Protein AF-A0A7J6EUG2-F1 (afdb_monomer_lite)

Secondary structure (DSSP, 8-state):
--------------------S---GGGGEEEEES--TT-SS---SSS-EEEEEEEE-TTT--EEEEEEEEESSHHHHHHHHTS-EEETTEEEEEEEPPPGGG---------------TT-TTEEEEEEEE-TTT--EEEEEEEEES-HHHHHHHHHS---EEETTEEE---------S--------------------------------------------------------------------------------SSSSTTTSHHHHHHHHHHHHHHHHHHHHHHHHHHTTS------S----SBEEEES--TTHHHHHHHHHHTT-B--SSSTTTS-SEEEE--SSHHHHHHHHH-SS-SGGGPPTT-EEEE-S-S--SS-SEE--EE--HHHHHTT-EEEEEEE-HHHHHHHHHHHHHHEEEEEE-SSTTHHHHHHHHHHHHHHHHHHHHHHHHHHHHHTT--HHHHHHHHHHSTT--HHHHHHHHHHHTT----SSBHHHHHHHHHHHHHHHHHTT---HHHHHHHHHHHHHHHTTGGGSBGGGGGGGTS-S--------S--SS-SSS--PPPPPPP--------------PPPEEEE--STTHHHHHHHHHHTT--EEEE-SSGGGTHHHHTTTPEE-SSHHHHHHH-SEEEE--SSHHHHHHHHHSTTSGGGG--TT-EEEE-S---HHHHHHHHHHHHTTT-EEEE--EE--HHHHHTT-EEEEEEE-HHHHHHHHHHHHHHEEEEEE-SSTTHHHHHHHHHHHHHHHHHHHHHHHHHHHHHTT--HHHHHHHHHHSTT--HHHHHHHHHHHTT----SSBHHHHHHHHHHHHHHHHHTT---HHHHHHHHHHHHHHHTTGGGSBGGGGGGGTS-----

Structure (mmCIF, N/CA/C/O backbone):
data_AF-A0A7J6EUG2-F1
#
_entry.id   AF-A0A7J6EUG2-F1
#
loop_
_atom_site.group_PDB
_atom_site.id
_atom_site.type_symbol
_atom_site.label_atom_id
_atom_site.label_alt_id
_atom_site.label_comp_id
_atom_site.label_asym_id
_atom_site.label_entity_id
_atom_site.label_seq_id
_atom_site.pdbx_PDB_ins_code
_atom_site.Cartn_x
_atom_site.Cartn_y
_atom_site.Cartn_z
_atom_site.occupancy
_atom_site.B_iso_or_equiv
_atom_site.auth_seq_id
_atom_site.auth_comp_id
_atom_site.auth_asym_id
_atom_site.auth_atom_id
_atom_site.pdbx_PDB_model_num
ATOM 1 N N . MET A 1 1 ? -32.675 -59.129 1.565 1.00 37.31 1 MET A N 1
ATOM 2 C CA . MET A 1 1 ? -31.287 -59.401 1.137 1.00 37.31 1 MET A CA 1
ATOM 3 C C . MET A 1 1 ? -30.492 -58.178 1.583 1.00 37.31 1 MET A C 1
ATOM 5 O O . MET A 1 1 ? -30.657 -57.142 0.961 1.00 37.31 1 MET A O 1
ATOM 9 N N . GLY A 1 2 ? -29.826 -58.144 2.741 1.00 27.72 2 GLY A N 1
ATOM 10 C CA . GLY A 1 2 ? -29.186 -59.246 3.477 1.00 27.72 2 GLY A CA 1
ATOM 11 C C . GLY A 1 2 ? -27.882 -59.623 2.766 1.00 27.72 2 GLY A C 1
ATOM 12 O O . GLY A 1 2 ? -27.963 -59.899 1.572 1.00 27.72 2 GLY A O 1
ATOM 13 N N . SER A 1 3 ? -26.701 -59.624 3.386 1.00 26.62 3 SER A N 1
ATOM 14 C CA . SER A 1 3 ? -26.290 -59.385 4.791 1.00 26.62 3 SER A CA 1
ATOM 15 C C . SER A 1 3 ? -24.917 -58.668 4.775 1.00 26.62 3 SER A C 1
ATOM 17 O O . SER A 1 3 ? -24.227 -58.713 3.762 1.00 26.62 3 SER A O 1
ATOM 19 N N . GLU A 1 4 ? -24.522 -57.830 5.735 1.00 28.64 4 GLU A N 1
ATOM 20 C CA . GLU A 1 4 ? -24.177 -58.147 7.136 1.00 28.64 4 GLU A CA 1
ATOM 21 C C . GLU A 1 4 ? -23.079 -59.220 7.279 1.00 28.64 4 GLU A C 1
ATOM 23 O O . GLU A 1 4 ? -23.260 -60.354 6.835 1.00 28.64 4 GLU A O 1
ATOM 28 N N . LEU A 1 5 ? -21.950 -58.788 7.859 1.00 29.11 5 LEU A N 1
ATOM 29 C CA . LEU A 1 5 ? -21.011 -59.457 8.778 1.00 29.11 5 LEU A CA 1
ATOM 30 C C . LEU A 1 5 ? -19.968 -58.361 9.129 1.00 29.11 5 LEU A C 1
ATOM 32 O O . LEU A 1 5 ? -19.218 -57.936 8.253 1.00 29.11 5 LEU A O 1
ATOM 36 N N . ASP A 1 6 ? -20.063 -57.646 10.254 1.00 27.25 6 ASP A N 1
ATOM 37 C CA . ASP A 1 6 ? -19.794 -58.072 11.647 1.00 27.25 6 ASP A CA 1
ATOM 38 C C . ASP A 1 6 ? -18.331 -58.490 11.889 1.00 27.25 6 ASP A C 1
ATOM 40 O O . ASP A 1 6 ? -17.726 -59.144 11.046 1.00 27.25 6 ASP A O 1
ATOM 44 N N . GLN A 1 7 ? -17.687 -58.212 13.027 1.00 24.81 7 GLN A N 1
ATOM 45 C CA . GLN A 1 7 ? -17.982 -57.362 14.198 1.00 24.81 7 GLN A CA 1
ATOM 46 C C . GLN A 1 7 ? -16.653 -57.176 14.965 1.00 24.81 7 GLN A C 1
ATOM 48 O O . GLN A 1 7 ? -15.749 -57.993 14.804 1.00 24.81 7 GLN A O 1
ATOM 53 N N . TYR A 1 8 ? -16.533 -56.142 15.806 1.00 25.02 8 TYR A N 1
ATOM 54 C CA . TYR A 1 8 ? -16.304 -56.285 17.260 1.00 25.02 8 TYR A CA 1
ATOM 55 C C . TYR A 1 8 ? -16.014 -54.924 17.913 1.00 25.02 8 TYR A C 1
ATOM 57 O O . TYR A 1 8 ? -14.968 -54.313 17.702 1.00 25.02 8 TYR A O 1
ATOM 65 N N . GLU A 1 9 ? -16.951 -54.478 18.748 1.00 26.94 9 GLU A N 1
ATOM 66 C CA . GLU A 1 9 ? -16.741 -53.419 19.739 1.00 26.94 9 GLU A CA 1
ATOM 67 C C . GLU A 1 9 ? -16.262 -53.993 21.089 1.00 26.94 9 GLU A C 1
ATOM 69 O O . GLU A 1 9 ? -16.362 -55.193 21.343 1.00 26.94 9 GLU A O 1
ATOM 74 N N . ASN A 1 10 ? -15.913 -53.059 21.985 1.00 26.66 10 ASN A N 1
ATOM 75 C CA . ASN A 1 10 ? -15.885 -53.147 23.452 1.00 26.66 10 ASN A CA 1
ATOM 76 C C . ASN A 1 10 ? -14.619 -53.653 24.158 1.00 26.66 10 ASN A C 1
ATOM 78 O O . ASN A 1 10 ? -14.080 -54.714 23.871 1.00 26.66 10 ASN A O 1
ATOM 82 N N . GLY A 1 11 ? -14.283 -52.939 25.243 1.00 23.27 11 GLY A N 1
ATOM 83 C CA . GLY A 1 11 ? -13.841 -53.613 26.470 1.00 23.27 11 GLY A CA 1
ATOM 84 C C . GLY A 1 11 ? -12.649 -53.008 27.210 1.00 23.27 11 GLY A C 1
ATOM 85 O O . GLY A 1 11 ? -11.594 -53.619 27.264 1.00 23.27 11 GLY A O 1
ATOM 86 N N . ALA A 1 12 ? -12.848 -51.837 27.815 1.00 27.34 12 ALA A N 1
ATOM 87 C CA . ALA A 1 12 ? -12.022 -51.198 28.847 1.00 27.34 12 ALA A CA 1
ATOM 88 C C . ALA A 1 12 ? -11.008 -52.056 29.650 1.00 27.34 12 ALA A C 1
ATOM 90 O O . ALA A 1 12 ? -11.370 -53.056 30.266 1.00 27.34 12 ALA A O 1
ATOM 91 N N . ALA A 1 13 ? -9.806 -51.498 29.848 1.00 23.61 13 ALA A N 1
ATOM 92 C CA . ALA A 1 13 ? -9.077 -51.587 31.117 1.00 23.61 13 ALA A CA 1
ATOM 93 C C . ALA A 1 13 ? -8.149 -50.369 31.301 1.00 23.61 13 ALA A C 1
ATOM 95 O O . ALA A 1 13 ? -7.184 -50.200 30.558 1.00 23.61 13 ALA A O 1
ATOM 96 N N . MET A 1 14 ? -8.411 -49.534 32.315 1.00 28.52 14 MET A N 1
ATOM 97 C CA . MET A 1 14 ? -7.336 -48.741 32.921 1.00 28.52 14 MET A CA 1
ATOM 98 C C . MET A 1 14 ? -6.434 -49.703 33.695 1.00 28.52 14 MET A C 1
ATOM 100 O O . MET A 1 14 ? -6.924 -50.453 34.538 1.00 28.52 14 MET A O 1
ATOM 104 N N . VAL A 1 15 ? -5.129 -49.640 33.449 1.00 25.92 15 VAL A N 1
ATOM 105 C CA . VAL A 1 15 ? -4.116 -50.220 34.333 1.00 25.92 15 VAL A CA 1
ATOM 106 C C . VAL A 1 15 ? -3.166 -49.094 34.713 1.00 25.92 15 VAL A C 1
ATOM 108 O O . VAL A 1 15 ? -2.311 -48.700 33.924 1.00 25.92 15 VAL A O 1
ATOM 111 N N . ASP A 1 16 ? -3.356 -48.554 35.914 1.00 32.09 16 ASP A N 1
ATOM 112 C CA . ASP A 1 16 ? -2.364 -47.700 36.562 1.00 32.09 16 ASP A CA 1
ATOM 113 C C . ASP A 1 16 ? -1.181 -48.548 37.042 1.00 32.09 16 ASP A C 1
ATOM 115 O O . ASP A 1 16 ? -1.397 -49.660 37.527 1.00 32.09 16 ASP A O 1
ATOM 119 N N . LEU A 1 17 ? 0.037 -47.993 36.923 1.00 23.45 17 LEU A N 1
ATOM 120 C CA . LEU A 1 17 ? 1.281 -48.234 37.692 1.00 23.45 17 LEU A CA 1
ATOM 121 C C . LEU A 1 17 ? 2.529 -48.015 36.800 1.00 23.45 17 LEU A C 1
ATOM 123 O O . LEU A 1 17 ? 2.536 -48.455 35.651 1.00 23.45 17 LEU A O 1
ATOM 127 N N . PRO A 1 18 ? 3.662 -47.508 37.329 1.00 27.48 18 PRO A N 1
ATOM 128 C CA . PRO A 1 18 ? 3.835 -46.581 38.449 1.00 27.48 18 PRO A CA 1
ATOM 129 C C . PRO A 1 18 ? 4.533 -45.268 38.021 1.00 27.48 18 PRO A C 1
ATOM 131 O O . PRO A 1 18 ? 5.231 -45.193 37.008 1.00 27.48 18 PRO A O 1
ATOM 134 N N . THR A 1 19 ? 4.412 -44.222 38.839 1.00 39.41 19 THR A N 1
ATOM 135 C CA . THR A 1 19 ? 5.071 -42.921 38.624 1.00 39.41 19 THR A CA 1
ATOM 136 C C . THR A 1 19 ? 6.595 -42.994 38.806 1.00 39.41 19 THR A C 1
ATOM 138 O O . THR A 1 19 ? 7.106 -42.843 39.917 1.00 39.41 19 THR A O 1
ATOM 141 N N . GLY A 1 20 ? 7.323 -43.206 37.706 1.00 27.17 20 GLY A N 1
ATOM 142 C CA . GLY A 1 20 ? 8.774 -43.000 37.595 1.00 27.17 20 GLY A CA 1
ATOM 143 C C . GLY A 1 20 ? 9.140 -41.582 37.114 1.00 27.17 20 GLY A C 1
ATOM 144 O O . GLY A 1 20 ? 8.268 -40.851 36.642 1.00 27.17 20 GLY A O 1
ATOM 145 N N . PRO A 1 21 ? 10.415 -41.159 37.222 1.00 29.20 21 PRO A N 1
ATOM 146 C CA . PRO A 1 21 ? 10.818 -39.776 36.962 1.00 29.20 21 PRO A CA 1
ATOM 147 C C . PRO A 1 21 ? 10.624 -39.361 35.494 1.00 29.20 21 PRO A C 1
ATOM 149 O O . PRO A 1 21 ? 11.023 -40.074 34.575 1.00 29.20 21 PRO A O 1
ATOM 152 N N . ASN A 1 22 ? 10.040 -38.172 35.310 1.00 31.95 22 ASN A N 1
ATOM 153 C CA . ASN A 1 22 ? 9.688 -37.507 34.048 1.00 31.95 22 ASN A CA 1
ATOM 154 C C . ASN A 1 22 ? 10.595 -37.817 32.835 1.00 31.95 22 ASN A C 1
ATOM 156 O O . ASN A 1 22 ? 11.574 -37.113 32.586 1.00 31.95 22 ASN A O 1
ATOM 160 N N . TYR A 1 23 ? 10.179 -38.766 31.992 1.00 31.27 23 TYR A N 1
ATOM 161 C CA . TYR A 1 23 ? 10.628 -38.851 30.599 1.00 31.27 23 TYR A CA 1
ATOM 162 C C . TYR A 1 23 ? 9.596 -38.189 29.685 1.00 31.27 23 TYR A C 1
ATOM 164 O O . TYR A 1 23 ? 8.534 -38.746 29.407 1.00 31.27 23 TYR A O 1
ATOM 172 N N . SER A 1 24 ? 9.917 -36.989 29.200 1.00 36.47 24 SER A N 1
ATOM 173 C CA . SER A 1 24 ? 9.090 -36.284 28.221 1.00 36.47 24 SER A CA 1
ATOM 174 C C . SER A 1 24 ? 9.043 -37.027 26.876 1.00 36.47 24 SER A C 1
ATOM 176 O O . SER A 1 24 ? 9.939 -37.798 26.516 1.00 36.47 24 SER A O 1
ATOM 178 N N . ALA A 1 25 ? 8.010 -36.746 26.076 1.00 43.25 25 ALA A N 1
ATOM 179 C CA . ALA A 1 25 ? 7.794 -37.372 24.768 1.00 43.25 25 ALA A CA 1
ATOM 180 C C . ALA A 1 25 ? 8.930 -37.145 23.737 1.00 43.25 25 ALA A C 1
ATOM 182 O O . ALA A 1 25 ? 8.917 -37.758 22.670 1.00 43.25 25 ALA A O 1
ATOM 183 N N . SER A 1 26 ? 9.935 -36.310 24.036 1.00 52.69 26 SER A N 1
ATOM 184 C CA . SER A 1 26 ? 11.077 -36.051 23.148 1.00 52.69 26 SER A CA 1
ATOM 185 C C . SER A 1 26 ? 12.061 -37.219 23.024 1.00 52.69 26 SER A C 1
ATOM 187 O O . SER A 1 26 ? 12.843 -37.242 22.078 1.00 52.69 26 SER A O 1
ATOM 189 N N . GLY A 1 27 ? 12.050 -38.185 23.952 1.00 58.25 27 GLY A N 1
ATOM 190 C CA . GLY A 1 27 ? 13.014 -39.296 23.956 1.00 58.25 27 GLY A CA 1
ATOM 191 C C . GLY A 1 27 ? 12.805 -40.352 22.862 1.00 58.25 27 GLY A C 1
ATOM 192 O O . GLY A 1 27 ? 13.750 -41.044 22.506 1.00 58.25 27 GLY A O 1
ATOM 193 N N . ARG A 1 28 ? 11.588 -40.482 22.311 1.00 75.94 28 ARG A N 1
ATOM 194 C CA . ARG A 1 28 ? 11.206 -41.602 21.421 1.00 75.94 28 ARG A CA 1
ATOM 195 C C . ARG A 1 28 ? 11.316 -41.309 19.923 1.00 75.94 28 ARG A C 1
ATOM 197 O O . ARG A 1 28 ? 11.138 -42.224 19.122 1.00 75.94 28 ARG A O 1
ATOM 204 N N . LYS A 1 29 ? 11.544 -40.050 19.529 1.00 82.44 29 LYS A N 1
ATOM 205 C CA . LYS A 1 29 ? 11.457 -39.605 18.130 1.00 82.44 29 LYS A CA 1
ATOM 206 C C . LYS A 1 29 ? 12.806 -39.143 17.585 1.00 82.44 29 LYS A C 1
ATOM 208 O O . LYS A 1 29 ? 13.500 -38.320 18.185 1.00 82.44 29 LYS A O 1
ATOM 213 N N . LEU A 1 30 ? 13.155 -39.664 16.413 1.00 84.25 30 LEU A N 1
ATOM 214 C CA . LEU A 1 30 ? 14.379 -39.358 15.684 1.00 84.25 30 LEU A CA 1
ATOM 215 C C . LEU A 1 30 ? 14.066 -38.647 14.366 1.00 84.25 30 LEU A C 1
ATOM 217 O O . LEU A 1 30 ? 13.074 -38.931 13.694 1.00 84.25 30 LEU A O 1
ATOM 221 N N . PHE A 1 31 ? 14.944 -37.724 13.995 1.00 87.44 31 PHE A N 1
ATOM 222 C CA . PHE A 1 31 ? 15.066 -37.155 12.661 1.00 87.44 31 PHE A CA 1
ATOM 223 C C . PHE A 1 31 ? 16.019 -38.025 11.839 1.00 87.44 31 PHE A C 1
ATOM 225 O O . PHE A 1 31 ? 17.088 -38.388 12.329 1.00 87.44 31 PHE A O 1
ATOM 232 N N . VAL A 1 32 ? 15.657 -38.310 10.588 1.00 84.25 32 VAL A N 1
ATOM 233 C CA . VAL A 1 32 ? 16.482 -39.072 9.640 1.00 84.25 32 VAL A CA 1
ATOM 234 C C . VAL A 1 32 ? 16.677 -38.240 8.377 1.00 84.25 32 VAL A C 1
ATOM 236 O O . VAL A 1 32 ? 15.762 -38.078 7.566 1.00 84.25 32 VAL A O 1
ATOM 239 N N . GLY A 1 33 ? 17.870 -37.672 8.225 1.00 82.31 33 GLY A N 1
ATOM 240 C CA . GLY A 1 33 ? 18.261 -36.837 7.096 1.00 82.31 33 GLY A CA 1
ATOM 241 C C . GLY A 1 33 ? 19.000 -37.614 6.012 1.00 82.31 33 GLY A C 1
ATOM 242 O O . GLY A 1 33 ? 19.701 -38.583 6.282 1.00 82.31 33 GLY A O 1
ATOM 243 N N . GLY A 1 34 ? 18.887 -37.161 4.766 1.00 78.56 34 GLY A N 1
ATOM 244 C CA . GLY A 1 34 ? 19.667 -37.700 3.654 1.00 78.56 34 GLY A CA 1
ATOM 245 C C . GLY A 1 34 ? 19.045 -38.896 2.935 1.00 78.56 34 GLY A C 1
ATOM 246 O O . GLY A 1 34 ? 19.726 -39.459 2.084 1.00 78.56 34 GLY A O 1
ATOM 247 N N . VAL A 1 35 ? 17.779 -39.250 3.183 1.00 80.81 35 VAL A N 1
ATOM 248 C CA . VAL A 1 35 ? 17.077 -40.338 2.462 1.00 80.81 35 VAL A CA 1
ATOM 249 C C . VAL A 1 35 ? 17.061 -40.126 0.934 1.00 80.81 35 VAL A C 1
ATOM 251 O O . VAL A 1 35 ? 17.379 -39.036 0.431 1.00 80.81 35 VAL A O 1
ATOM 254 N N . SER A 1 36 ? 16.764 -41.183 0.174 1.00 75.75 36 SER A N 1
ATOM 255 C CA . SER A 1 36 ? 16.680 -41.121 -1.289 1.00 75.75 36 SER A CA 1
ATOM 256 C C . SER A 1 36 ? 15.401 -40.407 -1.750 1.00 75.75 36 SER A C 1
ATOM 258 O O . SER A 1 36 ? 14.439 -40.256 -1.000 1.00 75.75 36 SER A O 1
ATOM 260 N N . TRP A 1 37 ? 15.380 -39.977 -3.013 1.00 68.88 37 TRP A N 1
ATOM 261 C CA . TRP A 1 37 ? 14.167 -39.472 -3.670 1.00 68.88 37 TRP A CA 1
ATOM 262 C C . TRP A 1 37 ? 13.152 -40.589 -3.961 1.00 68.88 37 TRP A C 1
ATOM 264 O O . TRP A 1 37 ? 11.982 -40.297 -4.185 1.00 68.88 37 TRP A O 1
ATOM 274 N N . SER A 1 38 ? 13.598 -41.850 -3.938 1.00 70.31 38 SER A N 1
ATOM 275 C CA . SER A 1 38 ? 12.780 -43.059 -4.084 1.00 70.31 38 SER A CA 1
ATOM 276 C C . SER A 1 38 ? 12.187 -43.576 -2.768 1.00 70.31 38 SER A C 1
ATOM 278 O O . SER A 1 38 ? 11.309 -44.435 -2.802 1.00 70.31 38 SER A O 1
ATOM 280 N N . THR A 1 39 ? 12.663 -43.097 -1.613 1.00 74.81 39 THR A N 1
ATOM 281 C CA . THR A 1 39 ? 12.256 -43.634 -0.309 1.00 74.81 39 THR A CA 1
ATOM 282 C C . THR A 1 39 ? 10.821 -43.217 0.008 1.00 74.81 39 THR A C 1
ATOM 284 O O . THR A 1 39 ? 10.518 -42.024 0.060 1.00 74.81 39 THR A O 1
ATOM 287 N N . SER A 1 40 ? 9.942 -44.193 0.251 1.00 64.81 40 SER A N 1
ATOM 288 C CA . SER A 1 40 ? 8.524 -43.982 0.593 1.00 64.81 40 SER A CA 1
ATOM 289 C C . SER A 1 40 ? 8.226 -44.105 2.094 1.00 64.81 40 SER A C 1
ATOM 291 O O . SER A 1 40 ? 7.321 -43.441 2.598 1.00 64.81 40 SER A O 1
ATOM 293 N N . LYS A 1 41 ? 9.022 -44.890 2.833 1.00 70.81 41 LYS A N 1
ATOM 294 C CA . LYS A 1 41 ? 8.940 -45.055 4.293 1.00 70.81 41 LYS A CA 1
ATOM 295 C C . LYS A 1 41 ? 10.347 -45.173 4.886 1.00 70.81 41 LYS A C 1
ATOM 297 O O . LYS A 1 41 ? 11.201 -45.833 4.305 1.00 70.81 41 LYS A O 1
ATOM 302 N N . VAL A 1 42 ? 10.597 -44.537 6.032 1.00 71.88 42 VAL A N 1
ATOM 303 C CA . VAL A 1 42 ? 11.882 -44.659 6.744 1.00 71.88 42 VAL A CA 1
ATOM 304 C C . VAL A 1 42 ? 11.790 -45.829 7.715 1.00 71.88 42 VAL A C 1
ATOM 306 O O . VAL A 1 42 ? 11.100 -45.733 8.726 1.00 71.88 42 VAL A O 1
ATOM 309 N N . LEU A 1 43 ? 12.478 -46.924 7.407 1.00 73.25 43 LEU A N 1
ATOM 310 C CA . LEU A 1 43 ? 12.610 -48.080 8.291 1.00 73.25 43 LEU A CA 1
ATOM 311 C C . LEU A 1 43 ? 14.062 -48.171 8.764 1.00 73.25 43 LEU A C 1
ATOM 313 O O . LEU A 1 43 ? 14.985 -47.990 7.971 1.00 73.25 43 LEU A O 1
ATOM 317 N N . LEU A 1 44 ? 14.250 -48.424 10.057 1.00 75.00 44 LEU A N 1
ATOM 318 C CA . LEU A 1 44 ? 15.553 -48.603 10.694 1.00 75.00 44 LEU A CA 1
ATOM 319 C C . LEU A 1 44 ? 15.590 -50.002 11.333 1.00 75.00 44 LEU A C 1
ATOM 321 O O . LEU A 1 44 ? 14.557 -50.452 11.828 1.00 75.00 44 LEU A O 1
ATOM 325 N N . PRO A 1 45 ? 16.731 -50.712 11.301 1.00 63.66 45 PRO A N 1
ATOM 326 C CA . PRO A 1 45 ? 16.771 -52.157 11.548 1.00 63.66 45 PRO A CA 1
ATOM 327 C C . PRO A 1 45 ? 16.693 -52.580 13.027 1.00 63.66 45 PRO A C 1
ATOM 329 O O . PRO A 1 45 ? 16.711 -53.776 13.305 1.00 63.66 45 PRO A O 1
ATOM 332 N N . VAL A 1 46 ? 16.638 -51.639 13.976 1.00 67.88 46 VAL A N 1
ATOM 333 C CA . VAL A 1 46 ? 16.714 -51.916 15.421 1.00 67.88 46 VAL A CA 1
ATOM 334 C C . VAL A 1 46 ? 15.562 -51.228 16.152 1.00 67.88 46 VAL A C 1
ATOM 336 O O . VAL A 1 46 ? 15.453 -50.007 16.100 1.00 67.88 46 VAL A O 1
ATOM 339 N N . GLY A 1 47 ? 14.752 -52.009 16.874 1.00 67.50 47 GLY A N 1
ATOM 340 C CA . GLY A 1 47 ? 13.638 -51.525 17.700 1.00 67.50 47 GLY A CA 1
ATOM 341 C C . GLY A 1 47 ? 12.276 -51.525 17.000 1.00 67.50 47 GLY A C 1
ATOM 342 O O . GLY A 1 47 ? 12.176 -51.485 15.775 1.00 67.50 47 GLY A O 1
ATOM 343 N N . GLU A 1 48 ? 11.205 -51.559 17.793 1.00 77.06 48 GLU A N 1
ATOM 344 C CA . GLU A 1 48 ? 9.832 -51.497 17.281 1.00 77.06 48 GLU A CA 1
ATOM 345 C C . GLU A 1 48 ? 9.446 -50.050 16.929 1.00 77.06 48 GLU A C 1
ATOM 347 O O . GLU A 1 48 ? 9.465 -49.154 17.780 1.00 77.06 48 GLU A O 1
ATOM 352 N N . ILE A 1 49 ? 9.098 -49.816 15.660 1.00 82.12 49 ILE A N 1
ATOM 353 C CA . ILE A 1 49 ? 8.725 -48.502 15.122 1.00 82.12 49 ILE A CA 1
ATOM 354 C C . ILE A 1 49 ? 7.203 -48.340 15.177 1.00 82.12 49 ILE A C 1
ATOM 356 O O . ILE A 1 49 ? 6.478 -49.054 14.487 1.00 82.12 49 ILE A O 1
ATOM 360 N N . THR A 1 50 ? 6.724 -47.355 15.938 1.00 80.69 50 THR A N 1
ATOM 361 C CA . THR A 1 50 ? 5.292 -47.028 16.061 1.00 80.69 50 THR A CA 1
ATOM 362 C C . THR A 1 50 ? 4.805 -46.058 14.985 1.00 80.69 50 THR A C 1
ATOM 364 O O . THR A 1 50 ? 3.648 -46.118 14.583 1.00 80.69 50 THR A O 1
ATOM 367 N N . ASP A 1 51 ? 5.679 -45.178 14.489 1.00 76.50 51 ASP A N 1
ATOM 368 C CA . ASP A 1 51 ? 5.374 -44.223 13.418 1.00 76.50 51 ASP A CA 1
ATOM 369 C C . ASP A 1 51 ? 6.629 -43.912 12.589 1.00 76.50 51 ASP A C 1
ATOM 371 O O . ASP A 1 51 ? 7.735 -43.810 13.122 1.00 76.50 51 ASP A O 1
ATOM 375 N N . SER A 1 52 ? 6.466 -43.707 11.282 1.00 83.31 52 SER A N 1
ATOM 376 C CA . SER A 1 52 ? 7.547 -43.264 10.399 1.00 83.31 52 SER A CA 1
ATOM 377 C C . SER A 1 52 ? 6.995 -42.448 9.231 1.00 83.31 52 SER A C 1
ATOM 379 O O . SER A 1 52 ? 6.209 -42.964 8.432 1.00 83.31 52 SER A O 1
ATOM 381 N N . VAL A 1 53 ? 7.453 -41.205 9.079 1.00 80.19 53 VAL A N 1
ATOM 382 C CA . VAL A 1 53 ? 6.912 -40.245 8.103 1.00 80.19 53 VAL A CA 1
ATOM 383 C C . VAL A 1 53 ? 8.037 -39.610 7.296 1.00 80.19 53 VAL A C 1
ATOM 385 O O . VAL A 1 53 ? 8.977 -39.054 7.864 1.00 80.19 53 VAL A O 1
ATOM 388 N N . ILE A 1 54 ? 7.918 -39.617 5.967 1.00 82.50 54 ILE A N 1
ATOM 389 C CA . ILE A 1 54 ? 8.782 -38.837 5.070 1.00 82.50 54 ILE A CA 1
ATOM 390 C C . ILE A 1 54 ? 8.122 -37.496 4.777 1.00 82.50 54 ILE A C 1
ATOM 392 O O . ILE A 1 54 ? 6.930 -37.423 4.485 1.00 82.50 54 ILE A O 1
ATOM 396 N N . ILE A 1 55 ? 8.896 -36.411 4.852 1.00 81.81 55 ILE A N 1
ATOM 397 C CA . ILE A 1 55 ? 8.353 -35.076 4.611 1.00 81.81 55 ILE A CA 1
ATOM 398 C C . ILE A 1 55 ? 8.375 -34.784 3.113 1.00 81.81 55 ILE A C 1
ATOM 400 O O . ILE A 1 55 ? 9.434 -34.604 2.513 1.00 81.81 55 ILE A O 1
ATOM 404 N N . LEU A 1 56 ? 7.189 -34.699 2.518 1.00 77.19 56 LEU A N 1
ATOM 405 C CA . LEU A 1 56 ? 6.993 -34.374 1.107 1.00 77.19 56 LEU A CA 1
ATOM 406 C C . LEU A 1 56 ? 6.957 -32.853 0.870 1.00 77.19 56 LEU A C 1
ATOM 408 O O . LEU A 1 56 ? 6.703 -32.051 1.778 1.00 77.19 56 LEU A O 1
ATOM 412 N N . ASN A 1 57 ? 7.219 -32.427 -0.365 1.00 63.84 57 ASN A N 1
ATOM 413 C CA . ASN A 1 57 ? 7.002 -31.050 -0.799 1.00 63.84 57 ASN A CA 1
ATOM 414 C C . ASN A 1 57 ? 5.508 -30.819 -1.076 1.00 63.84 57 ASN A C 1
ATOM 416 O O . ASN A 1 57 ? 4.948 -31.431 -1.984 1.00 63.84 57 ASN A O 1
ATOM 420 N N . LYS A 1 58 ? 4.884 -29.888 -0.339 1.00 59.25 58 LYS A N 1
ATOM 421 C CA . LYS A 1 58 ? 3.442 -29.581 -0.420 1.00 59.25 58 LYS A CA 1
ATOM 422 C C . LYS A 1 58 ? 2.921 -29.245 -1.825 1.00 59.25 58 LYS A C 1
ATOM 424 O O . LYS A 1 58 ? 1.731 -29.407 -2.048 1.00 59.25 58 LYS A O 1
ATOM 429 N N . HIS A 1 59 ? 3.775 -28.778 -2.740 1.00 46.41 59 HIS A N 1
ATOM 430 C CA . HIS A 1 59 ? 3.365 -28.410 -4.103 1.00 46.41 59 HIS A CA 1
ATOM 431 C C . HIS A 1 59 ? 3.696 -29.465 -5.166 1.00 46.41 59 HIS A C 1
ATOM 433 O O . HIS A 1 59 ? 3.127 -29.412 -6.248 1.00 46.41 59 HIS A O 1
ATOM 439 N N . SER A 1 60 ? 4.628 -30.389 -4.901 1.00 66.44 60 SER A N 1
ATOM 440 C CA . SER A 1 60 ? 5.151 -31.302 -5.931 1.00 66.44 60 SER A CA 1
ATOM 441 C C . SER A 1 60 ? 5.106 -32.783 -5.556 1.00 66.44 60 SER A C 1
ATOM 443 O O . SER A 1 60 ? 5.625 -33.593 -6.313 1.00 66.44 60 SER A O 1
ATOM 445 N N . GLY A 1 61 ? 4.597 -33.149 -4.374 1.00 67.00 61 GLY A N 1
ATOM 446 C CA . GLY A 1 61 ? 4.504 -34.538 -3.893 1.00 67.00 61 GLY A CA 1
ATOM 447 C C . GLY A 1 61 ? 5.839 -35.220 -3.551 1.00 67.00 61 GLY A C 1
ATOM 448 O O . GLY A 1 61 ? 5.864 -36.133 -2.737 1.00 67.00 61 GLY A O 1
ATOM 449 N N . ASN A 1 62 ? 6.959 -34.762 -4.111 1.00 70.19 62 ASN A N 1
ATOM 450 C CA . ASN A 1 62 ? 8.267 -35.412 -3.984 1.00 70.19 62 ASN A CA 1
ATOM 451 C C . ASN A 1 62 ? 8.860 -35.339 -2.556 1.00 70.19 62 ASN A C 1
ATOM 453 O O . ASN A 1 62 ? 8.703 -34.309 -1.886 1.00 70.19 62 ASN A O 1
ATOM 457 N N . PRO A 1 63 ? 9.615 -36.364 -2.104 1.00 74.44 63 PRO A N 1
ATOM 458 C CA . PRO A 1 63 ? 10.348 -36.337 -0.837 1.00 74.44 63 PRO A CA 1
ATOM 459 C C . PRO A 1 63 ? 11.328 -35.165 -0.721 1.00 74.44 63 PRO A C 1
ATOM 461 O O . PRO A 1 63 ? 12.082 -34.866 -1.642 1.00 74.44 63 PRO A O 1
ATOM 464 N N . ARG A 1 64 ? 11.393 -34.529 0.455 1.00 75.38 64 ARG A N 1
ATOM 465 C CA . ARG A 1 64 ? 12.350 -33.443 0.757 1.00 75.38 64 ARG A CA 1
ATOM 466 C C . ARG A 1 64 ? 13.720 -33.943 1.234 1.00 75.38 64 ARG A C 1
ATOM 468 O O . ARG A 1 64 ? 14.505 -33.155 1.757 1.00 75.38 64 ARG A O 1
ATOM 475 N N . GLY A 1 65 ? 14.003 -35.239 1.090 1.00 76.69 65 GLY A N 1
ATOM 476 C CA . GLY A 1 65 ? 15.269 -35.851 1.506 1.00 76.69 65 GLY A CA 1
ATOM 477 C C . GLY A 1 65 ? 15.445 -36.007 3.022 1.00 76.69 65 GLY A C 1
ATOM 478 O O . GLY A 1 65 ? 16.575 -36.177 3.477 1.00 76.69 65 GLY A O 1
ATOM 479 N N . PHE A 1 66 ? 14.366 -35.949 3.812 1.00 85.69 66 PHE A N 1
ATOM 480 C CA . PHE A 1 66 ? 14.376 -36.295 5.238 1.00 85.69 66 PHE A CA 1
ATOM 481 C C . PHE A 1 66 ? 13.008 -36.798 5.727 1.00 85.69 66 PHE A C 1
ATOM 483 O O . PHE A 1 66 ? 11.968 -36.528 5.116 1.00 85.69 66 PHE A O 1
ATOM 490 N N . GLY A 1 67 ? 13.017 -37.498 6.859 1.00 85.25 67 GLY A N 1
ATOM 491 C CA . GLY A 1 67 ? 11.830 -37.989 7.551 1.00 85.25 67 GLY A CA 1
ATOM 492 C C . GLY A 1 67 ? 12.024 -38.061 9.065 1.00 85.25 67 GLY A C 1
ATOM 493 O O . GLY A 1 67 ? 13.033 -37.602 9.603 1.00 85.25 67 GLY A O 1
ATOM 494 N N . PHE A 1 68 ? 11.043 -38.644 9.745 1.00 88.25 68 PHE A N 1
ATOM 495 C CA . PHE A 1 68 ? 11.066 -38.915 11.178 1.00 88.25 68 PHE A CA 1
ATOM 496 C C . PHE A 1 68 ? 10.658 -40.358 11.457 1.00 88.25 68 PHE A C 1
ATOM 498 O O . PHE A 1 68 ? 9.813 -40.900 10.747 1.00 88.25 68 PHE A O 1
ATOM 505 N N . VAL A 1 69 ? 11.220 -40.939 12.514 1.00 86.31 69 VAL A N 1
ATOM 506 C CA . VAL A 1 69 ? 10.887 -42.278 13.023 1.00 86.31 69 VAL A CA 1
ATOM 507 C C . VAL A 1 69 ? 10.601 -42.158 14.518 1.00 86.31 69 VAL A C 1
ATOM 509 O O . VAL A 1 69 ? 11.335 -41.473 15.229 1.00 86.31 69 VAL A O 1
ATOM 512 N N . THR A 1 70 ? 9.532 -42.791 14.989 1.00 83.50 70 THR A N 1
ATOM 513 C CA . THR A 1 70 ? 9.142 -42.845 16.401 1.00 83.50 70 THR A CA 1
ATOM 514 C C . THR A 1 70 ? 9.169 -44.300 16.859 1.00 83.50 70 THR A C 1
ATOM 516 O O . THR A 1 70 ? 8.569 -45.157 16.214 1.00 83.50 70 THR A O 1
ATOM 519 N N . PHE A 1 71 ? 9.866 -44.577 17.958 1.00 83.44 71 PHE A N 1
ATOM 520 C CA . PHE A 1 71 ? 10.001 -45.919 18.526 1.00 83.44 71 PHE A CA 1
ATOM 521 C C . PHE A 1 71 ? 9.015 -46.151 19.674 1.00 83.44 71 PHE A C 1
ATOM 523 O O . PHE A 1 71 ? 8.645 -45.215 20.390 1.00 83.44 71 PHE A O 1
ATOM 530 N N . ALA A 1 72 ? 8.612 -47.406 19.881 1.00 80.00 72 ALA A N 1
ATOM 531 C CA . ALA A 1 72 ? 7.829 -47.813 21.048 1.00 80.00 72 ALA A CA 1
ATOM 532 C C . ALA A 1 72 ? 8.604 -47.536 22.350 1.00 80.00 72 ALA A C 1
ATOM 534 O O . ALA A 1 72 ? 8.084 -46.904 23.276 1.00 80.00 72 ALA A O 1
ATOM 535 N N . ASN A 1 73 ? 9.879 -47.942 22.381 1.00 77.06 73 ASN A N 1
ATOM 536 C CA . ASN A 1 73 ? 10.776 -47.807 23.523 1.00 77.06 73 ASN A CA 1
ATOM 537 C C . ASN A 1 73 ? 11.849 -46.726 23.257 1.00 77.06 73 ASN A C 1
ATOM 539 O O . ASN A 1 73 ? 12.558 -46.811 22.253 1.00 77.06 73 ASN A O 1
ATOM 543 N N . PRO A 1 74 ? 12.022 -45.717 24.139 1.00 75.69 74 PRO A N 1
ATOM 544 C CA . PRO A 1 74 ? 13.062 -44.699 23.967 1.00 75.69 74 PRO A CA 1
ATOM 545 C C . PRO A 1 74 ? 14.486 -45.277 23.961 1.00 75.69 74 PRO A C 1
ATOM 547 O O . PRO A 1 74 ? 15.346 -44.725 23.288 1.00 75.69 74 PRO A O 1
ATOM 550 N N . THR A 1 75 ? 14.748 -46.404 24.634 1.00 77.25 75 THR A N 1
ATOM 551 C CA . THR A 1 75 ? 16.100 -47.003 24.653 1.00 77.25 75 THR A CA 1
ATOM 552 C C . THR A 1 75 ? 16.536 -47.588 23.307 1.00 77.25 75 THR A C 1
ATOM 554 O O . THR A 1 75 ? 17.734 -47.740 23.076 1.00 77.25 75 THR A O 1
ATOM 557 N N . ASP A 1 76 ? 15.607 -47.878 22.391 1.00 79.94 76 ASP A N 1
ATOM 558 C CA . ASP A 1 76 ? 15.959 -48.318 21.036 1.00 79.94 76 ASP A CA 1
ATOM 559 C C . ASP A 1 76 ? 16.321 -47.134 20.133 1.00 79.94 76 ASP A C 1
ATOM 561 O O . ASP A 1 76 ? 17.248 -47.235 19.332 1.00 79.94 76 ASP A O 1
ATOM 565 N N . ALA A 1 77 ? 15.678 -45.978 20.335 1.00 76.44 77 ALA A N 1
ATOM 566 C CA . ALA A 1 77 ? 16.046 -44.736 19.658 1.00 76.44 77 ALA A CA 1
ATOM 567 C C . ALA A 1 77 ? 17.499 -44.315 19.971 1.00 76.44 77 ALA A C 1
ATOM 569 O O . ALA A 1 77 ? 18.171 -43.726 19.126 1.00 76.44 77 ALA A O 1
ATOM 570 N N . ASP A 1 78 ? 17.991 -44.656 21.163 1.00 77.88 78 ASP A N 1
ATOM 571 C CA . ASP A 1 78 ? 19.349 -44.356 21.618 1.00 77.88 78 ASP A CA 1
ATOM 572 C C . ASP A 1 78 ? 20.384 -45.249 20.915 1.00 77.88 78 ASP A C 1
ATOM 574 O O . ASP A 1 78 ? 21.297 -44.730 20.272 1.00 77.88 78 ASP A O 1
ATOM 578 N N . LYS A 1 79 ? 20.171 -46.576 20.907 1.00 78.62 79 LYS A N 1
ATOM 579 C CA . LYS A 1 79 ? 21.001 -47.549 20.160 1.00 78.62 79 LYS A CA 1
ATOM 580 C C . LYS A 1 79 ? 21.087 -47.216 18.669 1.00 78.62 79 LYS A C 1
ATOM 582 O O . LYS A 1 79 ? 22.112 -47.431 18.029 1.00 78.62 79 LYS A O 1
ATOM 587 N N . VAL A 1 80 ? 19.995 -46.701 18.105 1.00 81.62 80 VAL A N 1
ATOM 588 C CA . VAL A 1 80 ? 19.910 -46.303 16.698 1.00 81.62 80 VAL A CA 1
ATOM 589 C C . VAL A 1 80 ? 20.768 -45.066 16.394 1.00 81.62 80 VAL A C 1
ATOM 591 O O . VAL A 1 80 ? 21.283 -44.972 15.286 1.00 81.62 80 VAL A O 1
ATOM 594 N N . ILE A 1 81 ? 20.987 -44.145 17.337 1.00 82.69 81 ILE A N 1
ATOM 595 C CA . ILE A 1 81 ? 21.884 -42.987 17.129 1.00 82.69 81 ILE A CA 1
ATOM 596 C C . ILE A 1 81 ? 23.364 -43.402 17.138 1.00 82.69 81 ILE A C 1
ATOM 598 O O . ILE A 1 81 ? 24.181 -42.774 16.469 1.00 82.69 81 ILE A O 1
ATOM 602 N N . GLU A 1 82 ? 23.716 -44.454 17.877 1.00 78.69 82 GLU A N 1
ATOM 603 C CA . GLU A 1 82 ? 25.097 -44.942 18.014 1.00 78.69 82 GLU A CA 1
ATOM 604 C C . GLU A 1 82 ? 25.607 -45.717 16.784 1.00 78.69 82 GLU A C 1
ATOM 606 O O . GLU A 1 82 ? 26.786 -46.064 16.717 1.00 78.69 82 GLU A O 1
ATOM 611 N N . GLN A 1 83 ? 24.740 -45.984 15.802 1.00 75.38 83 GLN A N 1
ATOM 612 C CA . GLN A 1 83 ? 25.050 -46.781 14.614 1.00 75.38 83 GLN A CA 1
ATOM 613 C C . GLN A 1 83 ? 24.885 -45.977 13.318 1.00 75.38 83 GLN A C 1
ATOM 615 O O . GLN A 1 83 ? 24.017 -45.116 13.190 1.00 75.38 83 GLN A O 1
ATOM 620 N N . ASP A 1 84 ? 25.712 -46.301 12.323 1.00 79.25 84 ASP A N 1
ATOM 621 C CA . ASP A 1 84 ? 25.581 -45.785 10.962 1.00 79.25 84 ASP A CA 1
ATOM 622 C C . ASP A 1 84 ? 24.503 -46.558 10.188 1.00 79.25 84 ASP A C 1
ATOM 624 O O . ASP A 1 84 ? 24.562 -47.784 10.094 1.00 79.25 84 ASP A O 1
ATOM 628 N N . HIS A 1 85 ? 23.564 -45.846 9.554 1.00 81.00 85 HIS A N 1
ATOM 629 C CA . HIS A 1 85 ? 22.459 -46.457 8.800 1.00 81.00 85 HIS A CA 1
ATOM 630 C C . HIS A 1 85 ? 22.529 -46.151 7.305 1.00 81.00 85 HIS A C 1
ATOM 632 O O . HIS A 1 85 ? 22.933 -45.064 6.881 1.00 81.00 85 HIS A O 1
ATOM 638 N N . VAL A 1 86 ? 22.069 -47.104 6.493 1.00 76.88 86 VAL A N 1
ATOM 639 C CA . VAL A 1 86 ? 21.940 -46.982 5.035 1.00 76.88 86 VAL A CA 1
ATOM 640 C C . VAL A 1 86 ? 20.503 -47.321 4.647 1.00 76.88 86 VAL A C 1
ATOM 642 O O . VAL A 1 86 ? 20.008 -48.388 4.992 1.00 76.88 86 VAL A O 1
ATOM 645 N N . ILE A 1 87 ? 19.842 -46.418 3.922 1.00 80.25 87 ILE A N 1
ATOM 646 C CA . ILE A 1 87 ? 18.473 -46.588 3.416 1.00 80.25 87 ILE A CA 1
ATOM 647 C C . ILE A 1 87 ? 18.506 -46.355 1.905 1.00 80.25 87 ILE A C 1
ATOM 649 O O . ILE A 1 87 ? 19.095 -45.377 1.445 1.00 80.25 87 ILE A O 1
ATOM 653 N N . ASP A 1 88 ? 17.919 -47.269 1.131 1.00 74.75 88 ASP A N 1
ATOM 654 C CA . ASP A 1 88 ? 17.921 -47.267 -0.343 1.00 74.75 88 ASP A CA 1
ATOM 655 C C . ASP A 1 88 ? 19.317 -47.027 -0.956 1.00 74.75 88 ASP A C 1
ATOM 657 O O . ASP A 1 88 ? 19.503 -46.199 -1.848 1.00 74.75 88 ASP A O 1
ATOM 661 N N . GLY A 1 89 ? 20.333 -47.716 -0.422 1.00 69.62 89 GLY A N 1
ATOM 662 C CA . GLY A 1 89 ? 21.724 -47.612 -0.881 1.00 69.62 89 GLY A CA 1
ATOM 663 C C . GLY A 1 89 ? 22.444 -46.309 -0.506 1.00 69.62 89 GLY A C 1
ATOM 664 O O . GLY A 1 89 ? 23.579 -46.097 -0.930 1.00 69.62 89 GLY A O 1
ATOM 665 N N . LYS A 1 90 ? 21.827 -45.433 0.296 1.00 75.00 90 LYS A N 1
ATOM 666 C CA . LYS A 1 90 ? 22.382 -44.133 0.687 1.00 75.00 90 LYS A CA 1
ATOM 667 C C . LYS A 1 90 ? 22.533 -44.022 2.203 1.00 75.00 90 LYS A C 1
ATOM 669 O O . LYS A 1 90 ? 21.600 -44.302 2.952 1.00 75.00 90 LYS A O 1
ATOM 674 N N . LYS A 1 91 ? 23.711 -43.589 2.665 1.00 80.50 91 LYS A N 1
ATOM 675 C CA . LYS A 1 91 ? 23.973 -43.345 4.091 1.00 80.50 91 LYS A CA 1
ATOM 676 C C . LYS A 1 91 ? 23.098 -42.194 4.605 1.00 80.50 91 LYS A C 1
ATOM 678 O O . LYS A 1 91 ? 23.064 -41.132 3.979 1.00 80.50 91 LYS A O 1
ATOM 683 N N . VAL A 1 92 ? 22.410 -42.409 5.725 1.00 82.75 92 VAL A N 1
ATOM 684 C CA . VAL A 1 92 ? 21.502 -41.433 6.350 1.00 82.75 92 VAL A CA 1
ATOM 685 C C . VAL A 1 92 ? 22.056 -40.913 7.678 1.00 82.75 92 VAL A C 1
ATOM 687 O O . VAL A 1 92 ? 22.835 -41.577 8.352 1.00 82.75 92 VAL A O 1
ATOM 690 N N . ASP A 1 93 ? 21.659 -39.695 8.035 1.00 84.56 93 ASP A N 1
ATOM 691 C CA . ASP A 1 93 ? 22.094 -38.956 9.222 1.00 84.56 93 ASP A CA 1
ATOM 692 C C . ASP A 1 93 ? 20.967 -38.959 10.265 1.00 84.56 93 ASP A C 1
ATOM 694 O O . ASP A 1 93 ? 19.927 -38.328 10.049 1.00 84.56 93 ASP A O 1
ATOM 698 N N . VAL A 1 94 ? 21.146 -39.692 11.368 1.00 84.31 94 VAL A N 1
ATOM 699 C CA . VAL A 1 94 ? 20.111 -39.904 12.393 1.00 84.31 94 VAL A CA 1
ATOM 700 C C . VAL A 1 94 ? 20.409 -39.082 13.648 1.00 84.31 94 VAL A C 1
ATOM 702 O O . VAL A 1 94 ? 21.510 -39.129 14.190 1.00 84.31 94 VAL A O 1
ATOM 705 N N . LYS A 1 95 ? 19.430 -38.298 14.117 1.00 84.38 95 LYS A N 1
ATOM 706 C CA . LYS A 1 95 ? 19.579 -37.364 15.250 1.00 84.38 95 LYS A CA 1
ATOM 707 C C . LYS A 1 95 ? 18.321 -37.320 16.117 1.00 84.38 95 LYS A C 1
ATOM 709 O O . LYS A 1 95 ? 17.216 -37.454 15.596 1.00 84.38 95 LYS A O 1
ATOM 714 N N . ARG A 1 96 ? 18.449 -37.056 17.426 1.00 81.06 96 ARG A N 1
ATOM 715 C CA . ARG A 1 96 ? 17.279 -36.782 18.291 1.00 81.06 96 ARG A CA 1
ATOM 716 C C . ARG A 1 96 ? 16.491 -35.575 17.779 1.00 81.06 96 ARG A C 1
ATOM 718 O O . ARG A 1 96 ? 17.083 -34.571 17.377 1.00 81.06 96 ARG A O 1
ATOM 725 N N . THR A 1 97 ? 15.160 -35.631 17.846 1.00 69.19 97 THR A N 1
ATOM 726 C CA . THR A 1 97 ? 14.338 -34.445 17.572 1.00 69.19 97 THR A CA 1
ATOM 727 C C . THR A 1 97 ? 14.364 -33.466 18.739 1.00 69.19 97 THR A C 1
ATOM 729 O O . THR A 1 97 ? 14.035 -33.828 19.866 1.00 69.19 97 THR A O 1
ATOM 732 N N . VAL A 1 98 ? 14.681 -32.206 18.450 1.00 59.62 98 VAL A N 1
ATOM 733 C CA . VAL A 1 98 ? 14.534 -31.088 19.391 1.00 59.62 98 VAL A CA 1
ATOM 734 C C . VAL A 1 98 ? 13.075 -30.599 19.344 1.00 59.62 98 VAL A C 1
ATOM 736 O O . VAL A 1 98 ? 12.604 -30.284 18.246 1.00 59.62 98 VAL A O 1
ATOM 739 N N . PRO A 1 99 ? 12.338 -30.537 20.475 1.00 49.00 99 PRO A N 1
ATOM 740 C CA . PRO A 1 99 ? 10.961 -30.043 20.507 1.00 49.00 99 PRO A CA 1
ATOM 741 C C . PRO A 1 99 ? 10.847 -28.623 19.958 1.00 49.00 99 PRO A C 1
ATOM 743 O O . PRO A 1 99 ? 11.696 -27.770 20.232 1.00 49.00 99 PRO A O 1
ATOM 746 N N . LYS A 1 100 ? 9.780 -28.361 19.200 1.00 41.56 100 LYS A N 1
ATOM 747 C CA . LYS A 1 100 ? 9.606 -27.117 18.437 1.00 41.56 100 LYS A CA 1
ATOM 748 C C . LYS A 1 100 ? 9.638 -25.868 19.328 1.00 41.56 100 LYS A C 1
ATOM 750 O O . LYS A 1 100 ? 10.206 -24.858 18.928 1.00 41.56 100 LYS A O 1
ATOM 755 N N . ASP A 1 101 ? 9.135 -25.990 20.551 1.00 40.28 101 ASP A N 1
ATOM 756 C CA . ASP A 1 101 ? 9.020 -24.906 21.537 1.00 40.28 101 ASP A CA 1
ATOM 757 C C . ASP A 1 101 ? 10.355 -24.580 22.234 1.00 40.28 101 ASP A C 1
ATOM 759 O O . ASP A 1 101 ? 10.512 -23.522 22.838 1.00 40.28 101 ASP A O 1
ATOM 763 N N . SER A 1 102 ? 11.359 -25.457 22.103 1.00 35.28 102 SER A N 1
ATOM 764 C CA . SER A 1 102 ? 12.727 -25.213 22.590 1.00 35.28 102 SER A CA 1
ATOM 765 C C . SER A 1 102 ? 13.635 -24.528 21.556 1.00 35.28 102 SER A C 1
ATOM 767 O O . SER A 1 102 ? 14.738 -24.088 21.886 1.00 35.28 102 SER A O 1
ATOM 769 N N . MET A 1 103 ? 13.176 -24.372 2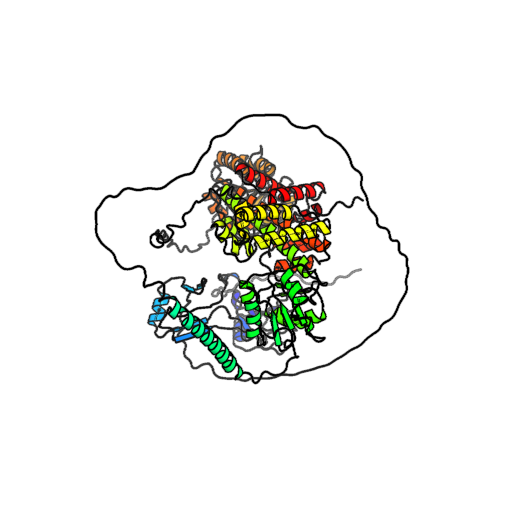0.307 1.00 32.00 103 MET A N 1
ATOM 770 C CA . MET A 1 103 ? 13.889 -23.600 19.289 1.00 32.00 103 MET A CA 1
ATOM 771 C C . MET A 1 103 ? 13.570 -22.106 19.416 1.00 32.00 103 MET A C 1
ATOM 773 O O . MET A 1 103 ? 12.696 -21.587 18.722 1.00 32.00 103 MET A O 1
ATOM 777 N N . LYS A 1 104 ? 14.344 -21.379 20.236 1.00 30.16 104 LYS A N 1
ATOM 778 C CA . LYS A 1 104 ? 14.426 -19.915 20.096 1.00 30.16 104 LYS A CA 1
ATOM 779 C C . LYS A 1 104 ? 14.818 -19.584 18.653 1.00 30.16 104 LYS A C 1
ATOM 781 O O . LYS A 1 104 ? 15.833 -20.076 18.155 1.00 30.16 104 LYS A O 1
ATOM 786 N N . ALA A 1 105 ? 14.005 -18.770 17.983 1.00 27.36 105 ALA A N 1
ATOM 787 C CA . ALA A 1 105 ? 14.261 -18.368 16.607 1.00 27.36 105 ALA A CA 1
ATOM 788 C C . ALA A 1 105 ? 15.630 -17.665 16.505 1.00 27.36 105 ALA A C 1
ATOM 790 O O . ALA A 1 105 ? 15.918 -16.792 17.327 1.00 27.36 105 ALA A O 1
ATOM 791 N N . PRO A 1 106 ? 16.477 -17.999 15.514 1.00 28.38 106 PRO A N 1
ATOM 792 C CA . PRO A 1 106 ? 17.739 -17.304 15.319 1.00 28.38 106 PRO A CA 1
ATOM 793 C C . PRO A 1 106 ? 17.477 -15.914 14.728 1.00 28.38 106 PRO A C 1
ATOM 795 O O . PRO A 1 106 ? 17.435 -15.730 13.509 1.00 28.38 106 PRO A O 1
ATOM 798 N N . SER A 1 107 ? 17.333 -14.920 15.602 1.00 30.81 107 SER A N 1
ATOM 799 C CA . SER A 1 107 ? 17.597 -13.529 15.252 1.00 30.81 107 SER A CA 1
ATOM 800 C C . SER A 1 107 ? 19.079 -13.403 14.893 1.00 30.81 107 SER A C 1
ATOM 802 O O . SER A 1 107 ? 19.928 -13.485 15.775 1.00 30.81 107 SER A O 1
ATOM 804 N N . ASP A 1 108 ? 19.385 -13.331 13.596 1.00 29.27 108 ASP A N 1
ATOM 805 C CA . ASP A 1 108 ? 20.306 -12.347 13.001 1.00 29.27 108 ASP A CA 1
ATOM 806 C C . ASP A 1 108 ? 20.651 -12.709 11.546 1.00 29.27 108 ASP A C 1
ATOM 808 O O . ASP A 1 108 ? 21.095 -13.815 11.215 1.00 29.27 108 ASP A O 1
ATOM 812 N N . LYS A 1 109 ? 20.477 -11.738 10.642 1.00 26.84 109 LYS A N 1
ATOM 813 C CA . LYS A 1 109 ? 20.857 -11.863 9.227 1.00 26.84 109 LYS A CA 1
ATOM 814 C C . LYS A 1 109 ? 22.379 -11.740 9.095 1.00 26.84 109 LYS A C 1
ATOM 816 O O . LYS A 1 109 ? 22.922 -10.640 9.147 1.00 26.84 109 LYS A O 1
ATOM 821 N N . LYS A 1 110 ? 23.071 -12.862 8.875 1.00 25.06 110 LYS A N 1
ATOM 822 C CA . LYS A 1 110 ? 24.528 -12.887 8.644 1.00 25.06 110 LYS A CA 1
ATOM 823 C C . LYS A 1 110 ? 24.916 -12.088 7.391 1.00 25.06 110 LYS A C 1
ATOM 825 O O . LYS A 1 110 ? 24.330 -12.281 6.328 1.00 25.06 110 LYS A O 1
ATOM 830 N N . MET A 1 111 ? 25.935 -11.236 7.508 1.00 23.48 111 MET A N 1
ATOM 831 C CA . MET A 1 111 ? 26.423 -10.346 6.445 1.00 23.48 111 MET A CA 1
ATOM 832 C C . MET A 1 111 ? 27.919 -10.541 6.142 1.00 23.48 111 MET A C 1
ATOM 834 O O . MET A 1 111 ? 28.664 -11.150 6.905 1.00 23.48 111 MET A O 1
ATOM 838 N N . ILE A 1 112 ? 28.329 -10.060 4.966 1.00 26.64 112 ILE A N 1
ATOM 839 C CA . ILE A 1 112 ? 29.638 -10.289 4.330 1.00 26.64 112 ILE A CA 1
ATOM 840 C C . ILE A 1 112 ? 30.726 -9.373 4.922 1.00 26.64 112 ILE A C 1
ATOM 842 O O . ILE A 1 112 ? 30.494 -8.170 5.036 1.00 26.64 112 ILE A O 1
ATOM 846 N N . LEU A 1 113 ? 31.916 -9.928 5.207 1.00 27.31 113 LEU A N 1
ATOM 847 C CA . LEU A 1 113 ? 33.140 -9.170 5.510 1.00 27.31 113 LEU A CA 1
ATOM 848 C C . LEU A 1 113 ? 33.880 -8.731 4.234 1.00 27.31 113 LEU A C 1
ATOM 850 O O . LEU A 1 113 ? 34.149 -9.549 3.355 1.00 27.31 113 LEU A O 1
ATOM 854 N N . LEU A 1 114 ? 34.310 -7.472 4.237 1.00 27.02 114 LEU A N 1
ATOM 855 C CA . LEU A 1 114 ? 35.462 -6.922 3.519 1.00 27.02 114 LEU A CA 1
ATOM 856 C C . LEU A 1 114 ? 36.108 -5.939 4.506 1.00 27.02 114 LEU A C 1
ATOM 858 O O . LEU A 1 114 ? 35.426 -5.025 4.969 1.00 27.02 114 LEU A O 1
ATOM 862 N N . VAL A 1 115 ? 37.359 -6.179 4.904 1.00 36.31 115 VAL A N 1
ATOM 863 C CA . VAL A 1 115 ? 38.039 -5.419 5.968 1.00 36.31 115 VAL A CA 1
ATOM 864 C C . VAL A 1 115 ? 39.473 -5.116 5.565 1.00 36.31 115 VAL A C 1
ATOM 866 O O . VAL A 1 115 ? 40.186 -5.982 5.065 1.00 36.31 115 VAL A O 1
ATOM 869 N N . ASP A 1 116 ? 39.864 -3.874 5.821 1.00 31.77 116 ASP A N 1
ATOM 870 C CA . ASP A 1 116 ? 41.237 -3.392 5.849 1.00 31.77 116 ASP A CA 1
ATOM 871 C C . ASP A 1 116 ? 41.756 -3.573 7.286 1.00 31.77 116 ASP A C 1
ATOM 873 O O . ASP A 1 116 ? 41.208 -2.991 8.220 1.00 31.77 116 ASP A O 1
ATOM 877 N N . TYR A 1 117 ? 42.730 -4.463 7.495 1.00 45.47 117 TYR A N 1
ATOM 878 C CA . TYR A 1 117 ? 43.068 -5.004 8.824 1.00 45.47 117 TYR A CA 1
ATOM 879 C C . TYR A 1 117 ? 44.030 -4.132 9.656 1.00 45.47 117 TYR A C 1
ATOM 881 O O . TYR A 1 117 ? 44.564 -4.590 10.661 1.00 45.47 117 TYR A O 1
ATOM 889 N N . ARG A 1 118 ? 44.238 -2.865 9.282 1.00 41.03 118 ARG A N 1
ATOM 890 C CA . ARG A 1 118 ? 45.246 -1.954 9.866 1.00 41.03 118 ARG A CA 1
ATOM 891 C C . ARG A 1 118 ? 44.901 -1.372 11.255 1.00 41.03 118 ARG A C 1
ATOM 893 O O . ARG A 1 118 ? 45.419 -0.320 11.612 1.00 41.03 118 ARG A O 1
ATOM 900 N N . CYS A 1 119 ? 44.026 -2.026 12.021 1.00 43.41 119 CYS A N 1
ATOM 901 C CA . CYS A 1 119 ? 43.506 -1.520 13.303 1.00 43.41 119 CYS A CA 1
ATOM 902 C C . CYS A 1 119 ? 43.878 -2.380 14.527 1.00 43.41 119 CYS A C 1
ATOM 904 O O . CYS A 1 119 ? 43.515 -2.009 15.641 1.00 43.41 119 CYS A O 1
ATOM 906 N N . TYR A 1 120 ? 44.512 -3.542 14.329 1.00 54.41 120 TYR A N 1
ATOM 907 C CA . TYR A 1 120 ? 44.787 -4.520 15.388 1.00 54.41 120 TYR A CA 1
ATOM 908 C C . TYR A 1 120 ? 46.127 -5.220 15.131 1.00 54.41 120 TYR A C 1
ATOM 910 O O . TYR A 1 120 ? 46.225 -6.052 14.228 1.00 54.41 120 TYR A O 1
ATOM 918 N N . ASP A 1 121 ? 47.137 -4.915 15.945 1.00 48.19 121 ASP A N 1
ATOM 919 C CA . ASP A 1 121 ? 48.526 -5.352 15.719 1.00 48.19 121 ASP A CA 1
ATOM 920 C C . ASP A 1 121 ? 48.797 -6.828 16.096 1.00 48.19 121 ASP A C 1
ATOM 922 O O . ASP A 1 121 ? 49.840 -7.382 15.760 1.00 48.19 121 ASP A O 1
ATOM 926 N N . ASP A 1 122 ? 47.832 -7.491 16.746 1.00 59.56 122 ASP A N 1
ATOM 927 C CA . ASP A 1 122 ? 47.973 -8.814 17.378 1.00 59.56 122 ASP A CA 1
ATOM 928 C C . ASP A 1 122 ? 47.319 -9.987 16.611 1.00 59.56 122 ASP A C 1
ATOM 930 O O . ASP A 1 122 ? 47.124 -11.070 17.166 1.00 59.56 122 ASP A O 1
ATOM 934 N N . ILE A 1 123 ? 46.933 -9.818 15.340 1.00 60.84 123 ILE A N 1
ATOM 935 C CA . ILE A 1 123 ? 46.248 -10.877 14.568 1.00 60.84 123 ILE A CA 1
ATOM 936 C C . ILE A 1 123 ? 47.254 -11.782 13.836 1.00 60.84 123 ILE A C 1
ATOM 938 O O . ILE A 1 123 ? 47.924 -11.365 12.897 1.00 60.84 123 ILE A O 1
ATOM 942 N N . VAL A 1 124 ? 47.280 -13.068 14.201 1.00 56.66 124 VAL A N 1
ATOM 943 C CA . VAL A 1 124 ? 48.162 -14.099 13.618 1.00 56.66 124 VAL A CA 1
ATOM 944 C C . VAL A 1 124 ? 47.549 -14.772 12.386 1.00 56.66 124 VAL A C 1
ATOM 946 O O . VAL A 1 124 ? 48.262 -15.119 11.445 1.00 56.66 124 VAL A O 1
ATOM 949 N N . ARG A 1 125 ? 46.229 -15.011 12.369 1.00 49.28 125 ARG A N 1
ATOM 950 C CA . ARG A 1 125 ? 45.562 -15.718 11.257 1.00 49.28 125 ARG A CA 1
ATOM 951 C C . ARG A 1 125 ? 44.079 -15.380 11.158 1.00 49.28 125 ARG A C 1
ATOM 953 O O . ARG A 1 125 ? 43.410 -15.198 12.169 1.00 49.28 125 ARG A O 1
ATOM 960 N N . THR A 1 126 ? 43.532 -15.395 9.944 1.00 58.59 126 THR A N 1
ATOM 961 C CA . THR A 1 126 ? 42.081 -15.356 9.700 1.00 58.59 126 THR A CA 1
ATOM 962 C C . THR A 1 126 ? 41.652 -16.495 8.769 1.00 58.59 126 THR A C 1
ATOM 964 O O . THR A 1 126 ? 42.403 -16.918 7.889 1.00 58.59 126 THR A O 1
ATOM 967 N N . GLN A 1 127 ? 40.446 -17.038 8.966 1.00 52.56 127 GLN A N 1
ATOM 968 C CA . GLN A 1 127 ? 39.886 -18.099 8.121 1.00 52.56 127 GLN A CA 1
ATOM 969 C C . GLN A 1 127 ? 38.370 -17.936 7.949 1.00 52.56 127 GLN A C 1
ATOM 971 O O . GLN A 1 127 ? 37.595 -18.145 8.879 1.00 52.56 127 GLN A O 1
ATOM 976 N N . ILE A 1 128 ? 37.924 -17.605 6.736 1.00 59.12 128 ILE A N 1
ATOM 977 C CA . ILE A 1 128 ? 36.496 -17.474 6.403 1.00 59.12 128 ILE A CA 1
ATOM 978 C C . ILE A 1 128 ? 35.949 -18.830 5.949 1.00 59.12 128 ILE A C 1
ATOM 980 O O . ILE A 1 128 ? 36.459 -19.420 4.996 1.00 59.12 128 ILE A O 1
ATOM 984 N N . ILE A 1 129 ? 34.872 -19.306 6.580 1.00 56.34 129 ILE A N 1
ATOM 985 C CA . ILE A 1 129 ? 34.280 -20.602 6.235 1.00 56.34 129 ILE A CA 1
ATOM 986 C C . ILE A 1 129 ? 33.372 -20.460 5.010 1.00 56.34 129 ILE A C 1
ATOM 988 O O . ILE A 1 129 ? 32.385 -19.721 5.017 1.00 56.34 129 ILE A O 1
ATOM 992 N N . ARG A 1 130 ? 33.698 -21.194 3.943 1.00 58.03 130 ARG A N 1
ATOM 993 C CA . ARG A 1 130 ? 32.989 -21.188 2.654 1.00 58.03 130 ARG A CA 1
ATOM 994 C C . ARG A 1 130 ? 32.238 -22.499 2.419 1.00 58.03 130 ARG A C 1
ATOM 996 O O . ARG A 1 130 ? 32.535 -23.527 3.020 1.00 58.03 130 ARG A O 1
ATOM 1003 N 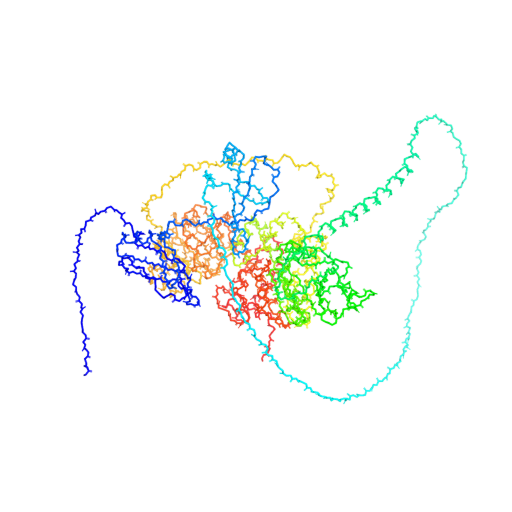N . CYS A 1 131 ? 31.226 -22.466 1.558 1.00 44.62 131 CYS A N 1
ATOM 1004 C CA . CYS A 1 131 ? 30.501 -23.658 1.135 1.00 44.62 131 CYS A CA 1
ATOM 1005 C C . CYS A 1 131 ? 31.337 -24.478 0.129 1.00 44.62 131 CYS A C 1
ATOM 1007 O O . CYS A 1 131 ? 31.654 -23.933 -0.930 1.00 44.62 131 CYS A O 1
ATOM 1009 N N . PRO A 1 132 ? 31.626 -25.775 0.378 1.00 38.31 132 PRO A N 1
ATOM 1010 C CA . PRO A 1 132 ? 32.489 -26.575 -0.502 1.00 38.31 132 PRO A CA 1
ATOM 1011 C C . PRO A 1 132 ? 31.997 -26.711 -1.949 1.00 38.31 132 PRO A C 1
ATOM 1013 O O . PRO A 1 132 ? 32.807 -26.861 -2.850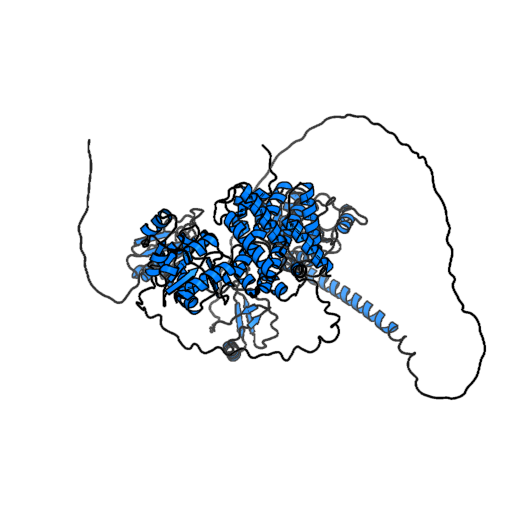 1.00 38.31 132 PRO A O 1
ATOM 1016 N N . LYS A 1 133 ? 30.677 -26.644 -2.182 1.00 37.94 133 LYS A N 1
ATOM 1017 C CA . LYS A 1 133 ? 30.074 -26.796 -3.521 1.00 37.94 133 LYS A CA 1
ATOM 1018 C C . LYS A 1 133 ? 29.834 -25.483 -4.273 1.00 37.94 133 LYS A C 1
ATOM 1020 O O . LYS A 1 133 ? 29.485 -25.532 -5.443 1.00 37.94 133 LYS A O 1
ATOM 1025 N N . SER A 1 134 ? 29.928 -24.324 -3.615 1.00 46.53 134 SER A N 1
ATOM 1026 C CA . SER A 1 134 ? 29.525 -23.043 -4.226 1.00 46.53 134 SER A CA 1
ATOM 1027 C C . SER A 1 134 ? 30.438 -21.853 -3.929 1.00 46.53 134 SER A C 1
ATOM 1029 O O . SER A 1 134 ? 30.116 -20.739 -4.333 1.00 46.53 134 SER A O 1
ATOM 1031 N N . GLY A 1 135 ? 31.537 -22.031 -3.185 1.00 43.16 135 GLY A N 1
ATOM 1032 C CA . GLY A 1 135 ? 32.540 -20.990 -2.893 1.00 43.16 135 GLY A CA 1
ATOM 1033 C C . GLY A 1 135 ? 32.069 -19.812 -2.019 1.00 43.16 135 GLY A C 1
ATOM 1034 O O . GLY A 1 135 ? 32.894 -19.081 -1.460 1.00 43.16 135 GLY A O 1
ATOM 1035 N N . ARG A 1 136 ? 30.751 -19.632 -1.853 1.00 43.91 136 ARG A N 1
ATOM 1036 C CA . ARG A 1 136 ? 30.121 -18.564 -1.063 1.00 43.91 136 ARG A CA 1
ATOM 1037 C C . ARG A 1 136 ? 30.456 -18.705 0.425 1.00 43.91 136 ARG A C 1
ATOM 1039 O O . ARG A 1 136 ? 30.447 -19.810 0.969 1.00 43.91 136 ARG A O 1
ATOM 1046 N N . SER A 1 137 ? 30.726 -17.578 1.086 1.00 50.25 137 SER A N 1
ATOM 1047 C CA . SER A 1 137 ? 30.926 -17.515 2.542 1.00 50.25 137 SER A CA 1
ATOM 1048 C C . SER A 1 137 ? 29.664 -17.954 3.293 1.00 50.25 137 SER A C 1
ATOM 1050 O O . SER A 1 137 ? 28.550 -17.633 2.883 1.00 50.25 137 SER A O 1
ATOM 1052 N N . ARG A 1 138 ? 29.834 -18.659 4.418 1.00 51.16 138 ARG A N 1
ATOM 1053 C CA . ARG A 1 138 ? 28.746 -19.053 5.332 1.00 51.16 138 ARG A CA 1
ATOM 1054 C C . ARG A 1 138 ? 28.390 -17.967 6.360 1.00 51.16 138 ARG A C 1
ATOM 1056 O O . ARG A 1 138 ? 27.609 -18.226 7.275 1.00 51.16 138 ARG A O 1
ATOM 1063 N N . GLY A 1 139 ? 28.948 -16.761 6.218 1.00 49.47 139 GLY A N 1
ATOM 1064 C CA . GLY A 1 139 ? 28.642 -15.615 7.080 1.00 49.47 139 GLY A CA 1
ATOM 1065 C C . GLY A 1 139 ? 29.263 -15.699 8.477 1.00 49.47 139 GLY A C 1
ATOM 1066 O O . GLY A 1 139 ? 28.705 -15.151 9.420 1.00 49.47 139 GLY A O 1
ATOM 1067 N N . PHE A 1 140 ? 30.372 -16.430 8.618 1.00 56.06 140 PHE A N 1
ATOM 1068 C CA . PHE A 1 140 ? 31.230 -16.442 9.804 1.00 56.06 140 PHE A CA 1
ATOM 1069 C C . PHE A 1 140 ? 32.656 -16.876 9.421 1.00 56.06 140 PHE A C 1
ATOM 1071 O O . PHE A 1 140 ? 32.884 -17.445 8.347 1.00 56.06 140 PHE A O 1
ATOM 1078 N N . GLY A 1 141 ? 33.612 -16.614 10.306 1.00 58.97 141 GLY A N 1
ATOM 1079 C CA . GLY A 1 141 ? 35.007 -17.015 10.171 1.00 58.97 141 GLY A CA 1
ATOM 1080 C C . GLY A 1 141 ? 35.705 -17.019 11.528 1.00 58.97 141 GLY A C 1
ATOM 1081 O O . GLY A 1 141 ? 35.133 -16.567 12.517 1.00 58.97 141 GLY A O 1
ATOM 1082 N N . PHE A 1 142 ? 36.925 -17.538 11.556 1.00 64.06 142 PHE A N 1
ATOM 1083 C CA . PHE A 1 142 ? 37.780 -17.597 12.737 1.00 64.06 142 PHE A CA 1
ATOM 1084 C C . PHE A 1 142 ? 38.911 -16.573 12.629 1.00 64.06 142 PHE A C 1
ATOM 1086 O O . PHE A 1 142 ? 39.413 -16.310 11.533 1.00 64.06 142 PHE A O 1
ATOM 1093 N N . VAL A 1 143 ? 39.309 -16.017 13.772 1.00 61.75 143 VAL A N 1
ATOM 1094 C CA . VAL A 1 143 ? 40.464 -15.127 13.931 1.00 61.75 143 VAL A CA 1
ATOM 1095 C C . VAL A 1 143 ? 41.335 -15.713 15.040 1.00 61.75 143 VAL A C 1
ATOM 1097 O O . VAL A 1 143 ? 40.817 -16.132 16.073 1.00 61.75 143 VAL A O 1
ATOM 1100 N N . THR A 1 144 ? 42.640 -15.780 14.805 1.00 63.47 144 THR A N 1
ATOM 1101 C CA . THR A 1 144 ? 43.653 -16.236 15.760 1.00 63.47 144 THR A CA 1
ATOM 1102 C C . THR A 1 144 ? 44.512 -15.041 16.139 1.00 63.47 144 THR A C 1
ATOM 1104 O O . THR A 1 144 ? 45.009 -14.351 15.248 1.00 63.47 144 THR A O 1
ATOM 1107 N N . PHE A 1 145 ? 44.687 -14.814 17.437 1.00 69.75 145 PHE A N 1
ATOM 1108 C CA . PHE A 1 145 ? 45.482 -13.720 17.995 1.00 69.75 145 PHE A CA 1
ATOM 1109 C C . PHE A 1 145 ? 46.830 -14.229 18.530 1.00 69.75 145 PHE A C 1
ATOM 1111 O O . PHE A 1 145 ? 47.008 -15.434 18.714 1.00 69.75 145 PHE A O 1
ATOM 1118 N N . SER A 1 146 ? 47.771 -13.311 18.747 1.00 62.41 146 SER A N 1
ATOM 1119 C CA . SER A 1 146 ? 49.136 -13.555 19.240 1.00 62.41 146 SER A CA 1
ATOM 1120 C C . SER A 1 146 ? 49.190 -13.958 20.720 1.00 62.41 146 SER A C 1
ATOM 1122 O O . SER A 1 146 ? 50.087 -14.700 21.115 1.00 62.41 146 SER A O 1
ATOM 1124 N N . SER A 1 147 ? 48.230 -13.501 21.530 1.00 62.03 147 SER A N 1
ATOM 1125 C CA . SER A 1 147 ? 48.151 -13.731 22.978 1.00 62.03 147 SER A CA 1
ATOM 1126 C C . SER A 1 147 ? 46.713 -13.997 23.443 1.00 62.03 147 SER A C 1
ATOM 1128 O O . SER A 1 147 ? 45.752 -13.580 22.792 1.00 62.03 147 SER A O 1
ATOM 1130 N N . GLU A 1 148 ? 46.548 -14.683 24.584 1.00 54.88 148 GLU A N 1
ATOM 1131 C CA . GLU A 1 148 ? 45.224 -14.853 25.214 1.00 54.88 148 GLU A CA 1
ATOM 1132 C C . GLU A 1 148 ? 44.700 -13.515 25.784 1.00 54.88 148 GLU A C 1
ATOM 1134 O O . GLU A 1 148 ? 43.506 -13.232 25.676 1.00 54.88 148 GLU A O 1
ATOM 1139 N N . ASP A 1 149 ? 45.593 -12.639 26.264 1.00 60.22 149 ASP A N 1
ATOM 1140 C CA . ASP A 1 149 ? 45.258 -11.310 26.803 1.00 60.22 149 ASP A CA 1
ATOM 1141 C C . ASP A 1 149 ? 44.583 -10.394 25.765 1.00 60.22 149 ASP A C 1
ATOM 1143 O O . ASP A 1 149 ? 43.620 -9.688 26.082 1.00 60.22 149 ASP A O 1
ATOM 1147 N N . ALA A 1 150 ? 45.032 -10.433 24.503 1.00 60.94 150 ALA A N 1
ATOM 1148 C CA . ALA A 1 150 ? 44.404 -9.685 23.411 1.00 60.94 150 ALA A CA 1
ATOM 1149 C C . ALA A 1 150 ? 42.950 -10.134 23.159 1.00 60.94 150 ALA A C 1
ATOM 1151 O O . ALA A 1 150 ? 42.082 -9.309 22.865 1.00 60.94 150 ALA A O 1
ATOM 1152 N N . VAL A 1 151 ? 42.665 -11.431 23.325 1.00 58.31 151 VAL A N 1
ATOM 1153 C CA . VAL A 1 151 ? 41.316 -11.998 23.171 1.00 58.31 151 VAL A CA 1
ATOM 1154 C C . VAL A 1 151 ? 40.418 -11.589 24.338 1.00 58.31 151 VAL A C 1
ATOM 1156 O O . VAL A 1 151 ? 39.277 -11.185 24.114 1.00 58.31 151 VAL A O 1
ATOM 1159 N N . GLU A 1 152 ? 40.920 -11.640 25.576 1.00 59.16 152 GLU A N 1
ATOM 1160 C CA . GLU A 1 152 ? 40.155 -11.183 26.742 1.00 59.16 152 GLU A CA 1
ATOM 1161 C C . GLU A 1 152 ? 39.817 -9.693 26.681 1.00 59.16 152 GLU A C 1
ATOM 1163 O O . GLU A 1 152 ? 38.703 -9.308 27.038 1.00 59.16 152 GLU A O 1
ATOM 1168 N N . LYS A 1 153 ? 40.749 -8.853 26.217 1.00 64.19 153 LYS A N 1
ATOM 1169 C CA . LYS A 1 153 ? 40.532 -7.407 26.098 1.00 64.19 153 LYS A CA 1
ATOM 1170 C C . LYS A 1 153 ? 39.385 -7.086 25.134 1.00 64.19 153 LYS A C 1
ATOM 1172 O O . LYS A 1 153 ? 38.484 -6.337 25.496 1.00 64.19 153 LYS A O 1
ATOM 1177 N N . ILE A 1 154 ? 39.372 -7.720 23.959 1.00 60.09 154 ILE A N 1
ATOM 1178 C CA . ILE A 1 154 ? 38.324 -7.535 22.939 1.00 60.09 154 ILE A CA 1
ATOM 1179 C C . ILE A 1 154 ? 36.966 -8.093 23.403 1.00 60.09 154 ILE A C 1
ATOM 1181 O O . ILE A 1 154 ? 35.931 -7.561 23.024 1.00 60.09 154 ILE A O 1
ATOM 1185 N N . LEU A 1 155 ? 36.941 -9.136 24.241 1.00 56.66 155 LEU A N 1
ATOM 1186 C CA . LEU A 1 155 ? 35.693 -9.704 24.775 1.00 56.66 155 LEU A CA 1
ATOM 1187 C C . LEU A 1 155 ? 35.144 -8.972 26.013 1.00 56.66 155 LEU A C 1
ATOM 1189 O O . LEU A 1 155 ? 33.973 -9.151 26.341 1.00 56.66 155 LEU A O 1
ATOM 1193 N N . LYS A 1 156 ? 35.966 -8.175 26.709 1.00 54.91 156 LYS A N 1
ATOM 1194 C CA . LYS A 1 156 ? 35.545 -7.325 27.841 1.00 54.91 156 LYS A CA 1
ATOM 1195 C C . LYS A 1 156 ? 34.950 -5.989 27.388 1.00 54.91 156 LYS A C 1
ATOM 1197 O O . LYS A 1 156 ? 34.163 -5.397 28.121 1.00 54.91 156 LYS A O 1
ATOM 1202 N N . GLU A 1 157 ? 35.289 -5.527 26.189 1.00 52.69 157 GLU A N 1
ATOM 1203 C CA . GLU A 1 157 ? 34.595 -4.421 25.533 1.00 52.69 157 GLU A CA 1
ATOM 1204 C C . GLU A 1 157 ? 33.293 -4.945 24.898 1.00 52.69 157 GLU A C 1
ATOM 1206 O O . GLU A 1 157 ? 33.327 -5.531 23.820 1.00 52.69 157 GLU A O 1
ATOM 1211 N N . ASP A 1 158 ? 32.125 -4.699 25.511 1.00 46.38 158 ASP A N 1
ATOM 1212 C CA . ASP A 1 158 ? 30.806 -5.004 24.904 1.00 46.38 158 ASP A CA 1
ATOM 1213 C C . ASP A 1 158 ? 30.450 -3.990 23.792 1.00 46.38 158 ASP A C 1
ATOM 1215 O O . ASP A 1 158 ? 29.387 -3.368 23.755 1.00 46.38 158 ASP A O 1
ATOM 1219 N N . THR A 1 159 ? 31.408 -3.753 22.892 1.00 48.84 159 THR A N 1
ATOM 1220 C CA . THR A 1 159 ? 31.290 -2.822 21.777 1.00 48.84 159 THR A CA 1
ATOM 1221 C C . THR A 1 159 ? 30.895 -3.558 20.505 1.00 48.84 159 THR A C 1
ATOM 1223 O O . THR A 1 159 ? 31.468 -4.565 20.091 1.00 48.84 159 THR A O 1
ATOM 1226 N N . VAL A 1 160 ? 29.882 -3.024 19.826 1.00 50.31 160 VAL A N 1
ATOM 1227 C CA . VAL A 1 160 ? 29.497 -3.521 18.508 1.00 50.31 160 VAL A CA 1
ATOM 1228 C C . VAL A 1 160 ? 30.480 -2.973 17.476 1.00 50.31 160 VAL A C 1
ATOM 1230 O O . VAL A 1 160 ? 30.313 -1.856 16.982 1.00 50.31 160 VAL A O 1
ATOM 1233 N N . HIS A 1 161 ? 31.502 -3.756 17.140 1.00 51.59 161 HIS A N 1
ATOM 1234 C CA . HIS A 1 161 ? 32.512 -3.347 16.168 1.00 51.59 161 HIS A CA 1
ATOM 1235 C C . HIS A 1 161 ? 31.889 -3.132 14.780 1.00 51.59 161 HIS A C 1
ATOM 1237 O O . HIS A 1 161 ? 31.109 -3.953 14.285 1.00 51.59 161 HIS A O 1
ATOM 1243 N N . VAL A 1 162 ? 32.247 -2.020 14.133 1.00 47.03 162 VAL A N 1
ATOM 1244 C CA . VAL A 1 162 ? 31.770 -1.665 12.791 1.00 47.03 162 VAL A CA 1
ATOM 1245 C C . VAL A 1 162 ? 32.867 -1.968 11.776 1.00 47.03 162 VAL A C 1
ATOM 1247 O O . VAL A 1 162 ? 33.839 -1.231 11.649 1.00 47.03 162 VAL A O 1
ATOM 1250 N N . LEU A 1 163 ? 32.695 -3.055 11.027 1.00 46.12 163 LEU A N 1
ATOM 1251 C CA . LEU A 1 163 ? 33.621 -3.508 9.992 1.00 46.12 163 LEU A CA 1
ATOM 1252 C C . LEU A 1 163 ? 33.003 -3.262 8.612 1.00 46.12 163 LEU A C 1
ATOM 1254 O O . LEU A 1 163 ? 31.924 -3.772 8.310 1.00 46.12 163 LEU A O 1
ATOM 1258 N N . GLY A 1 164 ? 33.650 -2.439 7.780 1.00 42.16 164 GLY A N 1
ATOM 1259 C CA . GLY A 1 164 ? 33.139 -2.091 6.444 1.00 42.16 164 GLY A CA 1
ATOM 1260 C C . GLY A 1 164 ? 31.734 -1.464 6.462 1.00 42.16 164 GLY A C 1
ATOM 1261 O O . GLY A 1 164 ? 30.916 -1.753 5.589 1.00 42.16 164 GLY A O 1
ATOM 1262 N N . GLY A 1 165 ? 31.418 -0.677 7.499 1.00 41.44 165 GLY A N 1
ATOM 1263 C CA . GLY A 1 165 ? 30.091 -0.085 7.709 1.00 41.44 165 GLY A CA 1
ATOM 1264 C C . GLY A 1 165 ? 29.027 -1.046 8.260 1.00 41.44 165 GLY A C 1
ATOM 1265 O O . GLY A 1 165 ? 27.846 -0.707 8.253 1.00 41.44 165 GLY A O 1
ATOM 1266 N N . LYS A 1 166 ? 29.404 -2.247 8.727 1.00 42.28 166 LYS A N 1
ATOM 1267 C CA . LYS A 1 166 ? 28.468 -3.263 9.237 1.00 42.28 166 LYS A CA 1
ATOM 1268 C C . LYS A 1 166 ? 28.831 -3.717 10.648 1.00 42.28 166 LYS A C 1
ATOM 1270 O O . LYS A 1 166 ? 29.990 -3.970 10.955 1.00 42.28 166 LYS A O 1
ATOM 1275 N N . LYS A 1 167 ? 27.806 -3.838 11.490 1.00 49.69 167 LYS A N 1
ATOM 1276 C CA . LYS A 1 167 ? 27.898 -4.295 12.881 1.00 49.69 167 LYS A CA 1
ATOM 1277 C C . LYS A 1 167 ? 28.256 -5.786 12.936 1.00 49.69 167 LYS A C 1
ATOM 1279 O O . LYS A 1 167 ? 27.556 -6.598 12.332 1.00 49.69 167 LYS A O 1
ATOM 1284 N N . VAL A 1 168 ? 29.312 -6.142 13.666 1.00 54.56 168 VAL A N 1
ATOM 1285 C CA . VAL A 1 168 ? 29.694 -7.531 13.978 1.00 54.56 168 VAL A CA 1
ATOM 1286 C C . VAL A 1 168 ? 29.833 -7.726 15.491 1.00 54.56 168 VAL A C 1
ATOM 1288 O O . VAL A 1 168 ? 30.011 -6.764 16.234 1.00 54.56 168 VAL A O 1
ATOM 1291 N N . ARG A 1 169 ? 29.759 -8.981 15.946 1.00 49.03 169 ARG A N 1
ATOM 1292 C CA . ARG A 1 169 ? 29.937 -9.381 17.348 1.00 49.03 169 ARG A CA 1
ATOM 1293 C C . ARG A 1 169 ? 30.894 -10.572 17.417 1.00 49.03 169 ARG A C 1
ATOM 1295 O O . ARG A 1 169 ? 30.748 -11.513 16.635 1.00 49.03 169 ARG A O 1
ATOM 1302 N N . PHE A 1 170 ? 31.845 -10.536 18.346 1.00 57.88 170 PHE A N 1
ATOM 1303 C CA . PHE A 1 170 ? 32.689 -11.684 18.679 1.00 57.88 170 PHE A CA 1
ATOM 1304 C C . PHE A 1 170 ? 31.933 -12.613 19.641 1.00 57.88 170 PHE A C 1
ATOM 1306 O O . PHE A 1 170 ? 31.345 -12.151 20.614 1.00 57.88 170 PHE A O 1
ATOM 1313 N N . CYS A 1 171 ? 31.913 -13.919 19.360 1.00 44.59 171 CYS A N 1
ATOM 1314 C CA . CYS A 1 171 ? 31.111 -14.889 20.113 1.00 44.59 171 CYS A CA 1
ATOM 1315 C C . CYS A 1 171 ? 31.950 -16.094 20.561 1.00 44.59 171 CYS A C 1
ATOM 1317 O O . CYS A 1 171 ? 32.060 -17.079 19.830 1.00 44.59 171 CYS A O 1
ATOM 1319 N N . GLY A 1 172 ? 32.457 -16.028 21.795 1.00 47.53 172 GLY A N 1
ATOM 1320 C CA . GLY A 1 172 ? 33.066 -17.149 22.517 1.00 47.53 172 GLY A CA 1
ATOM 1321 C C . GLY A 1 172 ? 34.494 -17.519 22.098 1.00 47.53 172 GLY A C 1
ATOM 1322 O O . GLY A 1 172 ? 34.976 -17.161 21.025 1.00 47.53 172 GLY A O 1
ATOM 1323 N N . THR A 1 173 ? 35.163 -18.281 22.963 1.00 44.72 173 THR A N 1
ATOM 1324 C CA . THR A 1 173 ? 36.511 -18.824 22.748 1.00 44.72 173 THR A CA 1
ATOM 1325 C C . THR A 1 173 ? 36.482 -20.355 22.732 1.00 44.72 173 THR A C 1
ATOM 1327 O O . THR A 1 173 ? 35.648 -20.995 23.374 1.00 44.72 173 THR A O 1
ATOM 1330 N N . LYS A 1 174 ? 37.409 -20.969 21.990 1.00 41.72 174 LYS A N 1
ATOM 1331 C CA . LYS A 1 174 ? 37.744 -22.397 22.093 1.00 41.72 174 LYS A CA 1
ATOM 1332 C C . LYS A 1 174 ? 39.246 -22.565 21.899 1.00 41.72 174 LYS A C 1
ATOM 1334 O O . LYS A 1 174 ? 39.767 -22.133 20.874 1.00 41.72 174 LYS A O 1
ATOM 1339 N N . LYS A 1 175 ? 39.919 -23.249 22.830 1.00 37.41 175 LYS A N 1
ATOM 1340 C CA . LYS A 1 175 ? 41.279 -23.752 22.593 1.00 37.41 175 LYS A CA 1
ATOM 1341 C C . LYS A 1 175 ? 41.199 -24.857 21.532 1.00 37.41 175 LYS A C 1
ATOM 1343 O O . LYS A 1 175 ? 40.369 -25.759 21.647 1.00 37.41 175 LYS A O 1
ATOM 1348 N N . PHE A 1 176 ? 42.006 -24.751 20.479 1.00 34.19 176 PHE A N 1
ATOM 1349 C CA . PHE A 1 176 ? 42.037 -25.700 19.364 1.00 34.19 176 PHE A CA 1
ATOM 1350 C C . PHE A 1 176 ? 43.386 -26.422 19.358 1.00 34.19 176 PHE A C 1
ATOM 1352 O O . PHE A 1 176 ? 44.422 -25.763 19.329 1.00 34.19 176 PHE A O 1
ATOM 1359 N N . ASN A 1 177 ? 43.374 -27.757 19.392 1.00 29.84 177 ASN A N 1
ATOM 1360 C CA . ASN A 1 177 ? 44.584 -28.582 19.372 1.00 29.84 177 ASN A CA 1
ATOM 1361 C C . ASN A 1 177 ? 44.787 -29.163 17.948 1.00 29.84 177 ASN A C 1
ATOM 1363 O O . ASN A 1 177 ? 43.809 -29.686 17.407 1.00 29.84 177 ASN A O 1
ATOM 1367 N N . PRO A 1 178 ? 45.967 -29.070 17.296 1.00 27.27 178 PRO A N 1
ATOM 1368 C CA . PRO A 1 178 ? 46.045 -29.182 15.828 1.00 27.27 178 PRO A CA 1
ATOM 1369 C C . PRO A 1 178 ? 45.941 -30.585 15.196 1.00 27.27 178 PRO A C 1
ATOM 1371 O O . PRO A 1 178 ? 45.933 -30.679 13.971 1.00 27.27 178 PRO A O 1
ATOM 1374 N N . GLU A 1 179 ? 45.893 -31.672 15.968 1.00 26.95 179 GLU A N 1
ATOM 1375 C CA . GLU A 1 179 ? 46.283 -33.014 15.481 1.00 26.95 179 GLU A CA 1
ATOM 1376 C C . GLU A 1 179 ? 45.211 -33.839 14.730 1.00 26.95 179 GLU A C 1
ATOM 1378 O O . GLU A 1 179 ? 45.452 -34.997 14.401 1.00 26.95 179 GLU A O 1
ATOM 1383 N N . SER A 1 180 ? 44.026 -33.295 14.428 1.00 28.20 180 SER A N 1
ATOM 1384 C CA . SER A 1 180 ? 42.883 -34.084 13.909 1.00 28.20 180 SER A CA 1
ATOM 1385 C C . SER A 1 180 ? 42.374 -33.689 12.511 1.00 28.20 180 SER A C 1
ATOM 1387 O O . SER A 1 180 ? 41.169 -33.664 12.256 1.00 28.20 180 SER A O 1
ATOM 1389 N N . ALA A 1 181 ? 43.283 -33.423 11.564 1.00 27.75 181 ALA A N 1
ATOM 1390 C CA . ALA A 1 181 ? 42.934 -33.218 10.151 1.00 27.75 181 ALA A CA 1
ATOM 1391 C C . ALA A 1 181 ? 43.952 -33.853 9.179 1.00 27.75 181 ALA A C 1
ATOM 1393 O O . ALA A 1 181 ? 44.869 -33.185 8.706 1.00 27.75 181 ALA A O 1
ATOM 1394 N N . GLY A 1 182 ? 43.754 -35.132 8.834 1.00 24.84 182 GLY A N 1
ATOM 1395 C CA . GLY A 1 182 ? 44.563 -35.848 7.841 1.00 24.84 182 GLY A CA 1
ATOM 1396 C C . GLY A 1 182 ? 43.738 -36.769 6.932 1.00 24.84 182 GLY A C 1
ATOM 1397 O O . GLY A 1 182 ? 43.065 -37.663 7.426 1.00 24.84 182 GLY A O 1
ATOM 1398 N N . ASN A 1 183 ? 43.858 -36.544 5.616 1.00 27.77 183 ASN A N 1
ATOM 1399 C CA . ASN A 1 183 ? 43.594 -37.445 4.475 1.00 27.77 183 ASN A CA 1
ATOM 1400 C C . ASN A 1 183 ? 42.228 -38.164 4.314 1.00 27.77 183 ASN A C 1
ATOM 1402 O O . ASN A 1 183 ? 41.856 -39.014 5.114 1.00 27.77 183 ASN A O 1
ATOM 1406 N N . ASN A 1 184 ? 41.575 -37.977 3.147 1.00 25.89 184 ASN A N 1
ATOM 1407 C CA . ASN A 1 184 ? 41.582 -38.994 2.065 1.00 25.89 184 ASN A CA 1
ATOM 1408 C C . ASN A 1 184 ? 40.774 -38.614 0.782 1.00 25.89 184 ASN A C 1
ATOM 1410 O O . ASN A 1 184 ? 39.608 -38.242 0.845 1.00 25.89 184 ASN A O 1
ATOM 1414 N N . TYR A 1 185 ? 41.444 -38.764 -0.373 1.00 23.62 185 TYR A N 1
ATOM 1415 C CA . TYR A 1 185 ? 41.016 -39.186 -1.733 1.00 23.62 185 TYR A CA 1
ATOM 1416 C C . TYR A 1 185 ? 39.677 -38.757 -2.407 1.00 23.62 185 TYR A C 1
ATOM 1418 O O . TYR A 1 185 ? 38.615 -39.322 -2.181 1.00 23.62 185 TYR A O 1
ATOM 1426 N N . SER A 1 186 ? 39.803 -37.818 -3.360 1.00 26.02 186 SER A N 1
ATOM 1427 C CA . SER A 1 186 ? 39.682 -37.961 -4.843 1.00 26.02 186 SER A CA 1
ATOM 1428 C C . SER A 1 186 ? 38.650 -38.864 -5.578 1.00 26.02 186 SER A C 1
ATOM 1430 O O . SER A 1 186 ? 38.505 -40.041 -5.274 1.00 26.02 186 SER A O 1
ATOM 1432 N N . ASN A 1 187 ? 38.221 -38.341 -6.745 1.00 27.97 187 ASN A N 1
ATOM 1433 C CA . ASN A 1 187 ? 37.907 -38.999 -8.042 1.00 27.97 187 ASN A CA 1
ATOM 1434 C C . ASN A 1 187 ? 36.688 -39.937 -8.210 1.00 27.97 187 ASN A C 1
ATOM 1436 O O . ASN A 1 187 ? 36.680 -41.062 -7.728 1.00 27.97 187 ASN A O 1
ATOM 1440 N N . ASN A 1 188 ? 35.764 -39.558 -9.113 1.00 26.03 188 ASN A N 1
ATOM 1441 C CA . ASN A 1 188 ? 35.673 -40.169 -10.459 1.00 26.03 188 ASN A CA 1
ATOM 1442 C C . ASN A 1 188 ? 34.694 -39.425 -11.397 1.00 26.03 188 ASN A C 1
ATOM 1444 O O . ASN A 1 188 ? 33.808 -38.705 -10.939 1.00 26.03 188 ASN A O 1
ATOM 1448 N N . ALA A 1 189 ? 34.871 -39.602 -12.711 1.00 26.52 189 ALA A N 1
ATOM 1449 C CA . ALA A 1 189 ? 34.081 -38.984 -13.785 1.00 26.52 189 ALA A CA 1
ATOM 1450 C C . ALA A 1 189 ? 33.478 -40.045 -14.730 1.00 26.52 189 ALA A C 1
ATOM 1452 O O . ALA A 1 189 ? 34.012 -41.148 -14.816 1.00 26.52 189 ALA A O 1
ATOM 1453 N N . ALA A 1 190 ? 32.421 -39.698 -15.478 1.00 26.52 190 ALA A N 1
ATOM 1454 C CA . ALA A 1 190 ? 31.973 -40.433 -16.671 1.00 26.52 190 ALA A CA 1
ATOM 1455 C C . ALA A 1 190 ? 31.124 -39.543 -17.607 1.00 26.52 190 ALA A C 1
ATOM 1457 O O . ALA A 1 190 ? 30.459 -38.611 -17.157 1.00 26.52 190 ALA A O 1
ATOM 1458 N N . THR A 1 191 ? 31.178 -39.832 -18.908 1.00 25.11 191 THR A N 1
ATOM 1459 C CA . THR A 1 191 ? 30.673 -39.039 -20.048 1.00 25.11 191 THR A CA 1
ATOM 1460 C C . THR A 1 191 ? 29.544 -39.748 -20.810 1.00 25.11 191 THR A C 1
ATOM 1462 O O . THR A 1 191 ? 29.486 -40.966 -20.746 1.00 25.11 191 THR A O 1
ATOM 1465 N N . THR A 1 192 ? 28.723 -39.008 -21.584 1.00 25.73 192 THR A N 1
ATOM 1466 C CA . THR A 1 192 ? 28.131 -39.365 -22.916 1.00 25.73 192 THR A CA 1
ATOM 1467 C C . THR A 1 192 ? 27.102 -38.297 -23.367 1.00 25.73 192 THR A C 1
ATOM 1469 O O . THR A 1 192 ? 26.623 -37.560 -22.514 1.00 25.73 192 THR A O 1
ATOM 1472 N N . LYS A 1 193 ? 26.585 -38.262 -24.612 1.00 24.78 193 LYS A N 1
ATOM 1473 C CA . LYS A 1 193 ? 27.173 -37.914 -25.938 1.00 24.78 193 LYS A CA 1
ATOM 1474 C C . LYS A 1 193 ? 26.009 -37.751 -26.964 1.00 24.78 193 LYS A C 1
ATOM 1476 O O . LYS A 1 193 ? 25.016 -38.449 -26.799 1.00 24.78 193 LYS A O 1
ATOM 1481 N N . SER A 1 194 ? 26.192 -36.985 -28.058 1.00 24.16 194 SER A N 1
ATOM 1482 C CA . SER A 1 194 ? 25.410 -37.004 -29.340 1.00 24.16 194 SER A CA 1
ATOM 1483 C C . SER A 1 194 ? 23.930 -36.524 -29.344 1.00 24.16 194 SER A C 1
ATOM 1485 O O . SER A 1 194 ? 23.305 -36.576 -28.292 1.00 24.16 194 SER A O 1
ATOM 1487 N N . ASN A 1 195 ? 23.274 -36.079 -30.442 1.00 24.52 195 ASN A N 1
ATOM 1488 C CA . ASN A 1 195 ? 23.655 -35.573 -31.795 1.00 24.52 195 ASN A CA 1
ATOM 1489 C C . ASN A 1 195 ? 22.425 -34.865 -32.475 1.00 24.52 195 ASN A C 1
ATOM 1491 O O . ASN A 1 195 ? 21.305 -35.180 -32.099 1.00 24.52 195 ASN A O 1
ATOM 1495 N N . GLU A 1 196 ? 22.666 -33.954 -33.447 1.00 25.48 196 GLU A N 1
ATOM 1496 C CA . GLU A 1 196 ? 22.042 -33.750 -34.808 1.00 25.48 196 GLU A CA 1
ATOM 1497 C C . GLU A 1 196 ? 20.526 -34.028 -35.102 1.00 25.48 196 GLU A C 1
ATOM 1499 O O . GLU A 1 196 ? 19.931 -34.904 -34.494 1.00 25.48 196 GLU A O 1
ATOM 1504 N N . ALA A 1 197 ? 19.815 -33.443 -36.100 1.00 25.52 197 ALA A N 1
ATOM 1505 C CA . ALA A 1 197 ? 20.030 -32.372 -37.116 1.00 25.52 197 ALA A CA 1
ATOM 1506 C C . ALA A 1 197 ? 18.717 -32.084 -37.937 1.00 25.52 197 ALA A C 1
ATOM 1508 O O . ALA A 1 197 ? 17.715 -32.762 -37.715 1.00 25.52 197 ALA A O 1
ATOM 1509 N N . SER A 1 198 ? 18.778 -31.220 -38.985 1.00 24.98 198 SER A N 1
ATOM 1510 C CA . SER A 1 198 ? 17.814 -31.055 -40.136 1.00 24.98 198 SER A CA 1
ATOM 1511 C C . SER A 1 198 ? 16.568 -30.152 -39.899 1.00 24.98 198 SER A C 1
ATOM 1513 O O . SER A 1 198 ? 16.171 -30.013 -38.752 1.00 24.98 198 SER A O 1
ATOM 1515 N N . ALA A 1 199 ? 15.809 -29.567 -40.859 1.00 25.22 199 ALA A N 1
ATOM 1516 C CA . ALA A 1 199 ? 15.910 -29.141 -42.291 1.00 25.22 199 ALA A CA 1
ATOM 1517 C C . ALA A 1 199 ? 14.511 -28.566 -42.740 1.00 25.22 199 ALA A C 1
ATOM 1519 O O . ALA A 1 199 ? 13.543 -28.837 -42.037 1.00 25.22 199 ALA A O 1
ATOM 1520 N N . ALA A 1 200 ? 14.231 -27.883 -43.874 1.00 24.62 200 ALA A N 1
ATOM 1521 C CA . ALA A 1 200 ? 14.940 -26.947 -44.784 1.00 24.62 200 ALA A CA 1
ATOM 1522 C C . ALA A 1 200 ? 13.947 -26.366 -45.861 1.00 24.62 200 ALA A C 1
ATOM 1524 O O . ALA A 1 200 ? 12.954 -27.022 -46.163 1.00 24.62 200 ALA A O 1
ATOM 1525 N N . GLY A 1 201 ? 14.240 -25.207 -46.495 1.00 23.72 201 GLY A N 1
ATOM 1526 C CA . GLY A 1 201 ? 13.522 -24.630 -47.674 1.00 23.72 201 GLY A CA 1
ATOM 1527 C C . GLY A 1 201 ? 12.611 -23.402 -47.391 1.00 23.72 201 GLY A C 1
ATOM 1528 O O . GLY A 1 201 ? 12.114 -23.304 -46.278 1.00 23.72 201 GLY A O 1
ATOM 1529 N N . ALA A 1 202 ? 12.290 -22.418 -48.261 1.00 24.05 202 ALA A N 1
ATOM 1530 C CA . ALA A 1 202 ? 12.689 -21.928 -49.609 1.00 24.05 202 ALA A CA 1
ATOM 1531 C C . ALA A 1 202 ? 11.455 -21.604 -50.508 1.00 24.05 202 ALA A C 1
ATOM 1533 O O . ALA A 1 202 ? 10.595 -22.464 -50.658 1.00 24.05 202 ALA A O 1
ATOM 1534 N N . GLY A 1 203 ? 11.428 -20.433 -51.184 1.00 22.70 203 GLY A N 1
ATOM 1535 C CA . GLY A 1 203 ? 10.674 -20.221 -52.448 1.00 22.70 203 GLY A CA 1
ATOM 1536 C C . GLY A 1 203 ? 9.775 -18.966 -52.607 1.00 22.70 203 GLY A C 1
ATOM 1537 O O . GLY A 1 203 ? 8.749 -18.905 -51.948 1.00 22.70 203 GLY A O 1
ATOM 1538 N N . HIS A 1 204 ? 10.143 -18.078 -53.562 1.00 24.58 204 HIS A N 1
ATOM 1539 C CA . HIS A 1 204 ? 9.315 -17.308 -54.548 1.00 24.58 204 HIS A CA 1
ATOM 1540 C C . HIS A 1 204 ? 8.062 -16.478 -54.124 1.00 24.58 204 HIS A C 1
ATOM 1542 O O . HIS A 1 204 ? 7.429 -16.771 -53.124 1.00 24.58 204 HIS A O 1
ATOM 1548 N N . GLU A 1 205 ? 7.541 -15.468 -54.853 1.00 23.83 205 GLU A N 1
ATOM 1549 C CA . GLU A 1 205 ? 7.969 -14.517 -55.923 1.00 23.83 205 GLU A CA 1
ATOM 1550 C C . GLU A 1 205 ? 6.843 -13.446 -56.094 1.00 23.83 205 GLU A C 1
ATOM 1552 O O . GLU A 1 205 ? 5.729 -13.686 -55.635 1.00 23.83 205 GLU A O 1
ATOM 1557 N N . GLY A 1 206 ? 7.063 -12.330 -56.825 1.00 22.45 206 GLY A N 1
ATOM 1558 C CA . GLY A 1 206 ? 5.968 -11.722 -57.629 1.00 22.45 206 GLY A CA 1
ATOM 1559 C C . GLY A 1 206 ? 5.630 -10.211 -57.544 1.00 22.45 206 GLY A C 1
ATOM 1560 O O . GLY A 1 206 ? 4.752 -9.809 -56.796 1.00 22.45 206 GLY A O 1
ATOM 1561 N N . SER A 1 207 ? 6.197 -9.434 -58.482 1.00 23.44 207 SER A N 1
ATOM 1562 C CA . SER A 1 207 ? 5.526 -8.456 -59.387 1.00 23.44 207 SER A CA 1
ATOM 1563 C C . SER A 1 207 ? 4.798 -7.157 -58.926 1.00 23.44 207 SER A C 1
ATOM 1565 O O . SER A 1 207 ? 3.694 -7.174 -58.400 1.00 23.44 207 SER A O 1
ATOM 1567 N N . HIS A 1 208 ? 5.376 -6.030 -59.384 1.00 24.08 208 HIS A N 1
ATOM 1568 C CA . HIS A 1 208 ? 4.823 -4.766 -59.945 1.00 24.08 208 HIS A CA 1
ATOM 1569 C C . HIS A 1 208 ? 3.326 -4.369 -59.883 1.00 24.08 208 HIS A C 1
ATOM 1571 O O . HIS A 1 208 ? 2.467 -5.100 -60.364 1.00 24.08 208 HIS A O 1
ATOM 1577 N N . TYR A 1 209 ? 3.073 -3.092 -59.536 1.00 24.48 209 TYR A N 1
ATOM 1578 C CA . TYR A 1 209 ? 2.682 -1.913 -60.375 1.00 24.48 209 TYR A CA 1
ATOM 1579 C C . TYR A 1 209 ? 2.599 -0.691 -59.403 1.00 24.48 209 TYR A C 1
ATOM 1581 O O . TYR A 1 209 ? 2.480 -0.911 -58.203 1.00 24.48 209 TYR A O 1
ATOM 1589 N N . GLY A 1 210 ? 2.665 0.603 -59.744 1.00 23.58 210 GLY A N 1
ATOM 1590 C CA . GLY A 1 210 ? 2.867 1.339 -60.996 1.00 23.58 210 GLY A CA 1
ATOM 1591 C C . GLY A 1 210 ? 2.491 2.831 -60.803 1.00 23.58 210 GLY A C 1
ATOM 1592 O O . GLY A 1 210 ? 1.679 3.146 -59.939 1.00 23.58 210 GLY A O 1
ATOM 1593 N N . ASP A 1 211 ? 3.060 3.705 -61.637 1.00 26.16 211 ASP A N 1
ATOM 1594 C CA . ASP A 1 211 ? 2.684 5.108 -61.916 1.00 26.16 211 ASP A CA 1
ATOM 1595 C C . ASP A 1 211 ? 3.052 6.290 -60.986 1.00 26.16 211 ASP A C 1
ATOM 1597 O O . ASP A 1 211 ? 3.173 6.227 -59.765 1.00 26.16 211 ASP A O 1
ATOM 1601 N N . GLN A 1 212 ? 3.296 7.406 -61.683 1.00 24.30 212 GLN A N 1
ATOM 1602 C CA . GLN A 1 212 ? 3.836 8.695 -61.247 1.00 24.30 212 GLN A CA 1
ATOM 1603 C C . GLN A 1 212 ? 2.720 9.753 -61.223 1.00 24.30 212 GLN A C 1
ATOM 1605 O O . GLN A 1 212 ? 1.730 9.589 -61.922 1.00 24.30 212 GLN A O 1
ATOM 1610 N N . TYR A 1 213 ? 2.945 10.913 -60.595 1.00 26.33 213 TYR A N 1
ATOM 1611 C CA . TYR A 1 213 ? 2.797 12.204 -61.296 1.00 26.33 213 TYR A CA 1
ATOM 1612 C C . TYR A 1 213 ? 3.591 13.316 -60.585 1.00 26.33 213 TYR A C 1
ATOM 1614 O O . TYR A 1 213 ? 3.959 13.198 -59.419 1.00 26.33 213 TYR A O 1
ATOM 1622 N N . ASN A 1 214 ? 3.924 14.367 -61.332 1.00 24.94 214 ASN A N 1
ATOM 1623 C CA . ASN A 1 214 ? 4.929 15.386 -61.009 1.00 24.94 214 ASN A CA 1
ATOM 1624 C C . ASN A 1 214 ? 4.318 16.798 -61.138 1.00 24.94 214 ASN A C 1
ATOM 1626 O O . ASN A 1 214 ? 3.434 16.985 -61.973 1.00 24.94 214 ASN A O 1
ATOM 1630 N N . GLY A 1 215 ? 4.795 17.801 -60.386 1.00 25.11 215 GLY A N 1
ATOM 1631 C CA . GLY A 1 215 ? 4.329 19.190 -60.556 1.00 25.11 215 GLY A CA 1
ATOM 1632 C C . GLY A 1 215 ? 4.806 20.204 -59.504 1.00 25.11 215 GLY A C 1
ATOM 1633 O O . GLY A 1 215 ? 4.397 20.150 -58.349 1.00 25.11 215 GLY A O 1
ATOM 1634 N N . LYS A 1 216 ? 5.625 21.178 -59.927 1.00 24.77 216 LYS A N 1
ATOM 1635 C CA . LYS A 1 216 ? 5.959 22.422 -59.196 1.00 24.77 216 LYS A CA 1
ATOM 1636 C C . LYS A 1 216 ? 5.219 23.612 -59.833 1.00 24.77 216 LYS A C 1
ATOM 1638 O O . LYS A 1 216 ? 5.106 23.595 -61.053 1.00 24.77 216 LYS A O 1
ATOM 1643 N N . MET A 1 217 ? 4.885 24.661 -59.063 1.00 23.03 217 MET A N 1
ATOM 1644 C CA . MET A 1 217 ? 5.395 26.056 -59.217 1.00 23.03 217 MET A CA 1
ATOM 1645 C C . MET A 1 217 ? 4.499 27.156 -58.592 1.00 23.03 217 MET A C 1
ATOM 1647 O O . MET A 1 217 ? 3.335 27.284 -58.933 1.00 23.03 217 MET A O 1
ATOM 1651 N N . GLU A 1 218 ? 5.130 27.947 -57.711 1.00 23.88 218 GLU A N 1
ATOM 1652 C CA . GLU A 1 218 ? 5.236 29.428 -57.664 1.00 23.88 218 GLU A CA 1
ATOM 1653 C C . GLU A 1 218 ? 4.070 30.458 -57.685 1.00 23.88 218 GLU A C 1
ATOM 1655 O O . GLU A 1 218 ? 3.139 30.394 -58.474 1.00 23.88 218 GLU A O 1
ATOM 1660 N N . GLN A 1 219 ? 4.343 31.526 -56.901 1.00 23.45 219 GLN A N 1
ATOM 1661 C CA . GLN A 1 219 ? 3.939 32.954 -56.973 1.00 23.45 219 GLN A CA 1
ATOM 1662 C C . GLN A 1 219 ? 2.468 33.336 -56.661 1.00 23.45 219 GLN A C 1
ATOM 1664 O O . GLN A 1 219 ? 1.542 32.731 -57.178 1.00 23.45 219 GLN A O 1
ATOM 1669 N N . VAL A 1 220 ? 2.130 34.234 -55.711 1.00 25.12 220 VAL A N 1
ATOM 1670 C CA . VAL A 1 220 ? 2.612 35.577 -55.249 1.00 25.12 220 VAL A CA 1
ATOM 1671 C C . VAL A 1 220 ? 1.835 36.747 -55.876 1.00 25.12 220 VAL A C 1
ATOM 1673 O O . VAL A 1 220 ? 1.973 37.003 -57.061 1.00 25.12 220 VAL A O 1
ATOM 1676 N N . TYR A 1 221 ? 1.111 37.483 -55.020 1.00 23.11 221 TYR A N 1
ATOM 1677 C CA . TYR A 1 221 ? 0.722 38.914 -55.048 1.00 23.11 221 TYR A CA 1
ATOM 1678 C C . TYR A 1 221 ? 0.268 39.218 -53.588 1.00 23.11 221 TYR A C 1
ATOM 1680 O O . TYR A 1 221 ? -0.401 38.367 -53.004 1.00 23.11 221 TYR A O 1
ATOM 1688 N N . TRP A 1 222 ? 0.752 40.213 -52.822 1.00 21.12 222 TRP A N 1
ATOM 1689 C CA . TRP A 1 222 ? 0.764 41.685 -52.999 1.00 21.12 222 TRP A CA 1
ATOM 1690 C C . TRP A 1 222 ? -0.662 42.253 -53.228 1.00 21.12 222 TRP A C 1
ATOM 1692 O O . TRP A 1 222 ? -1.420 41.676 -53.997 1.00 21.12 222 TRP A O 1
ATOM 1702 N N . ASP A 1 223 ? -1.117 43.343 -52.597 1.00 22.73 223 ASP A N 1
ATOM 1703 C CA . ASP A 1 223 ? -0.394 44.410 -51.878 1.00 22.73 223 ASP A CA 1
ATOM 1704 C C . ASP A 1 223 ? -1.322 45.218 -50.922 1.00 22.73 223 ASP A C 1
ATOM 1706 O O . ASP A 1 223 ? -2.532 44.994 -50.900 1.00 22.73 223 ASP A O 1
ATOM 1710 N N . HIS A 1 224 ? -0.732 46.221 -50.252 1.00 24.03 224 HIS A N 1
ATOM 1711 C CA . HIS A 1 224 ? -1.313 47.501 -49.803 1.00 24.03 224 HIS A CA 1
ATOM 1712 C C . HIS A 1 224 ? -2.218 47.529 -48.555 1.00 24.03 224 HIS A C 1
ATOM 1714 O O . HIS A 1 224 ? -2.970 46.600 -48.286 1.00 24.03 224 HIS A O 1
ATOM 1720 N N . GLU A 1 225 ? -2.286 48.597 -47.744 1.00 24.20 225 GLU A N 1
ATOM 1721 C CA . GLU A 1 225 ? -1.497 49.829 -47.443 1.00 24.20 225 GLU A CA 1
ATOM 1722 C C . GLU A 1 225 ? -2.274 50.506 -46.271 1.00 24.20 225 GLU A C 1
ATOM 1724 O O . GLU A 1 225 ? -3.379 50.078 -45.941 1.00 24.20 225 GLU A O 1
ATOM 1729 N N . ALA A 1 226 ? -1.923 51.632 -45.649 1.00 23.28 226 ALA A N 1
ATOM 1730 C CA . ALA A 1 226 ? -0.702 52.260 -45.130 1.00 23.28 226 ALA A CA 1
ATOM 1731 C C . ALA A 1 226 ? -1.158 53.639 -44.597 1.00 23.28 226 ALA A C 1
ATOM 1733 O O . ALA A 1 226 ? -2.120 54.180 -45.127 1.00 23.28 226 ALA A O 1
ATOM 1734 N N . TYR A 1 227 ? -0.502 54.234 -43.594 1.00 26.34 227 TYR A N 1
ATOM 1735 C CA . TYR A 1 227 ? -0.409 55.702 -43.441 1.00 26.34 227 TYR A CA 1
ATOM 1736 C C . TYR A 1 227 ? 0.631 56.065 -42.367 1.00 26.34 227 TYR A C 1
ATOM 1738 O O . TYR A 1 227 ? 0.854 55.315 -41.416 1.00 26.34 227 TYR A O 1
ATOM 1746 N N . CYS A 1 228 ? 1.309 57.199 -42.550 1.00 23.17 228 CYS A N 1
ATOM 1747 C CA . CYS A 1 228 ? 2.589 57.509 -41.903 1.00 23.17 228 CYS A CA 1
ATOM 1748 C C . CYS A 1 228 ? 2.511 58.589 -40.803 1.00 23.17 228 CYS A C 1
ATOM 1750 O O . CYS A 1 228 ? 1.657 59.463 -40.861 1.00 23.17 228 CYS A O 1
ATOM 1752 N N . ASN A 1 229 ? 3.498 58.554 -39.891 1.00 23.45 229 ASN A N 1
ATOM 1753 C CA . ASN A 1 229 ? 4.141 59.661 -39.145 1.00 23.45 229 ASN A CA 1
ATOM 1754 C C . ASN A 1 229 ? 3.327 60.901 -38.703 1.00 23.45 229 ASN A C 1
ATOM 1756 O O . ASN A 1 229 ? 2.897 61.673 -39.550 1.00 23.45 229 ASN A O 1
ATOM 1760 N N . TYR A 1 230 ? 3.393 61.245 -37.402 1.00 25.91 230 TYR A N 1
ATOM 1761 C CA . TYR A 1 230 ? 4.019 62.501 -36.911 1.00 25.91 230 TYR A CA 1
ATOM 1762 C C . TYR A 1 230 ? 4.135 62.555 -35.365 1.00 25.91 230 TYR A C 1
ATOM 1764 O O . TYR A 1 230 ? 3.296 62.000 -34.663 1.00 25.91 230 TYR A O 1
ATOM 1772 N N . GLY A 1 231 ? 5.144 63.276 -34.842 1.00 25.52 231 GLY A N 1
ATOM 1773 C CA . GLY A 1 231 ? 5.365 63.562 -33.404 1.00 25.52 231 GLY A CA 1
ATOM 1774 C C . GLY A 1 231 ? 6.818 63.276 -32.973 1.00 25.52 231 GLY A C 1
ATOM 1775 O O . GLY A 1 231 ? 7.187 62.114 -32.892 1.00 25.52 231 GLY A O 1
ATOM 1776 N N . ALA A 1 232 ? 7.770 64.214 -32.864 1.00 25.81 232 ALA A N 1
ATOM 1777 C CA . ALA A 1 232 ? 7.857 65.511 -32.162 1.00 25.81 232 ALA A CA 1
ATOM 1778 C C . ALA A 1 232 ? 8.255 65.408 -30.666 1.00 25.81 232 ALA A C 1
ATOM 1780 O O . ALA A 1 232 ? 7.534 64.807 -29.878 1.00 25.81 232 ALA A O 1
ATOM 1781 N N . SER A 1 233 ? 9.349 66.105 -30.300 1.00 27.02 233 SER A N 1
ATOM 1782 C CA . SER A 1 233 ? 9.893 66.347 -28.938 1.00 27.02 233 SER A CA 1
ATOM 1783 C C . SER A 1 233 ? 10.444 65.134 -28.147 1.00 27.02 233 SER A C 1
ATOM 1785 O O . SER A 1 233 ? 9.905 64.043 -28.228 1.00 27.02 233 SER A O 1
ATOM 1787 N N . TYR A 1 234 ? 11.518 65.229 -27.341 1.00 26.66 234 TYR A N 1
ATOM 1788 C CA . TYR A 1 234 ? 12.338 66.377 -26.895 1.00 26.66 234 TYR A CA 1
ATOM 1789 C C . TYR A 1 234 ? 13.845 66.000 -26.848 1.00 26.66 234 TYR A C 1
ATOM 1791 O O . TYR A 1 234 ? 14.196 64.887 -26.462 1.00 26.66 234 TYR A O 1
ATOM 1799 N N . TYR A 1 235 ? 14.736 66.942 -27.192 1.00 25.56 235 TYR A N 1
ATOM 1800 C CA . TYR A 1 235 ? 16.189 66.889 -26.898 1.00 25.56 235 TYR A CA 1
ATOM 1801 C C . TYR A 1 235 ? 16.427 66.954 -25.363 1.00 25.56 235 TYR A C 1
ATOM 1803 O O . TYR A 1 235 ? 15.570 67.453 -24.643 1.00 25.56 235 TYR A O 1
ATOM 1811 N N . GLY A 1 236 ? 17.541 66.527 -24.754 1.00 25.78 236 GLY A N 1
ATOM 1812 C CA . GLY A 1 236 ? 18.855 66.142 -25.281 1.00 25.78 236 GLY A CA 1
ATOM 1813 C C . GLY A 1 236 ? 19.941 67.147 -24.863 1.00 25.78 236 GLY A C 1
ATOM 1814 O O . GLY A 1 236 ? 19.842 68.315 -25.231 1.00 25.78 236 GLY A O 1
ATOM 1815 N N . ASN A 1 237 ? 20.989 66.718 -24.141 1.00 25.41 237 ASN A N 1
ATOM 1816 C CA . ASN A 1 237 ? 22.268 67.441 -24.149 1.00 25.41 237 ASN A CA 1
ATOM 1817 C C . ASN A 1 237 ? 23.500 66.578 -23.802 1.00 25.41 237 ASN A C 1
ATOM 1819 O O . ASN A 1 237 ? 23.439 65.660 -22.988 1.00 25.41 237 ASN A O 1
ATOM 1823 N N . TYR A 1 238 ? 24.595 66.912 -24.483 1.00 25.98 238 TYR A N 1
ATOM 1824 C CA . TYR A 1 238 ? 25.954 66.336 -24.476 1.00 25.98 238 TYR A CA 1
ATOM 1825 C C . TYR A 1 238 ? 26.861 67.232 -23.559 1.00 25.98 238 TYR A C 1
ATOM 1827 O O . TYR A 1 238 ? 26.272 67.983 -22.777 1.00 25.98 238 TYR A O 1
ATOM 1835 N N . PRO A 1 239 ? 28.226 67.270 -23.599 1.00 41.03 239 PRO A N 1
ATOM 1836 C CA . PRO A 1 239 ? 29.207 66.579 -24.455 1.00 41.03 239 PRO A CA 1
ATOM 1837 C C . PRO A 1 239 ? 30.440 65.982 -23.719 1.00 41.03 239 PRO A C 1
ATOM 1839 O O . PRO A 1 239 ? 30.532 65.978 -22.496 1.00 41.03 239 PRO A O 1
ATOM 1842 N N . GLY A 1 240 ? 31.426 65.508 -24.495 1.00 26.50 240 GLY A N 1
ATOM 1843 C CA . GLY A 1 240 ? 32.830 65.382 -24.064 1.00 26.50 240 GLY A CA 1
ATOM 1844 C C . GLY A 1 240 ? 33.759 66.405 -24.753 1.00 26.50 240 GLY A C 1
ATOM 1845 O O . GLY A 1 240 ? 33.275 67.393 -25.297 1.00 26.50 240 GLY A O 1
ATOM 1846 N N . PHE A 1 241 ? 35.060 66.070 -24.814 1.00 26.62 241 PHE A N 1
ATOM 1847 C CA . PHE A 1 241 ? 36.187 66.695 -25.558 1.00 26.62 241 PHE A CA 1
ATOM 1848 C C . PHE A 1 241 ? 37.061 67.809 -24.912 1.00 26.62 241 PHE A C 1
ATOM 1850 O O . PHE A 1 241 ? 36.559 68.769 -24.344 1.00 26.62 241 PHE A O 1
ATOM 1857 N N . TYR A 1 242 ? 38.386 67.671 -25.152 1.00 26.53 242 TYR A N 1
ATOM 1858 C CA . TYR A 1 242 ? 39.547 68.560 -24.865 1.00 26.53 242 TYR A CA 1
ATOM 1859 C C . TYR A 1 242 ? 39.859 68.903 -23.381 1.00 26.53 242 TYR A C 1
ATOM 1861 O O . TYR A 1 242 ? 38.962 69.002 -22.560 1.00 26.53 242 TYR A O 1
ATOM 1869 N N . GLY A 1 243 ? 41.116 69.108 -22.943 1.00 24.69 243 GLY A N 1
ATOM 1870 C CA . GLY A 1 243 ? 42.430 68.909 -23.585 1.00 24.69 243 GLY A CA 1
ATOM 1871 C C . GLY A 1 243 ? 43.602 69.546 -22.788 1.00 24.69 243 GLY A C 1
ATOM 1872 O O . GLY A 1 243 ? 43.410 70.598 -22.204 1.00 24.69 243 GLY A O 1
ATOM 1873 N N . PHE A 1 244 ? 44.785 68.903 -22.806 1.00 26.86 244 PHE A N 1
ATOM 1874 C CA . PHE A 1 244 ? 46.178 69.401 -22.605 1.00 26.86 244 PHE A CA 1
ATOM 1875 C C . PHE A 1 244 ? 46.594 70.433 -21.508 1.00 26.86 244 PHE A C 1
ATOM 1877 O O . PHE A 1 244 ? 45.984 71.478 -21.340 1.00 26.86 244 PHE A O 1
ATOM 1884 N N . TYR A 1 245 ? 47.795 70.197 -20.933 1.00 26.95 245 TYR A N 1
ATOM 1885 C CA . TYR A 1 245 ? 48.557 71.012 -19.947 1.00 26.95 245 TYR A CA 1
ATOM 1886 C C . TYR A 1 245 ? 47.871 71.240 -18.573 1.00 26.95 245 TYR A C 1
ATOM 1888 O O . TYR A 1 245 ? 46.675 71.457 -18.486 1.00 26.95 245 TYR A O 1
ATOM 1896 N N . GLY A 1 246 ? 48.551 71.227 -17.420 1.00 25.31 246 GLY A N 1
ATOM 1897 C CA . GLY A 1 246 ? 49.962 70.956 -17.118 1.00 25.31 246 GLY A CA 1
ATOM 1898 C C . GLY A 1 246 ? 50.440 71.801 -15.926 1.00 25.31 246 GLY A C 1
ATOM 1899 O O . GLY A 1 246 ? 50.596 73.006 -16.081 1.00 25.31 246 GLY A O 1
ATOM 1900 N N . ALA A 1 247 ? 50.697 71.198 -14.756 1.00 27.88 247 ALA A N 1
ATOM 1901 C CA . ALA A 1 247 ? 51.300 71.895 -13.612 1.00 27.88 247 ALA A CA 1
ATOM 1902 C C . ALA A 1 247 ? 52.047 70.942 -12.657 1.00 27.88 247 ALA A C 1
ATOM 1904 O O . ALA A 1 247 ? 51.559 69.873 -12.300 1.00 27.88 247 ALA A O 1
ATOM 1905 N N . TYR A 1 248 ? 53.241 71.372 -12.253 1.00 28.86 248 TYR A N 1
ATOM 1906 C CA . TYR A 1 248 ? 54.123 70.756 -11.258 1.00 28.86 248 TYR A CA 1
ATOM 1907 C C . TYR A 1 248 ? 53.515 70.745 -9.845 1.00 28.86 248 TYR A C 1
ATOM 1909 O O . TYR A 1 248 ? 52.791 71.678 -9.510 1.00 28.86 248 TYR A O 1
ATOM 1917 N N . LEU A 1 249 ? 53.967 69.816 -8.982 1.00 28.31 249 LEU A N 1
ATOM 1918 C CA . LEU A 1 249 ? 54.544 70.144 -7.657 1.00 28.31 249 LEU A CA 1
ATOM 1919 C C . LEU A 1 249 ? 55.205 68.922 -6.958 1.00 28.31 249 LEU A C 1
ATOM 1921 O O . LEU A 1 249 ? 54.535 67.989 -6.541 1.00 28.31 249 LEU A O 1
ATOM 1925 N N . TYR A 1 250 ? 56.541 68.976 -6.866 1.00 29.59 250 TYR A N 1
ATOM 1926 C CA . TYR A 1 250 ? 57.464 68.484 -5.816 1.00 29.59 250 TYR A CA 1
ATOM 1927 C C . TYR A 1 250 ? 57.090 67.346 -4.824 1.00 29.59 250 TYR A C 1
ATOM 1929 O O . TYR A 1 250 ? 56.146 67.476 -4.054 1.00 29.59 250 TYR A O 1
ATOM 1937 N N . GLY A 1 251 ? 58.022 66.386 -4.641 1.00 27.34 251 GLY A N 1
ATOM 1938 C CA . GLY A 1 251 ? 58.299 65.755 -3.324 1.00 27.34 251 GLY A CA 1
ATOM 1939 C C . GLY A 1 251 ? 58.470 64.215 -3.280 1.00 27.34 251 GLY A C 1
ATOM 1940 O O . GLY A 1 251 ? 57.486 63.509 -3.464 1.00 27.34 251 GLY A O 1
ATOM 1941 N N . PRO A 1 252 ? 59.676 63.665 -2.998 1.00 42.00 252 PRO A N 1
ATOM 1942 C CA . PRO A 1 252 ? 59.945 62.217 -2.819 1.00 42.00 252 PRO A CA 1
ATOM 1943 C C . PRO A 1 252 ? 60.175 61.846 -1.321 1.00 42.00 252 PRO A C 1
ATOM 1945 O O . PRO A 1 252 ? 60.058 62.744 -0.486 1.00 42.00 252 PRO A O 1
ATOM 1948 N N . PRO A 1 253 ? 60.645 60.630 -0.925 1.00 49.12 253 PRO A N 1
ATOM 1949 C CA . PRO A 1 253 ? 60.634 59.286 -1.547 1.00 49.12 253 PRO A CA 1
ATOM 1950 C C . PRO A 1 253 ? 60.059 58.167 -0.617 1.00 49.12 253 PRO A C 1
ATOM 1952 O O . PRO A 1 253 ? 59.799 58.410 0.557 1.00 49.12 253 PRO A O 1
ATOM 1955 N N . ALA A 1 254 ? 59.996 56.912 -1.111 1.00 28.23 254 ALA A N 1
ATOM 1956 C CA . ALA A 1 254 ? 60.614 55.695 -0.509 1.00 28.23 254 ALA A CA 1
ATOM 1957 C C . ALA A 1 254 ? 59.786 54.379 -0.580 1.00 28.23 254 ALA A C 1
ATOM 1959 O O . ALA A 1 254 ? 58.563 54.386 -0.559 1.00 28.23 254 ALA A O 1
ATOM 1960 N N . TYR A 1 255 ? 60.520 53.250 -0.576 1.00 28.95 255 TYR A N 1
ATOM 1961 C CA . TYR A 1 255 ? 60.100 51.863 -0.272 1.00 28.95 255 TYR A CA 1
ATOM 1962 C C . TYR A 1 255 ? 59.157 51.095 -1.233 1.00 28.95 255 TYR A C 1
ATOM 1964 O O . TYR A 1 255 ? 57.946 51.090 -1.057 1.00 28.95 255 TYR A O 1
ATOM 1972 N N . ILE A 1 256 ? 59.736 50.280 -2.139 1.00 31.45 256 ILE A N 1
ATOM 1973 C CA . ILE A 1 256 ? 59.885 48.798 -2.001 1.00 31.45 256 ILE A CA 1
ATOM 1974 C C . ILE A 1 256 ? 60.183 48.114 -3.358 1.00 31.45 256 ILE A C 1
ATOM 1976 O O . ILE A 1 256 ? 59.430 48.214 -4.322 1.00 31.45 256 ILE A O 1
ATOM 1980 N N . HIS A 1 257 ? 61.300 47.376 -3.412 1.00 42.53 257 HIS A N 1
ATOM 1981 C CA . HIS A 1 257 ? 61.621 46.410 -4.475 1.00 42.53 257 HIS A CA 1
ATOM 1982 C C . HIS A 1 257 ? 60.774 45.123 -4.339 1.00 42.53 257 HIS A C 1
ATOM 1984 O O . HIS A 1 257 ? 60.208 44.862 -3.288 1.00 42.53 257 HIS A O 1
ATOM 1990 N N . ILE A 1 258 ? 60.833 44.245 -5.355 1.00 43.41 258 ILE A N 1
ATOM 1991 C CA . ILE A 1 258 ? 60.244 42.883 -5.411 1.00 43.41 258 ILE A CA 1
ATOM 1992 C C . ILE A 1 258 ? 58.787 42.837 -5.911 1.00 43.41 258 ILE A C 1
ATOM 1994 O O . ILE A 1 258 ? 57.850 42.665 -5.136 1.00 43.41 258 ILE A O 1
ATOM 1998 N N . ARG A 1 259 ? 58.605 42.840 -7.246 1.00 37.00 259 ARG A N 1
ATOM 1999 C CA . ARG A 1 259 ? 57.499 42.096 -7.903 1.00 37.00 259 ARG A CA 1
ATOM 2000 C C . ARG A 1 259 ? 57.667 41.769 -9.401 1.00 37.00 259 ARG A C 1
ATOM 2002 O O . ARG A 1 259 ? 56.672 41.580 -10.089 1.00 37.00 259 ARG A O 1
ATOM 2009 N N . LEU A 1 260 ? 58.902 41.640 -9.906 1.00 36.62 260 LEU A N 1
ATOM 2010 C CA . LEU A 1 260 ? 59.165 41.328 -11.329 1.00 36.62 260 LEU A CA 1
ATOM 2011 C C . LEU A 1 260 ? 60.043 40.087 -11.614 1.00 36.62 260 LEU A C 1
ATOM 2013 O O . LEU A 1 260 ? 60.228 39.754 -12.777 1.00 36.62 260 LEU A O 1
ATOM 2017 N N . CYS A 1 261 ? 60.517 39.348 -10.598 1.00 38.34 261 CYS A N 1
ATOM 2018 C CA . CYS A 1 261 ? 61.370 38.157 -10.812 1.00 38.34 261 CYS A CA 1
ATOM 2019 C C . CYS A 1 261 ? 60.694 36.783 -10.622 1.00 38.34 261 CYS A C 1
ATOM 2021 O O . CYS A 1 261 ? 61.311 35.777 -10.958 1.00 38.34 261 CYS A O 1
ATOM 2023 N N . MET A 1 262 ? 59.462 36.681 -10.100 1.00 38.38 262 MET A N 1
ATOM 2024 C CA . MET A 1 262 ? 58.844 35.358 -9.847 1.00 38.38 262 MET A CA 1
ATOM 2025 C C . MET A 1 262 ? 58.018 34.794 -11.015 1.00 38.38 262 MET A C 1
ATOM 2027 O O . MET A 1 262 ? 57.764 33.593 -11.048 1.00 38.38 262 MET A O 1
ATOM 2031 N N . SER A 1 263 ? 57.645 35.611 -12.004 1.00 42.31 263 SER A N 1
ATOM 2032 C CA . SER A 1 263 ? 56.754 35.185 -13.096 1.00 42.31 263 SER A CA 1
ATOM 2033 C C . SER A 1 263 ? 57.421 34.277 -14.139 1.00 42.31 263 SER A C 1
ATOM 2035 O O . SER A 1 263 ? 56.731 33.502 -14.793 1.00 42.31 263 SER A O 1
ATOM 2037 N N . MET A 1 264 ? 58.750 34.342 -14.301 1.00 40.53 264 MET A N 1
ATOM 2038 C CA . MET A 1 264 ? 59.473 33.545 -15.310 1.00 40.53 264 MET A CA 1
ATOM 2039 C C . MET A 1 264 ? 60.036 32.215 -14.784 1.00 40.53 264 MET A C 1
ATOM 2041 O O . MET A 1 264 ? 60.435 31.376 -15.587 1.00 40.53 264 MET A O 1
ATOM 2045 N N . LEU A 1 265 ? 60.049 31.979 -13.465 1.00 41.41 265 LEU A N 1
ATOM 2046 C CA . LEU A 1 265 ? 60.673 30.776 -12.896 1.00 41.41 265 LEU A CA 1
ATOM 2047 C C . LEU A 1 265 ? 59.729 29.559 -12.818 1.00 41.41 265 LEU A C 1
ATOM 2049 O O . LEU A 1 265 ? 60.199 28.427 -12.886 1.00 41.41 265 LEU A O 1
ATOM 2053 N N . MET A 1 266 ? 58.405 29.753 -12.724 1.00 41.00 266 MET A N 1
ATOM 2054 C CA . MET A 1 266 ? 57.460 28.620 -12.645 1.00 41.00 266 MET A CA 1
ATOM 2055 C C . MET A 1 266 ? 57.253 27.883 -13.979 1.00 41.00 266 MET A C 1
ATOM 2057 O O . MET A 1 266 ? 56.966 26.688 -13.973 1.00 41.00 266 MET A O 1
ATOM 2061 N N . VAL A 1 267 ? 57.429 28.552 -15.123 1.00 44.38 267 VAL A N 1
ATOM 2062 C CA . VAL A 1 267 ? 57.176 27.947 -16.448 1.00 44.38 267 VAL A CA 1
ATOM 2063 C C . VAL A 1 267 ? 58.252 26.915 -16.826 1.00 44.38 267 VAL A C 1
ATOM 2065 O O . VAL A 1 267 ? 57.954 25.935 -17.504 1.00 44.38 267 VAL A O 1
ATOM 2068 N N . LEU A 1 268 ? 59.483 27.073 -16.329 1.00 44.53 268 LEU A N 1
ATOM 2069 C CA . LEU A 1 268 ? 60.624 26.199 -16.644 1.00 44.53 268 LEU A CA 1
ATOM 2070 C C . LEU A 1 268 ? 60.691 24.895 -15.824 1.00 44.53 268 LEU A C 1
ATOM 2072 O O . LEU A 1 268 ? 61.466 24.009 -16.175 1.00 44.53 268 LEU A O 1
ATOM 2076 N N . ILE A 1 269 ? 59.892 24.751 -14.758 1.00 50.50 269 ILE A N 1
ATOM 2077 C CA . ILE A 1 269 ? 59.957 23.594 -13.836 1.00 50.50 269 ILE A CA 1
ATOM 2078 C C . ILE A 1 269 ? 58.737 22.662 -13.965 1.00 50.50 269 ILE A C 1
ATOM 2080 O O . ILE A 1 269 ? 58.845 21.465 -13.708 1.00 50.50 269 ILE A O 1
ATOM 2084 N N . ILE A 1 270 ? 57.577 23.171 -14.392 1.00 51.22 270 ILE A N 1
ATOM 2085 C CA . ILE A 1 270 ? 56.327 22.386 -14.417 1.00 51.22 270 ILE A CA 1
ATOM 2086 C C . ILE A 1 270 ? 56.237 21.458 -15.644 1.00 51.22 270 ILE A C 1
ATOM 2088 O O . ILE A 1 270 ? 55.725 20.345 -15.531 1.00 51.22 270 ILE A O 1
ATOM 2092 N N . VAL A 1 271 ? 56.766 21.879 -16.798 1.00 48.88 271 VAL A N 1
ATOM 2093 C CA . VAL A 1 271 ? 56.663 21.133 -18.070 1.00 48.88 271 VAL A CA 1
ATOM 2094 C C . VAL A 1 271 ? 57.459 19.809 -18.082 1.00 48.88 271 VAL A C 1
ATOM 2096 O O . VAL A 1 271 ? 56.924 18.820 -18.580 1.00 48.88 271 VAL A O 1
ATOM 2099 N N . PRO A 1 272 ? 58.682 19.704 -17.516 1.00 48.41 272 PRO A N 1
ATOM 2100 C CA . PRO A 1 272 ? 59.398 18.423 -17.472 1.00 48.41 272 PRO A CA 1
ATOM 2101 C C . PRO A 1 272 ? 58.724 17.379 -16.566 1.00 48.41 272 PRO A C 1
ATOM 2103 O O . PRO A 1 272 ? 58.661 16.199 -16.912 1.00 48.41 272 PRO A O 1
ATOM 2106 N N . CYS A 1 273 ? 58.190 17.799 -15.414 1.00 46.25 273 CYS A N 1
ATOM 2107 C CA . CYS A 1 273 ? 57.643 16.887 -14.404 1.00 46.25 273 CYS A CA 1
ATOM 2108 C C . CYS A 1 273 ? 56.363 16.169 -14.860 1.00 46.25 273 CYS A C 1
ATOM 2110 O O . CYS A 1 273 ? 56.172 14.996 -14.534 1.00 46.25 273 CYS A O 1
ATOM 2112 N N . THR A 1 274 ? 55.500 16.831 -15.636 1.00 55.12 274 THR A N 1
ATOM 2113 C CA . THR A 1 274 ? 54.284 16.207 -16.184 1.00 55.12 274 THR A CA 1
ATOM 2114 C C . THR A 1 274 ? 54.607 15.164 -17.253 1.00 55.12 274 THR A C 1
ATOM 2116 O O . THR A 1 274 ? 54.026 14.080 -17.229 1.00 55.12 274 THR A O 1
ATOM 2119 N N . VAL A 1 275 ? 55.580 15.426 -18.132 1.00 58.38 275 VAL A N 1
ATOM 2120 C CA . VAL A 1 275 ? 56.033 14.450 -19.142 1.00 58.38 275 VAL A CA 1
ATOM 2121 C C . VAL A 1 275 ? 56.669 13.224 -18.477 1.00 58.38 275 VAL A C 1
ATOM 2123 O O . VAL A 1 275 ? 56.334 12.095 -18.833 1.00 58.38 275 VAL A O 1
ATOM 2126 N N . VAL A 1 276 ? 57.516 13.419 -17.459 1.00 61.59 276 VAL A N 1
ATOM 2127 C CA . VAL A 1 276 ? 58.132 12.309 -16.707 1.00 61.59 276 VAL A CA 1
ATOM 2128 C C . VAL A 1 276 ? 57.081 11.460 -15.979 1.00 61.59 276 VAL A C 1
ATOM 2130 O O . VAL A 1 276 ? 57.178 10.234 -16.010 1.00 61.59 276 VAL A O 1
ATOM 2133 N N . MET A 1 277 ? 56.039 12.063 -15.388 1.00 56.38 277 MET A N 1
ATOM 2134 C CA . MET A 1 277 ? 54.937 11.299 -14.784 1.00 56.38 277 MET A CA 1
ATOM 2135 C C . MET A 1 277 ? 54.136 10.483 -15.805 1.00 56.38 277 MET A C 1
ATOM 2137 O O . MET A 1 277 ? 53.809 9.330 -15.526 1.00 56.38 277 MET A O 1
ATOM 2141 N N . VAL A 1 278 ? 53.827 11.044 -16.978 1.00 59.16 278 VAL A N 1
ATOM 2142 C CA . VAL A 1 278 ? 53.081 10.325 -18.028 1.00 59.16 278 VAL A CA 1
ATOM 2143 C C . VAL A 1 278 ? 53.897 9.147 -18.568 1.00 59.16 278 VAL A C 1
ATOM 2145 O O . VAL A 1 278 ? 53.368 8.043 -18.681 1.00 59.16 278 VAL A O 1
ATOM 2148 N N . VAL A 1 279 ? 55.198 9.332 -18.813 1.00 57.88 279 VAL A N 1
ATOM 2149 C CA . VAL A 1 279 ? 56.087 8.238 -19.242 1.00 57.88 279 VAL A CA 1
ATOM 2150 C C . VAL A 1 279 ? 56.229 7.173 -18.148 1.00 57.88 279 VAL A C 1
ATOM 2152 O O . VAL A 1 279 ? 56.143 5.985 -18.451 1.00 57.88 279 VAL A O 1
ATOM 2155 N N . ALA A 1 280 ? 56.362 7.556 -16.874 1.00 55.44 280 ALA A N 1
ATOM 2156 C CA . ALA A 1 280 ? 56.419 6.600 -15.765 1.00 55.44 280 ALA A CA 1
ATOM 2157 C C . ALA A 1 280 ? 55.120 5.782 -15.612 1.00 55.44 280 ALA A C 1
ATOM 2159 O O . ALA A 1 280 ? 55.182 4.581 -15.347 1.00 55.44 280 ALA A O 1
ATOM 2160 N N . LEU A 1 281 ? 53.951 6.399 -15.827 1.00 56.47 281 LEU A N 1
ATOM 2161 C CA . LEU A 1 281 ? 52.655 5.709 -15.825 1.00 56.47 281 LEU A CA 1
ATOM 2162 C C . LEU A 1 281 ? 52.513 4.732 -17.002 1.00 56.47 281 LEU A C 1
ATOM 2164 O O . LEU A 1 281 ? 52.060 3.607 -16.799 1.00 56.47 281 LEU A O 1
ATOM 2168 N N . LEU A 1 282 ? 52.951 5.118 -18.205 1.00 52.28 282 LEU A N 1
ATOM 2169 C CA . LEU A 1 282 ? 52.942 4.244 -19.386 1.00 52.28 282 LEU A CA 1
ATOM 2170 C C . LEU A 1 282 ? 53.913 3.060 -19.238 1.00 52.28 282 LEU A C 1
ATOM 2172 O O . LEU A 1 282 ? 53.561 1.929 -19.568 1.00 52.28 282 LEU A O 1
ATOM 2176 N N . VAL A 1 283 ? 55.105 3.282 -18.674 1.00 50.44 283 VAL A N 1
ATOM 2177 C CA . VAL A 1 283 ? 56.071 2.206 -18.385 1.00 50.44 283 VAL A CA 1
ATOM 2178 C C . VAL A 1 283 ? 55.548 1.272 -17.288 1.00 50.44 283 VAL A C 1
ATOM 2180 O O . VAL A 1 283 ? 55.658 0.057 -17.432 1.00 50.44 283 VAL A O 1
ATOM 2183 N N . MET A 1 284 ? 54.910 1.793 -16.234 1.00 49.03 284 MET A N 1
ATOM 2184 C CA . MET A 1 284 ? 54.236 0.965 -15.222 1.00 49.03 284 MET A CA 1
ATOM 2185 C C . MET A 1 284 ? 53.103 0.123 -15.829 1.00 49.03 284 MET A C 1
ATOM 2187 O O . MET A 1 284 ? 53.017 -1.069 -15.540 1.00 49.03 284 MET A O 1
ATOM 2191 N N . ALA A 1 285 ? 52.278 0.695 -16.712 1.00 44.03 285 ALA A N 1
ATOM 2192 C CA . ALA A 1 285 ? 51.232 -0.045 -17.419 1.00 44.03 285 ALA A CA 1
ATOM 2193 C C . ALA A 1 285 ? 51.812 -1.173 -18.298 1.00 44.03 285 ALA A C 1
ATOM 2195 O O . ALA A 1 285 ? 51.323 -2.304 -18.250 1.00 44.03 285 ALA A O 1
ATOM 2196 N N . ALA A 1 286 ? 52.897 -0.904 -19.032 1.00 41.81 286 ALA A N 1
ATOM 2197 C CA . ALA A 1 286 ? 53.582 -1.898 -19.860 1.00 41.81 286 ALA A CA 1
ATOM 2198 C C . ALA A 1 286 ? 54.232 -3.026 -19.032 1.00 41.81 286 ALA A C 1
ATOM 2200 O O . ALA A 1 286 ? 54.100 -4.201 -19.376 1.00 41.81 286 ALA A O 1
ATOM 2201 N N . VAL A 1 287 ? 54.885 -2.696 -17.911 1.00 41.94 287 VAL A N 1
ATOM 2202 C CA . VAL A 1 287 ? 55.498 -3.685 -17.002 1.00 41.94 287 VAL A CA 1
ATOM 2203 C C . VAL A 1 287 ? 54.436 -4.564 -16.334 1.00 41.94 287 VAL A C 1
ATOM 2205 O O . VAL A 1 287 ? 54.635 -5.773 -16.223 1.00 41.94 287 VAL A O 1
ATOM 2208 N N . ILE A 1 288 ? 53.282 -4.000 -15.963 1.00 46.72 288 ILE A N 1
ATOM 2209 C CA . ILE A 1 288 ? 52.137 -4.770 -15.457 1.00 46.72 288 ILE A CA 1
ATOM 2210 C C . ILE A 1 288 ? 51.617 -5.736 -16.540 1.00 46.72 288 ILE A C 1
ATOM 2212 O O . ILE A 1 288 ? 51.451 -6.924 -16.260 1.00 46.72 288 ILE A O 1
ATOM 2216 N N . CYS A 1 289 ? 51.438 -5.283 -17.786 1.00 38.69 289 CYS A N 1
ATOM 2217 C CA . CYS A 1 289 ? 50.990 -6.146 -18.891 1.00 38.69 289 CYS A CA 1
ATOM 2218 C C . CYS A 1 289 ? 51.967 -7.301 -19.189 1.00 38.69 289 CYS A C 1
ATOM 2220 O O . CYS A 1 289 ? 51.546 -8.441 -19.409 1.00 38.69 289 CYS A O 1
ATOM 2222 N N . LEU A 1 290 ? 53.276 -7.039 -19.152 1.00 36.81 290 LEU A N 1
ATOM 2223 C CA . LEU A 1 290 ? 54.301 -8.065 -19.368 1.00 36.81 290 LEU A CA 1
ATOM 2224 C C . LEU A 1 290 ? 54.384 -9.066 -18.203 1.00 36.81 290 LEU A C 1
ATOM 2226 O O . LEU A 1 290 ? 54.500 -10.267 -18.447 1.00 36.81 290 LEU A O 1
ATOM 2230 N N . ALA A 1 291 ? 54.247 -8.616 -16.952 1.00 35.81 291 ALA A N 1
ATOM 2231 C CA . ALA A 1 291 ? 54.263 -9.500 -15.784 1.00 35.81 291 ALA A CA 1
ATOM 2232 C C . ALA A 1 291 ? 53.108 -10.524 -15.799 1.00 35.81 291 ALA A C 1
ATOM 2234 O O . ALA A 1 291 ? 53.326 -11.712 -15.541 1.00 35.81 291 ALA A O 1
ATOM 2235 N N . PHE A 1 292 ? 51.896 -10.094 -16.174 1.00 40.94 292 PHE A N 1
ATOM 2236 C CA . PHE A 1 292 ? 50.715 -10.968 -16.238 1.00 40.94 292 PHE A CA 1
ATOM 2237 C C . PHE A 1 292 ? 50.687 -11.921 -17.443 1.00 40.94 292 PHE A C 1
ATOM 2239 O O . PHE A 1 292 ? 49.901 -12.868 -17.455 1.00 40.94 292 PHE A O 1
ATOM 2246 N N . SER A 1 293 ? 51.579 -11.745 -18.421 1.00 34.06 293 SER A N 1
ATOM 2247 C CA . SER A 1 293 ? 51.659 -12.614 -19.603 1.00 34.06 293 SER A CA 1
ATOM 2248 C C . SER A 1 293 ? 52.314 -13.982 -19.325 1.00 34.06 293 SER A C 1
ATOM 2250 O O . SER A 1 293 ? 52.230 -14.876 -20.163 1.00 34.06 293 SER A O 1
ATOM 2252 N N . SER A 1 294 ? 52.955 -14.178 -18.162 1.00 33.38 294 SER A N 1
ATOM 2253 C CA . SER A 1 294 ? 53.753 -15.385 -17.853 1.00 33.38 294 SER A CA 1
ATOM 2254 C C . SER A 1 294 ? 53.031 -16.503 -17.076 1.00 33.38 294 SER A C 1
ATOM 2256 O O . SER A 1 294 ? 53.590 -17.590 -16.940 1.00 33.38 294 SER A O 1
ATOM 2258 N N . GLN A 1 295 ? 51.800 -16.291 -16.588 1.00 34.19 295 GLN A N 1
ATOM 2259 C CA . GLN A 1 295 ? 51.045 -17.285 -15.794 1.00 34.19 295 GLN A CA 1
ATOM 2260 C C . GLN A 1 295 ? 49.711 -17.712 -16.431 1.00 34.19 295 GLN A C 1
ATOM 2262 O O . GLN A 1 295 ? 48.679 -17.785 -15.768 1.00 34.19 295 GLN A O 1
ATOM 2267 N N . ALA A 1 296 ? 49.732 -18.025 -17.728 1.00 35.22 296 ALA A N 1
ATOM 2268 C CA . ALA A 1 296 ? 48.564 -18.523 -18.456 1.00 35.22 296 ALA A CA 1
ATOM 2269 C C . ALA A 1 296 ? 48.873 -19.808 -19.247 1.00 35.22 296 ALA A C 1
ATOM 2271 O O . ALA A 1 296 ? 48.863 -19.819 -20.477 1.00 35.22 296 ALA A O 1
ATOM 2272 N N . SER A 1 297 ? 49.104 -20.916 -18.539 1.00 32.94 297 SER A N 1
ATOM 2273 C CA . SER A 1 297 ? 49.033 -22.259 -19.124 1.00 32.94 297 SER A CA 1
ATOM 2274 C C . SER A 1 297 ? 48.267 -23.225 -18.213 1.00 32.94 297 SER A C 1
ATOM 2276 O O . SER A 1 297 ? 48.516 -23.303 -17.013 1.00 32.94 297 SER A O 1
ATOM 2278 N N . ASN A 1 298 ? 47.348 -23.975 -18.837 1.00 33.59 298 ASN A N 1
ATOM 2279 C CA . ASN A 1 298 ? 46.498 -25.055 -18.303 1.00 33.59 298 ASN A CA 1
ATOM 2280 C C . ASN A 1 298 ? 45.135 -24.666 -17.690 1.00 33.59 298 ASN A C 1
ATOM 2282 O O . ASN A 1 298 ? 44.935 -24.696 -16.479 1.00 33.59 298 ASN A O 1
ATOM 2286 N N . ALA A 1 299 ? 44.143 -24.484 -18.568 1.00 31.00 299 ALA A N 1
ATOM 2287 C CA . ALA A 1 299 ? 42.741 -24.808 -18.293 1.00 31.00 299 ALA A CA 1
ATOM 2288 C C . ALA A 1 299 ? 42.163 -25.574 -19.500 1.00 31.00 299 ALA A C 1
ATOM 2290 O O . ALA A 1 299 ? 42.320 -25.147 -20.643 1.00 31.00 299 ALA A O 1
ATOM 2291 N N . SER A 1 300 ? 41.556 -26.738 -19.261 1.00 29.36 300 SER A N 1
ATOM 2292 C CA . SER A 1 300 ? 41.157 -27.690 -20.306 1.00 29.36 300 SER A CA 1
ATOM 2293 C C . SER A 1 300 ? 39.677 -27.590 -20.684 1.00 29.36 300 SER A C 1
ATOM 2295 O O . SER A 1 300 ? 38.816 -27.780 -19.829 1.00 29.36 300 SER A O 1
ATOM 2297 N N . SER A 1 301 ? 39.415 -27.400 -21.980 1.00 39.06 301 SER A N 1
ATOM 2298 C CA . SER A 1 301 ? 38.234 -27.880 -22.725 1.00 39.06 301 SER A CA 1
ATOM 2299 C C . SER A 1 301 ? 36.878 -27.934 -21.991 1.00 39.06 301 SER A C 1
ATOM 2301 O O . SER A 1 301 ? 36.456 -28.991 -21.519 1.00 39.06 301 SER A O 1
ATOM 2303 N N . GLN A 1 302 ? 36.139 -26.828 -22.046 1.00 32.25 302 GLN A N 1
ATOM 2304 C CA . GLN A 1 302 ? 34.681 -26.835 -22.226 1.00 32.25 302 GLN A CA 1
ATOM 2305 C C . GLN A 1 302 ? 34.349 -25.974 -23.456 1.00 32.25 302 GLN A C 1
ATOM 2307 O O . GLN A 1 302 ? 35.243 -25.297 -23.972 1.00 32.25 302 GLN A O 1
ATOM 2312 N N . ASP A 1 303 ? 33.124 -26.086 -23.974 1.00 37.06 303 ASP A N 1
ATOM 2313 C CA . ASP A 1 303 ? 32.718 -25.564 -25.286 1.00 37.06 303 ASP A CA 1
ATOM 2314 C C . ASP A 1 303 ? 33.182 -24.122 -25.531 1.00 37.06 303 ASP A C 1
ATOM 2316 O O . ASP A 1 303 ? 33.064 -23.261 -24.657 1.00 37.06 303 ASP A O 1
ATOM 2320 N N . LYS A 1 304 ? 33.761 -23.876 -26.718 1.00 42.69 304 LYS A N 1
ATOM 2321 C CA . LYS A 1 304 ? 34.446 -22.619 -27.055 1.00 42.69 304 LYS A CA 1
ATOM 2322 C C . LYS A 1 304 ? 33.466 -21.449 -27.174 1.00 42.69 304 LYS A C 1
ATOM 2324 O O . LYS A 1 304 ? 33.097 -21.040 -28.271 1.00 42.69 304 LYS A O 1
ATOM 2329 N N . LEU A 1 305 ? 33.121 -20.877 -26.027 1.00 49.09 305 LEU A N 1
ATOM 2330 C CA . LEU A 1 305 ? 32.676 -19.496 -25.932 1.00 49.09 305 LEU A CA 1
ATOM 2331 C C . LEU A 1 305 ? 33.763 -18.563 -26.496 1.00 49.09 305 LEU A C 1
ATOM 2333 O O . LEU A 1 305 ? 34.951 -18.908 -26.436 1.00 49.09 305 LEU A O 1
ATOM 2337 N N . PRO A 1 306 ? 33.376 -17.402 -27.050 1.00 55.53 306 PRO A N 1
ATOM 2338 C CA . PRO A 1 306 ? 34.328 -16.496 -27.668 1.00 55.53 306 PRO A CA 1
ATOM 2339 C C . PRO A 1 306 ? 35.426 -16.055 -26.690 1.00 55.53 306 PRO A C 1
ATOM 2341 O O . PRO A 1 306 ? 35.158 -15.748 -25.526 1.00 55.53 306 PRO A O 1
ATOM 2344 N N . ALA A 1 307 ? 36.677 -16.070 -27.153 1.00 58.38 307 ALA A N 1
ATOM 2345 C CA . ALA A 1 307 ? 37.849 -15.962 -26.283 1.00 58.38 307 ALA A CA 1
ATOM 2346 C C . ALA A 1 307 ? 38.232 -14.505 -25.976 1.00 58.38 307 ALA A C 1
ATOM 2348 O O . ALA A 1 307 ? 38.872 -14.243 -24.953 1.00 58.38 307 ALA A O 1
ATOM 2349 N N . ASN A 1 308 ? 37.833 -13.575 -26.851 1.00 64.62 308 ASN A N 1
ATOM 2350 C CA . ASN A 1 308 ? 38.177 -12.158 -26.781 1.00 64.62 308 ASN A CA 1
ATOM 2351 C C . ASN A 1 308 ? 36.904 -11.291 -26.760 1.00 64.62 308 ASN A C 1
ATOM 2353 O O . ASN A 1 308 ? 36.138 -11.288 -27.728 1.00 64.62 308 ASN A O 1
ATOM 2357 N N . VAL A 1 309 ? 36.713 -10.513 -25.689 1.00 66.56 309 VAL A N 1
ATOM 2358 C CA . VAL A 1 309 ? 35.561 -9.610 -25.504 1.00 66.56 309 VAL A CA 1
ATOM 2359 C C . VAL A 1 309 ? 36.025 -8.156 -25.429 1.00 66.56 309 VAL A C 1
ATOM 2361 O O . VAL A 1 309 ? 36.751 -7.786 -24.511 1.00 66.56 309 VAL A O 1
ATOM 2364 N N . GLY A 1 310 ? 35.591 -7.309 -26.357 1.00 64.75 310 GLY A N 1
ATOM 2365 C CA . GLY A 1 310 ? 35.971 -5.894 -26.398 1.00 64.75 310 GLY A CA 1
ATOM 2366 C C . GLY A 1 310 ? 34.958 -4.976 -25.708 1.00 64.75 310 GLY A C 1
ATOM 2367 O O . GLY A 1 310 ? 33.763 -5.271 -25.693 1.00 64.75 310 GLY A O 1
ATOM 2368 N N . PHE A 1 311 ? 35.424 -3.847 -25.160 1.00 65.44 311 PHE A N 1
ATOM 2369 C CA . PHE A 1 311 ? 34.578 -2.806 -24.555 1.00 65.44 311 PHE A CA 1
ATOM 2370 C C . PHE A 1 311 ? 34.848 -1.427 -25.159 1.00 65.44 311 PHE A C 1
ATOM 2372 O O . PHE A 1 311 ? 35.922 -0.865 -24.958 1.00 65.44 311 PHE A O 1
ATOM 2379 N N . LEU A 1 312 ? 33.852 -0.855 -25.837 1.00 60.19 312 LEU A N 1
ATOM 2380 C CA . LEU A 1 312 ? 33.929 0.448 -26.496 1.00 60.19 312 LEU A CA 1
ATOM 2381 C C . LEU A 1 312 ? 33.175 1.520 -25.698 1.00 60.19 312 LEU A C 1
ATOM 2383 O O . LEU A 1 312 ? 32.050 1.298 -25.252 1.00 60.19 312 LEU A O 1
ATOM 2387 N N . GLY A 1 313 ? 33.786 2.697 -25.530 1.00 52.59 313 GLY A N 1
ATOM 2388 C CA . GLY A 1 313 ? 33.169 3.816 -24.809 1.00 52.59 313 GLY A CA 1
ATOM 2389 C C . GLY A 1 313 ? 32.885 3.482 -23.342 1.00 52.59 313 GLY A C 1
ATOM 2390 O O . GLY A 1 313 ? 31.735 3.422 -22.925 1.00 52.59 313 GLY A O 1
ATOM 2391 N N . ILE A 1 314 ? 33.925 3.217 -22.548 1.00 57.28 314 ILE A N 1
ATOM 2392 C CA . ILE A 1 314 ? 33.775 2.729 -21.168 1.00 57.28 314 ILE A CA 1
ATOM 2393 C C . ILE A 1 314 ? 33.264 3.840 -20.227 1.00 57.28 314 ILE A C 1
ATOM 2395 O O . ILE A 1 314 ? 34.037 4.501 -19.534 1.00 57.28 314 ILE A O 1
ATOM 2399 N N . GLY A 1 315 ? 31.942 4.014 -20.167 1.00 56.16 315 GLY A N 1
ATOM 2400 C CA . GLY A 1 315 ? 31.267 4.857 -19.177 1.00 56.16 315 GLY A CA 1
ATOM 2401 C C . GLY A 1 315 ? 31.344 4.308 -17.741 1.00 56.16 315 GLY A C 1
ATOM 2402 O O . GLY A 1 315 ? 31.901 3.241 -17.478 1.00 56.16 315 GLY A O 1
ATOM 2403 N N . ILE A 1 316 ? 30.717 5.015 -16.790 1.00 58.25 316 ILE A N 1
ATOM 2404 C CA . ILE A 1 316 ? 30.791 4.738 -15.333 1.00 58.25 316 ILE A CA 1
ATOM 2405 C C . ILE A 1 316 ? 30.415 3.287 -14.955 1.00 58.25 316 ILE A C 1
ATOM 2407 O O . ILE A 1 316 ? 30.924 2.761 -13.964 1.00 58.25 316 ILE A O 1
ATOM 2411 N N . MET A 1 317 ? 29.529 2.640 -15.721 1.00 62.91 317 MET A N 1
ATOM 2412 C CA . MET A 1 317 ? 29.122 1.242 -15.507 1.00 62.91 317 MET A CA 1
ATOM 2413 C C . MET A 1 317 ? 29.944 0.226 -16.321 1.00 62.91 317 MET A C 1
ATOM 2415 O O . MET A 1 317 ? 29.991 -0.943 -15.941 1.00 62.91 317 MET A O 1
ATOM 2419 N N . GLY A 1 318 ? 30.638 0.658 -17.379 1.00 64.94 318 GLY A N 1
ATOM 2420 C CA . GLY A 1 318 ? 31.377 -0.222 -18.285 1.00 64.94 318 GLY A CA 1
ATOM 2421 C C . GLY A 1 318 ? 32.664 -0.770 -17.669 1.00 64.94 318 GLY A C 1
ATOM 2422 O O . GLY A 1 318 ? 32.993 -1.937 -17.860 1.00 64.94 318 GLY A O 1
ATOM 2423 N N . SER A 1 319 ? 33.381 0.027 -16.868 1.00 68.69 319 SER A N 1
ATOM 2424 C CA . SER A 1 319 ? 34.617 -0.446 -16.222 1.00 68.69 319 SER A CA 1
ATOM 2425 C C . SER A 1 319 ? 34.334 -1.552 -15.191 1.00 68.69 319 SER A C 1
ATOM 2427 O O . SER A 1 319 ? 35.021 -2.574 -15.226 1.00 68.69 319 SER A O 1
ATOM 2429 N N . PRO A 1 320 ? 33.316 -1.424 -14.313 1.00 69.44 320 PRO A N 1
ATOM 2430 C CA . PRO A 1 320 ? 32.868 -2.521 -13.454 1.00 69.44 320 PRO A CA 1
ATOM 2431 C C . PRO A 1 320 ? 32.461 -3.796 -14.213 1.00 69.44 320 PRO A C 1
ATOM 2433 O O . PRO A 1 320 ? 32.840 -4.892 -13.801 1.00 69.44 320 PRO A O 1
ATOM 2436 N N . MET A 1 321 ? 31.747 -3.664 -15.338 1.00 72.06 321 MET A N 1
ATOM 2437 C CA . MET A 1 321 ? 31.372 -4.790 -16.206 1.00 72.06 321 MET A CA 1
ATOM 2438 C C . MET A 1 321 ? 32.597 -5.537 -16.751 1.00 72.06 321 MET A C 1
ATOM 2440 O O . MET A 1 321 ? 32.725 -6.745 -16.539 1.00 72.06 321 MET A O 1
ATOM 2444 N N . ALA A 1 322 ? 33.528 -4.814 -17.381 1.00 73.88 322 ALA A N 1
ATOM 2445 C CA . ALA A 1 322 ? 34.765 -5.382 -17.913 1.00 73.88 322 ALA A CA 1
ATOM 2446 C C . ALA A 1 322 ? 35.596 -6.062 -16.809 1.00 73.88 322 ALA A C 1
ATOM 2448 O O . ALA A 1 322 ? 36.063 -7.187 -16.979 1.00 73.88 322 ALA A O 1
ATOM 2449 N N . GLN A 1 323 ? 35.702 -5.444 -15.626 1.00 74.06 323 GLN A N 1
ATOM 2450 C CA . GLN A 1 323 ? 36.379 -6.051 -14.475 1.00 74.06 323 GLN A CA 1
ATOM 2451 C C . GLN A 1 323 ? 35.757 -7.381 -14.035 1.00 74.06 323 GLN A C 1
ATOM 2453 O O . GLN A 1 323 ? 36.487 -8.255 -13.572 1.00 74.06 323 GLN A O 1
ATOM 2458 N N . ASN A 1 324 ? 34.438 -7.555 -14.140 1.00 78.00 324 ASN A N 1
ATOM 2459 C CA . ASN A 1 324 ? 33.792 -8.814 -13.767 1.00 78.00 324 ASN A CA 1
ATOM 2460 C C . ASN A 1 324 ? 34.091 -9.926 -14.780 1.00 78.00 324 ASN A C 1
ATOM 2462 O O . ASN A 1 324 ? 34.367 -11.048 -14.366 1.00 78.00 324 ASN A O 1
ATOM 2466 N N . LEU A 1 325 ? 34.175 -9.604 -16.072 1.00 75.88 325 LEU A N 1
ATOM 2467 C CA . LEU A 1 325 ? 34.616 -10.546 -17.105 1.00 75.88 325 LEU A CA 1
ATOM 2468 C C . LEU A 1 325 ? 36.093 -10.944 -16.949 1.00 75.88 325 LEU A C 1
ATOM 2470 O O . LEU A 1 325 ? 36.399 -12.136 -16.979 1.00 75.88 325 LEU A O 1
ATOM 2474 N N . ILE A 1 326 ? 36.984 -9.982 -16.671 1.00 75.44 326 ILE A N 1
ATOM 2475 C CA . ILE A 1 326 ? 38.406 -10.248 -16.380 1.00 75.44 326 ILE A CA 1
ATOM 2476 C C . ILE A 1 326 ? 38.549 -11.178 -15.162 1.00 75.44 326 ILE A C 1
ATOM 2478 O O . ILE A 1 326 ? 39.263 -12.177 -15.224 1.00 75.44 326 ILE A O 1
ATOM 2482 N N . LYS A 1 327 ? 37.829 -10.904 -14.060 1.00 78.75 327 LYS A N 1
ATOM 2483 C CA . LYS A 1 327 ? 37.810 -11.772 -12.860 1.00 78.75 327 LYS A CA 1
ATOM 2484 C C . LYS A 1 327 ? 37.289 -13.185 -13.152 1.00 78.75 327 LYS A C 1
ATOM 2486 O O . LYS A 1 327 ? 37.648 -14.116 -12.435 1.00 78.75 327 LYS A O 1
ATOM 2491 N N . SER A 1 328 ? 36.447 -13.341 -14.172 1.00 76.94 328 SER A N 1
ATOM 2492 C CA . SER A 1 328 ? 35.912 -14.624 -14.639 1.00 76.94 328 SER A CA 1
ATOM 2493 C C . SER A 1 328 ? 36.793 -15.326 -15.682 1.00 76.94 328 SER A C 1
ATOM 2495 O O . SER A 1 328 ? 36.405 -16.383 -16.170 1.00 76.94 328 SER A O 1
ATOM 2497 N N . GLY A 1 329 ? 37.977 -14.786 -15.995 1.00 71.38 329 GLY A N 1
ATOM 2498 C CA . GLY A 1 329 ? 38.969 -15.409 -16.879 1.00 71.38 329 GLY A CA 1
ATOM 2499 C C . GLY A 1 329 ? 38.877 -15.014 -18.357 1.00 71.38 329 GLY A C 1
ATOM 2500 O O . GLY A 1 329 ? 39.636 -15.549 -19.163 1.00 71.38 329 GLY A O 1
ATOM 2501 N N . TYR A 1 330 ? 37.994 -14.082 -18.724 1.00 70.25 330 TYR A N 1
ATOM 2502 C CA . TYR A 1 330 ? 37.874 -13.597 -20.101 1.00 70.25 330 TYR A CA 1
ATOM 2503 C C . TYR A 1 330 ? 38.881 -12.485 -20.395 1.00 70.25 330 TYR A C 1
ATOM 2505 O O . TYR A 1 330 ? 39.145 -11.622 -19.555 1.00 70.25 330 TYR A O 1
ATOM 2513 N N . LYS A 1 331 ? 39.434 -12.484 -21.611 1.00 66.25 331 LYS A N 1
ATOM 2514 C CA . LYS A 1 331 ? 40.331 -11.423 -22.076 1.00 66.25 331 LYS A CA 1
ATOM 2515 C C . LYS A 1 331 ? 39.515 -10.249 -22.603 1.00 66.25 331 LYS A C 1
ATOM 2517 O O . LYS A 1 331 ? 38.649 -10.445 -23.454 1.00 66.25 331 LYS A O 1
ATOM 2522 N N . SER A 1 332 ? 39.843 -9.040 -22.149 1.00 61.03 332 SER A N 1
ATOM 2523 C CA . SER A 1 332 ? 39.261 -7.806 -22.678 1.00 61.03 332 SER A CA 1
ATOM 2524 C C . SER A 1 332 ? 40.306 -6.734 -22.950 1.00 61.03 332 SER A C 1
ATOM 2526 O O . SER A 1 332 ? 41.076 -6.392 -22.051 1.00 61.03 332 SER A O 1
ATOM 2528 N N . SER A 1 333 ? 40.285 -6.166 -24.156 1.00 57.50 333 SER A N 1
ATOM 2529 C CA . SER A 1 333 ? 41.052 -4.975 -24.529 1.00 57.50 333 SER A CA 1
ATOM 2530 C C . SER A 1 333 ? 40.112 -3.757 -24.631 1.00 57.50 333 SER A C 1
ATOM 2532 O O . SER A 1 333 ? 38.990 -3.901 -25.120 1.00 57.50 333 SER A O 1
ATOM 2534 N N . PRO A 1 334 ? 40.524 -2.560 -24.169 1.00 53.31 334 PRO A N 1
ATOM 2535 C CA . PRO A 1 334 ? 39.788 -1.314 -24.424 1.00 53.31 334 PRO A CA 1
ATOM 2536 C C . PRO A 1 334 ? 40.099 -0.662 -25.784 1.00 53.31 334 PRO A C 1
ATOM 2538 O O . PRO A 1 334 ? 39.355 0.211 -26.217 1.00 53.31 334 PRO A O 1
ATOM 2541 N N . GLU A 1 335 ? 41.202 -1.048 -26.440 1.00 44.47 335 GLU A N 1
ATOM 2542 C CA . GLU A 1 335 ? 41.793 -0.283 -27.558 1.00 44.47 335 GLU A CA 1
ATOM 2543 C C . GLU A 1 335 ? 41.720 -0.990 -28.932 1.00 44.47 335 GLU A C 1
ATOM 2545 O O . GLU A 1 335 ? 41.721 -0.318 -29.957 1.00 44.47 335 GLU A O 1
ATOM 2550 N N . GLU A 1 336 ? 41.569 -2.322 -28.991 1.00 52.19 336 GLU A N 1
ATOM 2551 C CA . GLU A 1 336 ? 41.521 -3.105 -30.255 1.00 52.19 336 GLU A CA 1
ATOM 2552 C C . GLU A 1 336 ? 40.118 -3.663 -30.591 1.00 52.19 336 GLU A C 1
ATOM 2554 O O . GLU A 1 336 ? 39.946 -4.633 -31.333 1.00 52.19 336 GLU A O 1
ATOM 2559 N N . VAL A 1 337 ? 39.093 -3.048 -30.009 1.00 57.50 337 VAL A N 1
ATOM 2560 C CA . VAL A 1 337 ? 37.798 -3.666 -29.682 1.00 57.50 337 VAL A CA 1
ATOM 2561 C C . VAL A 1 337 ? 37.020 -4.268 -30.859 1.00 57.50 337 VAL A C 1
ATOM 2563 O O . VAL A 1 337 ? 36.335 -5.266 -30.678 1.00 57.50 337 VAL A O 1
ATOM 2566 N N . ALA A 1 338 ? 37.113 -3.699 -32.061 1.00 50.47 338 ALA A N 1
ATOM 2567 C CA . ALA A 1 338 ? 36.224 -4.059 -33.170 1.00 50.47 338 ALA A CA 1
ATOM 2568 C C . ALA A 1 338 ? 36.745 -5.190 -34.076 1.00 50.47 338 ALA A C 1
ATOM 2570 O O . ALA A 1 338 ? 35.976 -6.014 -34.571 1.00 50.47 338 ALA A O 1
ATOM 2571 N N . ALA A 1 339 ? 38.059 -5.220 -34.318 1.00 52.34 339 ALA A N 1
ATOM 2572 C CA . ALA A 1 339 ? 38.666 -6.108 -35.308 1.00 52.34 339 ALA A CA 1
ATOM 2573 C C . ALA A 1 339 ? 39.227 -7.401 -34.692 1.00 52.34 339 ALA A C 1
ATOM 2575 O O . ALA A 1 339 ? 39.166 -8.447 -35.342 1.00 52.34 339 ALA A O 1
ATOM 2576 N N . SER A 1 340 ? 39.738 -7.366 -33.452 1.00 56.66 340 SER A N 1
ATOM 2577 C CA . SER A 1 340 ? 40.379 -8.527 -32.802 1.00 56.66 340 SER A CA 1
ATOM 2578 C C . SER A 1 340 ? 39.475 -9.298 -31.830 1.00 56.66 340 SER A C 1
ATOM 2580 O O . SER A 1 340 ? 39.797 -10.432 -31.461 1.00 56.66 340 SER A O 1
ATOM 2582 N N . CYS A 1 341 ? 38.330 -8.727 -31.443 1.00 61.88 341 CYS A N 1
ATOM 2583 C CA . CYS A 1 341 ? 37.363 -9.375 -30.562 1.00 61.88 341 CYS A CA 1
ATOM 2584 C C . CYS A 1 341 ? 36.298 -10.165 -31.334 1.00 61.88 341 CYS A C 1
ATOM 2586 O O . CYS A 1 341 ? 35.988 -9.879 -32.494 1.00 61.88 341 CYS A O 1
ATOM 2588 N N . ASP A 1 342 ? 35.737 -11.164 -30.658 1.00 62.38 342 ASP A N 1
ATOM 2589 C CA . ASP A 1 342 ? 34.645 -11.990 -31.170 1.00 62.38 342 ASP A CA 1
ATOM 2590 C C . ASP A 1 342 ? 33.275 -11.400 -30.787 1.00 62.38 342 ASP A C 1
ATOM 2592 O O . ASP A 1 342 ? 32.304 -11.522 -31.533 1.00 62.38 342 ASP A O 1
ATOM 2596 N N . VAL A 1 343 ? 33.206 -10.737 -29.623 1.00 65.38 343 VAL A N 1
ATOM 2597 C CA . VAL A 1 343 ? 32.044 -9.985 -29.127 1.00 65.38 343 VAL A CA 1
ATOM 2598 C C . VAL A 1 343 ? 32.497 -8.610 -28.636 1.00 65.38 343 VAL A C 1
ATOM 2600 O O . VAL A 1 343 ? 33.475 -8.501 -27.899 1.00 65.38 343 VAL A O 1
ATOM 2603 N N . THR A 1 344 ? 31.773 -7.563 -29.025 1.00 65.88 344 THR A N 1
ATOM 2604 C CA . THR A 1 344 ? 31.996 -6.166 -28.627 1.00 65.88 344 THR A CA 1
ATOM 2605 C C . THR A 1 344 ? 30.810 -5.647 -27.821 1.00 65.88 344 THR A C 1
ATOM 2607 O O . THR A 1 344 ? 29.679 -5.711 -28.297 1.00 65.88 344 THR A O 1
ATOM 2610 N N . PHE A 1 345 ? 31.064 -5.085 -26.639 1.00 69.19 345 PHE A N 1
ATOM 2611 C CA . PHE A 1 345 ? 30.085 -4.327 -25.855 1.00 69.19 345 PHE A CA 1
ATOM 2612 C C . PHE A 1 345 ? 30.345 -2.823 -25.997 1.00 69.19 345 PHE A C 1
ATOM 2614 O O . PHE A 1 345 ? 31.462 -2.372 -25.747 1.00 69.19 345 PHE A O 1
ATOM 2621 N N . ALA A 1 346 ? 29.327 -2.036 -26.350 1.00 62.78 346 ALA A N 1
ATOM 2622 C CA . ALA A 1 346 ? 29.400 -0.571 -26.388 1.00 62.78 346 ALA A CA 1
ATOM 2623 C C . ALA A 1 346 ? 28.610 0.058 -25.227 1.00 62.78 346 ALA A C 1
ATOM 2625 O O . ALA A 1 346 ? 27.551 -0.450 -24.860 1.00 62.78 346 ALA A O 1
ATOM 2626 N N . MET A 1 347 ? 29.128 1.138 -24.624 1.00 61.81 347 MET A N 1
ATOM 2627 C CA . MET A 1 347 ? 28.499 1.803 -23.466 1.00 61.81 347 MET A CA 1
ATOM 2628 C C . MET A 1 347 ? 28.488 3.339 -23.554 1.00 61.81 347 MET A C 1
ATOM 2630 O O . MET A 1 347 ? 28.902 4.067 -22.647 1.00 61.81 347 MET A O 1
ATOM 2634 N N . LEU A 1 348 ? 27.996 3.832 -24.682 1.00 50.56 348 LEU A N 1
ATOM 2635 C CA . LEU A 1 348 ? 28.076 5.220 -25.113 1.00 50.56 348 LEU A CA 1
ATOM 2636 C C . LEU A 1 348 ? 27.067 6.104 -24.359 1.00 50.56 348 LEU A C 1
ATOM 2638 O O . LEU A 1 348 ? 25.919 5.743 -24.111 1.00 50.56 348 LEU A O 1
ATOM 2642 N N . SER A 1 349 ? 27.521 7.272 -23.909 1.00 42.62 349 SER A N 1
ATOM 2643 C CA . SER A 1 349 ? 26.773 8.108 -22.959 1.00 42.62 349 SER A CA 1
ATOM 2644 C C . SER A 1 349 ? 25.627 8.919 -23.574 1.00 42.62 349 SER A C 1
ATOM 2646 O O . SER A 1 349 ? 24.868 9.533 -22.824 1.00 42.62 349 SER A O 1
ATOM 2648 N N . ASP A 1 350 ? 25.507 8.933 -24.903 1.00 42.06 350 ASP A N 1
ATOM 2649 C CA . ASP A 1 350 ? 24.580 9.779 -25.661 1.00 42.06 350 ASP A CA 1
ATOM 2650 C C . ASP A 1 350 ? 24.141 9.063 -26.961 1.00 42.06 350 ASP A C 1
ATOM 2652 O O . ASP A 1 350 ? 25.028 8.523 -27.632 1.00 42.06 350 ASP A O 1
ATOM 2656 N N . PRO A 1 351 ? 22.844 9.030 -27.349 1.00 37.88 351 PRO A N 1
ATOM 2657 C CA . PRO A 1 351 ? 22.384 8.264 -28.514 1.00 37.88 351 PRO A CA 1
ATOM 2658 C C . PRO A 1 351 ? 23.045 8.693 -29.829 1.00 37.88 351 PRO A C 1
ATOM 2660 O O . PRO A 1 351 ? 23.411 7.840 -30.629 1.00 37.88 351 PRO A O 1
ATOM 2663 N N . GLU A 1 352 ? 23.283 9.993 -30.030 1.00 35.59 352 GLU A N 1
ATOM 2664 C CA . GLU A 1 352 ? 23.970 10.498 -31.231 1.00 35.59 352 GLU A CA 1
ATOM 2665 C C . GLU A 1 352 ? 25.395 9.926 -31.334 1.00 35.59 352 GLU A C 1
ATOM 2667 O O . GLU A 1 352 ? 25.801 9.444 -32.388 1.00 35.59 352 GLU A O 1
ATOM 2672 N N . SER A 1 353 ? 26.117 9.844 -30.209 1.00 41.31 353 SER A N 1
ATOM 2673 C CA . SER A 1 353 ? 27.436 9.195 -30.161 1.00 41.31 353 SER A CA 1
ATOM 2674 C C . SER A 1 353 ? 27.382 7.668 -30.330 1.00 41.31 353 SER A C 1
ATOM 2676 O O . SER A 1 353 ? 28.370 7.077 -30.763 1.00 41.31 353 SER A O 1
ATOM 2678 N N . ALA A 1 354 ? 26.248 7.024 -30.024 1.00 41.44 354 ALA A N 1
ATOM 2679 C CA . ALA A 1 354 ? 26.026 5.606 -30.309 1.00 41.44 354 ALA A CA 1
ATOM 2680 C C . ALA A 1 354 ? 25.844 5.362 -31.812 1.00 41.44 354 ALA A C 1
ATOM 2682 O O . ALA A 1 354 ? 26.524 4.507 -32.385 1.00 41.44 354 ALA A O 1
ATOM 2683 N N . VAL A 1 355 ? 25.014 6.185 -32.458 1.00 36.34 355 VAL A N 1
ATOM 2684 C CA . VAL A 1 355 ? 24.804 6.164 -33.909 1.00 36.34 355 VAL A CA 1
ATOM 2685 C C . VAL A 1 355 ? 26.099 6.500 -34.655 1.00 36.34 355 VAL A C 1
ATOM 2687 O O . VAL A 1 355 ? 26.470 5.746 -35.543 1.00 36.34 355 VAL A O 1
ATOM 2690 N N . ASP A 1 356 ? 26.866 7.527 -34.277 1.00 40.97 356 ASP A N 1
ATOM 2691 C CA . ASP A 1 356 ? 28.135 7.865 -34.954 1.00 40.97 356 ASP A CA 1
ATOM 2692 C C . ASP A 1 356 ? 29.199 6.751 -34.861 1.00 40.97 356 ASP A C 1
ATOM 2694 O O . ASP A 1 356 ? 29.957 6.512 -35.809 1.00 40.97 356 ASP A O 1
ATOM 2698 N N . VAL A 1 357 ? 29.259 6.034 -33.734 1.00 44.75 357 VAL A N 1
ATOM 2699 C CA . VAL A 1 357 ? 30.183 4.901 -33.541 1.00 44.75 357 VAL A CA 1
ATOM 2700 C C . VAL A 1 357 ? 29.737 3.658 -34.322 1.00 44.75 357 VAL A C 1
ATOM 2702 O O . VAL A 1 357 ? 30.588 2.921 -34.832 1.00 44.75 357 VAL A O 1
ATOM 2705 N N . ALA A 1 358 ? 28.427 3.443 -34.461 1.00 39.16 358 ALA A N 1
ATOM 2706 C CA . ALA A 1 358 ? 27.858 2.356 -35.252 1.00 39.16 358 ALA A CA 1
ATOM 2707 C C . ALA A 1 358 ? 27.865 2.640 -36.773 1.00 39.16 358 ALA A C 1
ATOM 2709 O O . ALA A 1 358 ? 28.101 1.725 -37.563 1.00 39.16 358 ALA A O 1
ATOM 2710 N N . CYS A 1 359 ? 27.670 3.898 -37.186 1.00 38.28 359 CYS A N 1
ATOM 2711 C CA . CYS A 1 359 ? 27.474 4.330 -38.578 1.00 38.28 359 CYS A CA 1
ATOM 2712 C C . CYS A 1 359 ? 28.726 4.929 -39.256 1.00 38.28 359 CYS A C 1
ATOM 2714 O O . CYS A 1 359 ? 28.778 4.976 -40.485 1.00 38.28 359 CYS A O 1
ATOM 2716 N N . GLY A 1 360 ? 29.755 5.334 -38.500 1.00 41.75 360 GLY A N 1
ATOM 2717 C CA . GLY A 1 360 ? 31.092 5.670 -39.017 1.00 41.75 360 GLY A CA 1
ATOM 2718 C C . GLY A 1 360 ? 31.477 7.156 -38.943 1.00 41.75 360 GLY A C 1
ATOM 2719 O O . GLY A 1 360 ? 30.707 8.053 -39.260 1.00 41.75 360 GLY A O 1
ATOM 2720 N N . LYS A 1 361 ? 32.738 7.458 -38.600 1.00 30.38 361 LYS A N 1
ATOM 2721 C CA . LYS A 1 361 ? 33.770 7.752 -39.629 1.00 30.38 361 LYS A CA 1
ATOM 2722 C C . LYS A 1 361 ? 35.101 6.990 -39.496 1.00 30.38 361 LYS A C 1
ATOM 2724 O O . LYS A 1 361 ? 35.949 7.101 -40.375 1.00 30.38 361 LYS A O 1
ATOM 2729 N N . HIS A 1 362 ? 35.259 6.174 -38.456 1.00 39.62 362 HIS A N 1
ATOM 2730 C CA . HIS A 1 362 ? 36.357 5.206 -38.291 1.00 39.62 362 HIS A CA 1
ATOM 2731 C C . HIS A 1 362 ? 35.775 3.874 -37.784 1.00 39.62 362 HIS A C 1
ATOM 2733 O O . HIS A 1 362 ? 36.066 3.425 -36.679 1.00 39.62 362 HIS A O 1
ATOM 2739 N N . GLY A 1 363 ? 34.830 3.323 -38.553 1.00 40.38 363 GLY A N 1
ATOM 2740 C CA . GLY A 1 363 ? 33.798 2.418 -38.047 1.00 40.38 363 GLY A CA 1
ATOM 2741 C C . GLY A 1 363 ? 34.299 1.083 -37.491 1.00 40.38 363 GLY A C 1
ATOM 2742 O O . GLY A 1 363 ? 34.945 0.298 -38.187 1.00 40.38 363 GLY A O 1
ATOM 2743 N N . ALA A 1 364 ? 33.883 0.792 -36.257 1.00 42.91 364 ALA A N 1
ATOM 2744 C CA . ALA A 1 364 ? 34.011 -0.524 -35.642 1.00 42.91 364 ALA A CA 1
ATOM 2745 C C . ALA A 1 364 ? 33.206 -1.585 -36.417 1.00 42.91 364 ALA A C 1
ATOM 2747 O O . ALA A 1 364 ? 33.722 -2.648 -36.756 1.00 42.91 364 ALA A O 1
ATOM 2748 N N . VAL A 1 365 ? 31.955 -1.260 -36.757 1.00 41.28 365 VAL A N 1
ATOM 2749 C CA . VAL A 1 365 ? 31.004 -2.183 -37.400 1.00 41.28 365 VAL A CA 1
ATOM 2750 C C . VAL A 1 365 ? 31.412 -2.513 -38.843 1.00 41.28 365 VAL A C 1
ATOM 2752 O O . VAL A 1 365 ? 31.312 -3.663 -39.265 1.00 41.28 365 VAL A O 1
ATOM 2755 N N . SER A 1 366 ? 31.987 -1.553 -39.579 1.00 39.00 366 SER A N 1
ATOM 2756 C CA . SER A 1 366 ? 32.469 -1.742 -40.960 1.00 39.00 366 SER A CA 1
ATOM 2757 C C . SER A 1 366 ? 33.649 -2.717 -41.114 1.00 39.00 366 SER A C 1
ATOM 2759 O O . SER A 1 366 ? 34.007 -3.053 -42.240 1.00 39.00 366 SER A O 1
ATOM 2761 N N . GLY A 1 367 ? 34.262 -3.166 -40.011 1.00 40.75 367 GLY A N 1
ATOM 2762 C CA . GLY A 1 367 ? 35.335 -4.168 -40.000 1.00 40.75 367 GLY A CA 1
ATOM 2763 C C . GLY A 1 367 ? 34.919 -5.552 -39.483 1.00 40.75 367 GLY A C 1
ATOM 2764 O O . GLY A 1 367 ? 35.768 -6.441 -39.389 1.00 40.75 367 GLY A O 1
ATOM 2765 N N . MET A 1 368 ? 33.650 -5.758 -39.112 1.00 43.28 368 MET A N 1
ATOM 2766 C CA . MET A 1 368 ? 33.202 -7.015 -38.506 1.00 43.28 368 MET A CA 1
ATOM 2767 C C . MET A 1 368 ? 32.910 -8.077 -39.575 1.00 43.28 368 MET A C 1
ATOM 2769 O O . MET A 1 368 ? 32.001 -7.944 -40.391 1.00 43.28 368 MET A O 1
ATOM 2773 N N . SER A 1 369 ? 33.672 -9.172 -39.547 1.00 37.81 369 SER A N 1
ATOM 2774 C CA . SER A 1 369 ? 33.381 -10.381 -40.324 1.00 37.81 369 SER A CA 1
ATOM 2775 C C . SER A 1 369 ? 32.072 -11.033 -39.867 1.00 37.81 369 SER A C 1
ATOM 2777 O O . SER A 1 369 ? 31.752 -11.008 -38.675 1.00 37.81 369 SER A O 1
ATOM 2779 N N . SER A 1 370 ? 31.361 -11.697 -40.783 1.00 35.75 370 SER A N 1
ATOM 2780 C CA . SER A 1 370 ? 30.164 -12.481 -40.456 1.00 35.75 370 SER A CA 1
ATOM 2781 C C . SER A 1 370 ? 30.430 -13.464 -39.305 1.00 35.75 370 SER A C 1
ATOM 2783 O O . SER A 1 370 ? 31.403 -14.216 -39.324 1.00 35.75 370 SER A O 1
ATOM 2785 N N . GLY A 1 371 ? 29.572 -13.432 -38.280 1.00 34.44 371 GLY A N 1
ATOM 2786 C CA . GLY A 1 371 ? 29.698 -14.261 -37.073 1.00 34.44 371 GLY A CA 1
ATOM 2787 C C . GLY A 1 371 ? 30.306 -13.575 -35.841 1.00 34.44 371 GLY A C 1
ATOM 2788 O O . GLY A 1 371 ? 30.395 -14.219 -34.800 1.00 34.44 371 GLY A O 1
ATOM 2789 N N . LYS A 1 372 ? 30.689 -12.290 -35.911 1.00 45.22 372 LYS A N 1
ATOM 2790 C CA . LYS A 1 372 ? 31.097 -11.499 -34.732 1.00 45.22 372 LYS A CA 1
ATOM 2791 C C . LYS A 1 372 ? 29.924 -10.739 -34.109 1.00 45.22 372 LYS A C 1
ATOM 2793 O O . LYS A 1 372 ? 29.079 -10.194 -34.815 1.00 45.22 372 LYS A O 1
ATOM 2798 N N . GLY A 1 373 ? 29.884 -10.690 -32.780 1.00 43.31 373 GLY A N 1
ATOM 2799 C CA . GLY A 1 373 ? 28.795 -10.098 -32.006 1.00 43.31 373 GLY A CA 1
ATOM 2800 C C . GLY A 1 373 ? 29.007 -8.630 -31.643 1.00 43.31 373 GLY A C 1
ATOM 2801 O O . GLY A 1 373 ? 30.079 -8.260 -31.174 1.00 43.31 373 GLY A O 1
ATOM 2802 N N . TYR A 1 374 ? 27.967 -7.806 -31.774 1.00 45.62 374 TYR A N 1
ATOM 2803 C CA . TYR A 1 374 ? 27.933 -6.435 -31.251 1.00 45.62 374 TYR A CA 1
ATOM 2804 C C . TYR A 1 374 ? 26.720 -6.273 -30.333 1.00 45.62 374 TYR A C 1
ATOM 2806 O O . TYR A 1 374 ? 25.594 -6.559 -30.742 1.00 45.62 374 TYR A O 1
ATOM 2814 N N . VAL A 1 375 ? 26.961 -5.840 -29.097 1.00 54.88 375 VAL A N 1
ATOM 2815 C CA . VAL A 1 375 ? 25.937 -5.581 -28.083 1.00 54.88 375 VAL A CA 1
ATOM 2816 C C . VAL A 1 375 ? 26.029 -4.122 -27.679 1.00 54.88 375 VAL A C 1
ATOM 2818 O O . VAL A 1 375 ? 26.977 -3.704 -27.009 1.00 54.88 375 VAL A O 1
ATOM 2821 N N . ASP A 1 376 ? 25.019 -3.354 -28.056 1.00 59.22 376 ASP A N 1
ATOM 2822 C CA . ASP A 1 376 ? 24.884 -1.983 -27.602 1.00 59.22 376 ASP A CA 1
ATOM 2823 C C . ASP A 1 376 ? 24.147 -1.963 -26.256 1.00 59.22 376 ASP A C 1
ATOM 2825 O O . ASP A 1 376 ? 23.021 -2.445 -26.114 1.00 59.22 376 ASP A O 1
ATOM 2829 N N . VAL A 1 377 ? 24.821 -1.455 -25.228 1.00 56.16 377 VAL A N 1
ATOM 2830 C CA . VAL A 1 377 ? 24.319 -1.366 -23.851 1.00 56.16 377 VAL A CA 1
ATOM 2831 C C . VAL A 1 377 ? 23.805 0.060 -23.560 1.00 56.16 377 VAL A C 1
ATOM 2833 O O . VAL A 1 377 ? 23.464 0.397 -22.422 1.00 56.16 377 VAL A O 1
ATOM 2836 N N . SER A 1 378 ? 23.743 0.912 -24.590 1.00 46.94 378 SER A N 1
ATOM 2837 C CA . SER A 1 378 ? 23.581 2.361 -24.501 1.00 46.94 378 SER A CA 1
ATOM 2838 C C . SER A 1 378 ? 22.346 2.895 -25.235 1.00 46.94 378 SER A C 1
ATOM 2840 O O . SER A 1 378 ? 22.328 3.101 -26.440 1.00 46.94 378 SER A O 1
ATOM 2842 N N . THR A 1 379 ? 21.362 3.309 -24.433 1.00 42.12 379 THR A N 1
ATOM 2843 C CA . THR A 1 379 ? 20.227 4.176 -24.808 1.00 42.12 379 THR A CA 1
ATOM 2844 C C . THR A 1 379 ? 19.108 3.547 -25.660 1.00 42.12 379 THR A C 1
ATOM 2846 O O . THR A 1 379 ? 18.998 2.328 -25.758 1.00 42.12 379 THR A O 1
ATOM 2849 N N . VAL A 1 380 ? 18.134 4.385 -26.035 1.00 39.56 380 VAL A N 1
ATOM 2850 C CA . VAL A 1 380 ? 16.720 4.030 -26.290 1.00 39.56 380 VAL A CA 1
ATOM 2851 C C . VAL A 1 380 ? 16.335 4.150 -27.766 1.00 39.56 380 VAL A C 1
ATOM 2853 O O . VAL A 1 380 ? 15.359 3.534 -28.187 1.00 39.56 380 VAL A O 1
ATOM 2856 N N . ASP A 1 381 ? 17.116 4.903 -28.533 1.00 35.81 381 ASP A N 1
ATOM 2857 C CA . ASP A 1 381 ? 16.856 5.232 -29.929 1.00 35.81 381 ASP A CA 1
ATOM 2858 C C . ASP A 1 381 ? 17.781 4.358 -30.787 1.00 35.81 381 ASP A C 1
ATOM 2860 O O . ASP A 1 381 ? 19.001 4.400 -30.623 1.00 35.81 381 ASP A O 1
ATOM 2864 N N . GLY A 1 382 ? 17.210 3.495 -31.628 1.00 43.09 382 GLY A N 1
ATOM 2865 C CA . GLY A 1 382 ? 17.959 2.470 -32.354 1.00 43.09 382 GLY A CA 1
ATOM 2866 C C . GLY A 1 382 ? 17.809 2.592 -33.863 1.00 43.09 382 GLY A C 1
ATOM 2867 O O . GLY A 1 382 ? 16.711 2.843 -34.345 1.00 43.09 382 GLY A O 1
ATOM 2868 N N . GLU A 1 383 ? 18.896 2.328 -34.590 1.00 40.50 383 GLU A N 1
ATOM 2869 C CA . GLU A 1 383 ? 18.840 2.022 -36.030 1.00 40.50 383 GLU A CA 1
ATOM 2870 C C . GLU A 1 383 ? 19.984 1.106 -36.529 1.00 40.50 383 GLU A C 1
ATOM 2872 O O . GLU A 1 383 ? 19.861 0.532 -37.608 1.00 40.50 383 GLU A O 1
ATOM 2877 N N . THR A 1 384 ? 21.075 0.895 -35.767 1.00 41.56 384 THR A N 1
ATOM 2878 C CA . THR A 1 384 ? 22.296 0.219 -36.281 1.00 41.56 384 THR A CA 1
ATOM 2879 C C . THR A 1 384 ? 23.014 -0.760 -35.330 1.00 41.56 384 THR A C 1
ATOM 2881 O O . THR A 1 384 ? 24.237 -0.903 -35.381 1.00 41.56 384 THR A O 1
ATOM 2884 N N . SER A 1 385 ? 22.289 -1.512 -34.490 1.00 48.66 385 SER A N 1
ATOM 2885 C CA . SER A 1 385 ? 22.880 -2.567 -33.640 1.00 48.66 385 SER A CA 1
ATOM 2886 C C . SER A 1 385 ? 22.137 -3.910 -33.714 1.00 48.66 385 SER A C 1
ATOM 2888 O O . SER A 1 385 ? 20.912 -3.967 -33.743 1.00 48.66 385 SER A O 1
ATOM 2890 N N . ASN A 1 386 ? 22.892 -5.020 -33.731 1.00 52.84 386 ASN A N 1
ATOM 2891 C CA . ASN A 1 386 ? 22.335 -6.381 -33.835 1.00 52.84 386 ASN A CA 1
ATOM 2892 C C . ASN A 1 386 ? 21.614 -6.831 -32.548 1.00 52.84 386 ASN A C 1
ATOM 2894 O O . ASN A 1 386 ? 20.686 -7.639 -32.606 1.00 52.84 386 ASN A O 1
ATOM 2898 N N . ILE A 1 387 ? 22.043 -6.310 -31.392 1.00 53.06 387 ILE A N 1
ATOM 2899 C CA . ILE A 1 387 ? 21.368 -6.430 -30.096 1.00 53.06 387 ILE A CA 1
ATOM 2900 C C . ILE A 1 387 ? 21.466 -5.108 -29.335 1.00 53.06 387 ILE A C 1
ATOM 2902 O O . ILE A 1 387 ? 22.559 -4.560 -29.177 1.00 53.06 387 ILE A O 1
ATOM 2906 N N . LEU A 1 388 ? 20.336 -4.696 -28.754 1.00 55.66 388 LEU A N 1
ATOM 2907 C CA . LEU A 1 388 ? 20.250 -3.688 -27.699 1.00 55.66 388 LEU A CA 1
ATOM 2908 C C . LEU A 1 388 ? 20.021 -4.377 -26.348 1.00 55.66 388 LEU A C 1
ATOM 2910 O O . LEU A 1 388 ? 19.096 -5.175 -26.194 1.00 55.66 388 LEU A O 1
ATOM 2914 N N . ALA A 1 389 ? 20.833 -4.050 -25.342 1.00 56.62 389 ALA A N 1
ATOM 2915 C CA . ALA A 1 389 ? 20.706 -4.571 -23.981 1.00 56.62 389 ALA A CA 1
ATOM 2916 C C . ALA A 1 389 ? 20.613 -3.474 -22.895 1.00 56.62 389 ALA A C 1
ATOM 2918 O O . ALA A 1 389 ? 21.462 -3.448 -21.998 1.00 56.62 389 ALA A O 1
ATOM 2919 N N . PRO A 1 390 ? 19.588 -2.590 -22.912 1.00 59.31 390 PRO A N 1
ATOM 2920 C CA . PRO A 1 390 ? 19.322 -1.639 -21.835 1.00 59.31 390 PRO A CA 1
ATOM 2921 C C . PRO A 1 390 ? 19.402 -2.250 -20.433 1.00 59.31 390 PRO A C 1
ATOM 2923 O O . PRO A 1 390 ? 18.884 -3.334 -20.156 1.00 59.31 390 PRO A O 1
ATOM 2926 N N . VAL A 1 391 ? 20.048 -1.523 -19.522 1.00 60.53 391 VAL A N 1
ATOM 2927 C CA . VAL A 1 391 ? 20.406 -2.031 -18.193 1.00 60.53 391 VAL A CA 1
ATOM 2928 C C . VAL A 1 391 ? 19.557 -1.394 -17.102 1.00 60.53 391 VAL A C 1
ATOM 2930 O O . VAL A 1 391 ? 19.339 -0.181 -17.071 1.00 60.53 391 VAL A O 1
ATOM 2933 N N . SER A 1 392 ? 19.129 -2.206 -16.136 1.00 60.00 392 SER A N 1
ATOM 2934 C CA . SER A 1 392 ? 18.600 -1.728 -14.862 1.00 60.00 392 SER A CA 1
ATOM 2935 C C . SER A 1 392 ? 19.599 -1.968 -13.730 1.00 60.00 392 SER A C 1
ATOM 2937 O O . SER A 1 392 ? 19.993 -3.101 -13.448 1.00 60.00 392 SER A O 1
ATOM 2939 N N . GLY A 1 393 ? 20.016 -0.877 -13.089 1.00 55.44 393 GLY A N 1
ATOM 2940 C CA . GLY A 1 393 ? 21.033 -0.842 -12.044 1.00 55.44 393 GLY A CA 1
ATOM 2941 C C . GLY A 1 393 ? 21.749 0.510 -12.017 1.00 55.44 393 GLY A C 1
ATOM 2942 O O . GLY A 1 393 ? 21.438 1.403 -12.799 1.00 55.44 393 GLY A O 1
ATOM 2943 N N . SER A 1 394 ? 22.706 0.658 -11.105 1.00 65.19 394 SER A N 1
ATOM 2944 C CA . SER A 1 394 ? 23.632 1.796 -11.053 1.00 65.19 394 SER A CA 1
ATOM 2945 C C . SER A 1 394 ? 25.069 1.278 -10.925 1.00 65.19 394 SER A C 1
ATOM 2947 O O . SER A 1 394 ? 25.295 0.064 -10.952 1.00 65.19 394 SER A O 1
ATOM 2949 N N . LYS A 1 395 ? 26.052 2.173 -10.750 1.00 66.19 395 LYS A N 1
ATOM 2950 C CA . LYS A 1 395 ? 27.471 1.799 -10.613 1.00 66.19 395 LYS A CA 1
ATOM 2951 C C . LYS A 1 395 ? 27.698 0.673 -9.595 1.00 66.19 395 LYS A C 1
ATOM 2953 O O . LYS A 1 395 ? 28.428 -0.267 -9.889 1.00 66.19 395 LYS A O 1
ATOM 2958 N N . LYS A 1 396 ? 27.054 0.733 -8.422 1.00 69.56 396 LYS A N 1
ATOM 2959 C CA . LYS A 1 396 ? 27.295 -0.262 -7.368 1.00 69.56 396 LYS A CA 1
ATOM 2960 C C . LYS A 1 396 ? 26.764 -1.664 -7.734 1.00 69.56 396 LYS A C 1
ATOM 2962 O O . LYS A 1 396 ? 27.539 -2.614 -7.680 1.00 69.56 396 LYS A O 1
ATOM 2967 N N . PRO A 1 397 ? 25.517 -1.814 -8.220 1.00 71.00 397 PRO A N 1
ATOM 2968 C CA . PRO A 1 397 ? 25.077 -3.037 -8.886 1.00 71.00 397 PRO A CA 1
ATOM 2969 C C . PRO A 1 397 ? 25.991 -3.526 -10.020 1.00 71.00 397 PRO A C 1
ATOM 2971 O O . PRO A 1 397 ? 26.146 -4.734 -10.151 1.00 71.00 397 PRO A O 1
ATOM 2974 N N . ALA A 1 398 ? 26.624 -2.643 -10.803 1.00 68.56 398 ALA A N 1
ATOM 2975 C CA . ALA A 1 398 ? 27.589 -3.054 -11.831 1.00 68.56 398 ALA A CA 1
ATOM 2976 C C . ALA A 1 398 ? 28.862 -3.678 -11.226 1.00 68.56 398 ALA A C 1
ATOM 2978 O O . ALA A 1 398 ? 29.297 -4.740 -11.663 1.00 68.56 398 ALA A O 1
ATOM 2979 N N . GLU A 1 399 ? 29.424 -3.075 -10.174 1.00 74.19 399 GLU A N 1
ATOM 2980 C CA . GLU A 1 399 ? 30.567 -3.632 -9.425 1.00 74.19 399 GLU A CA 1
ATOM 2981 C C . GLU A 1 399 ? 30.256 -4.998 -8.797 1.00 74.19 399 GLU A C 1
ATOM 2983 O O . GLU A 1 399 ? 31.116 -5.877 -8.777 1.00 74.19 399 GLU A O 1
ATOM 2988 N N . ASP A 1 400 ? 29.028 -5.179 -8.307 1.00 79.06 400 ASP A N 1
ATOM 2989 C CA . ASP A 1 400 ? 28.598 -6.370 -7.566 1.00 79.06 400 ASP A CA 1
ATOM 2990 C C . ASP A 1 400 ? 27.980 -7.471 -8.466 1.00 79.06 400 ASP A C 1
ATOM 2992 O O . ASP A 1 400 ? 27.467 -8.475 -7.956 1.00 79.06 400 ASP A O 1
ATOM 2996 N N . GLY A 1 401 ? 27.977 -7.291 -9.795 1.00 77.44 401 GLY A N 1
ATOM 2997 C CA . GLY A 1 401 ? 27.364 -8.231 -10.748 1.00 77.44 401 GLY A CA 1
ATOM 2998 C C . GLY A 1 401 ? 25.851 -8.395 -10.546 1.00 77.44 401 GLY A C 1
ATOM 2999 O O . GLY A 1 401 ? 25.313 -9.490 -10.668 1.00 77.44 401 GLY A O 1
ATOM 3000 N N . GLN A 1 402 ? 25.159 -7.327 -10.138 1.00 79.62 402 GLN A N 1
ATOM 3001 C CA . GLN A 1 402 ? 23.731 -7.307 -9.781 1.00 79.62 402 GLN A CA 1
ATOM 3002 C C . GLN A 1 402 ? 22.839 -6.611 -10.822 1.00 79.62 402 GLN A C 1
ATOM 3004 O O . GLN A 1 402 ? 21.691 -6.277 -10.526 1.00 79.62 402 GLN A O 1
ATOM 3009 N N . LEU A 1 403 ? 23.355 -6.368 -12.025 1.00 79.50 403 LEU A N 1
ATOM 3010 C CA . LEU A 1 403 ? 22.614 -5.727 -13.110 1.00 79.50 403 LEU A CA 1
ATOM 3011 C C . LEU A 1 403 ? 21.508 -6.624 -13.676 1.00 79.50 403 LEU A C 1
ATOM 3013 O O . LEU A 1 403 ? 21.595 -7.850 -13.612 1.00 79.50 403 LEU A O 1
ATOM 3017 N N . ILE A 1 404 ? 20.486 -5.987 -14.246 1.00 83.12 404 ILE A N 1
ATOM 3018 C CA . ILE A 1 404 ? 19.417 -6.641 -15.004 1.00 83.12 404 ILE A CA 1
ATOM 3019 C C . ILE A 1 404 ? 19.524 -6.176 -16.455 1.00 83.12 404 ILE A C 1
ATOM 3021 O O . ILE A 1 404 ? 19.400 -4.977 -16.710 1.00 83.12 404 ILE A O 1
ATOM 3025 N N . PHE A 1 405 ? 19.724 -7.102 -17.388 1.00 83.81 405 PHE A N 1
ATOM 3026 C CA . PHE A 1 405 ? 19.747 -6.811 -18.823 1.00 83.81 405 PHE A CA 1
ATOM 3027 C C . PHE A 1 405 ? 18.362 -7.016 -19.449 1.00 83.81 405 PHE A C 1
ATOM 3029 O O . PHE A 1 405 ? 17.730 -8.056 -19.256 1.00 83.81 405 PHE A O 1
ATOM 3036 N N . LEU A 1 406 ? 17.890 -6.019 -20.195 1.00 82.06 406 LEU A N 1
ATOM 3037 C CA . LEU A 1 406 ? 16.622 -6.024 -20.927 1.00 82.06 406 LEU A CA 1
ATOM 3038 C C . LEU A 1 406 ? 16.939 -6.152 -22.418 1.00 82.06 406 LEU A C 1
ATOM 3040 O O . LEU A 1 406 ? 16.958 -5.167 -23.147 1.00 82.06 406 LEU A O 1
ATOM 3044 N N . THR A 1 407 ? 17.291 -7.360 -22.842 1.00 83.44 407 THR A N 1
ATOM 3045 C CA . THR A 1 407 ? 17.913 -7.617 -24.140 1.00 83.44 407 THR A CA 1
ATOM 3046 C C . THR A 1 407 ? 16.885 -7.850 -25.243 1.00 83.44 407 THR A C 1
ATOM 3048 O O . THR A 1 407 ? 15.925 -8.598 -25.062 1.00 83.44 407 THR A O 1
ATOM 3051 N N . ALA A 1 408 ? 17.107 -7.232 -26.399 1.00 76.88 408 ALA A N 1
ATOM 3052 C CA . ALA A 1 408 ? 16.268 -7.341 -27.584 1.00 76.88 408 ALA A CA 1
ATOM 3053 C C . ALA A 1 408 ? 17.120 -7.270 -28.866 1.00 76.88 408 ALA A C 1
ATOM 3055 O O . ALA A 1 408 ? 18.216 -6.706 -28.843 1.00 76.88 408 ALA A O 1
ATOM 3056 N N . GLY A 1 409 ? 16.632 -7.835 -29.969 1.00 77.31 409 GLY A N 1
ATOM 3057 C CA . GLY A 1 409 ? 17.387 -8.019 -31.214 1.00 77.31 409 GLY A CA 1
ATOM 3058 C C . GLY A 1 409 ? 17.620 -9.492 -31.537 1.00 77.31 409 GLY A C 1
ATOM 3059 O O . GLY A 1 409 ? 16.799 -10.330 -31.180 1.00 77.31 409 GLY A O 1
ATOM 3060 N N . ASP A 1 410 ? 18.714 -9.823 -32.225 1.00 76.62 410 ASP A N 1
ATOM 3061 C CA . ASP A 1 410 ? 18.921 -11.183 -32.734 1.00 76.62 410 ASP A CA 1
ATOM 3062 C C . ASP A 1 410 ? 19.010 -12.252 -31.625 1.00 76.62 410 ASP A C 1
ATOM 3064 O O . ASP A 1 410 ? 19.778 -12.149 -30.662 1.00 76.62 410 ASP A O 1
ATOM 3068 N N . LYS A 1 411 ? 18.243 -13.335 -31.789 1.00 80.06 411 LYS A N 1
ATOM 3069 C CA . LYS A 1 411 ? 18.153 -14.412 -30.798 1.00 80.06 411 LYS A CA 1
ATOM 3070 C C . LYS A 1 411 ? 19.416 -15.278 -30.748 1.00 80.06 411 LYS A C 1
ATOM 3072 O O . LYS A 1 411 ? 19.823 -15.689 -29.662 1.00 80.06 411 LYS A O 1
ATOM 3077 N N . SER A 1 412 ? 20.035 -15.548 -31.898 1.00 71.69 412 SER A N 1
ATOM 3078 C CA . SER A 1 412 ? 21.239 -16.389 -31.986 1.00 71.69 412 SER A CA 1
ATOM 3079 C C . SER A 1 412 ? 22.427 -15.713 -31.296 1.00 71.69 412 SER A C 1
ATOM 3081 O O . SER A 1 412 ? 23.138 -16.308 -30.478 1.00 71.69 412 SER A O 1
ATOM 3083 N N . LEU A 1 413 ? 22.583 -14.412 -31.534 1.00 69.06 413 LEU A N 1
ATOM 3084 C CA . LEU A 1 413 ? 23.551 -13.578 -30.850 1.00 69.06 413 LEU A CA 1
ATOM 3085 C C . LEU A 1 413 ? 23.208 -13.433 -29.358 1.00 69.06 413 LEU A C 1
ATOM 3087 O O . LEU A 1 413 ? 24.125 -13.460 -28.544 1.00 69.06 413 LEU A O 1
ATOM 3091 N N . TYR A 1 414 ? 21.928 -13.371 -28.961 1.00 79.88 414 TYR A N 1
ATOM 3092 C CA . TYR A 1 414 ? 21.543 -13.318 -27.543 1.00 79.88 414 TYR A CA 1
ATOM 3093 C C . TYR A 1 414 ? 21.988 -14.578 -26.795 1.00 79.88 414 TYR A C 1
ATOM 3095 O O . TYR A 1 414 ? 22.557 -14.485 -25.708 1.00 79.88 414 TYR A O 1
ATOM 3103 N N . GLU A 1 415 ? 21.770 -15.751 -27.389 1.00 79.38 415 GLU A N 1
ATOM 3104 C CA . GLU A 1 415 ? 22.222 -17.033 -26.846 1.00 79.38 415 GLU A CA 1
ATOM 3105 C C . GLU A 1 415 ? 23.759 -17.124 -26.819 1.00 79.38 415 GLU A C 1
ATOM 3107 O O . GLU A 1 415 ? 24.324 -17.634 -25.851 1.00 79.38 415 GLU A O 1
ATOM 3112 N N . THR A 1 416 ? 24.440 -16.527 -27.803 1.00 73.38 416 THR A N 1
ATOM 3113 C CA . THR A 1 416 ? 25.910 -16.421 -27.853 1.00 73.38 416 THR A CA 1
ATOM 3114 C C . THR A 1 416 ? 26.480 -15.517 -26.751 1.00 73.38 416 THR A C 1
ATOM 3116 O O . THR A 1 416 ? 27.492 -15.859 -26.139 1.00 73.38 416 THR A O 1
ATOM 3119 N N . VAL A 1 417 ? 25.852 -14.366 -26.465 1.00 76.06 417 VAL A N 1
ATOM 3120 C CA . VAL A 1 417 ? 26.363 -13.396 -25.470 1.00 76.06 417 VAL A CA 1
ATOM 3121 C C . VAL A 1 417 ? 25.824 -13.603 -24.054 1.00 76.06 417 VAL A C 1
ATOM 3123 O O . VAL A 1 417 ? 26.353 -13.023 -23.102 1.00 76.06 417 VAL A O 1
ATOM 3126 N N . ALA A 1 418 ? 24.801 -14.443 -23.894 1.00 80.44 418 ALA A N 1
ATOM 3127 C CA . ALA A 1 418 ? 24.160 -14.765 -22.623 1.00 80.44 418 ALA A CA 1
ATOM 3128 C C . ALA A 1 418 ? 25.143 -15.073 -21.470 1.00 80.44 418 ALA A C 1
ATOM 3130 O O . ALA A 1 418 ? 24.959 -14.491 -20.399 1.00 80.44 418 ALA A O 1
ATOM 3131 N N . PRO A 1 419 ? 26.212 -15.880 -21.646 1.00 82.44 419 PRO A N 1
ATOM 3132 C CA . PRO A 1 419 ? 27.173 -16.150 -20.573 1.00 82.44 419 PRO A CA 1
ATOM 3133 C C . PRO A 1 419 ? 27.927 -14.906 -20.083 1.00 82.44 419 PRO A C 1
ATOM 3135 O O . PRO A 1 419 ? 28.234 -14.812 -18.898 1.00 82.44 419 PRO A O 1
ATOM 3138 N N . PHE A 1 420 ? 28.193 -13.925 -20.954 1.00 81.44 420 PHE A N 1
ATOM 3139 C CA . PHE A 1 420 ? 28.815 -12.659 -20.550 1.00 81.44 420 PHE A CA 1
ATOM 3140 C C . PHE A 1 420 ? 27.831 -11.784 -19.766 1.00 81.44 420 PHE A C 1
ATOM 3142 O O . PHE A 1 420 ? 28.197 -11.202 -18.744 1.00 81.44 420 PHE A O 1
ATOM 3149 N N . LEU A 1 421 ? 26.568 -11.729 -20.204 1.00 82.56 421 LEU A N 1
ATOM 3150 C CA . LEU A 1 421 ? 25.497 -11.034 -19.482 1.00 82.56 421 LEU A CA 1
ATOM 3151 C C . LEU A 1 421 ? 25.272 -11.647 -18.085 1.00 82.56 421 LEU A C 1
ATOM 3153 O O . LEU A 1 421 ? 25.121 -10.908 -17.115 1.00 82.56 421 LEU A O 1
ATOM 3157 N N . ASP A 1 422 ? 25.340 -12.977 -17.964 1.00 84.56 422 ASP A N 1
ATOM 3158 C CA . ASP A 1 422 ? 25.215 -13.719 -16.697 1.00 84.56 422 ASP A CA 1
ATOM 3159 C C . ASP A 1 422 ? 26.433 -13.552 -15.753 1.00 84.56 422 ASP A C 1
ATOM 3161 O O . ASP A 1 422 ? 26.350 -13.882 -14.570 1.00 84.56 422 ASP A O 1
ATOM 3165 N N . ILE A 1 423 ? 27.564 -13.029 -16.249 1.00 82.88 423 ILE A N 1
ATOM 3166 C CA . ILE A 1 423 ? 28.733 -12.633 -15.437 1.00 82.88 423 ILE A CA 1
ATOM 3167 C C . ILE A 1 423 ? 28.636 -11.167 -15.002 1.00 82.88 423 ILE A C 1
ATOM 3169 O O . ILE A 1 423 ? 28.980 -10.815 -13.872 1.00 82.88 423 ILE A O 1
ATOM 3173 N N . MET A 1 424 ? 28.183 -10.292 -15.901 1.00 79.62 424 MET A N 1
ATOM 3174 C CA . MET A 1 424 ? 28.059 -8.856 -15.639 1.00 79.62 424 MET A CA 1
ATOM 3175 C C . MET A 1 424 ? 26.822 -8.497 -14.802 1.00 79.62 424 MET A C 1
ATOM 3177 O O . MET A 1 424 ? 26.773 -7.421 -14.202 1.00 79.62 424 MET A O 1
ATOM 3181 N N . GLY A 1 425 ? 25.821 -9.376 -14.758 1.00 83.69 425 GLY A N 1
ATOM 3182 C CA . GLY A 1 425 ? 24.541 -9.140 -14.106 1.00 83.69 425 GLY A CA 1
ATOM 3183 C C . GLY A 1 425 ? 23.983 -10.364 -13.393 1.00 83.69 425 GLY A C 1
ATOM 3184 O O . GLY A 1 425 ? 24.461 -11.485 -13.519 1.00 83.69 425 GLY A O 1
ATOM 3185 N N . LYS A 1 426 ? 22.924 -10.123 -12.624 1.00 86.31 426 LYS A N 1
ATOM 3186 C CA . LYS A 1 426 ? 22.175 -11.146 -11.886 1.00 86.31 426 LYS A CA 1
ATOM 3187 C C . LYS A 1 426 ? 21.149 -11.845 -12.774 1.00 86.31 426 LYS A C 1
ATOM 3189 O O . LYS A 1 426 ? 20.731 -12.960 -12.459 1.00 86.31 426 LYS A O 1
ATOM 3194 N N . SER A 1 427 ? 20.686 -11.164 -13.819 1.00 88.06 427 SER A N 1
ATOM 3195 C CA . SER A 1 427 ? 19.664 -11.667 -14.725 1.00 88.06 427 SER A CA 1
ATOM 3196 C C . SER A 1 427 ? 19.642 -10.927 -16.057 1.00 88.06 427 SER A C 1
ATOM 3198 O O . SER A 1 427 ? 20.086 -9.784 -16.191 1.00 88.06 427 SER A O 1
ATOM 3200 N N . ARG A 1 428 ? 19.056 -11.603 -17.040 1.00 90.69 428 ARG A N 1
ATOM 3201 C CA . ARG A 1 428 ? 18.793 -11.114 -18.388 1.00 90.69 428 ARG A CA 1
ATOM 3202 C C . ARG A 1 428 ? 17.405 -11.562 -18.822 1.00 90.69 428 ARG A C 1
ATOM 3204 O O . ARG A 1 428 ? 16.946 -12.642 -18.446 1.00 90.69 428 ARG A O 1
ATOM 3211 N N . PHE A 1 429 ? 16.757 -10.732 -19.617 1.00 89.94 429 PHE A N 1
ATOM 3212 C CA . PHE A 1 429 ? 15.469 -11.000 -20.234 1.00 89.94 429 PHE A CA 1
ATOM 3213 C C . PHE A 1 429 ? 15.634 -10.849 -21.739 1.00 89.94 429 PHE A C 1
ATOM 3215 O O . PHE A 1 429 ? 16.201 -9.855 -22.176 1.00 89.94 429 PHE A O 1
ATOM 3222 N N . TYR A 1 430 ? 15.142 -11.817 -22.512 1.00 91.19 430 TYR A N 1
ATOM 3223 C CA . TYR A 1 430 ? 14.993 -11.662 -23.956 1.00 91.19 430 TYR A CA 1
ATOM 3224 C C . TYR A 1 430 ? 13.584 -11.155 -24.244 1.00 91.19 430 TYR A C 1
ATOM 3226 O O . TYR A 1 430 ? 12.613 -11.746 -23.769 1.00 91.19 430 TYR A O 1
ATOM 3234 N N . LEU A 1 431 ? 13.489 -10.050 -24.976 1.00 88.50 431 LEU A N 1
ATOM 3235 C CA . LEU A 1 431 ? 12.259 -9.280 -25.164 1.00 88.50 431 LEU A CA 1
ATOM 3236 C C . LEU A 1 431 ? 11.793 -9.256 -26.628 1.00 88.50 431 LEU A C 1
ATOM 3238 O O . LEU A 1 431 ? 10.884 -8.505 -26.964 1.00 88.50 431 LEU A O 1
ATOM 3242 N N . GLY A 1 432 ? 12.379 -10.094 -27.488 1.00 86.44 432 GLY A N 1
ATOM 3243 C CA . GLY A 1 432 ? 12.058 -10.135 -28.913 1.00 86.44 432 GLY A CA 1
ATOM 3244 C C . GLY A 1 432 ? 12.746 -9.010 -29.681 1.00 86.44 432 GLY A C 1
ATOM 3245 O O . GLY A 1 432 ? 13.949 -8.802 -29.520 1.00 86.44 432 GLY A O 1
ATOM 3246 N N . ASP A 1 433 ? 11.978 -8.319 -30.517 1.00 79.75 433 ASP A N 1
ATOM 3247 C CA . ASP A 1 433 ? 12.480 -7.408 -31.546 1.00 79.75 433 ASP A CA 1
ATOM 3248 C C . ASP A 1 433 ? 13.179 -6.154 -31.001 1.00 79.75 433 ASP A C 1
ATOM 3250 O O . ASP A 1 433 ? 12.925 -5.691 -29.884 1.00 79.75 433 ASP A O 1
ATOM 3254 N N . ILE A 1 434 ? 14.076 -5.593 -31.818 1.00 74.94 434 ILE A N 1
ATOM 3255 C CA . ILE A 1 434 ? 14.829 -4.365 -31.524 1.00 74.94 434 ILE A CA 1
ATOM 3256 C C . ILE A 1 434 ? 13.860 -3.256 -31.077 1.00 74.94 434 ILE A C 1
ATOM 3258 O O . ILE A 1 434 ? 12.811 -3.048 -31.676 1.00 74.94 434 ILE A O 1
ATOM 3262 N N . GLY A 1 435 ? 14.211 -2.556 -29.994 1.00 69.81 435 GLY A N 1
ATOM 3263 C CA . GLY A 1 435 ? 13.358 -1.546 -29.354 1.00 69.81 435 GLY A CA 1
ATOM 3264 C C . GLY A 1 435 ? 12.590 -2.057 -28.128 1.00 69.81 435 GLY A C 1
ATOM 3265 O O . GLY A 1 435 ? 12.445 -1.309 -27.160 1.00 69.81 435 GLY A O 1
ATOM 3266 N N . ASN A 1 436 ? 12.217 -3.341 -28.057 1.00 80.94 436 ASN A N 1
ATOM 3267 C CA . ASN A 1 436 ? 11.447 -3.877 -26.920 1.00 80.94 436 ASN A CA 1
ATOM 3268 C C . ASN A 1 436 ? 12.193 -3.777 -25.576 1.00 80.94 436 ASN A C 1
ATOM 3270 O O . ASN A 1 436 ? 11.586 -3.527 -24.531 1.00 80.94 436 ASN A O 1
ATOM 3274 N N . GLY A 1 437 ? 13.525 -3.894 -25.592 1.00 76.06 437 GLY A N 1
ATOM 3275 C CA . GLY A 1 437 ? 14.376 -3.646 -24.422 1.00 76.06 437 GLY A CA 1
ATOM 3276 C C . GLY A 1 437 ? 14.323 -2.200 -23.926 1.00 76.06 437 GLY A C 1
ATOM 3277 O O . GLY A 1 437 ? 14.282 -1.953 -22.718 1.00 76.06 437 GLY A O 1
ATOM 3278 N N . ALA A 1 438 ? 14.264 -1.245 -24.854 1.00 75.25 438 ALA A N 1
ATOM 3279 C CA . ALA A 1 438 ? 14.170 0.178 -24.556 1.00 75.25 438 ALA A CA 1
ATOM 3280 C C . ALA A 1 438 ? 12.767 0.549 -24.052 1.00 75.25 438 ALA A C 1
ATOM 3282 O O . ALA A 1 438 ? 12.647 1.188 -23.007 1.00 75.25 438 ALA A O 1
ATOM 3283 N N . ALA A 1 439 ? 11.711 0.054 -24.704 1.00 79.88 439 ALA A N 1
ATOM 3284 C CA . ALA A 1 439 ? 10.327 0.211 -24.256 1.00 79.88 439 ALA A CA 1
ATOM 3285 C C . ALA A 1 439 ? 10.116 -0.360 -22.839 1.00 79.88 439 ALA A C 1
ATOM 3287 O O . ALA A 1 439 ? 9.624 0.342 -21.955 1.00 79.88 439 ALA A O 1
ATOM 3288 N N . MET A 1 440 ? 10.589 -1.584 -22.568 1.00 88.12 440 MET A N 1
ATOM 3289 C CA . MET A 1 440 ? 10.549 -2.189 -21.228 1.00 88.12 440 MET A CA 1
ATOM 3290 C C . MET A 1 440 ? 11.307 -1.336 -20.198 1.00 88.12 440 MET A C 1
ATOM 3292 O O . MET A 1 440 ? 10.839 -1.151 -19.072 1.00 88.12 440 MET A O 1
ATOM 3296 N N . LYS A 1 441 ? 12.465 -0.772 -20.571 1.00 83.50 441 LYS A N 1
ATOM 3297 C CA . LYS A 1 441 ? 13.240 0.117 -19.695 1.00 83.50 441 LYS A CA 1
ATOM 3298 C C . LYS A 1 441 ? 12.487 1.413 -19.377 1.00 83.50 441 LYS A C 1
ATOM 3300 O O . LYS A 1 441 ? 12.472 1.813 -18.211 1.00 83.50 441 LYS A O 1
ATOM 3305 N N . LEU A 1 442 ? 11.840 2.029 -20.368 1.00 85.38 442 LEU A N 1
ATOM 3306 C CA . LEU A 1 442 ? 11.002 3.216 -20.185 1.00 85.38 442 LEU A CA 1
ATOM 3307 C C . LEU A 1 442 ? 9.815 2.928 -19.261 1.00 85.38 442 LEU A C 1
ATOM 3309 O O . LEU A 1 442 ? 9.618 3.670 -18.303 1.00 85.38 442 LEU A O 1
ATOM 3313 N N . VAL A 1 443 ? 9.088 1.823 -19.461 1.00 91.81 443 VAL A N 1
ATOM 3314 C CA . VAL A 1 443 ? 7.972 1.429 -18.581 1.00 91.81 443 VAL A CA 1
ATOM 3315 C C . VAL A 1 443 ? 8.443 1.219 -17.136 1.00 91.81 443 VAL A C 1
ATOM 3317 O O . VAL A 1 443 ? 7.848 1.755 -16.200 1.00 91.81 443 VAL A O 1
ATOM 3320 N N . VAL A 1 444 ? 9.541 0.484 -16.926 1.00 92.25 444 VAL A N 1
ATOM 3321 C CA . VAL A 1 444 ? 10.104 0.262 -15.581 1.00 92.25 444 VAL A CA 1
ATOM 3322 C C . VAL A 1 444 ? 10.514 1.583 -14.923 1.00 92.25 444 VAL A C 1
ATOM 3324 O O . VAL A 1 444 ? 10.228 1.796 -13.742 1.00 92.25 444 VAL A O 1
ATOM 3327 N N . ASN A 1 445 ? 11.147 2.490 -15.674 1.00 88.88 445 ASN A N 1
ATOM 3328 C CA . ASN A 1 445 ? 11.553 3.796 -15.159 1.00 88.88 445 ASN A CA 1
ATOM 3329 C C . ASN A 1 445 ? 10.351 4.739 -14.930 1.00 88.88 445 ASN A C 1
ATOM 3331 O O . ASN A 1 445 ? 10.396 5.537 -13.995 1.00 88.88 445 ASN A O 1
ATOM 3335 N N . MET A 1 446 ? 9.259 4.607 -15.690 1.00 95.81 446 MET A N 1
ATOM 3336 C CA . MET A 1 446 ? 7.995 5.330 -15.487 1.00 95.81 446 MET A CA 1
ATOM 3337 C C . MET A 1 446 ? 7.324 4.948 -14.162 1.00 95.81 446 MET A C 1
ATOM 3339 O O . MET A 1 446 ? 6.973 5.820 -13.362 1.00 95.81 446 MET A O 1
ATOM 3343 N N . ILE A 1 447 ? 7.214 3.641 -13.889 1.00 98.12 447 ILE A N 1
ATOM 3344 C CA . ILE A 1 447 ? 6.694 3.124 -12.613 1.00 98.12 447 ILE A CA 1
ATOM 3345 C C . ILE A 1 447 ? 7.588 3.605 -11.462 1.00 98.12 447 ILE A C 1
ATOM 3347 O O . ILE A 1 447 ? 7.086 4.079 -10.445 1.00 98.12 447 ILE A O 1
ATOM 3351 N N . MET A 1 448 ? 8.914 3.534 -11.638 1.00 96.44 448 MET A N 1
ATOM 3352 C CA . MET A 1 448 ? 9.911 3.958 -10.651 1.00 96.44 448 MET A CA 1
ATOM 3353 C C . MET A 1 448 ? 9.817 5.444 -10.285 1.00 96.44 448 MET A C 1
ATOM 3355 O O . MET A 1 448 ? 9.806 5.773 -9.099 1.00 96.44 448 MET A O 1
ATOM 3359 N N . GLY A 1 449 ? 9.732 6.336 -11.275 1.00 97.00 449 GLY A N 1
ATOM 3360 C CA . GLY A 1 449 ? 9.603 7.775 -11.038 1.00 97.00 449 GLY A CA 1
ATOM 3361 C C . GLY A 1 449 ? 8.296 8.116 -10.326 1.00 97.00 449 GLY A C 1
ATOM 3362 O O . GLY A 1 449 ? 8.301 8.815 -9.315 1.00 97.00 449 GLY A O 1
ATOM 3363 N N . SER A 1 450 ? 7.188 7.539 -10.788 1.00 98.44 450 SER A N 1
ATOM 3364 C CA . SER A 1 450 ? 5.861 7.718 -10.185 1.00 98.44 450 SER A CA 1
ATOM 3365 C C . SER A 1 450 ? 5.799 7.206 -8.738 1.00 98.44 450 SER A C 1
ATOM 3367 O O . SER A 1 450 ? 5.245 7.864 -7.862 1.00 98.44 450 SER A O 1
ATOM 3369 N N . MET A 1 451 ? 6.436 6.063 -8.463 1.00 97.38 451 MET A N 1
ATOM 3370 C CA . MET A 1 451 ? 6.537 5.442 -7.136 1.00 97.38 451 MET A CA 1
ATOM 3371 C C . MET A 1 451 ? 7.425 6.233 -6.156 1.00 97.38 451 MET A C 1
ATOM 3373 O O . MET A 1 451 ? 7.193 6.196 -4.943 1.00 97.38 451 MET A O 1
ATOM 3377 N N . MET A 1 452 ? 8.441 6.942 -6.662 1.00 97.75 452 MET A N 1
ATOM 3378 C CA . MET A 1 452 ? 9.274 7.863 -5.879 1.00 97.75 452 MET A CA 1
ATOM 3379 C C . MET A 1 452 ? 8.548 9.189 -5.608 1.00 97.75 452 MET A C 1
ATOM 3381 O O . MET A 1 452 ? 8.610 9.708 -4.493 1.00 97.75 452 MET A O 1
ATOM 3385 N N . ALA A 1 453 ? 7.806 9.708 -6.590 1.00 98.00 453 ALA A N 1
ATOM 3386 C CA . ALA A 1 453 ? 6.952 10.881 -6.427 1.00 98.00 453 ALA A CA 1
ATOM 3387 C C . ALA A 1 453 ? 5.857 10.643 -5.366 1.00 98.00 453 ALA A C 1
ATOM 3389 O O . ALA A 1 453 ? 5.774 11.407 -4.406 1.00 98.00 453 ALA A O 1
ATOM 3390 N N . SER A 1 454 ? 5.106 9.534 -5.441 1.00 97.94 454 SER A N 1
ATOM 3391 C CA . SER A 1 454 ? 4.080 9.194 -4.436 1.00 97.94 454 SER A CA 1
ATOM 3392 C C . SER A 1 454 ? 4.650 8.979 -3.030 1.00 97.94 454 SER A C 1
ATOM 3394 O O . SER A 1 454 ? 4.011 9.295 -2.032 1.00 97.94 454 SER A O 1
ATOM 3396 N N . PHE A 1 455 ? 5.863 8.433 -2.925 1.00 98.19 455 PHE A N 1
ATOM 3397 C CA . PHE A 1 455 ? 6.550 8.273 -1.641 1.00 98.19 455 PHE A CA 1
ATOM 3398 C C . PHE A 1 455 ? 7.033 9.612 -1.069 1.00 98.19 455 PHE A C 1
ATOM 3400 O O . PHE A 1 455 ? 6.997 9.807 0.143 1.00 98.19 455 PHE A O 1
ATOM 3407 N N . SER A 1 456 ? 7.415 10.553 -1.936 1.00 98.19 456 SER A N 1
ATOM 3408 C CA . SER A 1 456 ? 7.777 11.920 -1.547 1.00 98.19 456 SER A CA 1
ATOM 3409 C C . SER A 1 456 ? 6.581 12.685 -0.971 1.00 98.19 456 SER A C 1
ATOM 3411 O O . SER A 1 456 ? 6.728 13.360 0.045 1.00 98.19 456 SER A O 1
ATOM 3413 N N . GLU A 1 457 ? 5.392 12.526 -1.568 1.00 98.25 457 GLU A N 1
ATOM 3414 C CA . GLU A 1 457 ? 4.132 13.025 -0.995 1.00 98.25 457 GLU A CA 1
ATOM 3415 C C . GLU A 1 457 ? 3.871 12.435 0.391 1.00 98.25 457 GLU A C 1
ATOM 3417 O O . GLU A 1 457 ? 3.533 13.169 1.313 1.00 98.25 457 GLU A O 1
ATOM 3422 N N . GLY A 1 458 ? 4.055 11.119 0.551 1.00 98.12 458 GLY A N 1
ATOM 3423 C CA . GLY A 1 458 ? 3.842 10.444 1.829 1.00 98.12 458 GLY A CA 1
ATOM 3424 C C . GLY A 1 458 ? 4.786 10.927 2.934 1.00 98.12 458 GLY A C 1
ATOM 3425 O O . GLY A 1 458 ? 4.325 11.246 4.025 1.00 98.12 458 GLY A O 1
ATOM 3426 N N . LEU A 1 459 ? 6.088 11.039 2.644 1.00 97.94 459 LEU A N 1
ATOM 3427 C CA . LEU A 1 459 ? 7.085 11.539 3.598 1.00 97.94 459 LEU A CA 1
ATOM 3428 C C . LEU A 1 459 ? 6.776 12.971 4.060 1.00 97.94 459 LEU A C 1
ATOM 3430 O O . LEU A 1 459 ? 6.782 13.234 5.261 1.00 97.94 459 LEU A O 1
ATOM 3434 N N . LEU A 1 460 ? 6.476 13.878 3.124 1.00 96.94 460 LEU A N 1
ATOM 3435 C CA . LEU A 1 460 ? 6.149 15.266 3.461 1.00 96.94 460 LEU A CA 1
ATOM 3436 C C . LEU A 1 460 ? 4.803 15.394 4.162 1.00 96.94 460 LEU A C 1
ATOM 3438 O O . LEU A 1 460 ? 4.685 16.196 5.081 1.00 96.94 460 LEU A O 1
ATOM 3442 N N . LEU A 1 461 ? 3.794 14.611 3.768 1.00 97.81 461 LEU A N 1
ATOM 3443 C CA . LEU A 1 461 ? 2.512 14.626 4.462 1.00 97.81 461 LEU A CA 1
ATOM 3444 C C . LEU A 1 461 ? 2.680 14.159 5.912 1.00 97.81 461 LEU A C 1
ATOM 3446 O O . LEU A 1 461 ? 2.160 14.827 6.797 1.00 97.81 461 LEU A O 1
ATOM 3450 N N . SER A 1 462 ? 3.465 13.102 6.172 1.00 97.19 462 SER A N 1
ATOM 3451 C CA . SER A 1 462 ? 3.834 12.690 7.536 1.00 97.19 462 SER A CA 1
ATOM 3452 C C . SER A 1 462 ? 4.492 13.822 8.328 1.00 97.19 462 SER A C 1
ATOM 3454 O O . SER A 1 462 ? 4.018 14.141 9.416 1.00 97.19 462 SER A O 1
ATOM 3456 N N . GLU A 1 463 ? 5.520 14.466 7.769 1.00 95.81 463 GLU A N 1
ATOM 3457 C CA . GLU A 1 463 ? 6.215 15.593 8.409 1.00 95.81 463 GLU A CA 1
ATOM 3458 C C . GLU A 1 463 ? 5.242 16.742 8.740 1.00 95.81 463 GLU A C 1
ATOM 3460 O O . GLU A 1 463 ? 5.236 17.267 9.853 1.00 95.81 463 GLU A O 1
ATOM 3465 N N . LYS A 1 464 ? 4.363 17.093 7.793 1.00 95.88 464 LYS A N 1
ATOM 3466 C CA . LYS A 1 464 ? 3.387 18.185 7.919 1.00 95.88 464 LYS A CA 1
ATOM 3467 C C . LYS A 1 464 ? 2.307 17.939 8.967 1.00 95.88 464 LYS A C 1
ATOM 3469 O O . LYS A 1 464 ? 1.849 18.905 9.571 1.00 95.88 464 LYS A O 1
ATOM 3474 N N . VAL A 1 465 ? 1.917 16.685 9.199 1.00 95.50 465 VAL A N 1
ATOM 3475 C CA . VAL A 1 465 ? 0.961 16.314 10.259 1.00 95.50 465 VAL A CA 1
ATOM 3476 C C . VAL A 1 465 ? 1.644 16.017 11.604 1.00 95.50 465 VAL A C 1
ATOM 3478 O O . VAL A 1 465 ? 0.987 15.556 12.531 1.00 95.50 465 VAL A O 1
ATOM 3481 N N . GLY A 1 466 ? 2.954 16.269 11.731 1.00 95.12 466 GLY A N 1
ATOM 3482 C CA . GLY A 1 466 ? 3.706 16.095 12.980 1.00 95.12 466 GLY A CA 1
ATOM 3483 C C . GLY A 1 466 ? 4.156 14.660 13.281 1.00 95.12 466 GLY A C 1
ATOM 3484 O O . GLY A 1 466 ? 4.572 14.376 14.403 1.00 95.12 466 GLY A O 1
ATOM 3485 N N . LEU A 1 467 ? 4.094 13.750 12.304 1.00 96.31 467 LEU A N 1
ATOM 3486 C CA . LEU A 1 467 ? 4.624 12.390 12.421 1.00 96.31 467 LEU A CA 1
ATOM 3487 C C . LEU A 1 467 ? 6.098 12.355 12.006 1.00 96.31 467 LEU A C 1
ATOM 3489 O O . LEU A 1 467 ? 6.476 12.961 11.006 1.00 96.31 467 LEU A O 1
ATOM 3493 N N . ASP A 1 468 ? 6.918 11.567 12.706 1.00 95.31 468 ASP A N 1
ATOM 3494 C CA . ASP A 1 468 ? 8.289 11.282 12.269 1.00 95.31 468 ASP A CA 1
ATOM 3495 C C . ASP A 1 468 ? 8.267 10.481 10.945 1.00 95.31 468 ASP A C 1
ATOM 3497 O O . ASP A 1 468 ? 7.804 9.330 10.927 1.00 95.31 468 ASP A O 1
ATOM 3501 N N . PRO A 1 469 ? 8.788 11.030 9.826 1.00 95.88 469 PRO A N 1
ATOM 3502 C CA . PRO A 1 469 ? 8.804 10.327 8.547 1.00 95.88 469 PRO A CA 1
ATOM 3503 C C . PRO A 1 469 ? 9.670 9.059 8.566 1.00 95.88 469 PRO A C 1
ATOM 3505 O O . PRO A 1 469 ? 9.465 8.171 7.739 1.00 95.88 469 PRO A O 1
ATOM 3508 N N . SER A 1 470 ? 10.612 8.919 9.507 1.00 96.62 470 SER A N 1
ATOM 3509 C CA . SER A 1 470 ? 11.409 7.698 9.669 1.00 96.62 470 SER A CA 1
ATOM 3510 C C . SER A 1 470 ? 10.539 6.498 10.072 1.00 96.62 470 SER A C 1
ATOM 3512 O O . SER A 1 470 ? 10.737 5.390 9.563 1.00 96.62 470 SER A O 1
ATOM 3514 N N . VAL A 1 471 ? 9.491 6.736 10.870 1.00 96.56 471 VAL A N 1
ATOM 3515 C CA . VAL A 1 471 ? 8.504 5.719 11.256 1.00 96.56 471 VAL A CA 1
ATOM 3516 C C . VAL A 1 471 ? 7.643 5.317 10.057 1.00 96.56 471 VAL A C 1
ATOM 3518 O O . VAL A 1 471 ? 7.343 4.134 9.903 1.00 96.56 471 VAL A O 1
ATOM 3521 N N . LEU A 1 472 ? 7.318 6.241 9.139 1.00 96.81 472 LEU A N 1
ATOM 3522 C CA . LEU A 1 472 ? 6.665 5.881 7.871 1.00 96.81 472 LEU A CA 1
ATOM 3523 C C . LEU A 1 472 ? 7.541 4.914 7.056 1.00 96.81 472 LEU A C 1
ATOM 3525 O O . LEU A 1 472 ? 7.036 3.904 6.561 1.00 96.81 472 LEU A O 1
ATOM 3529 N N . VAL A 1 473 ? 8.849 5.187 6.938 1.00 96.69 473 VAL A N 1
ATOM 3530 C CA . VAL A 1 473 ? 9.793 4.288 6.245 1.00 96.69 473 VAL A CA 1
ATOM 3531 C C . VAL A 1 473 ? 9.799 2.904 6.897 1.00 96.69 473 VAL A C 1
ATOM 3533 O O . VAL A 1 473 ? 9.759 1.894 6.188 1.00 96.69 473 VAL A O 1
ATOM 3536 N N . GLU A 1 474 ? 9.804 2.834 8.231 1.00 95.81 474 GLU A N 1
ATOM 3537 C CA . GLU A 1 474 ? 9.779 1.565 8.957 1.00 95.81 474 GLU A CA 1
ATOM 3538 C C . GLU A 1 474 ? 8.468 0.793 8.727 1.00 95.81 474 GLU A C 1
ATOM 3540 O O . GLU A 1 474 ? 8.510 -0.369 8.312 1.00 95.81 474 GLU A O 1
ATOM 3545 N N . VAL A 1 475 ? 7.311 1.438 8.904 1.00 95.00 475 VAL A N 1
ATOM 3546 C CA . VAL A 1 475 ? 5.980 0.847 8.678 1.00 95.00 475 VAL A CA 1
ATOM 3547 C C . VAL A 1 475 ? 5.844 0.321 7.245 1.00 95.00 475 VAL A C 1
ATOM 3549 O O . VAL A 1 475 ? 5.420 -0.821 7.037 1.00 95.00 475 VAL A O 1
ATOM 3552 N N . ILE A 1 476 ? 6.260 1.110 6.248 1.00 95.06 476 ILE A N 1
ATOM 3553 C CA . ILE A 1 476 ? 6.261 0.702 4.836 1.00 95.06 476 ILE A CA 1
ATOM 3554 C C . ILE A 1 476 ? 7.185 -0.501 4.615 1.00 95.06 476 ILE A C 1
ATOM 3556 O O . ILE A 1 476 ? 6.787 -1.444 3.929 1.00 95.06 476 ILE A O 1
ATOM 3560 N N . SER A 1 477 ? 8.374 -0.529 5.230 1.00 93.88 477 SER A N 1
ATOM 3561 C CA . SER A 1 477 ? 9.345 -1.628 5.079 1.00 93.88 477 SER A CA 1
ATOM 3562 C C . SER A 1 477 ? 8.832 -2.989 5.570 1.00 93.88 477 SER A C 1
ATOM 3564 O O . SER A 1 477 ? 9.295 -4.029 5.099 1.00 93.88 477 SER A O 1
ATOM 3566 N N . GLN A 1 478 ? 7.846 -2.996 6.471 1.00 92.06 478 GLN A N 1
ATOM 3567 C CA . GLN A 1 478 ? 7.211 -4.207 6.992 1.00 92.06 478 GLN A CA 1
ATOM 3568 C C . GLN A 1 478 ? 5.940 -4.610 6.212 1.00 92.06 478 GLN A C 1
ATOM 3570 O O . GLN A 1 478 ? 5.435 -5.724 6.397 1.00 92.06 478 GLN A O 1
ATOM 3575 N N . GLY A 1 479 ? 5.400 -3.725 5.365 1.00 90.81 479 GLY A N 1
ATOM 3576 C CA . GLY A 1 479 ? 4.111 -3.876 4.682 1.00 90.81 479 GLY A CA 1
ATOM 3577 C C . GLY A 1 479 ? 4.166 -4.516 3.287 1.00 90.81 479 GLY A C 1
ATOM 3578 O O . GLY A 1 479 ? 5.220 -4.893 2.775 1.00 90.81 479 GLY A O 1
ATOM 3579 N N . ALA A 1 480 ? 3.003 -4.614 2.632 1.00 91.25 480 ALA A N 1
ATOM 3580 C CA . ALA A 1 480 ? 2.881 -5.154 1.268 1.00 91.25 480 ALA A CA 1
ATOM 3581 C C . ALA A 1 480 ? 3.479 -4.235 0.182 1.00 91.25 480 ALA A C 1
ATOM 3583 O O . ALA A 1 480 ? 3.799 -4.708 -0.908 1.00 91.25 480 ALA A O 1
ATOM 3584 N N . ILE A 1 481 ? 3.646 -2.946 0.496 1.00 94.31 481 ILE A N 1
ATOM 3585 C CA . ILE A 1 481 ? 4.292 -1.927 -0.347 1.00 94.31 481 ILE A CA 1
ATOM 3586 C C . ILE A 1 481 ? 5.776 -1.712 -0.011 1.00 94.31 481 ILE A C 1
ATOM 3588 O O . ILE A 1 481 ? 6.387 -0.754 -0.477 1.00 94.31 481 ILE A O 1
ATOM 3592 N N . SER A 1 482 ? 6.367 -2.597 0.796 1.00 95.06 482 SER A N 1
ATOM 3593 C CA . SER A 1 482 ? 7.807 -2.596 1.054 1.00 95.06 482 SER A CA 1
ATOM 3594 C C . SER A 1 482 ? 8.587 -2.732 -0.254 1.00 95.06 482 SER A C 1
ATOM 3596 O O . SER A 1 482 ? 8.297 -3.610 -1.062 1.00 95.06 482 SER A O 1
ATOM 3598 N N . ALA A 1 483 ? 9.590 -1.875 -0.447 1.00 95.25 483 ALA A N 1
ATOM 3599 C CA . ALA A 1 483 ? 10.481 -1.927 -1.598 1.00 95.25 483 ALA A CA 1
ATOM 3600 C C . ALA A 1 483 ? 11.910 -1.528 -1.202 1.00 95.25 483 ALA A C 1
ATOM 3602 O O . ALA A 1 483 ? 12.072 -0.580 -0.425 1.00 95.25 483 ALA A O 1
ATOM 3603 N N . PRO A 1 484 ? 12.958 -2.183 -1.747 1.00 93.56 484 PRO A N 1
ATOM 3604 C CA . PRO A 1 484 ? 14.353 -1.850 -1.445 1.00 93.56 484 PRO A CA 1
ATOM 3605 C C . PRO A 1 484 ? 14.681 -0.363 -1.626 1.00 93.56 484 PRO A C 1
ATOM 3607 O O . PRO A 1 484 ? 15.442 0.207 -0.846 1.00 93.56 484 PRO A O 1
ATOM 3610 N N . MET A 1 485 ? 14.082 0.275 -2.635 1.00 93.25 485 MET A N 1
ATOM 3611 C CA . MET A 1 485 ? 14.218 1.702 -2.919 1.00 93.25 485 MET A CA 1
ATOM 3612 C C . MET A 1 485 ? 13.893 2.601 -1.723 1.00 93.25 485 MET A C 1
ATOM 3614 O O . MET A 1 485 ? 14.665 3.513 -1.433 1.00 93.25 485 MET A O 1
ATOM 3618 N N . TYR A 1 486 ? 12.801 2.331 -1.007 1.00 94.38 486 TYR A N 1
ATOM 3619 C CA . TYR A 1 486 ? 12.363 3.161 0.116 1.00 94.38 486 TYR A CA 1
ATOM 3620 C C . TYR A 1 486 ? 13.342 3.095 1.288 1.00 94.38 486 TYR A C 1
ATOM 3622 O O . TYR A 1 486 ? 13.703 4.131 1.839 1.00 94.38 486 TYR A O 1
ATOM 3630 N N . SER A 1 487 ? 13.873 1.912 1.605 1.00 90.12 487 SER A N 1
ATOM 3631 C CA . SER A 1 487 ? 14.915 1.771 2.632 1.00 90.12 487 SER A CA 1
ATOM 3632 C C . SER A 1 487 ? 16.263 2.373 2.212 1.00 90.12 487 SER A C 1
ATOM 3634 O O . SER A 1 487 ? 17.013 2.826 3.070 1.00 90.12 487 SER A O 1
ATOM 3636 N N . MET A 1 488 ? 16.586 2.390 0.912 1.00 89.50 488 MET A N 1
ATOM 3637 C CA . MET A 1 488 ? 17.832 2.982 0.400 1.00 89.50 488 MET A CA 1
ATOM 3638 C C . MET A 1 488 ? 17.789 4.511 0.276 1.00 89.50 488 MET A C 1
ATOM 3640 O O . MET A 1 488 ? 18.838 5.142 0.369 1.00 89.50 488 MET A O 1
ATOM 3644 N N . LYS A 1 489 ? 16.614 5.102 0.014 1.00 93.38 489 LYS A N 1
ATOM 3645 C CA . LYS A 1 489 ? 16.463 6.536 -0.298 1.00 93.38 489 LYS A CA 1
ATOM 3646 C C . LYS A 1 489 ? 15.722 7.336 0.770 1.00 93.38 489 LYS A C 1
ATOM 3648 O O . LYS A 1 489 ? 16.079 8.485 0.991 1.00 93.38 489 LYS A O 1
ATOM 3653 N N . GLY A 1 490 ? 14.772 6.735 1.488 1.00 94.75 490 GLY A N 1
ATOM 3654 C CA . GLY A 1 490 ? 13.992 7.403 2.538 1.00 94.75 490 GLY A CA 1
ATOM 3655 C C . GLY A 1 490 ? 14.848 8.165 3.559 1.00 94.75 490 GLY A C 1
ATOM 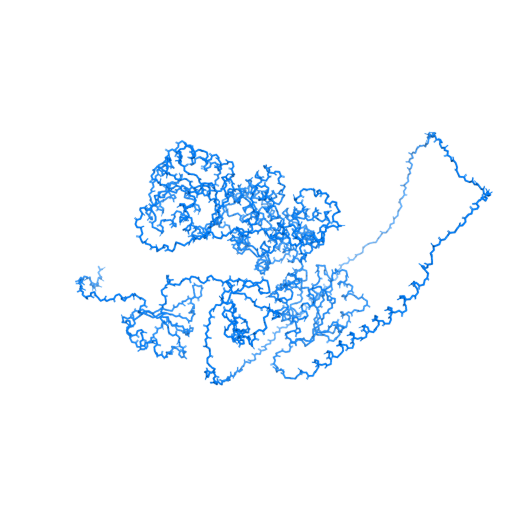3656 O O . GLY A 1 490 ? 14.639 9.366 3.714 1.00 94.75 490 GLY A O 1
ATOM 3657 N N . PRO A 1 491 ? 15.870 7.547 4.187 1.00 94.38 491 PRO A N 1
ATOM 3658 C CA . PRO A 1 491 ? 16.730 8.246 5.145 1.00 94.38 491 PRO A CA 1
ATOM 3659 C C . PRO A 1 491 ? 17.453 9.466 4.558 1.00 94.38 491 PRO A C 1
ATOM 3661 O O . PRO A 1 491 ? 17.601 10.474 5.243 1.00 94.38 491 PRO A O 1
ATOM 3664 N N . SER A 1 492 ? 17.878 9.402 3.291 1.00 93.25 492 SER A N 1
ATOM 3665 C CA . SER A 1 492 ? 18.590 10.512 2.651 1.00 93.25 492 SER A CA 1
ATOM 3666 C C . SER A 1 492 ? 17.627 11.623 2.209 1.00 93.25 492 SER A C 1
ATOM 3668 O O . SER A 1 492 ? 17.950 12.795 2.368 1.00 93.25 492 SER A O 1
ATOM 3670 N N . MET A 1 493 ? 16.409 11.278 1.772 1.00 95.81 493 MET A N 1
ATOM 3671 C CA . MET A 1 493 ? 15.328 12.236 1.486 1.00 95.81 493 MET A CA 1
ATOM 3672 C C . MET A 1 493 ? 14.904 13.024 2.731 1.00 95.81 493 MET A C 1
ATOM 3674 O O . MET A 1 493 ? 14.777 14.244 2.666 1.00 95.81 493 MET A O 1
ATOM 3678 N N . ILE A 1 494 ? 14.752 12.349 3.877 1.00 94.81 494 ILE A N 1
ATOM 3679 C CA . ILE A 1 494 ? 14.442 12.990 5.168 1.00 94.81 494 ILE A CA 1
ATOM 3680 C C . ILE A 1 494 ? 15.558 13.973 5.555 1.00 94.81 494 ILE A C 1
ATOM 3682 O O . ILE A 1 494 ? 15.296 15.105 5.948 1.00 94.81 494 ILE A O 1
ATOM 3686 N N . GLN A 1 495 ? 16.820 13.580 5.365 1.00 93.44 495 GLN A N 1
ATOM 3687 C CA . GLN A 1 495 ? 17.986 14.431 5.634 1.00 93.44 495 GLN A CA 1
ATOM 3688 C C . GLN A 1 495 ? 18.226 15.517 4.568 1.00 93.44 495 GLN A C 1
ATOM 3690 O O . GLN A 1 495 ? 19.126 16.336 4.731 1.00 93.44 495 GLN A O 1
ATOM 3695 N N . SER A 1 496 ? 17.438 15.547 3.486 1.00 94.19 496 SER A N 1
ATOM 3696 C CA . SER A 1 496 ? 17.646 16.413 2.312 1.00 94.19 496 SER A CA 1
ATOM 3697 C C . SER A 1 496 ? 19.041 16.258 1.671 1.00 94.19 496 SER A C 1
ATOM 3699 O O . SER A 1 496 ? 19.641 17.218 1.189 1.00 94.19 496 SER A O 1
ATOM 3701 N N . LEU A 1 497 ? 19.566 15.027 1.676 1.00 92.75 497 LEU A N 1
ATOM 3702 C CA . LEU A 1 497 ? 20.848 14.626 1.096 1.00 92.75 497 LEU A CA 1
ATOM 3703 C C . LEU A 1 497 ? 20.613 13.667 -0.078 1.00 92.75 497 LEU A C 1
ATOM 3705 O O . LEU A 1 497 ? 19.994 12.612 0.073 1.00 92.75 497 LEU A O 1
ATOM 3709 N N . TYR A 1 498 ? 21.152 14.000 -1.253 1.00 93.06 498 TYR A N 1
ATOM 3710 C CA . TYR A 1 498 ? 20.798 13.333 -2.514 1.00 93.06 498 TYR A CA 1
ATOM 3711 C C . TYR A 1 498 ? 22.002 12.738 -3.263 1.00 93.06 498 TYR A C 1
ATOM 3713 O O . TYR A 1 498 ? 22.221 13.077 -4.426 1.00 93.06 498 TYR A O 1
ATOM 3721 N N . PRO A 1 499 ? 22.788 11.830 -2.642 1.00 85.94 499 PRO A N 1
ATOM 3722 C CA . PRO A 1 499 ? 23.967 11.244 -3.275 1.00 85.94 499 PRO A CA 1
ATOM 3723 C C . PRO A 1 499 ? 23.587 10.519 -4.573 1.00 85.94 499 PRO A C 1
ATOM 3725 O O . PRO A 1 499 ? 22.884 9.500 -4.558 1.00 85.94 499 PRO A O 1
ATOM 3728 N N . THR A 1 500 ? 24.050 11.072 -5.695 1.00 80.75 500 THR A N 1
ATOM 3729 C CA . THR A 1 500 ? 23.617 10.710 -7.046 1.00 80.75 500 THR A CA 1
ATOM 3730 C C . THR A 1 500 ? 23.992 9.278 -7.410 1.00 80.75 500 THR A C 1
ATOM 3732 O O . THR A 1 500 ? 25.137 8.979 -7.743 1.00 80.75 500 THR A O 1
ATOM 3735 N N . ALA A 1 501 ? 22.998 8.388 -7.393 1.00 78.75 501 ALA A N 1
ATOM 3736 C CA . ALA A 1 501 ? 23.093 7.045 -7.960 1.00 78.75 501 ALA A CA 1
ATOM 3737 C C . ALA A 1 501 ? 22.405 6.970 -9.332 1.00 78.75 501 ALA A C 1
ATOM 3739 O O . ALA A 1 501 ? 22.871 6.243 -10.209 1.00 78.75 501 ALA A O 1
ATOM 3740 N N . PHE A 1 502 ? 21.322 7.733 -9.518 1.00 82.06 502 PHE A N 1
ATOM 3741 C CA . PHE A 1 502 ? 20.672 7.955 -10.809 1.00 82.06 502 PHE A CA 1
ATOM 3742 C C . PHE A 1 502 ? 20.236 9.431 -10.916 1.00 82.06 502 PHE A C 1
ATOM 3744 O O . PHE A 1 502 ? 19.395 9.850 -10.116 1.00 82.06 502 PHE A O 1
ATOM 3751 N N . PRO A 1 503 ? 20.816 10.238 -11.831 1.00 84.25 503 PRO A N 1
ATOM 3752 C CA . PRO A 1 503 ? 20.542 11.675 -11.911 1.00 84.25 503 PRO A CA 1
ATOM 3753 C C . PRO A 1 503 ? 19.075 12.011 -12.181 1.00 84.25 503 PRO A C 1
ATOM 3755 O O . PRO A 1 503 ? 18.441 11.422 -13.062 1.00 84.25 503 PRO A O 1
ATOM 3758 N N . LEU A 1 504 ? 18.560 13.028 -11.492 1.00 91.88 504 LEU A N 1
ATOM 3759 C CA . LEU A 1 504 ? 17.189 13.514 -11.640 1.00 91.88 504 LEU A CA 1
ATOM 3760 C C . LEU A 1 504 ? 16.868 13.910 -13.087 1.00 91.88 504 LEU A C 1
ATOM 3762 O O . LEU A 1 504 ? 15.793 13.586 -13.592 1.00 91.88 504 LEU A O 1
ATOM 3766 N N . LYS A 1 505 ? 17.817 14.537 -13.795 1.00 84.56 505 LYS A N 1
ATOM 3767 C CA . LYS A 1 505 ? 17.664 14.889 -15.216 1.00 84.56 505 LYS A CA 1
ATOM 3768 C C . LYS A 1 505 ? 17.478 13.672 -16.136 1.00 84.56 505 LYS A C 1
ATOM 3770 O O . LYS A 1 505 ? 16.782 13.791 -17.141 1.00 84.56 505 LYS A O 1
ATOM 3775 N N . HIS A 1 506 ? 18.055 12.514 -15.796 1.00 83.00 506 HIS A N 1
ATOM 3776 C CA . HIS A 1 506 ? 17.881 11.274 -16.563 1.00 83.00 506 HIS A CA 1
ATOM 3777 C C . HIS A 1 506 ? 16.523 10.639 -16.262 1.00 83.00 506 HIS A C 1
ATOM 3779 O O . HIS A 1 506 ? 15.791 10.330 -17.194 1.00 83.00 506 HIS A O 1
ATOM 3785 N N . GLN A 1 507 ? 16.114 10.579 -14.988 1.00 90.62 507 GLN A N 1
ATOM 3786 C CA . GLN A 1 507 ? 14.752 10.161 -14.638 1.00 90.62 507 GLN A CA 1
ATOM 3787 C C . GLN A 1 507 ? 13.698 11.031 -15.342 1.00 90.62 507 GLN A C 1
ATOM 3789 O O . GLN A 1 507 ? 12.738 10.500 -15.886 1.00 90.62 507 GLN A O 1
ATOM 3794 N N . GLN A 1 508 ? 13.885 12.354 -15.394 1.00 93.56 508 GLN A N 1
ATOM 3795 C CA . GLN A 1 508 ? 12.967 13.259 -16.092 1.00 93.56 508 GLN A CA 1
ATOM 3796 C C . GLN A 1 508 ? 12.961 13.031 -17.618 1.00 93.56 508 GLN A C 1
ATOM 3798 O O . GLN A 1 508 ? 11.888 13.064 -18.223 1.00 93.56 508 GLN A O 1
ATOM 3803 N N . LYS A 1 509 ? 14.119 12.750 -18.246 1.00 85.19 509 LYS A N 1
ATOM 3804 C CA . LYS A 1 509 ? 14.190 12.322 -19.661 1.00 85.19 509 LYS A CA 1
ATOM 3805 C C . LYS A 1 509 ? 13.355 11.058 -19.879 1.00 85.19 509 LYS A C 1
ATOM 3807 O O . LYS A 1 509 ? 12.523 11.050 -20.780 1.00 85.19 509 LYS A O 1
ATOM 3812 N N . ASP A 1 510 ? 13.537 10.045 -19.038 1.00 83.44 510 ASP A N 1
ATOM 3813 C CA . ASP A 1 510 ? 12.862 8.752 -19.178 1.00 83.44 510 ASP A CA 1
ATOM 3814 C C . ASP A 1 510 ? 11.350 8.861 -18.941 1.00 83.44 510 ASP A C 1
ATOM 3816 O O . ASP A 1 510 ? 10.582 8.281 -19.701 1.00 83.44 510 ASP A O 1
ATOM 3820 N N . MET A 1 511 ? 10.903 9.667 -17.965 1.00 90.31 511 MET A N 1
ATOM 3821 C CA . MET A 1 511 ? 9.478 9.984 -17.783 1.00 90.31 511 MET A CA 1
ATOM 3822 C C . MET A 1 511 ? 8.884 10.616 -19.050 1.00 90.31 511 MET A C 1
ATOM 3824 O O . MET A 1 511 ? 7.832 10.188 -19.514 1.00 90.31 511 MET A O 1
ATOM 3828 N N . ARG A 1 512 ? 9.562 11.607 -19.648 1.00 91.94 512 ARG A N 1
ATOM 3829 C CA . ARG A 1 512 ? 9.104 12.261 -20.887 1.00 91.94 512 ARG A CA 1
ATOM 3830 C C . ARG A 1 512 ? 9.033 11.283 -22.065 1.00 91.94 512 ARG A C 1
ATOM 3832 O O . ARG A 1 512 ? 8.086 11.352 -22.840 1.00 91.94 512 ARG A O 1
ATOM 3839 N N . LEU A 1 513 ? 10.021 10.400 -22.211 1.00 81.25 513 LEU A N 1
ATOM 3840 C CA . LEU A 1 513 ? 10.040 9.393 -23.277 1.00 81.25 513 LEU A CA 1
ATOM 3841 C C . LEU A 1 513 ? 8.948 8.332 -23.075 1.00 81.25 513 LEU A C 1
ATOM 3843 O O . LEU A 1 513 ? 8.272 7.978 -24.034 1.00 81.25 513 LEU A O 1
ATOM 3847 N N . ALA A 1 514 ? 8.713 7.882 -21.839 1.00 85.25 514 ALA A N 1
ATOM 3848 C CA . ALA A 1 514 ? 7.623 6.961 -21.521 1.00 85.25 514 ALA A CA 1
ATOM 3849 C C . ALA A 1 514 ? 6.235 7.574 -21.788 1.00 85.25 514 ALA A C 1
ATOM 3851 O O . ALA A 1 514 ? 5.352 6.880 -22.282 1.00 85.25 514 ALA A O 1
ATOM 3852 N N . LEU A 1 515 ? 6.055 8.876 -21.530 1.00 91.62 515 LEU A N 1
ATOM 3853 C CA . LEU A 1 515 ? 4.825 9.598 -21.878 1.00 91.62 515 LEU A CA 1
ATOM 3854 C C . LEU A 1 515 ? 4.617 9.690 -23.398 1.00 91.62 515 LEU A C 1
ATOM 3856 O O . LEU A 1 515 ? 3.516 9.419 -23.863 1.00 91.62 515 LEU A O 1
ATOM 3860 N N . GLY A 1 516 ? 5.664 9.988 -24.176 1.00 86.06 516 GLY A N 1
ATOM 3861 C CA . GLY A 1 516 ? 5.582 9.975 -25.645 1.00 86.06 516 GLY A CA 1
ATOM 3862 C C . GLY A 1 516 ? 5.308 8.579 -26.224 1.00 86.06 516 GLY A C 1
ATOM 3863 O O . GLY A 1 516 ? 4.559 8.440 -27.187 1.00 86.06 516 GLY A O 1
ATOM 3864 N N . LEU A 1 517 ? 5.851 7.530 -25.595 1.00 85.38 517 LEU A N 1
ATOM 3865 C CA . LEU A 1 517 ? 5.540 6.136 -25.923 1.00 85.38 517 LEU A CA 1
ATOM 3866 C C . LEU A 1 517 ? 4.088 5.767 -25.574 1.00 85.38 517 LEU A C 1
ATOM 3868 O O . LEU A 1 517 ? 3.462 5.003 -26.298 1.00 85.38 517 LEU A O 1
ATOM 3872 N N . ALA A 1 518 ? 3.534 6.306 -24.485 1.00 92.88 518 ALA A N 1
ATOM 3873 C CA . ALA A 1 518 ? 2.126 6.119 -24.143 1.00 92.88 518 ALA A CA 1
ATOM 3874 C C . ALA A 1 518 ? 1.194 6.857 -25.116 1.00 92.88 518 ALA A C 1
ATOM 3876 O O . ALA A 1 518 ? 0.171 6.307 -25.521 1.00 92.88 518 ALA A O 1
ATOM 3877 N N . GLU A 1 519 ? 1.570 8.066 -25.535 1.00 92.62 519 GLU A N 1
ATOM 3878 C CA . GLU A 1 519 ? 0.847 8.862 -26.528 1.00 92.62 519 GLU A CA 1
ATOM 3879 C C . GLU A 1 519 ? 0.784 8.155 -27.893 1.00 92.62 519 GLU A C 1
ATOM 3881 O O . GLU A 1 519 ? -0.303 8.038 -28.462 1.00 92.62 519 GLU A O 1
ATOM 3886 N N . SER A 1 520 ? 1.896 7.579 -28.374 1.00 90.38 520 SER A N 1
ATOM 3887 C CA . SER A 1 520 ? 1.935 6.880 -29.671 1.00 90.38 520 SER A CA 1
ATOM 3888 C C . SER A 1 520 ? 1.036 5.636 -29.746 1.00 90.38 520 SER A C 1
ATOM 3890 O O . SER A 1 520 ? 0.595 5.271 -30.834 1.00 90.38 520 SER A O 1
ATOM 3892 N N . VAL A 1 521 ? 0.698 5.024 -28.603 1.00 92.00 521 VAL A N 1
ATOM 3893 C CA . VAL A 1 521 ? -0.258 3.901 -28.498 1.00 92.00 521 VAL A CA 1
ATOM 3894 C C . VAL A 1 521 ? -1.605 4.291 -27.869 1.00 92.00 521 VAL A C 1
ATOM 3896 O O . VAL A 1 521 ? -2.420 3.421 -27.546 1.00 92.00 521 VAL A O 1
ATOM 3899 N N . SER A 1 522 ? -1.863 5.595 -27.705 1.00 94.19 522 SER A N 1
ATOM 3900 C CA . SER A 1 522 ? -3.087 6.156 -27.105 1.00 94.19 522 SER A CA 1
ATOM 3901 C C . SER A 1 522 ? -3.428 5.596 -25.711 1.00 94.19 522 SER A C 1
ATOM 3903 O O . SER A 1 522 ? -4.599 5.410 -25.369 1.00 94.19 522 SER A O 1
ATOM 3905 N N . GLN A 1 523 ? -2.414 5.314 -24.888 1.00 94.88 523 GLN A N 1
ATOM 3906 C CA . GLN A 1 523 ? -2.581 4.836 -23.515 1.00 94.88 523 GLN A CA 1
ATOM 3907 C C . GLN A 1 523 ? -2.599 6.006 -22.520 1.00 94.88 523 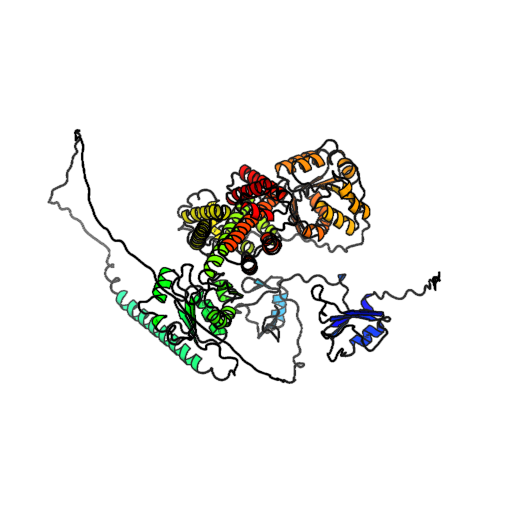GLN A C 1
ATOM 3909 O O . GLN A 1 523 ? -1.669 6.806 -22.445 1.00 94.88 523 GLN A O 1
ATOM 3914 N N . SER A 1 524 ? -3.650 6.081 -21.700 1.00 94.88 524 SER A N 1
ATOM 3915 C CA . SER A 1 524 ? -3.753 7.088 -20.637 1.00 94.88 524 SER A CA 1
ATOM 3916 C C . SER A 1 524 ? -2.770 6.793 -19.498 1.00 94.88 524 SER A C 1
ATOM 3918 O O . SER A 1 524 ? -2.700 5.649 -19.037 1.00 94.88 524 SER A O 1
ATOM 3920 N N . THR A 1 525 ? -2.025 7.817 -19.062 1.00 96.75 525 THR A N 1
ATOM 3921 C CA . THR A 1 525 ? -0.994 7.740 -18.004 1.00 96.75 525 THR A CA 1
ATOM 3922 C C . THR A 1 525 ? -0.957 8.988 -17.077 1.00 96.75 525 THR A C 1
ATOM 3924 O O . THR A 1 525 ? 0.079 9.648 -16.936 1.00 96.75 525 THR A O 1
ATOM 3927 N N . PRO A 1 526 ? -2.087 9.395 -16.454 1.00 97.94 526 PRO A N 1
ATOM 3928 C CA . PRO A 1 526 ? -2.157 10.603 -15.620 1.00 97.94 526 PRO A CA 1
ATOM 3929 C C . PRO A 1 526 ? -1.220 10.606 -14.396 1.00 97.94 526 PRO A C 1
ATOM 3931 O O . PRO A 1 526 ? -0.757 11.677 -13.998 1.00 97.94 526 PRO A O 1
ATOM 3934 N N . ILE A 1 527 ? -0.913 9.448 -13.802 1.00 98.31 527 ILE A N 1
ATOM 3935 C CA . ILE A 1 527 ? 0.003 9.328 -12.658 1.00 98.31 527 ILE A CA 1
ATOM 3936 C C . ILE A 1 527 ? 1.435 9.642 -13.102 1.00 98.31 527 ILE A C 1
ATOM 3938 O O . ILE A 1 527 ? 2.104 10.481 -12.490 1.00 98.31 527 ILE A O 1
ATOM 3942 N N . ALA A 1 528 ? 1.888 9.035 -14.204 1.00 97.94 528 ALA A N 1
ATOM 3943 C CA . ALA A 1 528 ? 3.186 9.337 -14.799 1.00 97.94 528 ALA A CA 1
ATOM 3944 C C . ALA A 1 528 ? 3.303 10.802 -15.257 1.00 97.94 528 ALA A C 1
ATOM 3946 O O . ALA A 1 528 ? 4.358 11.421 -15.080 1.00 97.94 528 ALA A O 1
ATOM 3947 N N . ALA A 1 529 ? 2.225 11.383 -15.795 1.00 98.31 529 ALA A N 1
ATOM 3948 C CA . ALA A 1 529 ? 2.192 12.784 -16.210 1.00 98.31 529 ALA A CA 1
ATOM 3949 C C . ALA A 1 529 ? 2.385 13.736 -15.016 1.00 98.31 529 ALA A C 1
ATOM 3951 O O . ALA A 1 529 ? 3.268 14.595 -15.047 1.00 98.31 529 ALA A O 1
ATOM 3952 N N . ALA A 1 530 ? 1.635 13.536 -13.927 1.00 98.06 530 ALA A N 1
ATOM 3953 C CA . ALA A 1 530 ? 1.775 14.333 -12.708 1.00 98.06 530 ALA A CA 1
ATOM 3954 C C . ALA A 1 530 ? 3.175 14.187 -12.072 1.00 98.06 530 ALA A C 1
ATOM 3956 O O . ALA A 1 530 ? 3.776 15.177 -11.645 1.00 98.06 530 ALA A O 1
ATOM 3957 N N . ALA A 1 531 ? 3.747 12.977 -12.083 1.00 98.06 531 ALA A N 1
ATOM 3958 C CA . ALA A 1 531 ? 5.109 12.740 -11.606 1.00 98.06 531 ALA A CA 1
ATOM 3959 C C . ALA A 1 531 ? 6.162 13.461 -12.467 1.00 98.06 531 ALA A C 1
ATOM 3961 O O . ALA A 1 531 ? 7.098 14.054 -11.928 1.00 98.06 531 ALA A O 1
ATOM 3962 N N . ASN A 1 532 ? 6.009 13.474 -13.796 1.00 98.06 532 ASN A N 1
ATOM 3963 C CA . ASN A 1 532 ? 6.897 14.211 -14.699 1.00 98.06 532 ASN A CA 1
ATOM 3964 C C . ASN A 1 532 ? 6.895 15.727 -14.425 1.00 98.06 532 ASN A C 1
ATOM 3966 O O . ASN A 1 532 ? 7.960 16.345 -14.479 1.00 98.06 532 ASN A O 1
ATOM 3970 N N . GLU A 1 533 ? 5.752 16.325 -14.071 1.00 97.75 533 GLU A N 1
ATOM 3971 C CA . GLU A 1 533 ? 5.708 17.738 -13.666 1.00 97.75 533 GLU A CA 1
ATOM 3972 C C . GLU A 1 533 ? 6.460 17.990 -12.351 1.00 97.75 533 GLU A C 1
ATOM 3974 O O . GLU A 1 533 ? 7.253 18.930 -12.281 1.00 97.75 533 GLU A O 1
ATOM 3979 N N . MET A 1 534 ? 6.338 17.113 -11.346 1.00 96.81 534 MET A N 1
ATOM 3980 C CA . MET A 1 534 ? 7.172 17.201 -10.134 1.00 96.81 534 MET A CA 1
ATOM 3981 C C . MET A 1 534 ? 8.673 17.126 -10.465 1.00 96.81 534 MET A C 1
ATOM 3983 O O . MET A 1 534 ? 9.468 17.912 -9.947 1.00 96.81 534 MET A O 1
ATOM 3987 N N . TYR A 1 535 ? 9.072 16.240 -11.384 1.00 97.38 535 TYR A N 1
ATOM 3988 C CA . TYR A 1 535 ? 10.457 16.156 -11.856 1.00 97.38 535 TYR A CA 1
ATOM 3989 C C . TYR A 1 535 ? 10.920 17.421 -12.598 1.00 97.38 535 TYR A C 1
ATOM 3991 O O . TYR A 1 535 ? 12.061 17.847 -12.409 1.00 97.38 535 TYR A O 1
ATOM 3999 N N . LYS A 1 536 ? 10.060 18.063 -13.400 1.00 96.38 536 LYS A N 1
ATOM 4000 C CA . LYS A 1 536 ? 10.360 19.363 -14.028 1.00 96.38 536 LYS A CA 1
ATOM 4001 C C . LYS A 1 536 ? 10.541 20.473 -12.989 1.00 96.38 536 LYS A C 1
ATOM 4003 O O . LYS A 1 536 ? 11.490 21.247 -13.108 1.00 96.38 536 LYS A O 1
ATOM 4008 N N . VAL A 1 537 ? 9.693 20.529 -11.958 1.00 95.69 537 VAL A N 1
ATOM 4009 C CA . VAL A 1 537 ? 9.811 21.515 -10.869 1.00 95.69 537 VAL A CA 1
ATOM 4010 C C . VAL A 1 537 ? 11.123 21.319 -10.102 1.00 95.69 537 VAL A C 1
ATOM 4012 O O . VAL A 1 537 ? 11.905 22.264 -10.007 1.00 95.69 537 VAL A O 1
ATOM 4015 N N . ALA A 1 538 ? 11.451 20.099 -9.663 1.00 94.94 538 ALA A N 1
ATOM 4016 C CA . ALA A 1 538 ? 12.730 19.820 -8.996 1.00 94.94 538 ALA A CA 1
ATOM 4017 C C . ALA A 1 538 ? 13.946 20.165 -9.882 1.00 94.94 538 ALA A C 1
ATOM 4019 O O . ALA A 1 538 ? 14.923 20.751 -9.412 1.00 94.94 538 ALA A O 1
ATOM 4020 N N . LYS A 1 539 ? 13.874 19.878 -11.189 1.00 93.50 539 LYS A N 1
ATOM 4021 C CA . LYS A 1 539 ? 14.897 20.283 -12.165 1.00 93.50 539 LYS A CA 1
ATOM 4022 C C . LYS A 1 539 ? 15.048 21.809 -12.238 1.00 93.50 539 LYS A C 1
ATOM 4024 O O . LYS A 1 539 ? 16.176 22.295 -12.293 1.00 93.50 539 LYS A O 1
ATOM 4029 N N . SER A 1 540 ? 13.942 22.560 -12.187 1.00 94.00 540 SER A N 1
ATOM 4030 C CA . SER A 1 540 ? 13.951 24.033 -12.164 1.00 94.00 540 SER A CA 1
ATOM 4031 C C . SER A 1 540 ? 14.565 24.621 -10.884 1.00 94.00 540 SER A C 1
ATOM 4033 O O . SER A 1 540 ? 15.144 25.701 -10.930 1.00 94.00 540 SER A O 1
ATOM 4035 N N . HIS A 1 541 ? 14.543 23.875 -9.772 1.00 93.06 541 HIS A N 1
ATOM 4036 C CA . HIS A 1 541 ? 15.248 24.210 -8.526 1.00 93.06 541 HIS A CA 1
ATOM 4037 C C . HIS A 1 541 ? 16.764 23.895 -8.574 1.00 93.06 541 HIS A C 1
ATOM 4039 O O . HIS A 1 541 ? 17.437 23.928 -7.547 1.00 93.06 541 HIS A O 1
ATOM 4045 N N . GLY A 1 542 ? 17.326 23.567 -9.746 1.00 93.06 542 GLY A N 1
ATOM 4046 C CA . GLY A 1 542 ? 18.757 23.286 -9.924 1.00 93.06 542 GLY A CA 1
ATOM 4047 C C . GLY A 1 542 ? 19.187 21.858 -9.564 1.00 93.06 542 GLY A C 1
ATOM 4048 O O . GLY A 1 542 ? 20.371 21.539 -9.621 1.00 93.06 542 GLY A O 1
ATOM 4049 N N . LEU A 1 543 ? 18.249 20.958 -9.253 1.00 94.19 543 LEU A N 1
ATOM 4050 C CA . LEU A 1 543 ? 18.539 19.609 -8.740 1.00 94.19 543 LEU A CA 1
ATOM 4051 C C . LEU A 1 543 ? 18.850 18.577 -9.844 1.00 94.19 543 LEU A C 1
ATOM 4053 O O . LEU A 1 543 ? 18.785 17.375 -9.608 1.00 94.19 543 LEU A O 1
ATOM 4057 N N . SER A 1 544 ? 19.192 19.029 -11.056 1.00 89.25 544 SER A N 1
ATOM 4058 C CA . SER A 1 544 ? 19.385 18.191 -12.255 1.00 89.25 544 SER A CA 1
ATOM 4059 C C . SER A 1 544 ? 20.383 17.041 -12.066 1.00 89.25 544 SER A C 1
ATOM 4061 O O . SER A 1 544 ? 20.139 15.933 -12.549 1.00 89.25 544 SER A O 1
ATOM 4063 N N . ASP A 1 545 ? 21.496 17.316 -11.382 1.00 89.38 545 ASP A N 1
ATOM 4064 C CA . ASP A 1 545 ? 22.607 16.379 -11.166 1.00 89.38 545 ASP A CA 1
ATOM 4065 C C . ASP A 1 545 ? 22.559 15.672 -9.804 1.00 89.38 545 ASP A C 1
ATOM 4067 O O . ASP A 1 545 ? 23.380 14.793 -9.537 1.00 89.38 545 ASP A O 1
ATOM 4071 N N . GLN A 1 546 ? 21.585 16.018 -8.958 1.00 92.44 546 GLN A N 1
ATOM 4072 C CA . GLN A 1 546 ? 21.279 15.272 -7.739 1.00 92.44 546 GLN A CA 1
ATOM 4073 C C . GLN A 1 546 ? 20.597 13.945 -8.093 1.00 92.44 546 GLN A C 1
ATOM 4075 O O . GLN A 1 546 ? 20.129 13.733 -9.215 1.00 92.44 546 GLN A O 1
ATOM 4080 N N . ASP A 1 547 ? 20.517 13.031 -7.131 1.00 93.88 547 ASP A N 1
ATOM 4081 C CA . ASP A 1 547 ? 19.734 11.811 -7.299 1.00 93.88 547 ASP A CA 1
ATOM 4082 C C . ASP A 1 547 ? 18.242 12.094 -7.568 1.00 93.88 547 ASP A C 1
ATOM 4084 O O . ASP A 1 547 ? 17.668 13.022 -7.007 1.00 93.88 547 ASP A O 1
ATOM 4088 N N . PHE A 1 548 ? 17.575 11.251 -8.360 1.00 94.25 548 PHE A N 1
ATOM 4089 C CA . PHE A 1 548 ? 16.141 11.375 -8.666 1.00 94.25 548 PHE A CA 1
ATOM 4090 C C . PHE A 1 548 ? 15.205 11.362 -7.436 1.00 94.25 548 PHE A C 1
ATOM 4092 O O . PHE A 1 548 ? 14.057 11.795 -7.536 1.00 94.25 548 PHE A O 1
ATOM 4099 N N . SER A 1 549 ? 15.679 10.910 -6.271 1.00 96.44 549 SER A N 1
ATOM 4100 C CA . SER A 1 549 ? 14.972 11.067 -4.989 1.00 96.44 549 SER A CA 1
ATOM 4101 C C . SER A 1 549 ? 14.837 12.526 -4.516 1.00 96.44 549 SER A C 1
ATOM 4103 O O . SER A 1 549 ? 13.962 12.814 -3.704 1.00 96.44 549 SER A O 1
ATOM 4105 N N . ALA A 1 550 ? 15.602 13.469 -5.084 1.00 97.00 550 ALA A N 1
ATOM 4106 C CA . ALA A 1 550 ? 15.461 14.911 -4.851 1.00 97.00 550 ALA A CA 1
ATOM 4107 C C . ALA A 1 550 ? 14.136 15.506 -5.373 1.00 97.00 550 ALA A C 1
ATOM 4109 O O . ALA A 1 550 ? 13.858 16.680 -5.147 1.00 97.00 550 ALA A O 1
ATOM 4110 N N . VAL A 1 551 ? 13.281 14.710 -6.030 1.00 97.12 551 VAL A N 1
ATOM 4111 C CA . VAL A 1 551 ? 11.927 15.120 -6.445 1.00 97.12 551 VAL A CA 1
ATOM 4112 C C . VAL A 1 551 ? 11.042 15.579 -5.274 1.00 97.12 551 VAL A C 1
ATOM 4114 O O . VAL A 1 551 ? 10.145 16.392 -5.473 1.00 97.12 551 VAL A O 1
ATOM 4117 N N . ILE A 1 552 ? 11.330 15.143 -4.043 1.00 97.12 552 ILE A N 1
ATOM 4118 C CA . ILE A 1 552 ? 10.675 15.638 -2.820 1.00 97.12 552 ILE A CA 1
ATOM 4119 C C . ILE A 1 552 ? 10.829 17.161 -2.629 1.00 97.12 552 ILE A C 1
ATOM 4121 O O . ILE A 1 552 ? 9.914 17.820 -2.139 1.00 97.12 552 ILE A O 1
ATOM 4125 N N . GLU A 1 553 ? 11.923 17.759 -3.109 1.00 95.44 553 GLU A N 1
ATOM 4126 C CA . GLU A 1 553 ? 12.156 19.212 -3.080 1.00 95.44 553 GLU A CA 1
ATOM 4127 C C . GLU A 1 553 ? 11.262 19.999 -4.061 1.00 95.44 553 GLU A C 1
ATOM 4129 O O . GLU A 1 553 ? 11.259 21.228 -4.035 1.00 95.44 553 GLU A O 1
ATOM 4134 N N . ALA A 1 554 ? 10.496 19.333 -4.937 1.00 94.00 554 ALA A N 1
ATOM 4135 C CA . ALA A 1 554 ? 9.451 19.992 -5.729 1.00 94.00 554 ALA A CA 1
ATOM 4136 C C . ALA A 1 554 ? 8.196 20.314 -4.902 1.00 94.00 554 ALA A C 1
ATOM 4138 O O . ALA A 1 554 ? 7.445 21.224 -5.245 1.00 94.00 554 ALA A O 1
ATOM 4139 N N . LEU A 1 555 ? 7.956 19.544 -3.836 1.00 91.25 555 LEU A N 1
ATOM 4140 C CA . LEU A 1 555 ? 6.780 19.654 -2.968 1.00 91.25 555 LEU A CA 1
ATOM 4141 C C . LEU A 1 555 ? 7.053 20.484 -1.706 1.00 91.25 555 LEU A C 1
ATOM 4143 O O . LEU A 1 555 ? 6.116 21.004 -1.098 1.00 91.25 555 LEU A O 1
ATOM 4147 N N . LYS A 1 556 ? 8.326 20.646 -1.330 1.00 86.31 556 LYS A N 1
ATOM 4148 C CA . LYS A 1 556 ? 8.761 21.676 -0.383 1.00 86.31 556 LYS A CA 1
ATOM 4149 C C . LYS A 1 556 ? 8.641 23.030 -1.094 1.00 86.31 556 LYS A C 1
ATOM 4151 O O . LYS A 1 556 ? 9.389 23.317 -2.025 1.00 86.31 556 LYS A O 1
ATOM 4156 N N . GLY A 1 557 ? 7.645 23.830 -0.702 1.00 61.84 557 GLY A N 1
ATOM 4157 C CA . GLY A 1 557 ? 7.366 25.133 -1.322 1.00 61.84 557 GLY A CA 1
ATOM 4158 C C . GLY A 1 557 ? 8.600 26.041 -1.347 1.00 61.84 557 GLY A C 1
ATOM 4159 O O . GLY A 1 557 ? 9.438 25.920 -0.456 1.00 61.84 557 GLY A O 1
ATOM 4160 N N . LYS A 1 558 ? 8.694 26.908 -2.379 1.00 47.16 558 LYS A N 1
ATOM 4161 C CA . LYS A 1 558 ? 9.874 27.722 -2.756 1.00 47.16 558 LYS A CA 1
ATOM 4162 C C . LYS A 1 558 ? 10.926 27.811 -1.652 1.00 47.16 558 LYS A C 1
ATOM 4164 O O . LYS A 1 558 ? 10.717 28.527 -0.673 1.00 47.16 558 LYS A O 1
ATOM 4169 N N . LEU A 1 559 ? 12.063 27.150 -1.887 1.00 43.75 559 LEU A N 1
ATOM 4170 C CA . LEU A 1 559 ? 13.311 27.378 -1.164 1.00 43.75 559 LEU A CA 1
ATOM 4171 C C . LEU A 1 559 ? 13.448 28.879 -0.880 1.00 43.75 559 LEU A C 1
ATOM 4173 O O . LEU A 1 559 ? 13.665 29.667 -1.805 1.00 43.75 559 LEU A O 1
ATOM 4177 N N . GLN A 1 560 ? 13.329 29.277 0.392 1.00 34.66 560 GLN A N 1
ATOM 4178 C CA . GLN A 1 560 ? 13.944 30.527 0.814 1.00 34.66 560 GLN A CA 1
ATOM 4179 C C . GLN A 1 560 ? 15.405 30.404 0.407 1.00 34.66 560 GLN A C 1
ATOM 4181 O O . GLN A 1 560 ? 16.049 29.403 0.740 1.00 34.66 560 GLN A O 1
ATOM 4186 N N . GLN A 1 561 ? 15.896 31.371 -0.365 1.00 32.03 561 GLN A N 1
ATOM 4187 C CA . GLN A 1 561 ? 17.292 31.404 -0.763 1.00 32.03 561 GLN A CA 1
ATOM 4188 C C . GLN A 1 561 ? 18.132 31.353 0.514 1.00 32.03 561 GLN A C 1
ATOM 4190 O O . GLN A 1 561 ? 18.213 32.324 1.263 1.00 32.03 561 GLN A O 1
ATOM 4195 N N . ARG A 1 562 ? 18.752 30.196 0.781 1.00 35.81 562 ARG A N 1
ATOM 4196 C CA . ARG A 1 562 ? 19.918 30.127 1.658 1.00 35.81 562 ARG A CA 1
ATOM 4197 C C . ARG A 1 562 ? 21.051 30.765 0.879 1.00 35.81 562 ARG A C 1
ATOM 4199 O O . ARG A 1 562 ? 21.863 30.072 0.269 1.00 35.81 562 ARG A O 1
ATOM 4206 N N . ASP A 1 563 ? 21.038 32.090 0.861 1.00 28.39 563 ASP A N 1
ATOM 4207 C CA . ASP A 1 563 ? 22.124 32.871 0.314 1.00 28.39 563 ASP A CA 1
ATOM 4208 C C . ASP A 1 563 ? 23.416 32.465 1.021 1.00 28.39 563 ASP A C 1
ATOM 4210 O O . ASP A 1 563 ? 23.557 32.566 2.237 1.00 28.39 563 ASP A O 1
ATOM 4214 N N . SER A 1 564 ? 24.357 31.982 0.216 1.00 37.25 564 SER A N 1
ATOM 4215 C CA . SER A 1 564 ? 25.792 32.145 0.425 1.00 37.25 564 SER A CA 1
ATOM 4216 C C . SER A 1 564 ? 26.333 31.907 1.845 1.00 37.25 564 SER A C 1
ATOM 4218 O O . SER A 1 564 ? 26.969 32.786 2.417 1.00 37.25 564 SER A O 1
ATOM 4220 N N . VAL A 1 565 ? 26.248 30.668 2.348 1.00 32.44 565 VAL A N 1
ATOM 4221 C CA . VAL A 1 565 ? 27.200 30.167 3.372 1.00 32.44 565 VAL A CA 1
ATOM 4222 C C . VAL A 1 565 ? 28.264 29.263 2.731 1.00 32.44 565 VAL A C 1
ATOM 4224 O O . VAL A 1 565 ? 28.651 28.220 3.250 1.00 32.44 565 VAL A O 1
ATOM 4227 N N . ASN A 1 566 ? 28.795 29.707 1.588 1.00 35.19 566 ASN A N 1
ATOM 4228 C CA . ASN A 1 566 ? 30.140 29.329 1.150 1.00 35.19 566 ASN A CA 1
ATOM 4229 C C . ASN A 1 566 ? 31.140 30.252 1.868 1.00 35.19 566 ASN A C 1
ATOM 4231 O O . ASN A 1 566 ? 31.649 31.204 1.283 1.00 35.19 566 ASN A O 1
ATOM 4235 N N . GLY A 1 567 ? 31.374 29.990 3.156 1.00 32.62 567 GLY A N 1
ATOM 4236 C CA . GLY A 1 567 ? 32.264 30.796 4.000 1.00 32.62 567 GLY A CA 1
ATOM 4237 C C . GLY A 1 567 ? 32.727 30.048 5.248 1.00 32.62 567 GLY A C 1
ATOM 4238 O O . GLY A 1 567 ? 33.919 29.803 5.408 1.00 32.62 567 GLY A O 1
ATOM 4239 N N . GLU A 1 568 ? 31.786 29.598 6.082 1.00 28.92 568 GLU A N 1
ATOM 4240 C CA . GLU A 1 568 ? 32.085 28.967 7.377 1.00 28.92 568 GLU A CA 1
ATOM 4241 C C . GLU A 1 568 ? 31.365 27.621 7.550 1.00 28.92 568 GLU A C 1
ATOM 4243 O O . GLU A 1 568 ? 30.424 27.483 8.324 1.00 28.92 568 GLU A O 1
ATOM 4248 N N . LEU A 1 569 ? 31.841 26.589 6.842 1.00 32.06 569 LEU A N 1
ATOM 4249 C CA . LEU A 1 569 ? 31.576 25.187 7.208 1.00 32.06 569 LEU A CA 1
ATOM 4250 C C . LEU A 1 569 ? 32.861 24.334 7.261 1.00 32.06 569 LEU A C 1
ATOM 4252 O O . LEU A 1 569 ? 32.875 23.135 6.984 1.00 32.06 569 LEU A O 1
ATOM 4256 N N . LYS A 1 570 ? 33.967 24.969 7.664 1.00 34.44 570 LYS A N 1
ATOM 4257 C CA . LYS A 1 570 ? 35.110 24.313 8.315 1.00 34.44 570 LYS A CA 1
ATOM 4258 C C . LYS A 1 570 ? 35.138 24.820 9.756 1.00 34.44 570 LYS A C 1
ATOM 4260 O O . LYS A 1 570 ? 35.143 26.026 9.946 1.00 34.44 570 LYS A O 1
ATOM 4265 N N . LEU A 1 571 ? 35.193 23.896 10.721 1.00 33.53 571 LEU A N 1
ATOM 4266 C CA . LEU A 1 571 ? 34.972 24.106 12.166 1.00 33.53 571 LEU A CA 1
ATOM 4267 C C . LEU A 1 571 ? 33.501 24.367 12.566 1.00 33.53 571 LEU A C 1
ATOM 4269 O O . LEU A 1 571 ? 33.149 25.470 12.944 1.00 33.53 571 LEU A O 1
ATOM 4273 N N . ILE A 1 572 ? 32.685 23.307 12.589 1.00 30.14 572 ILE A N 1
ATOM 4274 C CA . ILE A 1 572 ? 32.040 22.778 13.814 1.00 30.14 572 ILE A CA 1
ATOM 4275 C C . ILE A 1 572 ? 31.907 21.267 13.576 1.00 30.14 572 ILE A C 1
ATOM 4277 O O . ILE A 1 572 ? 31.013 20.799 12.880 1.00 30.14 572 ILE A O 1
ATOM 4281 N N . LEU A 1 573 ? 32.879 20.497 14.071 1.00 33.50 573 LEU A N 1
ATOM 4282 C CA . LEU A 1 573 ? 32.895 19.030 13.946 1.00 33.50 573 LEU A CA 1
ATOM 4283 C C . LEU A 1 573 ? 33.641 18.384 15.131 1.00 33.50 573 LEU A C 1
ATOM 4285 O O . LEU A 1 573 ? 34.380 17.415 14.964 1.00 33.50 573 LEU A O 1
ATOM 4289 N N . LYS A 1 574 ? 33.491 18.971 16.330 1.00 32.25 574 LYS A N 1
ATOM 4290 C CA . LYS A 1 574 ? 34.080 18.460 17.582 1.00 32.25 574 LYS A CA 1
ATOM 4291 C C . LYS A 1 574 ? 33.160 18.487 18.809 1.00 32.25 574 LYS A C 1
ATOM 4293 O O . LYS A 1 574 ? 33.216 17.532 19.572 1.00 32.25 574 LYS A O 1
ATOM 4298 N N . ASP A 1 575 ? 32.274 19.474 18.959 1.00 33.50 575 ASP A N 1
ATOM 4299 C CA . ASP A 1 575 ? 31.586 19.716 20.245 1.00 33.50 575 ASP A CA 1
ATOM 4300 C C . ASP A 1 575 ? 30.063 19.484 20.217 1.00 33.50 575 ASP A C 1
ATOM 4302 O O . ASP A 1 575 ? 29.282 20.310 20.678 1.00 33.50 575 ASP A O 1
ATOM 4306 N N . LEU A 1 576 ? 29.630 18.337 19.681 1.00 32.50 576 LEU A N 1
ATOM 4307 C CA . LEU A 1 576 ? 28.235 17.862 19.760 1.00 32.50 576 LEU A CA 1
ATOM 4308 C C . LEU A 1 576 ? 28.136 16.393 20.220 1.00 32.50 576 LEU A C 1
ATOM 4310 O O . LEU A 1 576 ? 27.297 15.620 19.762 1.00 32.50 576 LEU A O 1
ATOM 4314 N N . PHE A 1 577 ? 28.977 16.018 21.188 1.00 28.50 577 PHE A N 1
ATOM 4315 C CA . PHE A 1 577 ? 28.701 14.882 22.072 1.00 28.50 577 PHE A CA 1
ATOM 4316 C C . PHE A 1 577 ? 27.740 15.330 23.183 1.00 28.50 577 PHE A C 1
ATOM 4318 O O . PHE A 1 577 ? 28.167 15.675 24.284 1.00 28.50 577 PHE A O 1
ATOM 4325 N N . PHE A 1 578 ? 26.433 15.302 22.914 1.00 27.92 578 PHE A N 1
ATOM 4326 C CA . PHE A 1 578 ? 25.467 15.224 24.012 1.00 27.92 578 PHE A CA 1
ATOM 4327 C C . PHE A 1 578 ? 25.524 13.815 24.626 1.00 27.92 578 PHE A C 1
ATOM 4329 O O . PHE A 1 578 ? 25.610 12.834 23.880 1.00 27.92 578 PHE A O 1
ATOM 4336 N N . PRO A 1 579 ? 25.505 13.682 25.965 1.00 27.20 579 PRO A N 1
ATOM 4337 C CA . PRO A 1 579 ? 25.572 12.380 26.609 1.00 27.20 579 PRO A CA 1
ATOM 4338 C C . PRO A 1 579 ? 24.321 11.562 26.284 1.00 27.20 579 PRO A C 1
ATOM 4340 O O . PRO A 1 579 ? 23.192 12.034 26.421 1.00 27.20 579 PRO A O 1
ATOM 4343 N N . VAL A 1 580 ? 24.536 10.307 25.890 1.00 29.28 580 VAL A N 1
ATOM 4344 C CA . VAL A 1 580 ? 23.474 9.300 25.810 1.00 29.28 580 VAL A CA 1
ATOM 4345 C C . VAL A 1 580 ? 22.859 9.161 27.210 1.00 29.28 580 VAL A C 1
ATOM 4347 O O . VAL A 1 580 ? 23.620 8.946 28.158 1.00 29.28 580 VAL A O 1
ATOM 4350 N N . PRO A 1 581 ? 21.525 9.262 27.378 1.00 28.95 581 PRO A N 1
ATOM 4351 C CA . PRO A 1 581 ? 20.888 8.943 28.648 1.00 28.95 581 PRO A CA 1
ATOM 4352 C C . PRO A 1 581 ? 21.267 7.519 29.054 1.00 28.95 581 PRO A C 1
ATOM 4354 O O . PRO A 1 581 ? 21.103 6.582 28.269 1.00 28.95 581 PRO A O 1
ATOM 4357 N N . SER A 1 582 ? 21.807 7.359 30.259 1.00 28.86 582 SER A N 1
ATOM 4358 C CA . SER A 1 582 ? 22.174 6.048 30.784 1.00 28.86 582 SER A CA 1
ATOM 4359 C C . SER A 1 582 ? 20.956 5.116 30.768 1.00 28.86 582 SER A C 1
ATOM 4361 O O . SER A 1 582 ? 19.857 5.546 31.133 1.00 28.86 582 SER A O 1
ATOM 4363 N N . PRO A 1 583 ? 21.112 3.840 30.366 1.00 29.72 583 PRO A N 1
ATOM 4364 C CA . PRO A 1 583 ? 20.021 2.888 30.472 1.00 29.72 583 PRO A CA 1
ATOM 4365 C C . PRO A 1 583 ? 19.654 2.738 31.949 1.00 29.72 583 PRO A C 1
ATOM 4367 O O . PRO A 1 583 ? 20.486 2.344 32.770 1.00 29.72 583 PRO A O 1
ATOM 4370 N N . LEU A 1 584 ? 18.403 3.060 32.285 1.00 28.59 584 LEU A N 1
ATOM 4371 C CA . LEU A 1 584 ? 17.832 2.701 33.576 1.00 28.59 584 LEU A CA 1
ATOM 4372 C C . LEU A 1 584 ? 17.932 1.181 33.735 1.00 28.59 584 LEU A C 1
ATOM 4374 O O . LEU A 1 584 ? 17.593 0.414 32.833 1.00 28.59 584 LEU A O 1
ATOM 4378 N N . SER A 1 585 ? 18.462 0.757 34.876 1.00 29.98 585 SER A N 1
ATOM 4379 C CA . SER A 1 585 ? 18.776 -0.637 35.152 1.00 29.98 585 SER A CA 1
ATOM 4380 C C . SER A 1 585 ? 17.510 -1.447 35.431 1.00 29.98 585 SER A C 1
ATOM 4382 O O . SER A 1 585 ? 17.077 -1.537 36.580 1.00 29.98 585 SER A O 1
ATOM 4384 N N . ASP A 1 586 ? 16.962 -2.107 34.411 1.00 27.52 586 ASP A N 1
ATOM 4385 C CA . ASP A 1 586 ? 15.947 -3.151 34.598 1.00 27.52 586 ASP A CA 1
ATOM 4386 C C . ASP A 1 586 ? 16.597 -4.480 35.021 1.00 27.52 586 ASP A C 1
ATOM 4388 O O . ASP A 1 586 ? 16.621 -5.488 34.309 1.00 27.52 586 ASP A O 1
ATOM 4392 N N . SER A 1 587 ? 17.120 -4.499 36.248 1.00 31.97 587 SER A N 1
ATOM 4393 C CA . SER A 1 587 ? 17.464 -5.730 36.959 1.00 31.97 587 SER A CA 1
ATOM 4394 C C . SER A 1 587 ? 16.195 -6.379 37.526 1.00 31.97 587 SER A C 1
ATOM 4396 O O . SER A 1 587 ? 15.968 -6.389 38.736 1.00 31.97 587 SER A O 1
ATOM 4398 N N . ALA A 1 588 ? 15.353 -6.918 36.643 1.00 27.83 588 ALA A N 1
ATOM 4399 C CA . ALA A 1 588 ? 14.163 -7.679 37.017 1.00 27.83 588 ALA A CA 1
ATOM 4400 C C . ALA A 1 588 ? 13.942 -8.877 36.082 1.00 27.83 588 ALA A C 1
ATOM 4402 O O . ALA A 1 588 ? 12.963 -8.955 35.339 1.00 27.83 588 ALA A O 1
ATOM 4403 N N . SER A 1 589 ? 14.831 -9.867 36.179 1.00 30.53 589 SER A N 1
ATOM 4404 C CA . SER A 1 589 ? 14.573 -11.230 35.710 1.00 30.53 589 SER A CA 1
ATOM 4405 C C . SER A 1 589 ? 13.413 -11.848 36.502 1.00 30.53 589 SER A C 1
ATOM 4407 O O . SER A 1 589 ? 13.620 -12.614 37.445 1.00 30.53 589 SER A O 1
ATOM 4409 N N . ARG A 1 590 ? 12.174 -11.503 36.139 1.00 29.73 590 ARG A N 1
ATOM 4410 C CA . ARG A 1 590 ? 10.988 -12.197 36.634 1.00 29.73 590 ARG A CA 1
ATOM 4411 C C . ARG A 1 590 ? 10.793 -13.474 35.837 1.00 29.73 590 ARG A C 1
ATOM 4413 O O . ARG A 1 590 ? 10.536 -13.448 34.636 1.00 29.73 590 ARG A O 1
ATOM 4420 N N . VAL A 1 591 ? 10.909 -14.583 36.561 1.00 28.80 591 VAL A N 1
ATOM 4421 C CA . VAL A 1 591 ? 10.354 -15.884 36.193 1.00 28.80 591 VAL A CA 1
ATOM 4422 C C . VAL A 1 591 ? 8.943 -15.666 35.643 1.00 28.80 591 VAL A C 1
ATOM 4424 O O . VAL A 1 591 ? 8.148 -14.940 36.247 1.00 28.80 591 VAL A O 1
ATOM 4427 N N . VAL A 1 592 ? 8.632 -16.283 34.501 1.00 32.56 592 VAL A N 1
ATOM 4428 C CA . VAL A 1 592 ? 7.244 -16.410 34.044 1.00 32.56 592 VAL A CA 1
ATOM 4429 C C . VAL A 1 592 ? 6.592 -17.458 34.937 1.00 32.56 592 VAL A C 1
ATOM 4431 O O . VAL A 1 592 ? 6.521 -18.634 34.596 1.00 32.56 592 VAL A O 1
ATOM 4434 N N . GLU A 1 593 ? 6.208 -17.027 36.135 1.00 30.14 593 GLU A N 1
ATOM 4435 C CA . GLU A 1 593 ? 5.284 -17.775 36.972 1.00 30.14 593 GLU A CA 1
ATOM 4436 C C . GLU A 1 593 ? 3.950 -17.845 36.241 1.00 30.14 593 GLU A C 1
ATOM 4438 O O . GLU A 1 593 ? 3.417 -16.820 35.797 1.00 30.14 593 GLU A O 1
ATOM 4443 N N . ASP A 1 594 ? 3.436 -19.066 36.137 1.00 35.72 594 ASP A N 1
ATOM 4444 C CA . ASP A 1 594 ? 2.094 -19.363 35.672 1.00 35.72 594 ASP A CA 1
ATOM 4445 C C . ASP A 1 594 ? 1.091 -18.666 36.598 1.00 35.72 594 ASP A C 1
ATOM 4447 O O . ASP A 1 594 ? 0.803 -19.116 37.709 1.00 35.72 594 ASP A O 1
ATOM 4451 N N . ARG A 1 595 ? 0.645 -17.479 36.184 1.00 36.16 595 ARG A N 1
ATOM 4452 C CA . ARG A 1 595 ? -0.361 -16.714 36.907 1.00 36.16 595 ARG A CA 1
ATOM 4453 C C . ARG A 1 595 ? -1.693 -16.889 36.220 1.00 36.16 595 ARG A C 1
ATOM 4455 O O . ARG A 1 595 ? -1.996 -16.174 35.265 1.00 36.16 595 ARG A O 1
ATOM 4462 N N . ASP A 1 596 ? -2.497 -17.751 36.831 1.00 42.97 596 ASP A N 1
ATOM 4463 C CA . ASP A 1 596 ? -3.950 -17.716 36.764 1.00 42.97 596 ASP A CA 1
ATOM 4464 C C . ASP A 1 596 ? -4.445 -16.314 37.175 1.00 42.97 596 ASP A C 1
ATOM 4466 O O . ASP A 1 596 ? -4.660 -15.976 38.340 1.00 42.97 596 ASP A O 1
ATOM 4470 N N . LYS A 1 597 ? -4.507 -15.437 36.175 1.00 41.03 597 LYS A N 1
ATOM 4471 C CA . LYS A 1 597 ? -5.186 -14.151 36.199 1.00 41.03 597 LYS A CA 1
ATOM 4472 C C . LYS A 1 597 ? -6.333 -14.288 35.223 1.00 41.03 597 LYS A C 1
ATOM 4474 O O . LYS A 1 597 ? -6.085 -14.457 34.030 1.00 41.03 597 LYS A O 1
ATOM 4479 N N . SER A 1 598 ? -7.558 -14.151 35.721 1.00 52.19 598 SER A N 1
ATOM 4480 C CA . SER A 1 598 ? -8.776 -14.127 34.911 1.00 52.19 598 SER A CA 1
ATOM 4481 C C . SER A 1 598 ? -8.584 -13.242 33.675 1.00 52.19 598 SER A C 1
ATOM 4483 O O . SER A 1 598 ? -8.481 -12.017 33.799 1.00 52.19 598 SER A O 1
ATOM 4485 N N . ALA A 1 599 ? -8.483 -13.863 32.498 1.00 70.75 599 ALA A N 1
ATOM 4486 C CA . ALA A 1 599 ? -8.221 -13.149 31.257 1.00 70.75 599 ALA A CA 1
ATOM 4487 C C . ALA A 1 599 ? -9.335 -12.126 30.986 1.00 70.75 599 ALA A C 1
ATOM 4489 O O . ALA A 1 599 ? -10.513 -12.429 31.197 1.00 70.75 599 ALA A O 1
ATOM 4490 N N . LEU A 1 600 ? -8.958 -10.932 30.510 1.00 86.44 600 LEU A N 1
ATOM 4491 C CA . LEU A 1 600 ? -9.919 -9.878 30.182 1.00 86.44 600 LEU A CA 1
ATOM 4492 C C . LEU A 1 600 ? -10.976 -10.402 29.205 1.00 86.44 600 LEU A C 1
ATOM 4494 O O . LEU A 1 600 ? -10.657 -11.074 28.221 1.00 86.44 600 LEU A O 1
ATOM 4498 N N . LYS A 1 601 ? -12.237 -10.066 29.463 1.00 95.31 601 LYS A N 1
ATOM 4499 C CA . LYS A 1 601 ? -13.356 -10.355 28.566 1.00 95.31 601 LYS A CA 1
ATOM 4500 C C . LYS A 1 601 ? -13.250 -9.430 27.365 1.00 95.31 601 LYS A C 1
ATOM 4502 O O . LYS A 1 601 ? -13.322 -8.210 27.518 1.00 95.31 601 LYS A O 1
ATOM 4507 N N . LEU A 1 602 ? -13.096 -10.001 26.175 1.00 98.38 602 LEU A N 1
ATOM 4508 C CA . LEU A 1 602 ? -12.873 -9.230 24.955 1.00 98.38 602 LEU A CA 1
ATOM 4509 C C . LEU A 1 602 ? -14.189 -9.028 24.204 1.00 98.38 602 LEU A C 1
ATOM 4511 O O . LEU A 1 602 ? -14.963 -9.963 24.028 1.00 98.38 602 LEU A O 1
ATOM 4515 N N . GLY A 1 603 ? -14.446 -7.805 23.758 1.00 98.69 603 GLY A N 1
ATOM 4516 C CA . GLY A 1 603 ? -15.524 -7.463 22.837 1.00 98.69 603 GLY A CA 1
ATOM 4517 C C . GLY A 1 603 ? -14.979 -7.280 21.423 1.00 98.69 603 GLY A C 1
ATOM 4518 O O . GLY A 1 603 ? -13.862 -6.791 21.261 1.00 98.69 603 GLY A O 1
ATOM 4519 N N . PHE A 1 604 ? -15.751 -7.634 20.396 1.00 98.81 604 PHE A N 1
ATOM 4520 C CA . PHE A 1 604 ? -15.392 -7.372 19.001 1.00 98.81 604 PHE A CA 1
ATOM 4521 C C . PHE A 1 604 ? -16.604 -6.912 18.178 1.00 98.81 604 PHE A C 1
ATOM 4523 O O . PHE A 1 604 ? -17.574 -7.650 17.984 1.00 98.81 604 PHE A O 1
ATOM 4530 N N . LEU A 1 605 ? -16.538 -5.681 17.673 1.00 98.88 605 LEU A N 1
ATOM 4531 C CA . LEU A 1 605 ? -17.588 -5.023 16.900 1.00 98.88 605 LEU A CA 1
ATOM 4532 C C . LEU A 1 605 ? -17.203 -4.974 15.417 1.00 98.88 605 LEU A C 1
ATOM 4534 O O . LEU A 1 605 ? -16.175 -4.409 15.055 1.00 98.88 605 LEU A O 1
ATOM 4538 N N . GLY A 1 606 ? -18.050 -5.526 14.547 1.00 98.56 606 GLY A N 1
ATOM 4539 C CA . GLY A 1 606 ? -17.844 -5.514 13.096 1.00 98.56 606 GLY A CA 1
ATOM 4540 C C . GLY A 1 606 ? -17.130 -6.766 12.588 1.00 98.56 606 GLY A C 1
ATOM 4541 O O . GLY A 1 606 ? -15.906 -6.856 12.558 1.00 98.56 606 GLY A O 1
ATOM 4542 N N . ILE A 1 607 ? -17.908 -7.736 12.108 1.00 98.38 607 ILE A N 1
ATOM 4543 C CA . ILE A 1 607 ? -17.414 -9.028 11.607 1.00 98.38 607 ILE A CA 1
ATOM 4544 C C . ILE A 1 607 ? -17.348 -8.982 10.070 1.00 98.38 607 ILE A C 1
ATOM 4546 O O . ILE A 1 607 ? -18.099 -9.631 9.339 1.00 98.38 607 ILE A O 1
ATOM 4550 N N . GLY A 1 608 ? -16.487 -8.087 9.575 1.00 96.56 608 GLY A N 1
ATOM 4551 C CA . GLY A 1 608 ? -16.182 -7.894 8.152 1.00 96.56 608 GLY A CA 1
ATOM 4552 C C . GLY A 1 608 ? -15.000 -8.740 7.658 1.00 96.56 608 GLY A C 1
ATOM 4553 O O . GLY A 1 608 ? -14.541 -9.643 8.351 1.00 96.56 608 GLY A O 1
ATOM 4554 N N . ILE A 1 609 ? -14.467 -8.401 6.474 1.00 95.25 609 ILE A N 1
ATOM 4555 C CA . ILE A 1 609 ? -13.297 -9.069 5.856 1.00 95.25 609 ILE A CA 1
ATOM 4556 C C . ILE A 1 609 ? -12.094 -9.129 6.814 1.00 95.25 609 ILE A C 1
ATOM 4558 O O . ILE A 1 609 ? -11.397 -10.137 6.850 1.00 95.25 609 ILE A O 1
ATOM 4562 N N . MET A 1 610 ? -11.871 -8.060 7.585 1.00 97.69 610 MET A N 1
ATOM 4563 C CA . MET A 1 610 ? -10.778 -7.958 8.558 1.00 97.69 610 MET A CA 1
ATOM 4564 C C . MET A 1 610 ? -11.207 -8.400 9.962 1.00 97.69 610 MET A C 1
ATOM 4566 O O . MET A 1 610 ? -10.503 -9.170 10.606 1.00 97.69 610 MET A O 1
ATOM 4570 N N . GLY A 1 611 ? -12.382 -7.964 10.428 1.00 98.25 611 GLY A N 1
ATOM 4571 C CA . GLY A 1 611 ? -12.841 -8.256 11.788 1.00 98.25 611 GLY A CA 1
ATOM 4572 C C . GLY A 1 611 ? -13.108 -9.740 12.063 1.00 98.25 611 GLY A C 1
ATOM 4573 O O . GLY A 1 611 ? -12.833 -10.207 13.162 1.00 98.25 611 GLY A O 1
ATOM 4574 N N . PHE A 1 612 ? -13.564 -10.509 11.064 1.00 98.50 612 PHE A N 1
ATOM 4575 C CA . PHE A 1 612 ? -13.754 -11.957 11.211 1.00 98.50 612 PHE A CA 1
ATOM 4576 C C . PHE A 1 612 ? -12.456 -12.710 11.566 1.00 98.50 612 PHE A C 1
ATOM 4578 O O . PHE A 1 612 ? -12.433 -13.342 12.622 1.00 98.50 612 PHE A O 1
ATOM 4585 N N . PRO A 1 613 ? -11.372 -12.660 10.761 1.00 98.44 613 PRO A N 1
ATOM 4586 C CA . PRO A 1 613 ? -10.135 -13.357 11.110 1.00 98.44 613 PRO A CA 1
ATOM 4587 C C . PRO A 1 613 ? -9.463 -12.798 12.374 1.00 98.44 613 PRO A C 1
ATOM 4589 O O . PRO A 1 613 ? -8.908 -13.574 13.146 1.00 98.44 613 PRO A O 1
ATOM 4592 N N . MET A 1 614 ? -9.567 -11.489 12.638 1.00 98.69 614 MET A N 1
ATOM 4593 C CA . MET A 1 614 ? -9.044 -10.873 13.866 1.00 98.69 614 MET A CA 1
ATOM 4594 C C . MET A 1 614 ? -9.716 -11.449 15.124 1.00 98.69 614 MET A C 1
ATOM 4596 O O . MET A 1 614 ? -9.031 -11.977 16.000 1.00 98.69 614 MET A O 1
ATOM 4600 N N . ALA A 1 615 ? -11.053 -11.447 15.179 1.00 98.62 615 ALA A N 1
ATOM 4601 C CA . ALA A 1 615 ? -11.807 -12.064 16.271 1.00 98.62 615 ALA A CA 1
ATOM 4602 C C . ALA A 1 615 ? -11.559 -13.582 16.359 1.00 98.62 615 ALA A C 1
ATOM 4604 O O . ALA A 1 615 ? -11.392 -14.124 17.451 1.00 98.62 615 ALA A O 1
ATOM 4605 N N . GLN A 1 616 ? -11.472 -14.271 15.214 1.00 98.56 616 GLN A N 1
ATOM 4606 C CA . GLN A 1 616 ? -11.172 -15.702 15.167 1.00 98.56 616 GLN A CA 1
ATOM 4607 C C . GLN A 1 616 ? -9.800 -16.034 15.776 1.00 98.56 616 GLN A C 1
ATOM 4609 O O . GLN A 1 616 ? -9.666 -17.066 16.429 1.00 98.56 616 GLN A O 1
ATOM 4614 N N . ASN A 1 617 ? -8.783 -15.192 15.583 1.00 98.50 617 ASN A N 1
ATOM 4615 C CA . ASN A 1 617 ? -7.448 -15.442 16.127 1.00 98.50 617 ASN A CA 1
ATOM 4616 C C . ASN A 1 617 ? -7.399 -15.268 17.651 1.00 98.50 617 ASN A C 1
ATOM 4618 O O . ASN A 1 617 ? -6.758 -16.074 18.321 1.00 98.50 617 ASN A O 1
ATOM 4622 N N . LEU A 1 618 ? -8.159 -14.320 18.210 1.00 98.19 618 LEU A N 1
ATOM 4623 C CA . LEU A 1 618 ? -8.351 -14.206 19.662 1.00 98.19 618 LEU A CA 1
ATOM 4624 C C . LEU A 1 618 ? -9.048 -15.452 20.245 1.00 98.19 618 LEU A C 1
ATOM 4626 O O . LEU A 1 618 ? -8.592 -15.996 21.248 1.00 98.19 618 LEU A O 1
ATOM 4630 N N . ILE A 1 619 ? -10.089 -15.965 19.578 1.00 97.81 619 ILE A N 1
ATOM 4631 C CA . ILE A 1 619 ? -10.786 -17.200 19.989 1.00 97.81 619 ILE A CA 1
ATOM 4632 C C . ILE A 1 619 ? -9.846 -18.416 19.927 1.00 97.81 619 ILE A C 1
ATOM 4634 O O . ILE A 1 619 ? -9.758 -19.180 20.884 1.00 97.81 619 ILE A O 1
ATOM 4638 N N . LYS A 1 620 ? -9.084 -18.583 18.834 1.00 96.81 620 LYS A N 1
ATOM 4639 C CA . LYS A 1 620 ? -8.090 -19.669 18.688 1.00 96.81 620 LYS A CA 1
ATOM 4640 C C . LYS A 1 620 ? -6.976 -19.614 19.738 1.00 96.81 620 LYS A C 1
ATOM 4642 O O . LYS A 1 620 ? -6.413 -20.654 20.059 1.00 96.81 620 LYS A O 1
ATOM 4647 N N . ALA A 1 621 ? -6.653 -18.426 20.247 1.00 96.00 621 ALA A N 1
ATOM 4648 C CA . ALA A 1 621 ? -5.695 -18.232 21.331 1.00 96.00 621 ALA A CA 1
ATOM 4649 C C . ALA A 1 621 ? -6.297 -18.480 22.734 1.00 96.00 621 ALA A C 1
ATOM 4651 O O . ALA A 1 621 ? -5.602 -18.298 23.729 1.00 96.00 621 ALA A O 1
ATOM 4652 N N . GLY A 1 622 ? -7.562 -18.914 22.824 1.00 94.94 622 GLY A N 1
ATOM 4653 C CA . GLY A 1 622 ? -8.222 -19.311 24.071 1.00 94.94 622 GLY A CA 1
ATOM 4654 C C . GLY A 1 622 ? -8.981 -18.194 24.794 1.00 94.94 622 GLY A C 1
ATOM 4655 O O . GLY A 1 622 ? -9.401 -18.396 25.932 1.00 94.94 622 GLY A O 1
ATOM 4656 N N . TYR A 1 623 ? -9.170 -17.024 24.175 1.00 95.69 623 TYR A N 1
ATOM 4657 C CA . TYR A 1 623 ? -9.861 -15.901 24.815 1.00 95.69 623 TYR A CA 1
ATOM 4658 C C . TYR A 1 623 ? -11.377 -15.939 24.605 1.00 95.69 623 TYR A C 1
ATOM 4660 O O . TYR A 1 623 ? -11.876 -16.219 23.515 1.00 95.69 623 TYR A O 1
ATOM 4668 N N . ASN A 1 624 ? -12.115 -15.563 25.652 1.00 93.62 624 ASN A N 1
ATOM 4669 C CA . ASN A 1 624 ? -13.561 -15.365 25.591 1.00 93.62 624 ASN A CA 1
ATOM 4670 C C . ASN A 1 624 ? -13.875 -14.069 24.830 1.00 93.62 624 ASN A C 1
ATOM 4672 O O . ASN A 1 624 ? -13.633 -12.973 25.346 1.00 93.62 624 ASN A O 1
ATOM 4676 N N . VAL A 1 625 ? -14.420 -14.199 23.616 1.00 98.19 625 VAL A N 1
ATOM 4677 C CA . VAL A 1 625 ? -14.778 -13.065 22.749 1.00 98.19 625 VAL A CA 1
ATOM 4678 C C . VAL A 1 625 ? -16.295 -12.937 22.611 1.00 98.19 625 VAL A C 1
ATOM 4680 O O . VAL A 1 625 ? -16.969 -13.841 22.112 1.00 98.19 625 VAL A O 1
ATOM 4683 N N . THR A 1 626 ? -16.831 -11.781 22.997 1.00 98.81 626 THR A N 1
ATOM 4684 C CA . THR A 1 626 ? -18.211 -11.373 22.724 1.00 98.81 626 THR A CA 1
ATOM 4685 C C . THR A 1 626 ? -18.262 -10.586 21.413 1.00 98.81 626 THR A C 1
ATOM 4687 O O . THR A 1 626 ? -17.576 -9.578 21.267 1.00 98.81 626 THR A O 1
ATOM 4690 N N . VAL A 1 627 ? -19.078 -11.013 20.451 1.00 98.81 627 VAL A N 1
ATOM 4691 C CA . VAL A 1 627 ? -19.141 -10.452 19.095 1.00 98.81 627 VAL A CA 1
ATOM 4692 C C . VAL A 1 627 ? -20.468 -9.756 18.797 1.00 98.81 627 VAL A C 1
ATOM 4694 O O . VAL A 1 627 ? -21.544 -10.222 19.179 1.00 98.81 627 VAL A O 1
ATOM 4697 N N . TRP A 1 628 ? -20.392 -8.679 18.016 1.00 98.81 628 TRP A N 1
ATOM 4698 C CA . TRP A 1 628 ? -21.547 -8.045 17.380 1.00 98.81 628 TRP A CA 1
ATOM 4699 C C . TRP A 1 628 ? -21.246 -7.667 15.928 1.00 98.81 628 TRP A C 1
ATOM 4701 O O . TRP A 1 628 ? -20.136 -7.266 15.574 1.00 98.81 628 TRP A O 1
ATOM 4711 N N . ASN A 1 629 ? -22.271 -7.741 15.081 1.00 98.62 629 ASN A N 1
ATOM 4712 C CA . ASN A 1 629 ? -22.240 -7.202 13.730 1.00 98.62 629 ASN A CA 1
ATOM 4713 C C . ASN A 1 629 ? -23.650 -6.797 13.289 1.00 98.62 629 ASN A C 1
ATOM 4715 O O . ASN A 1 629 ? -24.593 -7.558 13.497 1.00 98.62 629 ASN A O 1
ATOM 4719 N N . ARG A 1 630 ? -23.774 -5.666 12.576 1.00 97.50 630 ARG A N 1
ATOM 4720 C CA . ARG A 1 630 ? -25.040 -5.166 11.994 1.00 97.50 630 ARG A CA 1
ATOM 4721 C C . ARG A 1 630 ? -25.823 -6.235 11.216 1.00 97.50 630 ARG A C 1
ATOM 4723 O O . ARG A 1 630 ? -27.046 -6.256 11.249 1.00 97.50 630 ARG A O 1
ATOM 4730 N N . THR A 1 631 ? -25.124 -7.146 10.539 1.00 97.88 631 THR A N 1
ATOM 4731 C CA . THR A 1 631 ? -25.711 -8.353 9.938 1.00 97.88 631 THR A CA 1
ATOM 4732 C C . THR A 1 631 ? -25.377 -9.560 10.817 1.00 97.88 631 THR A C 1
ATOM 4734 O O . THR A 1 631 ? -24.251 -10.061 10.732 1.00 97.88 631 THR A O 1
ATOM 4737 N N . LYS A 1 632 ? -26.328 -10.039 11.637 1.00 97.06 632 LYS A N 1
ATOM 4738 C CA . LYS A 1 632 ? -26.094 -11.137 12.600 1.00 97.06 632 LYS A CA 1
ATOM 4739 C C . LYS A 1 632 ? -25.413 -12.355 11.971 1.00 97.06 632 LYS A C 1
ATOM 4741 O O . LYS A 1 632 ? -24.492 -12.892 12.573 1.00 97.06 632 LYS A O 1
ATOM 4746 N N . SER A 1 633 ? -25.824 -12.773 10.772 1.00 97.94 633 SER A N 1
ATOM 4747 C CA . SER A 1 633 ? -25.341 -14.019 10.154 1.00 97.94 633 SER A CA 1
ATOM 4748 C C . SER A 1 633 ? -23.828 -14.072 9.908 1.00 97.94 633 SER A C 1
ATOM 4750 O O . SER A 1 633 ? -23.267 -15.155 9.780 1.00 97.94 633 SER A O 1
ATOM 4752 N N . LYS A 1 634 ? -23.128 -12.927 9.914 1.00 97.62 634 LYS A N 1
ATOM 4753 C CA . LYS A 1 634 ? -21.654 -12.906 9.870 1.00 97.62 634 LYS A CA 1
ATOM 4754 C C . LYS A 1 634 ? -21.000 -13.362 11.179 1.00 97.62 634 LYS A C 1
ATOM 4756 O O . LYS A 1 634 ? -19.852 -13.789 11.151 1.00 97.62 634 LYS A O 1
ATOM 4761 N N . CYS A 1 635 ? -21.708 -13.283 12.306 1.00 98.19 635 CYS A N 1
ATOM 4762 C CA . CYS A 1 635 ? -21.237 -13.779 13.598 1.00 98.19 635 CYS A CA 1
ATOM 4763 C C . CYS A 1 635 ? -21.382 -15.298 13.730 1.00 98.19 635 CYS A C 1
ATOM 4765 O O . CYS A 1 635 ? -20.622 -15.894 14.486 1.00 98.19 635 CYS A O 1
ATOM 4767 N N . ASP A 1 636 ? -22.316 -15.931 13.013 1.00 98.12 636 ASP A N 1
ATOM 4768 C CA . ASP A 1 636 ? -22.661 -17.347 13.210 1.00 98.12 636 ASP A CA 1
ATOM 4769 C C . ASP A 1 636 ? -21.446 -18.303 13.128 1.00 98.12 636 ASP A C 1
ATOM 4771 O O . ASP A 1 636 ? -21.316 -19.136 14.025 1.00 98.12 636 ASP A O 1
ATOM 4775 N N . PRO A 1 637 ? -20.470 -18.145 12.204 1.00 98.19 637 PRO A N 1
ATOM 4776 C CA . PRO A 1 637 ? -19.276 -18.996 12.189 1.00 98.19 637 PRO A CA 1
ATOM 4777 C C . PRO A 1 637 ? -18.287 -18.724 13.338 1.00 98.19 637 PRO A C 1
ATOM 4779 O O . PRO A 1 637 ? -17.453 -19.578 13.622 1.00 98.19 637 PRO A O 1
ATOM 4782 N N . LEU A 1 638 ? -18.349 -17.561 14.003 1.00 98.38 638 LEU A N 1
ATOM 4783 C CA . LEU A 1 638 ? -17.599 -17.304 15.244 1.00 98.38 638 LEU A CA 1
ATOM 4784 C C . LEU A 1 638 ? -18.337 -17.872 16.463 1.00 98.38 638 LEU A C 1
ATOM 4786 O O . LEU A 1 638 ? -17.693 -18.401 17.364 1.00 98.38 638 LEU A O 1
ATOM 4790 N N . ILE A 1 639 ? -19.674 -17.825 16.476 1.00 98.25 639 ILE A N 1
ATOM 4791 C CA . ILE A 1 639 ? -20.501 -18.460 17.516 1.00 98.25 639 ILE A CA 1
ATOM 4792 C C . ILE A 1 639 ? -20.247 -19.975 17.526 1.00 98.25 639 ILE A C 1
ATOM 4794 O O . ILE A 1 639 ? -20.034 -20.554 18.587 1.00 98.25 639 ILE A O 1
ATOM 4798 N N . SER A 1 640 ? -20.145 -20.605 16.349 1.00 97.81 640 SER A N 1
ATOM 4799 C CA . SER A 1 640 ? -19.736 -22.013 16.204 1.00 97.81 640 SER A CA 1
ATOM 4800 C C . SER A 1 640 ? -18.323 -22.326 16.723 1.00 97.81 640 SER A C 1
ATOM 4802 O O . SER A 1 640 ? -18.002 -23.494 16.917 1.00 97.81 640 SER A O 1
ATOM 4804 N N . LEU A 1 641 ? -17.484 -21.310 16.948 1.00 96.75 641 LEU A N 1
ATOM 4805 C CA . LEU A 1 641 ? -16.147 -21.426 17.545 1.00 96.75 641 LEU A CA 1
ATOM 4806 C C . LEU A 1 641 ? -16.120 -21.012 19.030 1.00 96.75 641 LEU A C 1
ATOM 4808 O O . LEU A 1 641 ? -15.044 -20.941 19.613 1.00 96.75 641 LEU A O 1
ATOM 4812 N N . GLY A 1 642 ? -17.278 -20.743 19.644 1.00 96.06 642 GLY A N 1
ATOM 4813 C CA . GLY A 1 642 ? -17.403 -20.372 21.059 1.00 96.06 642 GLY A CA 1
ATOM 4814 C C . GLY A 1 642 ? -17.587 -18.875 21.337 1.00 96.06 642 GLY A C 1
ATOM 4815 O O . GLY A 1 642 ? -17.613 -18.481 22.501 1.00 96.06 642 GLY A O 1
ATOM 4816 N N . ALA A 1 643 ? -17.738 -18.025 20.314 1.00 97.94 643 ALA A N 1
ATOM 4817 C CA . ALA A 1 643 ? -18.003 -16.601 20.530 1.00 97.94 643 ALA A CA 1
ATOM 4818 C C . ALA A 1 643 ? -19.404 -16.347 21.114 1.00 97.94 643 ALA A C 1
ATOM 4820 O O . ALA A 1 643 ? -20.401 -16.922 20.672 1.00 97.94 643 ALA A O 1
ATOM 4821 N N . ILE A 1 644 ? -19.501 -15.406 22.053 1.00 98.38 644 ILE A N 1
ATOM 4822 C CA . ILE A 1 644 ? -20.774 -14.999 22.662 1.00 98.38 644 ILE A CA 1
ATOM 4823 C C . ILE A 1 644 ? -21.405 -13.903 21.799 1.00 98.38 644 ILE A C 1
ATOM 4825 O O . ILE A 1 644 ? -20.775 -12.886 21.541 1.00 98.38 644 ILE A O 1
ATOM 4829 N N . TYR A 1 645 ? -22.655 -14.052 21.366 1.00 98.50 645 TYR A N 1
ATOM 4830 C CA . TYR A 1 645 ? -23.350 -12.996 20.617 1.00 98.50 645 TYR A CA 1
ATOM 4831 C C . TYR A 1 645 ? -24.124 -12.041 21.538 1.00 98.50 645 TYR A C 1
ATOM 4833 O O . TYR A 1 645 ? -24.770 -12.475 22.496 1.00 98.50 645 TYR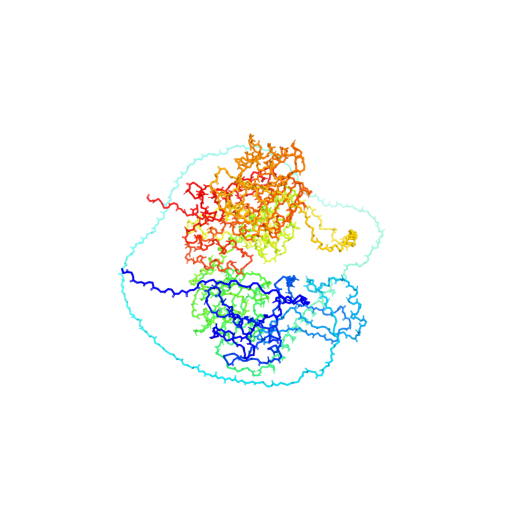 A O 1
ATOM 4841 N N . LYS A 1 646 ? -24.115 -10.746 21.205 1.00 98.56 646 LYS A N 1
ATOM 4842 C CA . LYS A 1 646 ? -24.991 -9.712 21.784 1.00 98.56 646 LYS A CA 1
ATOM 4843 C C . LYS A 1 646 ? -25.717 -8.939 20.689 1.00 98.56 646 LYS A C 1
ATOM 4845 O O . LYS A 1 646 ? -25.271 -8.921 19.546 1.00 98.56 646 LYS A O 1
ATOM 4850 N N . SER A 1 647 ? -26.848 -8.319 21.026 1.00 97.44 647 SER A N 1
ATOM 4851 C CA . SER A 1 647 ? -27.746 -7.706 20.039 1.00 97.44 647 SER A CA 1
ATOM 4852 C C . SER A 1 647 ? -27.341 -6.280 19.642 1.00 97.44 647 SER A C 1
ATOM 4854 O O . SER A 1 647 ? -27.608 -5.849 18.517 1.00 97.44 647 SER A O 1
ATOM 4856 N N . THR A 1 648 ? -26.617 -5.579 20.520 1.00 98.69 648 THR A N 1
ATOM 4857 C CA . THR A 1 648 ? -26.158 -4.194 20.326 1.00 98.69 648 THR A CA 1
ATOM 4858 C C . THR A 1 648 ? -24.673 -4.010 20.681 1.00 98.69 648 THR A C 1
ATOM 4860 O O . THR A 1 648 ? -24.144 -4.763 21.503 1.00 98.69 648 THR A O 1
ATOM 4863 N N . PRO A 1 649 ? -23.986 -2.992 20.118 1.00 98.81 649 PRO A N 1
ATOM 4864 C CA . PRO A 1 649 ? -22.638 -2.608 20.544 1.00 98.81 649 PRO A CA 1
ATOM 4865 C C . PRO A 1 649 ? -22.534 -2.283 22.042 1.00 98.81 649 PRO A C 1
ATOM 4867 O O . PRO A 1 649 ? -21.584 -2.717 22.694 1.00 98.81 649 PRO A O 1
ATOM 4870 N N . GLY A 1 650 ? -23.527 -1.582 22.603 1.00 98.69 650 GLY A N 1
ATOM 4871 C CA . GLY A 1 650 ? -23.592 -1.277 24.035 1.00 98.69 650 GLY A CA 1
ATOM 4872 C C . GLY A 1 650 ? -23.642 -2.528 24.921 1.00 98.69 650 GLY A C 1
ATOM 4873 O O . GLY A 1 650 ? -22.933 -2.600 25.921 1.00 98.69 650 GLY A O 1
ATOM 4874 N N . GLU A 1 651 ? -24.397 -3.565 24.540 1.00 98.75 651 GLU A N 1
ATOM 4875 C CA . GLU A 1 651 ? -24.411 -4.845 25.270 1.00 98.75 651 GLU A CA 1
ATOM 4876 C C . GLU A 1 651 ? -23.056 -5.569 25.258 1.00 98.75 651 GLU A C 1
ATOM 4878 O O . GLU A 1 651 ? -22.691 -6.184 26.263 1.00 98.75 651 GLU A O 1
ATOM 4883 N N . VAL A 1 652 ? -22.314 -5.514 24.142 1.00 98.81 652 VAL A N 1
ATOM 4884 C CA . VAL A 1 652 ? -20.946 -6.061 24.075 1.00 98.81 652 VAL A CA 1
ATOM 4885 C C . VAL A 1 652 ? -20.066 -5.317 25.072 1.00 98.81 652 VAL A C 1
ATOM 4887 O O . VAL A 1 652 ? -19.509 -5.943 25.973 1.00 98.81 652 VAL A O 1
ATOM 4890 N N . ALA A 1 653 ? -20.011 -3.987 24.963 1.00 98.56 653 ALA A N 1
ATOM 4891 C CA . ALA A 1 653 ? -19.163 -3.143 25.796 1.00 98.56 653 ALA A CA 1
ATOM 4892 C C . ALA A 1 653 ? -19.484 -3.263 27.298 1.00 98.56 653 ALA A C 1
ATOM 4894 O O . ALA A 1 653 ? -18.573 -3.348 28.122 1.00 98.56 653 ALA A O 1
ATOM 4895 N N . ALA A 1 654 ? -20.764 -3.391 27.662 1.00 98.50 654 ALA A N 1
ATOM 4896 C CA . ALA A 1 654 ? -21.183 -3.655 29.038 1.00 98.50 654 ALA A CA 1
ATOM 4897 C C . ALA A 1 654 ? -20.633 -4.990 29.572 1.00 98.50 654 ALA A C 1
ATOM 4899 O O . ALA A 1 654 ? -20.202 -5.066 30.724 1.00 98.50 654 ALA A O 1
ATOM 4900 N N . SER A 1 655 ? -20.581 -6.029 28.732 1.00 98.00 655 SER A N 1
ATOM 4901 C CA . SER A 1 655 ? -20.134 -7.377 29.115 1.00 98.00 655 SER A CA 1
ATOM 4902 C C . SER A 1 655 ? -18.613 -7.605 29.108 1.00 98.00 655 SER A C 1
ATOM 4904 O O . SER A 1 655 ? -18.157 -8.605 29.666 1.00 98.00 655 SER A O 1
ATOM 4906 N N . CYS A 1 656 ? -17.844 -6.696 28.502 1.00 98.38 656 CYS A N 1
ATOM 4907 C CA . CYS A 1 656 ? -16.414 -6.856 28.222 1.00 98.38 656 CYS A CA 1
ATOM 4908 C C . CYS A 1 656 ? -15.549 -5.817 28.951 1.00 98.38 656 CYS A C 1
ATOM 4910 O O . CYS A 1 656 ? -16.008 -4.719 29.255 1.00 98.38 656 CYS A O 1
ATOM 4912 N N . ASP A 1 657 ? -14.288 -6.147 29.211 1.00 97.94 657 ASP A N 1
ATOM 4913 C CA . ASP A 1 657 ? -13.324 -5.228 29.829 1.00 97.94 657 ASP A CA 1
ATOM 4914 C C . ASP A 1 657 ? -12.647 -4.358 28.757 1.00 97.94 657 ASP A C 1
ATOM 4916 O O . ASP A 1 657 ? -12.457 -3.158 28.942 1.00 97.94 657 ASP A O 1
ATOM 4920 N N . VAL A 1 658 ? -12.363 -4.948 27.589 1.00 98.38 658 VAL A N 1
ATOM 4921 C CA . VAL A 1 658 ? -11.828 -4.261 26.403 1.00 98.38 658 VAL A CA 1
ATOM 4922 C C . VAL A 1 658 ? -12.683 -4.612 25.192 1.00 98.38 658 VAL A C 1
ATOM 4924 O O . VAL A 1 658 ? -12.952 -5.786 24.953 1.00 98.38 658 VAL A O 1
ATOM 4927 N N . THR A 1 659 ? -13.093 -3.617 24.405 1.00 98.88 659 THR A N 1
ATOM 4928 C CA . THR A 1 659 ? -13.879 -3.811 23.174 1.00 98.88 659 THR A CA 1
ATOM 4929 C C . THR A 1 659 ? -13.124 -3.292 21.954 1.00 98.88 659 THR A C 1
ATOM 4931 O O . THR A 1 659 ? -12.841 -2.102 21.864 1.00 98.88 659 THR A O 1
ATOM 4934 N N . PHE A 1 660 ? -12.824 -4.180 21.006 1.00 98.88 660 PHE A N 1
ATOM 4935 C CA . PHE A 1 660 ? -12.257 -3.846 19.699 1.00 98.88 660 PHE A CA 1
ATOM 4936 C C . PHE A 1 660 ? -13.357 -3.513 18.686 1.00 98.88 660 PHE A C 1
ATOM 4938 O O . PHE A 1 660 ? -14.437 -4.109 18.726 1.00 98.88 660 PHE A O 1
ATOM 4945 N N . ALA A 1 661 ? -13.078 -2.620 17.737 1.00 98.88 661 ALA A N 1
ATOM 4946 C CA . ALA A 1 661 ? -14.030 -2.226 16.700 1.00 98.88 661 ALA A CA 1
ATOM 4947 C C . ALA A 1 661 ? -13.378 -2.128 15.310 1.00 98.88 661 ALA A C 1
ATOM 4949 O O . ALA A 1 661 ? -12.391 -1.420 15.146 1.00 98.88 661 ALA A O 1
ATOM 4950 N N . MET A 1 662 ? -13.918 -2.841 14.310 1.00 98.69 662 MET A N 1
ATOM 4951 C CA . MET A 1 662 ? -13.390 -2.892 12.937 1.00 98.69 662 MET A CA 1
ATOM 4952 C C . MET A 1 662 ? -14.476 -2.601 11.888 1.00 98.69 662 MET A C 1
ATOM 4954 O O . MET A 1 662 ? -15.094 -3.511 11.322 1.00 98.69 662 MET A O 1
ATOM 4958 N N . LEU A 1 663 ? -14.716 -1.313 11.631 1.00 98.44 663 LEU A N 1
ATOM 4959 C CA . LEU A 1 663 ? -15.768 -0.794 10.754 1.00 98.44 663 LEU A CA 1
ATOM 4960 C C . LEU A 1 663 ? -15.222 -0.317 9.392 1.00 98.44 663 LEU A C 1
ATOM 4962 O O . LEU A 1 663 ? -14.019 -0.169 9.177 1.00 98.44 663 LEU A O 1
ATOM 4966 N N . SER A 1 664 ? -16.123 -0.109 8.427 1.00 94.38 664 SER A N 1
ATOM 4967 C CA . SER A 1 664 ? -15.787 0.187 7.024 1.00 94.38 664 SER A CA 1
ATOM 4968 C C . SER A 1 664 ? -15.344 1.632 6.755 1.00 94.38 664 SER A C 1
ATOM 4970 O O . SER A 1 664 ? -14.543 1.888 5.846 1.00 94.38 664 SER A O 1
ATOM 4972 N N . ASP A 1 665 ? -15.891 2.580 7.509 1.00 96.19 665 ASP A N 1
ATOM 4973 C CA . ASP A 1 665 ? -15.858 4.014 7.225 1.00 96.19 665 ASP A CA 1
ATOM 4974 C C . ASP A 1 665 ? -16.143 4.846 8.492 1.00 96.19 665 ASP A C 1
ATOM 4976 O O . ASP A 1 665 ? -16.708 4.311 9.450 1.00 96.19 665 ASP A O 1
ATOM 4980 N N . PRO A 1 666 ? -15.780 6.147 8.491 1.00 98.25 666 PRO A N 1
ATOM 4981 C CA . PRO A 1 666 ? -16.041 7.071 9.593 1.00 98.25 666 PRO A CA 1
ATOM 4982 C C . PRO A 1 666 ? -17.476 7.060 10.124 1.00 98.25 666 PRO A C 1
ATOM 4984 O O . PRO A 1 666 ? -17.684 6.952 11.328 1.00 98.25 666 PRO A O 1
ATOM 4987 N N . GLN A 1 667 ? -18.476 7.097 9.236 1.00 97.94 667 GLN A N 1
ATOM 4988 C CA . GLN A 1 667 ? -19.885 7.119 9.633 1.00 97.94 667 GLN A CA 1
ATOM 4989 C C . GLN A 1 667 ? -20.265 5.860 10.424 1.00 97.94 667 GLN A C 1
ATOM 4991 O O . GLN A 1 667 ? -20.888 5.963 11.479 1.00 97.94 667 GLN A O 1
ATOM 4996 N N . SER A 1 668 ? -19.851 4.682 9.949 1.00 98.06 668 SER A N 1
ATOM 4997 C CA . SER A 1 668 ? -20.092 3.413 10.639 1.00 98.06 668 SER A CA 1
ATOM 4998 C C . SER A 1 668 ? -19.343 3.323 11.974 1.00 98.06 668 SER A C 1
ATOM 5000 O O . SER A 1 668 ? -19.874 2.741 12.916 1.00 98.06 668 SER A O 1
ATOM 5002 N N . ALA A 1 669 ? -18.136 3.892 12.079 1.00 98.62 669 ALA A N 1
ATOM 5003 C CA . ALA A 1 669 ? -17.386 3.940 13.337 1.00 98.62 669 ALA A CA 1
ATOM 5004 C C . ALA A 1 669 ? -18.094 4.821 14.384 1.00 98.62 669 ALA A C 1
ATOM 5006 O O . ALA A 1 669 ? -18.337 4.366 15.501 1.00 98.62 669 ALA A O 1
ATOM 5007 N N . VAL A 1 670 ? -18.529 6.030 14.004 1.00 98.62 670 VAL A N 1
ATOM 5008 C CA . VAL A 1 670 ? -19.286 6.938 14.889 1.00 98.62 670 VAL A CA 1
ATOM 5009 C C . VAL A 1 670 ? -20.647 6.351 15.277 1.00 98.62 670 VAL A C 1
ATOM 5011 O O . VAL A 1 670 ? -21.020 6.411 16.446 1.00 98.62 670 VAL A O 1
ATOM 5014 N N . GLU A 1 671 ? -21.382 5.734 14.344 1.00 98.44 671 GLU A N 1
ATOM 5015 C CA . GLU A 1 671 ? -22.665 5.070 14.635 1.00 98.44 671 GLU A CA 1
ATOM 5016 C C . GLU A 1 671 ? -22.496 3.959 15.688 1.00 98.44 671 GLU A C 1
ATOM 5018 O O . GLU A 1 671 ? -23.261 3.885 16.652 1.00 98.44 671 GLU A O 1
ATOM 5023 N N . VAL A 1 672 ? -21.474 3.112 15.526 1.00 98.69 672 VAL A N 1
ATOM 5024 C CA . VAL A 1 672 ? -21.215 1.958 16.399 1.00 98.69 672 VAL A CA 1
ATOM 5025 C C . VAL A 1 672 ? -20.623 2.366 17.749 1.00 98.69 672 VAL A C 1
ATOM 5027 O O . VAL A 1 672 ? -20.947 1.733 18.755 1.00 98.69 672 VAL A O 1
ATOM 5030 N N . ALA A 1 673 ? -19.802 3.415 17.809 1.00 98.62 673 ALA A N 1
ATOM 5031 C CA . ALA A 1 673 ? -19.223 3.902 19.057 1.00 98.62 673 ALA A CA 1
ATOM 5032 C C . ALA A 1 673 ? -20.194 4.789 19.857 1.00 98.62 673 ALA A C 1
ATOM 5034 O O . ALA A 1 673 ? -20.391 4.563 21.051 1.00 98.62 673 ALA A O 1
ATOM 5035 N N . CYS A 1 674 ? -20.816 5.771 19.198 1.00 98.19 674 CYS A N 1
ATOM 5036 C CA . CYS A 1 674 ? -21.488 6.915 19.827 1.00 98.19 674 CYS A CA 1
ATOM 5037 C C . CYS A 1 674 ? -23.011 6.964 19.593 1.00 98.19 674 CYS A C 1
ATOM 5039 O O . CYS A 1 674 ? -23.685 7.823 20.159 1.00 98.19 674 CYS A O 1
ATOM 5041 N N . GLY A 1 675 ? -23.572 6.083 18.756 1.00 97.31 675 GLY A N 1
ATOM 5042 C CA . GLY A 1 675 ? -25.013 6.032 18.494 1.00 97.31 675 GLY A CA 1
ATOM 5043 C C . GLY A 1 675 ? -25.851 5.641 19.721 1.00 97.31 675 GLY A C 1
ATOM 5044 O O . GLY A 1 675 ? -25.328 5.214 20.747 1.00 97.31 675 GLY A O 1
ATOM 5045 N N . LYS A 1 676 ? -27.186 5.717 19.603 1.00 94.81 676 LYS A N 1
ATOM 5046 C CA . LYS A 1 676 ? -28.137 5.468 20.713 1.00 94.81 676 LYS A CA 1
ATOM 5047 C C . LYS A 1 676 ? -27.923 4.133 21.452 1.00 94.81 676 LYS A C 1
ATOM 5049 O O . LYS A 1 676 ? -28.115 4.078 22.661 1.00 94.81 676 LYS A O 1
ATOM 5054 N N . ASN A 1 677 ? -27.533 3.087 20.721 1.00 95.81 677 ASN A N 1
ATOM 5055 C CA . ASN A 1 677 ? -27.206 1.757 21.254 1.00 95.81 677 ASN A CA 1
ATOM 5056 C C . ASN A 1 677 ? -25.708 1.417 21.054 1.00 95.81 677 ASN A C 1
ATOM 5058 O O . ASN A 1 677 ? -25.335 0.242 20.993 1.00 95.81 677 ASN A O 1
ATOM 5062 N N . GLY A 1 678 ? -24.876 2.440 20.837 1.00 98.31 678 GLY A N 1
ATOM 5063 C CA . GLY A 1 678 ? -23.448 2.332 20.554 1.00 98.31 678 GLY A CA 1
ATOM 5064 C C . GLY A 1 678 ? -22.639 1.879 21.769 1.00 98.31 678 GLY A C 1
ATOM 5065 O O . GLY A 1 678 ? -23.149 1.811 22.885 1.00 98.31 678 GLY A O 1
ATOM 5066 N N . ALA A 1 679 ? -21.361 1.566 21.559 1.00 98.62 679 ALA A N 1
ATOM 5067 C CA . ALA A 1 679 ? -20.476 1.051 22.602 1.00 98.62 679 ALA A CA 1
ATOM 5068 C C . ALA A 1 679 ? -20.439 1.953 23.850 1.00 98.62 679 ALA A C 1
ATOM 5070 O O . ALA A 1 679 ? -20.474 1.442 24.968 1.00 98.62 679 ALA A O 1
ATOM 5071 N N . ALA A 1 680 ? -20.465 3.279 23.672 1.00 98.31 680 ALA A N 1
ATOM 5072 C CA . ALA A 1 680 ? -20.490 4.255 24.761 1.00 98.31 680 ALA A CA 1
ATOM 5073 C C . ALA A 1 680 ? -21.635 4.030 25.769 1.00 98.31 680 ALA A C 1
ATOM 5075 O O . ALA A 1 680 ? -21.445 4.275 26.956 1.00 98.31 680 ALA A O 1
ATOM 5076 N N . SER A 1 681 ? -22.793 3.490 25.358 1.00 98.00 681 SER A N 1
ATOM 5077 C CA . SER A 1 681 ? -23.909 3.234 26.284 1.00 98.00 681 SER A CA 1
ATOM 5078 C C . SER A 1 681 ? -23.670 2.056 27.243 1.00 98.00 681 SER A C 1
ATOM 5080 O O . SER A 1 681 ? -24.479 1.835 28.142 1.00 98.00 681 SER A O 1
ATOM 5082 N N . GLY A 1 682 ? -22.607 1.270 27.032 1.00 97.75 682 GLY A N 1
ATOM 5083 C CA . GLY A 1 682 ? -22.182 0.167 27.902 1.00 97.75 682 GLY A CA 1
ATOM 5084 C C . GLY A 1 682 ? -20.785 0.342 28.504 1.00 97.75 682 GLY A C 1
ATOM 5085 O O . GLY A 1 682 ? -20.301 -0.558 29.191 1.00 97.75 682 GLY A O 1
ATOM 5086 N N . LEU A 1 683 ? -20.116 1.466 28.241 1.00 98.44 683 LEU A N 1
ATOM 5087 C CA . LEU A 1 683 ? -18.783 1.757 28.765 1.00 98.44 683 LEU A CA 1
ATOM 5088 C C . LEU A 1 683 ? -18.848 2.518 30.093 1.00 98.44 683 LEU A C 1
ATOM 5090 O O . LEU A 1 683 ? -19.807 3.217 30.407 1.00 98.44 683 LEU A O 1
ATOM 5094 N N . SER A 1 684 ? -17.802 2.346 30.894 1.00 97.62 684 SER A N 1
ATOM 5095 C CA . SER A 1 684 ? -17.673 2.868 32.253 1.00 97.62 684 SER A CA 1
ATOM 5096 C C . SER A 1 684 ? -16.195 2.984 32.622 1.00 97.62 684 SER A C 1
ATOM 5098 O O . SER A 1 684 ? -15.337 2.432 31.927 1.00 97.62 684 SER A O 1
ATOM 5100 N N . SER A 1 685 ? -15.900 3.608 33.764 1.00 97.50 685 SER A N 1
ATOM 5101 C CA . SER A 1 685 ? -14.565 3.545 34.374 1.00 97.50 685 SER A CA 1
ATOM 5102 C C . SER A 1 685 ? -14.035 2.106 34.453 1.00 97.50 685 SER A C 1
ATOM 5104 O O . SER A 1 685 ? -14.794 1.169 34.716 1.00 97.50 685 SER A O 1
ATOM 5106 N N . GLY A 1 686 ? -12.739 1.943 34.175 1.00 94.62 686 GLY A N 1
ATOM 5107 C CA . GLY A 1 686 ? -12.036 0.656 34.136 1.00 94.62 686 GLY A CA 1
ATOM 5108 C C . GLY A 1 686 ? -12.149 -0.134 32.824 1.00 94.62 686 GLY A C 1
ATOM 5109 O O . GLY A 1 686 ? -11.422 -1.111 32.668 1.00 94.62 686 GLY A O 1
ATOM 5110 N N . LYS A 1 687 ? -13.007 0.272 31.876 1.00 98.38 687 LYS A N 1
ATOM 5111 C CA . LYS A 1 687 ? -13.134 -0.371 30.553 1.00 98.38 687 LYS A CA 1
ATOM 5112 C C . LYS A 1 687 ? -12.305 0.342 29.482 1.00 98.38 687 LYS A C 1
ATOM 5114 O O . LYS A 1 687 ? -12.028 1.535 29.596 1.00 98.38 687 LYS A O 1
ATOM 5119 N N . GLY A 1 688 ? -11.964 -0.375 28.412 1.00 98.56 688 GLY A N 1
ATOM 5120 C CA . GLY A 1 688 ? -11.270 0.159 27.237 1.00 98.56 688 GLY A CA 1
ATOM 5121 C C . GLY A 1 688 ? -12.030 -0.041 25.923 1.00 98.56 688 GLY A C 1
ATOM 5122 O O . GLY A 1 688 ? -12.655 -1.080 25.702 1.00 98.56 688 GLY A O 1
ATOM 5123 N N . TYR A 1 689 ? -11.924 0.929 25.017 1.00 98.88 689 TYR A N 1
ATOM 5124 C CA . TYR A 1 689 ? -12.366 0.823 23.624 1.00 98.88 689 TYR A CA 1
ATOM 5125 C C . TYR A 1 689 ? -11.168 0.999 22.687 1.00 98.88 689 TYR A C 1
ATOM 5127 O O . TYR A 1 689 ? -10.418 1.969 22.814 1.00 98.88 689 TYR A O 1
ATOM 5135 N N . VAL A 1 690 ? -10.986 0.056 21.761 1.00 98.88 690 VAL A N 1
ATOM 5136 C CA . VAL A 1 690 ? -9.877 0.041 20.802 1.00 98.88 690 VAL A CA 1
ATOM 5137 C C . VAL A 1 690 ? -10.433 0.068 19.381 1.00 98.88 690 VAL A C 1
ATOM 5139 O O . VAL A 1 690 ? -10.887 -0.957 18.863 1.00 98.88 690 VAL A O 1
ATOM 5142 N N . ASP A 1 691 ? -10.400 1.231 18.735 1.00 98.88 691 ASP A N 1
ATOM 5143 C CA . ASP A 1 691 ? -10.856 1.355 17.351 1.00 98.88 691 ASP A CA 1
ATOM 5144 C C . ASP A 1 691 ? -9.729 0.980 16.382 1.00 98.88 691 ASP A C 1
ATOM 5146 O O . ASP A 1 691 ? -8.720 1.674 16.274 1.00 98.88 691 ASP A O 1
ATOM 5150 N N . VAL A 1 692 ? -9.886 -0.142 15.682 1.00 98.56 692 VAL A N 1
ATOM 5151 C CA . VAL A 1 692 ? -8.935 -0.633 14.670 1.00 98.56 692 VAL A CA 1
ATOM 5152 C C . VAL A 1 692 ? -9.389 -0.293 13.241 1.00 98.56 692 VAL A C 1
ATOM 5154 O O . VAL A 1 692 ? -8.731 -0.672 12.266 1.00 98.56 692 VAL A O 1
ATOM 5157 N N . SER A 1 693 ? -10.498 0.444 13.102 1.00 98.62 693 SER A N 1
ATOM 5158 C CA . SER A 1 693 ? -11.041 0.932 11.830 1.00 98.62 693 SER A CA 1
ATOM 5159 C C . SER A 1 693 ? -10.101 1.935 11.155 1.00 98.62 693 SER A C 1
ATOM 5161 O O . SER A 1 693 ? -9.314 2.622 11.796 1.00 98.62 693 SER A O 1
ATOM 5163 N N . THR A 1 694 ? -10.201 2.072 9.829 1.00 98.31 694 THR A N 1
ATOM 5164 C CA . THR A 1 694 ? -9.510 3.154 9.103 1.00 98.31 694 THR A CA 1
ATOM 5165 C C . THR A 1 694 ? -10.448 4.346 8.921 1.00 98.31 694 THR A C 1
ATOM 5167 O O . THR A 1 694 ? -11.383 4.289 8.112 1.00 98.31 694 THR A O 1
ATOM 5170 N N . VAL A 1 695 ? -10.179 5.407 9.677 1.00 98.31 695 VAL A N 1
ATOM 5171 C CA . VAL A 1 695 ? -10.911 6.681 9.718 1.00 98.31 695 VAL A CA 1
ATOM 5172 C C . VAL A 1 695 ? -9.930 7.858 9.626 1.00 98.31 695 VAL A C 1
ATOM 5174 O O . VAL A 1 695 ? -8.718 7.654 9.598 1.00 98.31 695 VAL A O 1
ATOM 5177 N N . ASP A 1 696 ? -10.448 9.078 9.546 1.00 97.88 696 ASP A N 1
ATOM 5178 C CA . ASP A 1 696 ? -9.696 10.326 9.722 1.00 97.88 696 ASP A CA 1
ATOM 5179 C C . ASP A 1 696 ? -9.491 10.695 11.204 1.00 97.88 696 ASP A C 1
ATOM 5181 O O . ASP A 1 696 ? -10.148 10.164 12.104 1.00 97.88 696 ASP A O 1
ATOM 5185 N N . GLY A 1 697 ? -8.550 11.613 11.451 1.00 97.00 697 GLY A N 1
ATOM 5186 C CA . GLY A 1 697 ? -8.188 12.049 12.802 1.00 97.00 697 GLY A CA 1
ATOM 5187 C C . GLY A 1 697 ? -9.330 12.749 13.543 1.00 97.00 697 GLY A C 1
ATOM 5188 O O . GLY A 1 697 ? -9.525 12.477 14.724 1.00 97.00 697 GLY A O 1
ATOM 5189 N N . GLU A 1 698 ? -10.127 13.573 12.856 1.00 97.25 698 GLU A N 1
ATOM 5190 C CA . GLU A 1 698 ? -11.291 14.260 13.442 1.00 97.25 698 GLU A CA 1
ATOM 5191 C C . GLU A 1 698 ? -12.325 13.255 13.965 1.00 97.25 698 GLU A C 1
ATOM 5193 O O . GLU A 1 698 ? -12.781 13.352 15.105 1.00 97.25 698 GLU A O 1
ATOM 5198 N N . THR A 1 699 ? -12.632 12.227 13.168 1.00 98.56 699 THR A N 1
ATOM 5199 C CA . THR A 1 699 ? -13.515 11.125 13.564 1.00 98.56 699 THR A CA 1
ATOM 5200 C C . THR A 1 699 ? -12.991 10.381 14.790 1.00 98.56 699 THR A C 1
ATOM 5202 O O . THR A 1 699 ? -13.748 10.142 15.732 1.00 98.56 699 THR A O 1
ATOM 5205 N N . SER A 1 700 ? -11.703 10.025 14.816 1.00 98.38 700 SER A N 1
ATOM 5206 C CA . SER A 1 700 ? -11.114 9.332 15.970 1.00 98.38 700 SER A CA 1
ATOM 5207 C C . SER A 1 700 ? -11.116 10.207 17.227 1.00 98.38 700 SER A C 1
ATOM 5209 O O . SER A 1 700 ? -11.448 9.738 18.315 1.00 98.38 700 SER A O 1
ATOM 5211 N N . GLN A 1 701 ? -10.846 11.508 17.089 1.00 98.56 701 GLN A N 1
ATOM 5212 C CA . GLN A 1 701 ? -10.915 12.465 18.193 1.00 98.56 701 GLN A CA 1
ATOM 5213 C C . GLN A 1 701 ? -12.347 12.629 18.723 1.00 98.56 701 GLN A C 1
ATOM 5215 O O . GLN A 1 701 ? -12.539 12.624 19.940 1.00 98.56 701 GLN A O 1
ATOM 5220 N N . LEU A 1 702 ? -13.357 12.685 17.847 1.00 98.56 702 LEU A N 1
ATOM 5221 C CA . LEU A 1 702 ? -14.772 12.709 18.231 1.00 98.56 702 LEU A CA 1
ATOM 5222 C C . LEU A 1 702 ? -15.160 11.453 19.019 1.00 98.56 702 LEU A C 1
ATOM 5224 O O . LEU A 1 702 ? -15.792 11.564 20.074 1.00 98.56 702 LEU A O 1
ATOM 5228 N N . ILE A 1 703 ? -14.767 10.268 18.541 1.00 98.81 703 ILE A N 1
ATOM 5229 C CA . ILE A 1 703 ? -15.029 9.001 19.237 1.00 98.81 703 ILE A CA 1
ATOM 5230 C C . ILE A 1 703 ? -14.307 8.995 20.593 1.00 98.81 703 ILE A C 1
ATOM 5232 O O . ILE A 1 703 ? -14.939 8.762 21.620 1.00 98.81 703 ILE A O 1
ATOM 5236 N N . SER A 1 704 ? -13.018 9.341 20.626 1.00 98.75 704 SER A N 1
ATOM 5237 C CA . SER A 1 704 ? -12.206 9.452 21.845 1.00 98.75 704 SER A CA 1
ATOM 5238 C C . SER A 1 704 ? -12.855 10.339 22.911 1.00 98.75 704 SER A C 1
ATOM 5240 O O . SER A 1 704 ? -12.934 9.938 24.071 1.00 98.75 704 SER A O 1
ATOM 5242 N N . GLN A 1 705 ? -13.386 11.507 22.530 1.00 98.44 705 GLN A N 1
ATOM 5243 C CA . GLN A 1 705 ? -14.094 12.408 23.446 1.00 98.44 705 GLN A CA 1
ATOM 5244 C C . GLN A 1 705 ? -15.350 11.753 24.044 1.00 98.44 705 GLN A C 1
ATOM 5246 O O . GLN A 1 705 ? -15.525 11.769 25.262 1.00 98.44 705 GLN A O 1
ATOM 5251 N N . HIS A 1 706 ? -16.193 11.125 23.216 1.00 98.12 706 HIS A N 1
ATOM 5252 C CA . HIS A 1 706 ? -17.414 10.452 23.678 1.00 98.12 706 HIS A CA 1
ATOM 5253 C C . HIS A 1 706 ? -17.122 9.243 24.576 1.00 98.12 706 HIS A C 1
ATOM 5255 O O . HIS A 1 706 ? -17.806 9.041 25.575 1.00 98.12 706 HIS A O 1
ATOM 5261 N N . ILE A 1 707 ? -16.097 8.454 24.246 1.00 98.56 707 ILE A N 1
ATOM 5262 C CA . ILE A 1 707 ? -15.681 7.285 25.029 1.00 98.56 707 ILE A CA 1
ATOM 5263 C C . ILE A 1 707 ? -15.101 7.724 26.383 1.00 98.56 707 ILE A C 1
ATOM 5265 O O . ILE A 1 707 ? -15.497 7.204 27.425 1.00 98.56 707 ILE A O 1
ATOM 5269 N N . LYS A 1 708 ? -14.220 8.733 26.398 1.00 98.38 708 LYS A N 1
ATOM 5270 C CA . LYS A 1 708 ? -13.635 9.261 27.642 1.00 98.38 708 LYS A CA 1
ATOM 5271 C C . LYS A 1 708 ? -14.676 9.915 28.553 1.00 98.38 708 LYS A C 1
ATOM 5273 O O . LYS A 1 708 ? -14.535 9.845 29.772 1.00 98.38 708 LYS A O 1
ATOM 5278 N N . ALA A 1 709 ? -15.756 10.473 27.999 1.00 98.31 709 ALA A N 1
ATOM 5279 C CA . ALA A 1 709 ? -16.872 11.008 28.781 1.00 98.31 709 ALA A CA 1
ATOM 5280 C C . ALA A 1 709 ? -17.612 9.942 29.620 1.00 98.31 709 ALA A C 1
ATOM 5282 O O . ALA A 1 709 ? -18.245 10.293 30.614 1.00 98.31 709 ALA A O 1
ATOM 5283 N N . THR A 1 710 ? -17.498 8.646 29.293 1.00 98.31 710 THR A N 1
ATOM 5284 C CA . THR A 1 710 ? -18.031 7.546 30.128 1.00 98.31 710 THR A CA 1
ATOM 5285 C C . THR A 1 710 ? -17.056 7.107 31.234 1.00 98.31 710 THR A C 1
ATOM 5287 O O . THR A 1 710 ? -17.330 6.153 31.966 1.00 98.31 710 THR A O 1
ATOM 5290 N N . GLY A 1 711 ? -15.878 7.736 31.324 1.00 98.19 711 GLY A N 1
ATOM 5291 C CA . GLY A 1 711 ? -14.756 7.304 32.160 1.00 98.19 711 GLY A CA 1
ATOM 5292 C C . GLY A 1 711 ? -13.940 6.138 31.587 1.00 98.19 711 GLY A C 1
ATOM 5293 O O . GLY A 1 711 ? -13.009 5.684 32.248 1.00 98.19 711 GLY A O 1
ATOM 5294 N N . ALA A 1 712 ? -14.269 5.637 30.391 1.00 98.62 712 ALA A N 1
ATOM 5295 C CA . ALA A 1 712 ? -13.515 4.570 29.738 1.00 98.62 712 ALA A CA 1
ATOM 5296 C C . ALA A 1 712 ? -12.253 5.097 29.033 1.00 98.62 712 ALA A C 1
ATOM 5298 O O . ALA A 1 712 ? -12.158 6.265 28.652 1.00 98.62 712 ALA A O 1
ATOM 5299 N N . LEU A 1 713 ? -11.281 4.209 28.826 1.00 98.75 713 LEU A N 1
ATOM 5300 C CA . LEU A 1 713 ? -10.065 4.504 28.071 1.00 98.75 713 LEU A CA 1
ATOM 5301 C C . LEU A 1 713 ? -10.301 4.318 26.565 1.00 98.75 713 LEU A C 1
ATOM 5303 O O . LEU A 1 713 ? -11.055 3.436 26.149 1.00 98.75 713 LEU A O 1
ATOM 5307 N N . PHE A 1 714 ? -9.617 5.119 25.745 1.00 98.88 714 PHE A N 1
ATOM 5308 C CA . PHE A 1 714 ? -9.697 5.052 24.284 1.00 98.88 714 PHE A CA 1
ATOM 5309 C C . PHE A 1 714 ? -8.313 4.913 23.648 1.00 98.88 714 PHE A C 1
ATOM 5311 O O . PHE A 1 714 ? -7.384 5.650 23.989 1.00 98.88 714 PHE A O 1
ATOM 5318 N N . LEU A 1 715 ? -8.213 4.012 22.675 1.00 98.88 715 LEU A N 1
ATOM 5319 C CA . LEU A 1 715 ? -7.051 3.815 21.821 1.00 98.88 715 LEU A CA 1
ATOM 5320 C C . LEU A 1 715 ? -7.527 3.691 20.369 1.00 98.88 715 LEU A C 1
ATOM 5322 O O . LEU A 1 715 ? -8.389 2.866 20.075 1.00 98.88 715 LEU A O 1
ATOM 5326 N N . GLU A 1 716 ? -6.943 4.451 19.448 1.00 98.75 716 GLU A N 1
ATOM 5327 C CA . GLU A 1 716 ? -6.993 4.083 18.032 1.00 98.75 716 GLU A CA 1
ATOM 5328 C C . GLU A 1 716 ? -5.826 3.142 17.730 1.00 98.75 716 GLU A C 1
ATOM 5330 O O . GLU A 1 716 ? -4.728 3.322 18.251 1.00 98.75 716 GLU A O 1
ATOM 5335 N N . ALA A 1 717 ? -6.051 2.122 16.909 1.00 98.56 717 ALA A N 1
ATOM 5336 C CA . ALA A 1 717 ? -5.018 1.207 16.434 1.00 98.56 717 ALA A CA 1
ATOM 5337 C C . ALA A 1 717 ? -5.313 0.683 15.012 1.00 98.56 717 ALA A C 1
ATOM 5339 O O . ALA A 1 717 ? -5.374 -0.533 14.806 1.00 98.56 717 ALA A O 1
ATOM 5340 N N . PRO A 1 718 ? -5.507 1.565 14.009 1.00 98.44 718 PRO A N 1
ATOM 5341 C CA . PRO A 1 718 ? -5.687 1.155 12.620 1.00 98.44 718 PRO A CA 1
ATOM 5342 C C . PRO A 1 718 ? -4.572 0.226 12.124 1.00 98.44 718 PRO A C 1
ATOM 5344 O O . PRO A 1 718 ? -3.400 0.359 12.483 1.00 98.44 718 PRO A O 1
ATOM 5347 N N . VAL A 1 719 ? -4.940 -0.716 11.252 1.00 97.44 719 VAL A N 1
ATOM 5348 C CA . VAL A 1 719 ? -4.050 -1.806 10.823 1.00 97.44 719 VAL A CA 1
ATOM 5349 C C . VAL A 1 719 ? -3.521 -1.652 9.398 1.00 97.44 719 VAL A C 1
ATOM 5351 O O . VAL A 1 719 ? -4.252 -1.302 8.468 1.00 97.44 719 VAL A O 1
ATOM 5354 N N . SER A 1 720 ? -2.248 -1.984 9.184 1.00 93.62 720 SER A N 1
ATOM 5355 C CA . SER A 1 720 ? -1.683 -2.251 7.856 1.00 93.62 720 SER A CA 1
ATOM 5356 C C . SER A 1 720 ? -1.557 -3.757 7.615 1.00 93.62 720 SER A C 1
ATOM 5358 O O . SER A 1 720 ? -1.157 -4.521 8.495 1.00 93.62 720 SER A O 1
ATOM 5360 N N . GLY A 1 721 ? -1.946 -4.187 6.415 1.00 88.69 721 GLY A N 1
ATOM 5361 C CA . GLY A 1 721 ? -2.244 -5.581 6.086 1.00 88.69 721 GLY A CA 1
ATOM 5362 C C . GLY A 1 721 ? -3.671 -5.741 5.552 1.00 88.69 721 GLY A C 1
ATOM 5363 O O . GLY A 1 721 ? -4.536 -4.899 5.775 1.00 88.69 721 GLY A O 1
ATOM 5364 N N . SER A 1 722 ? -3.897 -6.814 4.798 1.00 90.38 722 SER A N 1
ATOM 5365 C CA . SER A 1 722 ? -5.190 -7.162 4.188 1.00 90.38 722 SER A CA 1
ATOM 5366 C C . SER A 1 722 ? -5.703 -8.487 4.779 1.00 90.38 722 SER A C 1
ATOM 5368 O O . SER A 1 722 ? -5.142 -8.977 5.760 1.00 90.38 722 SER A O 1
ATOM 5370 N N . LYS A 1 723 ? -6.734 -9.093 4.176 1.00 92.94 723 LYS A N 1
ATOM 5371 C CA . LYS A 1 723 ? -7.381 -10.333 4.633 1.00 92.94 723 LYS A CA 1
ATOM 5372 C C . LYS A 1 723 ? -6.382 -11.424 5.037 1.00 92.94 723 LYS A C 1
ATOM 5374 O O . LYS A 1 723 ? -6.475 -11.946 6.140 1.00 92.94 723 LYS A O 1
ATOM 5379 N N . LYS A 1 724 ? -5.398 -11.733 4.183 1.00 93.62 724 LYS A N 1
ATOM 5380 C CA . LYS A 1 724 ? -4.442 -12.821 4.445 1.00 93.62 724 LYS A CA 1
ATOM 5381 C C . LYS A 1 724 ? -3.526 -12.541 5.659 1.00 93.62 724 LYS A C 1
ATOM 5383 O O . LYS A 1 724 ? -3.495 -13.368 6.564 1.00 93.62 724 LYS A O 1
ATOM 5388 N N . PRO A 1 725 ? -2.874 -11.366 5.777 1.00 95.38 725 PRO A N 1
ATOM 5389 C CA . PRO A 1 725 ? -2.235 -10.954 7.029 1.00 95.38 725 PRO A CA 1
ATOM 5390 C C . PRO A 1 725 ? -3.146 -10.965 8.266 1.00 95.38 725 PRO A C 1
ATOM 5392 O O . PRO A 1 725 ? -2.656 -11.271 9.346 1.00 95.38 725 PRO A O 1
ATOM 5395 N N . ALA A 1 726 ? -4.444 -10.666 8.137 1.00 97.62 726 ALA A N 1
ATOM 5396 C CA . ALA A 1 726 ? -5.382 -10.767 9.259 1.00 97.62 726 ALA A CA 1
ATOM 5397 C C . ALA A 1 726 ? -5.637 -12.229 9.672 1.00 97.62 726 ALA A C 1
ATOM 5399 O O . ALA A 1 726 ? -5.616 -12.534 10.859 1.00 97.62 726 ALA A O 1
ATOM 5400 N N . GLU A 1 727 ? -5.821 -13.139 8.708 1.00 97.81 727 GLU A N 1
ATOM 5401 C CA . GLU A 1 727 ? -5.952 -14.588 8.947 1.00 97.81 727 GLU A CA 1
ATOM 5402 C C . GLU A 1 727 ? -4.716 -15.174 9.641 1.00 97.81 727 GLU A C 1
ATOM 5404 O O . GLU A 1 727 ? -4.854 -15.995 10.545 1.00 97.81 727 GLU A O 1
ATOM 5409 N N . ASP A 1 728 ? -3.521 -14.726 9.249 1.00 97.62 728 ASP A N 1
ATOM 5410 C CA . ASP A 1 728 ? -2.241 -15.262 9.726 1.00 97.62 728 ASP A CA 1
ATOM 5411 C C . ASP A 1 728 ? -1.721 -14.617 11.028 1.00 97.62 728 ASP A C 1
ATOM 5413 O O . ASP A 1 728 ? -0.665 -15.018 11.515 1.00 97.62 728 ASP A O 1
ATOM 5417 N N . GLY A 1 729 ? -2.406 -13.607 11.582 1.00 97.75 729 GLY A N 1
ATOM 5418 C CA . GLY A 1 729 ? -1.910 -12.859 12.748 1.00 97.75 729 GLY A CA 1
ATOM 5419 C C . GLY A 1 729 ? -0.653 -12.036 12.427 1.00 97.75 729 GLY A C 1
ATOM 5420 O O . GLY A 1 729 ? 0.312 -12.025 13.182 1.00 97.75 729 GLY A O 1
ATOM 5421 N N . GLN A 1 730 ? -0.610 -11.415 11.245 1.00 97.56 730 GLN A N 1
ATOM 5422 C CA . GLN A 1 730 ? 0.559 -10.729 10.670 1.00 97.56 730 GLN A CA 1
ATOM 5423 C C . GLN A 1 730 ? 0.286 -9.257 10.303 1.00 97.56 730 GLN A C 1
ATOM 5425 O O . GLN A 1 730 ? 1.023 -8.660 9.511 1.00 97.56 730 GLN A O 1
ATOM 5430 N N . LEU A 1 731 ? -0.770 -8.669 10.872 1.00 98.12 731 LEU A N 1
ATOM 5431 C CA . LEU A 1 731 ? -1.063 -7.236 10.795 1.00 98.12 731 LEU A CA 1
ATOM 5432 C C . LEU A 1 731 ? 0.022 -6.381 11.466 1.00 98.12 731 LEU A C 1
ATOM 5434 O O . LEU A 1 731 ? 0.791 -6.858 12.300 1.00 98.12 731 LEU A O 1
ATOM 5438 N N . ILE A 1 732 ? 0.057 -5.106 11.091 1.00 98.12 732 ILE A N 1
ATOM 5439 C CA . ILE A 1 732 ? 0.873 -4.062 11.715 1.00 98.12 732 ILE A CA 1
ATOM 5440 C C . ILE A 1 732 ? -0.096 -3.064 12.347 1.00 98.12 732 ILE A C 1
ATOM 5442 O O . ILE A 1 732 ? -0.880 -2.457 11.618 1.00 98.12 732 ILE A O 1
ATOM 5446 N N . PHE A 1 733 ? -0.058 -2.891 13.666 1.00 98.62 733 PHE A N 1
ATOM 5447 C CA . PHE A 1 733 ? -0.911 -1.930 14.374 1.00 98.62 733 PHE A CA 1
ATOM 5448 C C . PHE A 1 733 ? -0.246 -0.551 14.458 1.00 98.62 733 PHE A C 1
ATOM 5450 O O . PHE A 1 733 ? 0.919 -0.446 14.840 1.00 98.62 733 PHE A O 1
ATOM 5457 N N . LEU A 1 734 ? -0.990 0.502 14.123 1.00 98.56 734 LEU A N 1
ATOM 5458 C CA . LEU A 1 734 ? -0.551 1.900 14.159 1.00 98.56 734 LEU A CA 1
ATOM 5459 C C . LEU A 1 734 ? -1.304 2.615 15.285 1.00 98.56 734 LEU A C 1
ATOM 5461 O O . LEU A 1 734 ? -2.305 3.281 15.038 1.00 98.56 734 LEU A O 1
ATOM 5465 N N . ALA A 1 735 ? -0.890 2.381 16.531 1.00 98.75 735 ALA A N 1
ATOM 5466 C CA . ALA A 1 735 ? -1.666 2.755 17.706 1.00 98.75 735 ALA A CA 1
ATOM 5467 C C . ALA A 1 735 ? -1.346 4.158 18.232 1.00 98.75 735 ALA A C 1
ATOM 5469 O O . ALA A 1 735 ? -0.187 4.566 18.243 1.00 98.75 735 ALA A O 1
ATOM 5470 N N . ALA A 1 736 ? -2.358 4.873 18.718 1.00 98.75 736 ALA A N 1
ATOM 5471 C CA . ALA A 1 736 ? -2.216 6.165 19.385 1.00 98.75 736 ALA A CA 1
ATOM 5472 C C . ALA A 1 736 ? -3.391 6.427 20.348 1.00 98.75 736 ALA A C 1
ATOM 5474 O O . ALA A 1 736 ? -4.486 5.891 20.171 1.00 98.75 736 ALA A O 1
ATOM 5475 N N . GLY A 1 737 ? -3.179 7.240 21.383 1.00 98.50 737 GLY A N 1
ATOM 5476 C CA . GLY A 1 737 ? -4.190 7.556 22.395 1.00 98.50 737 GLY A CA 1
ATOM 5477 C C . GLY A 1 737 ? -3.763 7.195 23.811 1.00 98.50 737 GLY A C 1
ATOM 5478 O O . GLY A 1 737 ? -2.780 7.730 24.308 1.00 98.50 737 GLY A O 1
ATOM 5479 N N . ASP A 1 738 ? -4.531 6.360 24.514 1.00 98.50 738 ASP A N 1
ATOM 5480 C CA . ASP A 1 738 ? -4.200 6.023 25.899 1.00 98.50 738 ASP A CA 1
ATOM 5481 C C . ASP A 1 738 ? -3.060 4.994 25.996 1.00 98.50 738 ASP A C 1
ATOM 5483 O O . ASP A 1 738 ? -3.205 3.824 25.629 1.00 98.50 738 ASP A O 1
ATOM 5487 N N . LYS A 1 739 ? -1.914 5.432 26.531 1.00 98.12 739 LYS A N 1
ATOM 5488 C CA . LYS A 1 739 ? -0.720 4.596 26.707 1.00 98.12 739 LYS A CA 1
ATOM 5489 C C . LYS A 1 739 ? -0.956 3.403 27.640 1.00 98.12 739 LYS A C 1
ATOM 5491 O O . LYS A 1 739 ? -0.457 2.314 27.362 1.00 98.12 739 LYS A O 1
ATOM 5496 N N . SER A 1 740 ? -1.731 3.579 28.712 1.00 97.81 740 SER A N 1
ATOM 5497 C CA . SER A 1 740 ? -2.011 2.500 29.666 1.00 97.81 740 SER A CA 1
ATOM 5498 C C . SER A 1 740 ? -2.918 1.431 29.051 1.00 97.81 740 SER A C 1
ATOM 5500 O O . SER A 1 740 ? -2.658 0.236 29.213 1.00 97.81 740 SER A O 1
ATOM 5502 N N . LEU A 1 741 ? -3.905 1.847 28.246 1.00 98.38 741 LEU A N 1
ATOM 5503 C CA . LEU A 1 741 ? -4.715 0.930 27.454 1.00 98.38 741 LEU A CA 1
ATOM 5504 C C . LEU A 1 741 ? -3.840 0.197 26.433 1.00 98.38 741 LEU A C 1
ATOM 5506 O O . LEU A 1 741 ? -3.883 -1.029 26.416 1.00 98.38 741 LEU A O 1
ATOM 5510 N N . TYR A 1 742 ? -2.999 0.899 25.661 1.00 98.56 742 TYR A N 1
ATOM 5511 C CA . TYR A 1 742 ? -2.055 0.288 24.710 1.00 98.56 742 TYR A CA 1
ATOM 5512 C C . TYR A 1 742 ? -1.189 -0.804 25.353 1.00 98.56 742 TYR A C 1
ATOM 5514 O O . TYR A 1 742 ? -1.123 -1.917 24.830 1.00 98.56 742 TYR A O 1
ATOM 5522 N N . ASP A 1 743 ? -0.569 -0.518 26.501 1.00 97.56 743 ASP A N 1
ATOM 5523 C CA . ASP A 1 743 ? 0.282 -1.488 27.198 1.00 97.56 743 ASP A CA 1
ATOM 5524 C C . ASP A 1 743 ? -0.535 -2.672 27.750 1.00 97.56 743 ASP A C 1
ATOM 5526 O O . ASP A 1 743 ? -0.068 -3.811 27.710 1.00 97.56 743 ASP A O 1
ATOM 5530 N N . SER A 1 744 ? -1.781 -2.442 28.186 1.00 96.12 744 SER A N 1
ATOM 5531 C CA . SER A 1 744 ? -2.684 -3.514 28.634 1.00 96.12 744 SER A CA 1
ATOM 5532 C C . SER A 1 744 ? -3.209 -4.403 27.497 1.00 96.12 744 SER A C 1
ATOM 5534 O O . SER A 1 744 ? -3.409 -5.599 27.708 1.00 96.12 744 SER A O 1
ATOM 5536 N N . VAL A 1 745 ? -3.408 -3.854 26.287 1.00 97.50 745 VAL A N 1
ATOM 5537 C CA . VAL A 1 745 ? -3.936 -4.607 25.133 1.00 97.50 745 VAL A CA 1
ATOM 5538 C C . VAL A 1 745 ? -2.856 -5.188 24.229 1.00 97.50 745 VAL A C 1
ATOM 5540 O O . VAL A 1 745 ? -3.172 -6.008 23.365 1.00 97.50 745 VAL A O 1
ATOM 5543 N N . ALA A 1 746 ? -1.591 -4.815 24.438 1.00 96.69 746 ALA A N 1
ATOM 5544 C CA . ALA A 1 746 ? -0.443 -5.292 23.675 1.00 96.69 746 ALA A CA 1
ATOM 5545 C C . ALA A 1 746 ? -0.434 -6.819 23.420 1.00 96.69 746 ALA A C 1
ATOM 5547 O O . ALA A 1 746 ? -0.233 -7.183 22.260 1.00 96.69 746 ALA A O 1
ATOM 5548 N N . PRO A 1 747 ? -0.732 -7.710 24.396 1.00 96.81 747 PRO A N 1
ATOM 5549 C CA . PRO A 1 747 ? -0.776 -9.155 24.148 1.00 96.81 747 PRO A CA 1
ATOM 5550 C C . PRO A 1 747 ? -1.841 -9.581 23.124 1.00 96.81 747 PRO A C 1
ATOM 5552 O O . PRO A 1 747 ? -1.616 -10.506 22.349 1.00 96.81 747 PRO A O 1
ATOM 5555 N N . TYR A 1 748 ? -2.989 -8.897 23.075 1.00 97.62 748 TYR A N 1
ATOM 5556 C CA . TYR A 1 748 ? -4.052 -9.175 22.100 1.00 97.62 748 TYR A CA 1
ATOM 5557 C C . TYR A 1 748 ? -3.695 -8.643 20.709 1.00 97.62 748 TYR A C 1
ATOM 5559 O O . TYR A 1 748 ? -4.014 -9.276 19.702 1.00 97.62 748 TYR A O 1
ATOM 5567 N N . LEU A 1 749 ? -2.988 -7.507 20.644 1.00 98.19 749 LEU A N 1
ATOM 5568 C CA . LEU A 1 749 ? -2.439 -6.991 19.389 1.00 98.19 749 LEU A CA 1
ATOM 5569 C C . LEU A 1 749 ? -1.384 -7.951 18.812 1.00 98.19 749 LEU A C 1
ATOM 5571 O O . LEU A 1 749 ? -1.400 -8.195 17.610 1.00 98.19 749 LEU A O 1
ATOM 5575 N N . ASP A 1 750 ? -0.544 -8.563 19.652 1.00 97.81 750 ASP A N 1
ATOM 5576 C CA . ASP A 1 750 ? 0.479 -9.543 19.235 1.00 97.81 750 ASP A CA 1
ATOM 5577 C C . ASP A 1 750 ? -0.100 -10.894 18.760 1.00 97.81 750 ASP A C 1
ATOM 5579 O O . ASP A 1 750 ? 0.571 -11.649 18.061 1.00 97.81 750 ASP A O 1
ATOM 5583 N N . ILE A 1 751 ? -1.356 -11.210 19.098 1.00 98.00 751 ILE A N 1
ATOM 5584 C CA . ILE A 1 751 ? -2.083 -12.374 18.548 1.00 98.00 751 ILE A CA 1
ATOM 5585 C C . ILE A 1 751 ? -2.638 -12.065 17.150 1.00 98.00 751 ILE A C 1
ATOM 5587 O O . ILE A 1 751 ? -2.710 -12.935 16.280 1.00 98.00 751 ILE A O 1
ATOM 5591 N N . MET A 1 752 ? -3.056 -10.819 16.927 1.00 98.25 752 MET A N 1
ATOM 5592 C CA . MET A 1 752 ? -3.638 -10.368 15.662 1.00 98.25 752 MET A CA 1
ATOM 5593 C C . MET A 1 752 ? -2.590 -9.824 14.675 1.00 98.25 752 MET A C 1
ATOM 5595 O O . MET A 1 752 ? -2.894 -9.648 13.491 1.00 98.25 752 MET A O 1
ATOM 5599 N N . GLY A 1 753 ? -1.364 -9.558 15.128 1.00 97.81 753 GLY A N 1
ATOM 5600 C CA . GLY A 1 753 ? -0.338 -8.873 14.354 1.00 97.81 753 GLY A CA 1
ATOM 5601 C C . GLY A 1 753 ? 1.094 -9.218 14.744 1.00 97.81 753 GLY A C 1
ATOM 5602 O O . GLY A 1 753 ? 1.380 -9.709 15.827 1.00 97.81 753 GLY A O 1
ATOM 5603 N N . LYS A 1 754 ? 2.014 -8.924 13.824 1.00 97.44 754 LYS A N 1
ATOM 5604 C CA . LYS A 1 754 ? 3.457 -9.183 13.960 1.00 97.44 754 LYS A CA 1
ATOM 5605 C C . LYS A 1 754 ? 4.238 -8.003 14.540 1.00 97.44 754 LYS A C 1
ATOM 5607 O O . LYS A 1 754 ? 5.399 -8.164 14.908 1.00 97.44 754 LYS A O 1
ATOM 5612 N N . SER A 1 755 ? 3.647 -6.811 14.526 1.00 96.62 755 SER A N 1
ATOM 5613 C CA . SER A 1 755 ? 4.256 -5.585 15.033 1.00 96.62 755 SER A CA 1
ATOM 5614 C C . SER A 1 755 ? 3.197 -4.543 15.382 1.00 96.62 755 SER A C 1
ATOM 5616 O O . SER A 1 755 ? 2.073 -4.548 14.871 1.00 96.62 755 SER A O 1
ATOM 5618 N N . LYS A 1 756 ? 3.575 -3.644 16.288 1.00 97.31 756 LYS A N 1
ATOM 5619 C CA . LYS A 1 756 ? 2.744 -2.562 16.805 1.00 97.31 756 LYS A CA 1
ATOM 5620 C C . LYS A 1 756 ? 3.618 -1.335 17.051 1.00 97.31 756 LYS A C 1
ATOM 5622 O O . LYS A 1 756 ? 4.707 -1.453 17.607 1.00 97.31 756 LYS A O 1
ATOM 5627 N N . PHE A 1 757 ? 3.134 -0.181 16.617 1.00 97.88 757 PHE A N 1
ATOM 5628 C CA . PHE A 1 757 ? 3.752 1.124 16.815 1.00 97.88 757 PHE A CA 1
ATOM 5629 C C . PHE A 1 757 ? 2.887 1.932 17.777 1.00 97.88 757 PHE A C 1
ATOM 5631 O O . PHE A 1 757 ? 1.662 1.842 17.705 1.00 97.88 757 PHE A O 1
ATOM 5638 N N . TYR A 1 758 ? 3.514 2.723 18.647 1.00 98.44 758 TYR A N 1
ATOM 5639 C CA . TYR A 1 758 ? 2.827 3.716 19.469 1.00 98.44 758 TYR A CA 1
ATOM 5640 C C . TYR A 1 758 ? 3.226 5.112 18.987 1.00 98.44 758 TYR A C 1
ATOM 5642 O O . TYR A 1 758 ? 4.400 5.470 19.040 1.00 98.44 758 TYR A O 1
ATOM 5650 N N . LEU A 1 759 ? 2.254 5.868 18.485 1.00 98.12 759 LEU A N 1
ATOM 5651 C CA . LEU A 1 759 ? 2.446 7.086 17.696 1.00 98.12 759 LEU A CA 1
ATOM 5652 C C . LEU A 1 759 ? 2.050 8.361 18.464 1.00 98.12 759 LEU A C 1
ATOM 5654 O O . LEU A 1 759 ? 1.919 9.424 17.865 1.00 98.12 759 LEU A O 1
ATOM 5658 N N . GLY A 1 760 ? 1.874 8.273 19.785 1.00 97.62 760 GLY A N 1
ATOM 5659 C CA . GLY A 1 760 ? 1.506 9.409 20.632 1.00 97.62 760 GLY A CA 1
ATOM 5660 C C . GLY A 1 760 ? -0.006 9.605 20.730 1.00 97.62 760 GLY A C 1
ATOM 5661 O O . GLY A 1 760 ? -0.716 8.684 21.137 1.00 97.62 760 GLY A O 1
ATOM 5662 N N . ASP A 1 761 ? -0.477 10.807 20.405 1.00 97.94 761 ASP A N 1
ATOM 5663 C CA . ASP A 1 761 ? -1.845 11.266 20.660 1.00 97.94 761 ASP A CA 1
ATOM 5664 C C . ASP A 1 761 ? -2.872 10.821 19.605 1.00 97.94 761 ASP A C 1
ATOM 5666 O O . ASP A 1 761 ? -2.542 10.465 18.474 1.00 97.94 761 ASP A O 1
ATOM 5670 N N . VAL A 1 762 ? -4.157 10.855 19.982 1.00 98.56 762 VAL A N 1
ATOM 5671 C CA . VAL A 1 762 ? -5.268 10.439 19.109 1.00 98.56 762 VAL A CA 1
ATOM 5672 C C . VAL A 1 762 ? -5.336 11.295 17.842 1.00 98.56 762 VAL A C 1
ATOM 5674 O O . VAL A 1 762 ? -5.485 12.517 17.904 1.00 98.56 762 VAL A O 1
ATOM 5677 N N . GLY A 1 763 ? -5.299 10.621 16.696 1.00 97.88 763 GLY A N 1
ATOM 5678 C CA . GLY A 1 763 ? -5.233 11.195 15.359 1.00 97.88 763 GLY A CA 1
ATOM 5679 C C . GLY A 1 763 ? -3.959 10.763 14.630 1.00 97.88 763 GLY A C 1
ATOM 5680 O O . GLY A 1 763 ? -3.978 10.628 13.408 1.00 97.88 763 GLY A O 1
ATOM 5681 N N . ASN A 1 764 ? -2.872 10.474 15.356 1.00 98.50 764 ASN A N 1
ATOM 5682 C CA . ASN A 1 764 ? -1.577 10.118 14.772 1.00 98.50 764 ASN A CA 1
ATOM 5683 C C . ASN A 1 764 ? -1.570 8.719 14.131 1.00 98.50 764 ASN A C 1
ATOM 5685 O O . ASN A 1 764 ? -0.940 8.511 13.090 1.00 98.50 764 ASN A O 1
ATOM 5689 N N . GLY A 1 765 ? -2.300 7.761 14.708 1.00 98.44 765 GLY A N 1
ATOM 5690 C CA . GLY A 1 765 ? -2.520 6.433 14.137 1.00 98.44 765 GLY A CA 1
ATOM 5691 C C . GLY A 1 765 ? -3.382 6.491 12.881 1.00 98.44 765 GLY A C 1
ATOM 5692 O O . GLY A 1 765 ? -3.009 5.921 11.849 1.00 98.44 765 GLY A O 1
ATOM 5693 N N . ALA A 1 766 ? -4.489 7.240 12.931 1.00 98.38 766 ALA A N 1
ATOM 5694 C CA . ALA A 1 766 ? -5.326 7.521 11.765 1.00 98.38 766 ALA A CA 1
ATOM 5695 C C . ALA A 1 766 ? -4.519 8.191 10.636 1.00 98.38 766 ALA A C 1
ATOM 5697 O O . ALA A 1 766 ? -4.503 7.696 9.507 1.00 98.38 766 ALA A O 1
ATOM 5698 N N . ALA A 1 767 ? -3.775 9.256 10.942 1.00 98.62 767 ALA A N 1
ATOM 5699 C CA . ALA A 1 767 ? -2.956 9.983 9.977 1.00 98.62 767 ALA A CA 1
ATOM 5700 C C . ALA A 1 767 ? -1.874 9.094 9.338 1.00 98.62 767 ALA A C 1
ATOM 5702 O O . ALA A 1 767 ? -1.795 9.015 8.110 1.00 98.62 767 ALA A O 1
ATOM 5703 N N . MET A 1 768 ? -1.103 8.342 10.136 1.00 98.62 768 MET A N 1
ATOM 5704 C CA . MET A 1 768 ? -0.098 7.402 9.620 1.00 98.62 768 MET A CA 1
ATOM 5705 C C . MET A 1 768 ? -0.735 6.344 8.707 1.00 98.62 768 MET A C 1
ATOM 5707 O O . MET A 1 768 ? -0.206 6.033 7.637 1.00 98.62 768 MET A O 1
ATOM 5711 N N . LYS A 1 769 ? -1.908 5.813 9.082 1.00 98.44 769 LYS A N 1
ATOM 5712 C CA . LYS A 1 769 ? -2.640 4.847 8.256 1.00 98.44 769 LYS A CA 1
ATOM 5713 C C . LYS A 1 769 ? -3.077 5.442 6.915 1.00 98.44 769 LYS A C 1
ATOM 5715 O O . LYS A 1 769 ? -2.939 4.768 5.890 1.00 98.44 769 LYS A O 1
ATOM 5720 N N . LEU A 1 770 ? -3.593 6.671 6.912 1.00 98.69 770 LEU A N 1
ATOM 5721 C CA . LEU A 1 770 ? -4.010 7.362 5.692 1.00 98.69 770 LEU A CA 1
ATOM 5722 C C . LEU A 1 770 ? -2.821 7.634 4.766 1.00 98.69 770 LEU A C 1
ATOM 5724 O O . LEU A 1 770 ? -2.920 7.333 3.579 1.00 98.69 770 LEU A O 1
ATOM 5728 N N . VAL A 1 771 ? -1.675 8.077 5.295 1.00 98.62 771 VAL A N 1
ATOM 5729 C CA . VAL A 1 771 ? -0.442 8.251 4.506 1.00 98.62 771 VAL A CA 1
ATOM 5730 C C . VAL A 1 771 ? 0.012 6.929 3.871 1.00 98.62 771 VAL A C 1
ATOM 5732 O O . VAL A 1 771 ? 0.267 6.874 2.668 1.00 98.62 771 VAL A O 1
ATOM 5735 N N . VAL A 1 772 ? 0.058 5.833 4.638 1.00 98.25 772 VAL A N 1
ATOM 5736 C CA . VAL A 1 772 ? 0.435 4.504 4.115 1.00 98.25 772 VAL A CA 1
ATOM 5737 C C . VAL A 1 772 ? -0.509 4.048 2.996 1.00 98.25 772 VAL A C 1
ATOM 5739 O O . VAL A 1 772 ? -0.053 3.554 1.961 1.00 98.25 772 VAL A O 1
ATOM 5742 N N . ASN A 1 773 ? -1.821 4.231 3.171 1.00 98.44 773 ASN A N 1
ATOM 5743 C CA . ASN A 1 773 ? -2.811 3.839 2.167 1.00 98.44 773 ASN A CA 1
ATOM 5744 C C . ASN A 1 773 ? -2.865 4.796 0.958 1.00 98.44 773 ASN A C 1
ATOM 5746 O O . ASN A 1 773 ? -3.234 4.348 -0.129 1.00 98.44 773 ASN A O 1
ATOM 5750 N N . MET A 1 774 ? -2.441 6.055 1.107 1.00 98.69 774 MET A N 1
ATOM 5751 C CA . MET A 1 774 ? -2.230 7.005 0.008 1.00 98.69 774 MET A CA 1
ATOM 5752 C C . MET A 1 774 ? -1.092 6.539 -0.905 1.00 98.69 774 MET A C 1
ATOM 5754 O O . MET A 1 774 ? -1.294 6.367 -2.106 1.00 98.69 774 MET A O 1
ATOM 5758 N N . VAL A 1 775 ? 0.079 6.236 -0.326 1.00 98.50 775 VAL A N 1
ATOM 5759 C CA . VAL A 1 775 ? 1.231 5.699 -1.073 1.00 98.50 775 VAL A CA 1
ATOM 5760 C C . VAL A 1 775 ? 0.849 4.389 -1.772 1.00 98.50 775 VAL A C 1
ATOM 5762 O O . VAL A 1 775 ? 1.111 4.230 -2.962 1.00 98.50 775 VAL A O 1
ATOM 5765 N N . MET A 1 776 ? 0.155 3.478 -1.076 1.00 98.38 776 MET A N 1
ATOM 5766 C CA . MET A 1 776 ? -0.324 2.213 -1.651 1.00 98.38 776 MET A CA 1
ATOM 5767 C C . MET A 1 776 ? -1.292 2.408 -2.826 1.00 98.38 776 MET A C 1
ATOM 5769 O O . MET A 1 776 ? -1.158 1.731 -3.849 1.00 98.38 776 MET A O 1
ATOM 5773 N N . GLY A 1 777 ? -2.246 3.334 -2.698 1.00 98.56 777 GLY A N 1
ATOM 5774 C CA . GLY A 1 777 ? -3.227 3.625 -3.738 1.00 98.56 777 GLY A CA 1
ATOM 5775 C C . GLY A 1 777 ? -2.583 4.183 -5.006 1.00 98.56 777 GLY A C 1
ATOM 5776 O O . GLY A 1 777 ? -2.879 3.690 -6.098 1.00 98.56 777 GLY A O 1
ATOM 5777 N N . SER A 1 778 ? -1.659 5.138 -4.856 1.00 98.69 778 SER A N 1
ATOM 5778 C CA . SER A 1 778 ? -0.885 5.730 -5.956 1.00 98.69 778 SER A CA 1
ATOM 5779 C C . SER A 1 778 ? 0.074 4.729 -6.613 1.00 98.69 778 SER A C 1
ATOM 5781 O O . SER A 1 778 ? 0.171 4.689 -7.839 1.00 98.69 778 SER A O 1
ATOM 5783 N N . MET A 1 779 ? 0.733 3.862 -5.832 1.00 98.38 779 MET A N 1
ATOM 5784 C CA . MET A 1 779 ? 1.575 2.779 -6.365 1.00 98.38 779 MET A CA 1
ATOM 5785 C C . MET A 1 779 ? 0.784 1.802 -7.240 1.00 98.38 779 MET A C 1
ATOM 5787 O O . MET A 1 779 ? 1.263 1.405 -8.300 1.00 98.38 779 MET A O 1
ATOM 5791 N N . MET A 1 780 ? -0.425 1.411 -6.823 1.00 98.69 780 MET A N 1
ATOM 5792 C CA . MET A 1 780 ? -1.273 0.508 -7.609 1.00 98.69 780 MET A CA 1
ATOM 5793 C C . MET A 1 780 ? -1.751 1.156 -8.918 1.00 98.69 780 MET A C 1
ATOM 5795 O O . MET A 1 780 ? -1.779 0.490 -9.953 1.00 98.69 780 MET A O 1
ATOM 5799 N N . ALA A 1 781 ? -2.068 2.454 -8.902 1.00 98.62 781 ALA A N 1
ATOM 5800 C CA . ALA A 1 781 ? -2.425 3.201 -10.108 1.00 98.62 781 ALA A CA 1
ATOM 5801 C C . ALA A 1 781 ? -1.237 3.310 -11.091 1.00 98.62 781 ALA A C 1
ATOM 5803 O O . ALA A 1 781 ? -1.367 2.913 -12.245 1.00 98.62 781 ALA A O 1
ATOM 5804 N N . SER A 1 782 ? -0.053 3.714 -10.613 1.00 98.19 782 SER A N 1
ATOM 5805 C CA . SER A 1 782 ? 1.209 3.724 -11.384 1.00 98.19 782 SER A CA 1
ATOM 5806 C C . SER A 1 782 ? 1.538 2.355 -12.007 1.00 98.19 782 SER A C 1
ATOM 5808 O O . SER A 1 782 ? 1.874 2.242 -13.186 1.00 98.19 782 SER A O 1
ATOM 5810 N N . PHE A 1 783 ? 1.394 1.279 -11.231 1.00 98.56 783 PHE A N 1
ATOM 5811 C CA . PHE A 1 783 ? 1.622 -0.081 -11.716 1.00 98.56 783 PHE A CA 1
ATOM 5812 C C . PHE A 1 783 ? 0.594 -0.515 -12.773 1.00 98.56 783 PHE A C 1
ATOM 5814 O O . PHE A 1 783 ? 0.949 -1.221 -13.715 1.00 98.56 783 PHE A O 1
ATOM 5821 N N . SER A 1 784 ? -0.653 -0.050 -12.657 1.00 98.69 784 SER A N 1
ATOM 5822 C CA . SER A 1 784 ? -1.704 -0.281 -13.655 1.00 98.69 784 SER A CA 1
ATOM 5823 C C . SER A 1 784 ? -1.384 0.393 -14.994 1.00 98.69 784 SER A C 1
ATOM 5825 O O . SER A 1 784 ? -1.515 -0.245 -16.036 1.00 98.69 784 SER A O 1
ATOM 5827 N N . GLU A 1 785 ? -0.895 1.639 -14.969 1.00 98.38 785 GLU A N 1
ATOM 5828 C CA . GLU A 1 785 ? -0.397 2.339 -16.165 1.00 98.38 785 GLU A CA 1
ATOM 5829 C C . GLU A 1 785 ? 0.744 1.568 -16.833 1.00 98.38 785 GLU A C 1
ATOM 5831 O O . GLU A 1 785 ? 0.733 1.371 -18.044 1.00 98.38 785 GLU A O 1
ATOM 5836 N N . GLY A 1 786 ? 1.708 1.084 -16.045 1.00 97.81 786 GLY A N 1
ATOM 5837 C CA . GLY A 1 786 ? 2.850 0.334 -16.564 1.00 97.81 786 GLY A CA 1
ATOM 5838 C C . GLY A 1 786 ? 2.494 -1.026 -17.177 1.00 97.81 786 GLY A C 1
ATOM 5839 O O . GLY A 1 786 ? 3.062 -1.398 -18.207 1.00 97.81 786 GLY A O 1
ATOM 5840 N N . LEU A 1 787 ? 1.543 -1.757 -16.581 1.00 98.31 787 LEU A N 1
ATOM 5841 C CA . LEU A 1 787 ? 1.028 -3.017 -17.131 1.00 98.31 787 LEU A CA 1
ATOM 5842 C C . LEU A 1 787 ? 0.330 -2.794 -18.480 1.00 98.31 787 LEU A C 1
ATOM 5844 O O . LEU A 1 787 ? 0.670 -3.472 -19.449 1.00 98.31 787 LEU A O 1
ATOM 5848 N N . LEU A 1 788 ? -0.593 -1.827 -18.555 1.00 97.81 788 LEU A N 1
ATOM 5849 C CA . LEU A 1 788 ? -1.322 -1.522 -19.792 1.00 97.81 788 LEU A CA 1
ATOM 5850 C C . LEU A 1 788 ? -0.409 -0.945 -20.872 1.00 97.81 788 LEU A C 1
ATOM 5852 O O . LEU A 1 788 ? -0.536 -1.320 -22.032 1.00 97.81 788 LEU A O 1
ATOM 5856 N N . LEU A 1 789 ? 0.538 -0.073 -20.510 1.00 96.00 789 LEU A N 1
ATOM 5857 C CA . LEU A 1 789 ? 1.506 0.453 -21.469 1.00 96.00 789 LEU A CA 1
ATOM 5858 C C . LEU A 1 789 ? 2.371 -0.672 -22.050 1.00 96.00 789 LEU A C 1
ATOM 5860 O O . LEU A 1 789 ? 2.570 -0.699 -23.258 1.00 96.00 789 LEU A O 1
ATOM 5864 N N . SER A 1 790 ? 2.816 -1.630 -21.226 1.00 95.19 790 SER A N 1
ATOM 5865 C CA . SER A 1 790 ? 3.542 -2.814 -21.718 1.00 95.19 790 SER A CA 1
ATOM 5866 C C . SER A 1 790 ? 2.719 -3.620 -22.717 1.00 95.19 790 SER A C 1
ATOM 5868 O O . SER A 1 790 ? 3.201 -3.886 -23.813 1.00 95.19 790 SER A O 1
ATOM 5870 N N . GLU A 1 791 ? 1.472 -3.948 -22.372 1.00 95.12 791 GLU A N 1
ATOM 5871 C CA . GLU A 1 791 ? 0.557 -4.673 -23.260 1.00 95.12 791 GLU A CA 1
ATOM 5872 C C . GLU A 1 791 ? 0.359 -3.927 -24.593 1.00 95.12 791 GLU A C 1
ATOM 5874 O O . GLU A 1 791 ? 0.469 -4.516 -25.668 1.00 95.12 791 GLU A O 1
ATOM 5879 N N . LYS A 1 792 ? 0.142 -2.607 -24.530 1.00 93.38 792 LYS A N 1
ATOM 5880 C CA . LYS A 1 792 ? -0.084 -1.741 -25.695 1.00 93.38 792 LYS A CA 1
ATOM 5881 C C . LYS A 1 792 ? 1.116 -1.614 -26.630 1.00 93.38 792 LYS A C 1
ATOM 5883 O O . LYS A 1 792 ? 0.905 -1.447 -27.827 1.00 93.38 792 LYS A O 1
ATOM 5888 N N . VAL A 1 793 ? 2.342 -1.703 -26.113 1.00 88.75 793 VAL A N 1
ATOM 5889 C CA . VAL A 1 793 ? 3.579 -1.679 -26.919 1.00 88.75 793 VAL A CA 1
ATOM 5890 C C . VAL A 1 793 ? 4.086 -3.085 -27.276 1.00 88.75 793 VAL A C 1
ATOM 5892 O O . VAL A 1 793 ? 5.217 -3.232 -27.726 1.00 88.75 793 VAL A O 1
ATOM 5895 N N . GLY A 1 794 ? 3.268 -4.130 -27.084 1.00 89.62 794 GLY A N 1
ATOM 5896 C CA . GLY A 1 794 ? 3.580 -5.506 -27.493 1.00 89.62 794 GLY A CA 1
ATOM 5897 C C . GLY A 1 794 ? 4.470 -6.303 -26.528 1.00 89.62 794 GLY A C 1
ATOM 5898 O O . GLY A 1 794 ? 4.923 -7.393 -26.872 1.00 89.62 794 GLY A O 1
ATOM 5899 N N . LEU A 1 795 ? 4.717 -5.801 -25.315 1.00 91.25 795 LEU A N 1
ATOM 5900 C CA . LEU A 1 795 ? 5.496 -6.492 -24.282 1.00 91.25 795 LEU A CA 1
ATOM 5901 C C . LEU A 1 795 ? 4.590 -7.370 -23.409 1.00 91.25 795 LEU A C 1
ATOM 5903 O O . LEU A 1 795 ? 3.540 -6.923 -22.956 1.00 91.25 795 LEU A O 1
ATOM 5907 N N . ASP A 1 796 ? 5.036 -8.585 -23.066 1.00 95.31 796 ASP A N 1
ATOM 5908 C CA . ASP A 1 796 ? 4.338 -9.441 -22.092 1.00 95.31 796 ASP A CA 1
ATOM 5909 C C . ASP A 1 796 ? 4.350 -8.794 -20.686 1.00 95.31 796 ASP A C 1
ATOM 5911 O O . ASP A 1 796 ? 5.419 -8.702 -20.059 1.00 95.31 796 ASP A O 1
ATOM 5915 N N . PRO A 1 797 ? 3.189 -8.411 -20.113 1.00 96.19 797 PRO A N 1
ATOM 5916 C CA . PRO A 1 797 ? 3.137 -7.816 -18.780 1.00 96.19 797 PRO A CA 1
ATOM 5917 C C . PRO A 1 797 ? 3.594 -8.785 -17.670 1.00 96.19 797 PRO A C 1
ATOM 5919 O O . PRO A 1 797 ? 4.050 -8.352 -16.609 1.00 96.19 797 PRO A O 1
ATOM 5922 N N . ASN A 1 798 ? 3.573 -10.105 -17.905 1.00 96.56 798 ASN A N 1
ATOM 5923 C CA . ASN A 1 798 ? 4.162 -11.081 -16.982 1.00 96.56 798 ASN A CA 1
ATOM 5924 C C . ASN A 1 798 ? 5.695 -10.991 -16.954 1.00 96.56 798 ASN A C 1
ATOM 5926 O O . ASN A 1 798 ? 6.306 -11.293 -15.924 1.00 96.56 798 ASN A O 1
ATOM 5930 N N . VAL A 1 799 ? 6.339 -10.580 -18.053 1.00 95.56 799 VAL A N 1
ATOM 5931 C CA . VAL A 1 799 ? 7.779 -10.286 -18.070 1.00 95.56 799 VAL A CA 1
ATOM 5932 C C . VAL A 1 799 ? 8.063 -8.988 -17.322 1.00 95.56 799 VAL A C 1
ATOM 5934 O O . VAL A 1 799 ? 8.979 -8.990 -16.500 1.00 95.56 799 VAL A O 1
ATOM 5937 N N . LEU A 1 800 ? 7.241 -7.942 -17.478 1.00 96.38 800 LEU A N 1
ATOM 5938 C CA . LEU A 1 800 ? 7.356 -6.720 -16.666 1.00 96.38 800 LEU A CA 1
ATOM 5939 C C . LEU A 1 800 ? 7.335 -7.044 -15.159 1.00 96.38 800 LEU A C 1
ATOM 5941 O O . LEU A 1 800 ? 8.224 -6.611 -14.425 1.00 96.38 800 LEU A O 1
ATOM 5945 N N . ILE A 1 801 ? 6.386 -7.865 -14.691 1.00 96.75 801 ILE A N 1
ATOM 5946 C CA . ILE A 1 801 ? 6.323 -8.295 -13.280 1.00 96.75 801 ILE A CA 1
ATOM 5947 C C . ILE A 1 801 ? 7.621 -8.999 -12.853 1.00 96.75 801 ILE A C 1
ATOM 5949 O O . ILE A 1 801 ? 8.165 -8.701 -11.786 1.00 96.75 801 ILE A O 1
ATOM 5953 N N . LYS A 1 802 ? 8.156 -9.906 -13.684 1.00 95.44 802 LYS A N 1
ATOM 5954 C CA . LYS A 1 802 ? 9.421 -10.609 -13.401 1.00 95.44 802 LYS A CA 1
ATOM 5955 C C . LYS A 1 802 ? 10.603 -9.635 -13.326 1.00 95.44 802 LYS A C 1
ATOM 5957 O O . LYS A 1 802 ? 11.390 -9.745 -12.386 1.00 95.44 802 LYS A O 1
ATOM 5962 N N . VAL A 1 803 ? 10.704 -8.667 -14.239 1.00 91.44 803 VAL A N 1
ATOM 5963 C CA . VAL A 1 803 ? 11.733 -7.610 -14.234 1.00 91.44 803 VAL A CA 1
ATOM 5964 C C . VAL A 1 803 ? 11.649 -6.775 -12.950 1.00 91.44 803 VAL A C 1
ATOM 5966 O O . VAL A 1 803 ? 12.635 -6.663 -12.216 1.00 91.44 803 VAL A O 1
ATOM 5969 N N . ILE A 1 804 ? 10.460 -6.258 -12.621 1.00 94.56 804 ILE A N 1
ATOM 5970 C CA . ILE A 1 804 ? 10.196 -5.471 -11.404 1.00 94.56 804 ILE A CA 1
ATOM 5971 C C . ILE A 1 804 ? 10.579 -6.261 -10.148 1.00 94.56 804 ILE A C 1
ATOM 5973 O O . ILE A 1 804 ? 11.256 -5.723 -9.272 1.00 94.56 804 ILE A O 1
ATOM 5977 N N . SER A 1 805 ? 10.217 -7.549 -10.076 1.00 94.31 805 SER A N 1
ATOM 5978 C CA . SER A 1 805 ? 10.474 -8.418 -8.915 1.00 94.31 805 SER A CA 1
ATOM 5979 C C . SER A 1 805 ? 11.959 -8.606 -8.572 1.00 94.31 805 SER A C 1
ATOM 5981 O O . SER A 1 805 ? 12.288 -9.013 -7.458 1.00 94.31 805 SER A O 1
ATOM 5983 N N . GLN A 1 806 ? 12.861 -8.304 -9.509 1.00 88.88 806 GLN A N 1
ATOM 5984 C CA . GLN A 1 806 ? 14.304 -8.473 -9.343 1.00 88.88 806 GLN A CA 1
ATOM 5985 C C . GLN A 1 806 ? 15.038 -7.155 -9.051 1.00 88.88 806 GLN A C 1
ATOM 5987 O O . GLN A 1 806 ? 16.183 -7.207 -8.589 1.00 88.88 806 GLN A O 1
ATOM 5992 N N . GLY A 1 807 ? 14.392 -6.008 -9.301 1.00 85.81 807 GLY A N 1
ATOM 5993 C CA . GLY A 1 807 ? 14.957 -4.663 -9.179 1.00 85.81 807 GLY A CA 1
ATOM 5994 C C . GLY A 1 807 ? 14.627 -3.928 -7.871 1.00 85.81 807 GLY A C 1
ATOM 5995 O O . GLY A 1 807 ? 14.015 -4.463 -6.944 1.00 85.81 807 GLY A O 1
ATOM 5996 N N . ALA A 1 808 ? 15.031 -2.655 -7.800 1.00 86.88 808 ALA A N 1
ATOM 5997 C CA . ALA A 1 808 ? 14.889 -1.818 -6.601 1.00 86.88 808 ALA A CA 1
ATOM 5998 C C . ALA A 1 808 ? 13.432 -1.441 -6.256 1.00 86.88 808 ALA A C 1
ATOM 6000 O O . ALA A 1 808 ? 13.153 -1.124 -5.100 1.00 86.88 808 ALA A O 1
ATOM 6001 N N . ILE A 1 809 ? 12.523 -1.500 -7.236 1.00 93.44 809 ILE A N 1
ATOM 6002 C CA . ILE A 1 809 ? 11.077 -1.254 -7.087 1.00 93.44 809 ILE A CA 1
ATOM 6003 C C . ILE A 1 809 ? 10.257 -2.536 -6.852 1.00 93.44 809 ILE A C 1
ATOM 6005 O O . ILE A 1 809 ? 9.033 -2.517 -6.947 1.00 93.44 809 ILE A O 1
ATOM 6009 N N . SER A 1 810 ? 10.914 -3.664 -6.561 1.00 95.25 810 SER A N 1
ATOM 6010 C CA . SER A 1 810 ? 10.226 -4.901 -6.179 1.00 95.25 810 SER A CA 1
ATOM 6011 C C . SER A 1 810 ? 9.372 -4.680 -4.929 1.00 95.25 810 SER A C 1
ATOM 6013 O O . SER A 1 810 ? 9.887 -4.251 -3.900 1.00 95.25 810 SER A O 1
ATOM 6015 N N . ALA A 1 811 ? 8.079 -5.001 -5.010 1.00 96.00 811 ALA A N 1
ATOM 6016 C CA . ALA A 1 811 ? 7.154 -4.937 -3.883 1.00 96.00 811 ALA A CA 1
ATOM 6017 C C . ALA A 1 811 ? 6.262 -6.190 -3.836 1.00 96.00 811 ALA A C 1
ATOM 6019 O O . ALA A 1 811 ? 5.781 -6.621 -4.891 1.00 96.00 811 ALA A O 1
ATOM 6020 N N . PRO A 1 812 ? 5.984 -6.769 -2.648 1.00 95.50 812 PRO A N 1
ATOM 6021 C CA . PRO A 1 812 ? 5.086 -7.919 -2.513 1.00 95.50 812 PRO A CA 1
ATOM 6022 C C . PRO A 1 812 ? 3.719 -7.707 -3.178 1.00 95.50 812 PRO A C 1
ATOM 6024 O O . PRO A 1 812 ? 3.175 -8.635 -3.774 1.00 95.50 812 PRO A O 1
ATOM 6027 N N . MET A 1 813 ? 3.180 -6.485 -3.113 1.00 95.81 813 MET A N 1
ATOM 6028 C CA . MET A 1 813 ? 1.917 -6.102 -3.745 1.00 95.81 813 MET A CA 1
ATOM 6029 C C . MET A 1 813 ? 1.895 -6.379 -5.255 1.00 95.81 813 MET A C 1
ATOM 6031 O O . MET A 1 813 ? 0.932 -6.974 -5.733 1.00 95.81 813 MET A O 1
ATOM 6035 N N . TYR A 1 814 ? 2.946 -6.011 -5.995 1.00 96.62 814 TYR A N 1
ATOM 6036 C CA . TYR A 1 814 ? 2.998 -6.202 -7.450 1.00 96.62 814 TYR A CA 1
ATOM 6037 C C . TYR A 1 814 ? 2.989 -7.690 -7.820 1.00 96.62 814 TYR A C 1
ATOM 6039 O O . TYR A 1 814 ? 2.203 -8.107 -8.669 1.00 96.62 814 TYR A O 1
ATOM 6047 N N . SER A 1 815 ? 3.775 -8.514 -7.121 1.00 94.06 815 SER A N 1
ATOM 6048 C CA . SER A 1 815 ? 3.805 -9.968 -7.338 1.00 94.06 815 SER A CA 1
ATOM 6049 C C . SER A 1 815 ? 2.492 -10.664 -6.958 1.00 94.06 815 SER A C 1
ATOM 6051 O O . SER A 1 815 ? 2.135 -11.662 -7.577 1.00 94.06 815 SER A O 1
ATOM 6053 N N . MET A 1 816 ? 1.771 -10.161 -5.948 1.00 92.94 816 MET A N 1
ATOM 6054 C CA . MET A 1 816 ? 0.483 -10.724 -5.515 1.00 92.94 816 MET A CA 1
ATOM 6055 C C . MET A 1 816 ? -0.705 -10.293 -6.384 1.00 92.94 816 MET A C 1
ATOM 6057 O O . MET A 1 816 ? -1.677 -11.036 -6.470 1.00 92.94 816 MET A O 1
ATOM 6061 N N . LYS A 1 817 ? -0.670 -9.089 -6.971 1.00 96.50 817 LYS A N 1
ATOM 6062 C CA . LYS A 1 817 ? -1.817 -8.492 -7.681 1.00 96.50 817 LYS A CA 1
ATOM 6063 C C . LYS A 1 817 ? -1.671 -8.505 -9.198 1.00 96.50 817 LYS A C 1
ATOM 6065 O O . LYS A 1 817 ? -2.661 -8.727 -9.886 1.00 96.50 817 LYS A O 1
ATOM 6070 N N . GLY A 1 818 ? -0.454 -8.345 -9.715 1.00 97.19 818 GLY A N 1
ATOM 6071 C CA . GLY A 1 818 ? -0.176 -8.272 -11.150 1.00 97.19 818 GLY A CA 1
ATOM 6072 C C . GLY A 1 818 ? -0.763 -9.424 -11.979 1.00 97.19 818 GLY A C 1
ATOM 6073 O O . GLY A 1 818 ? -1.467 -9.137 -12.942 1.00 97.19 818 GLY A O 1
ATOM 6074 N N . PRO A 1 819 ? -0.583 -10.710 -11.606 1.00 96.50 819 PRO A N 1
ATOM 6075 C CA . PRO A 1 819 ? -1.159 -11.826 -12.365 1.00 96.50 819 PRO A CA 1
ATOM 6076 C C . PRO A 1 819 ? -2.691 -11.763 -12.466 1.00 96.50 819 PRO A C 1
ATOM 6078 O O . PRO A 1 819 ? -3.262 -12.037 -13.516 1.00 96.50 819 PRO A O 1
ATOM 6081 N N . SER A 1 820 ? -3.354 -11.347 -11.384 1.00 96.62 820 SER A N 1
ATOM 6082 C CA . SER A 1 820 ? -4.808 -11.183 -11.314 1.00 96.62 820 SER A CA 1
ATOM 6083 C C . SER A 1 820 ? -5.303 -9.983 -12.134 1.00 96.62 820 SER A C 1
ATOM 6085 O O . SER A 1 820 ? -6.338 -10.078 -12.787 1.00 96.62 820 SER A O 1
ATOM 6087 N N . MET A 1 821 ? -4.533 -8.888 -12.171 1.00 98.06 821 MET A N 1
ATOM 6088 C CA . MET A 1 821 ? -4.806 -7.712 -13.013 1.00 98.06 821 MET A CA 1
ATOM 6089 C C . MET A 1 821 ? -4.691 -8.034 -14.508 1.00 98.06 821 MET A C 1
ATOM 6091 O O . MET A 1 821 ? -5.572 -7.666 -15.276 1.00 98.06 821 MET A O 1
ATOM 6095 N N . ILE A 1 822 ? -3.658 -8.782 -14.913 1.00 97.12 822 ILE A N 1
ATOM 6096 C CA . ILE A 1 822 ? -3.480 -9.242 -16.303 1.00 97.12 822 ILE A CA 1
ATOM 6097 C C . ILE A 1 822 ? -4.654 -10.135 -16.733 1.00 97.12 822 ILE A C 1
ATOM 6099 O O . ILE A 1 822 ? -5.157 -10.021 -17.845 1.00 97.12 822 ILE A O 1
ATOM 6103 N N . GLN A 1 823 ? -5.137 -10.996 -15.835 1.00 96.44 823 GLN A N 1
ATOM 6104 C CA . GLN A 1 823 ? -6.281 -11.877 -16.091 1.00 96.44 823 GLN A CA 1
ATOM 6105 C C . GLN A 1 823 ? -7.643 -11.167 -16.003 1.00 96.44 823 GLN A C 1
ATOM 6107 O O . GLN A 1 823 ? -8.661 -11.781 -16.307 1.00 96.44 823 GLN A O 1
ATOM 6112 N N . SER A 1 824 ? -7.687 -9.898 -15.579 1.00 96.44 824 SER A N 1
ATOM 6113 C CA . SER A 1 824 ? -8.919 -9.159 -15.253 1.00 96.44 824 SER A CA 1
ATOM 6114 C C . SER A 1 824 ? -9.841 -9.884 -14.254 1.00 96.44 824 SER A C 1
ATOM 6116 O O . SER A 1 824 ? -11.067 -9.815 -14.343 1.00 96.44 824 SER A O 1
ATOM 6118 N N . VAL A 1 825 ? -9.251 -10.585 -13.277 1.00 96.56 825 VAL A N 1
ATOM 6119 C CA . VAL A 1 825 ? -9.967 -11.289 -12.198 1.00 96.56 825 VAL A CA 1
ATOM 6120 C C . VAL A 1 825 ? -9.566 -10.676 -10.862 1.00 96.56 825 VAL A C 1
ATOM 6122 O O . VAL A 1 825 ? -8.407 -10.748 -10.469 1.00 96.56 825 VAL A O 1
ATOM 6125 N N . TYR A 1 826 ? -10.520 -10.103 -10.127 1.00 97.00 826 TYR A N 1
ATOM 6126 C CA . TYR A 1 826 ? -10.232 -9.221 -8.986 1.00 97.00 826 TYR A CA 1
ATOM 6127 C C . TYR A 1 826 ? -10.787 -9.753 -7.650 1.00 97.00 826 TYR A C 1
ATOM 6129 O O . TYR A 1 826 ? -11.722 -9.170 -7.094 1.00 97.00 826 TYR A O 1
ATOM 6137 N N . PRO A 1 827 ? -10.239 -10.860 -7.104 1.00 92.94 827 PRO A N 1
ATOM 6138 C CA . PRO A 1 827 ? -10.740 -11.471 -5.877 1.00 92.94 827 PRO A CA 1
ATOM 6139 C C . PRO A 1 827 ? -10.510 -10.541 -4.680 1.00 92.94 827 PRO A C 1
ATOM 6141 O O . PRO A 1 827 ? -9.373 -10.274 -4.282 1.00 92.94 827 PRO A O 1
ATOM 6144 N N . THR A 1 828 ? -11.605 -10.049 -4.102 1.00 93.56 828 THR A N 1
ATOM 6145 C CA . THR A 1 828 ? -11.596 -8.969 -3.112 1.00 93.56 828 THR A CA 1
ATOM 6146 C C . THR A 1 828 ? -10.869 -9.346 -1.820 1.00 93.56 828 THR A C 1
ATOM 6148 O O . THR A 1 828 ? -11.413 -10.031 -0.951 1.00 93.56 828 THR A O 1
ATOM 6151 N N . ALA A 1 829 ? -9.649 -8.832 -1.657 1.00 92.81 829 ALA A N 1
ATOM 6152 C CA . ALA A 1 829 ? -8.909 -8.845 -0.396 1.00 92.81 829 ALA A CA 1
ATOM 6153 C C . ALA A 1 829 ? -8.960 -7.468 0.285 1.00 92.81 829 ALA A C 1
ATOM 6155 O O . ALA A 1 829 ? -9.091 -7.385 1.507 1.00 92.81 829 ALA A O 1
ATOM 6156 N N . PHE A 1 830 ? -8.911 -6.387 -0.500 1.00 96.19 830 PHE A N 1
ATOM 6157 C CA . PHE A 1 830 ? -9.183 -5.026 -0.041 1.00 96.19 830 PHE A CA 1
ATOM 6158 C C . PHE A 1 830 ? -10.123 -4.322 -1.040 1.00 96.19 830 PHE A C 1
ATOM 6160 O O . PHE A 1 830 ? -9.695 -4.054 -2.162 1.00 96.19 830 PHE A O 1
ATOM 6167 N N . PRO A 1 831 ? -11.400 -4.063 -0.680 1.00 97.81 831 PRO A N 1
ATOM 6168 C CA . PRO A 1 831 ? -12.382 -3.489 -1.599 1.00 97.81 831 PRO A CA 1
ATOM 6169 C C . PRO A 1 831 ? -11.971 -2.133 -2.176 1.00 97.81 831 PRO A C 1
ATOM 6171 O O . PRO A 1 831 ? -11.567 -1.231 -1.437 1.00 97.81 831 PRO A O 1
ATOM 6174 N N . LEU A 1 832 ? -12.176 -1.954 -3.481 1.00 98.56 832 LEU A N 1
ATOM 6175 C CA . LEU A 1 832 ? -11.843 -0.733 -4.212 1.00 98.56 832 LEU A CA 1
ATOM 6176 C C . LEU A 1 832 ? -12.517 0.507 -3.608 1.00 98.56 832 LEU A C 1
ATOM 6178 O O . LEU A 1 832 ? -11.880 1.548 -3.443 1.00 98.56 832 LEU A O 1
ATOM 6182 N N . LYS A 1 833 ? -13.777 0.387 -3.167 1.00 98.00 833 LYS A N 1
ATOM 6183 C CA . LYS A 1 833 ? -14.488 1.465 -2.460 1.00 98.00 833 LYS A CA 1
ATOM 6184 C C . LYS A 1 833 ? -13.817 1.903 -1.152 1.00 98.00 833 LYS A C 1
ATOM 6186 O O . LYS A 1 833 ? -13.960 3.063 -0.774 1.00 98.00 833 LYS A O 1
ATOM 6191 N N . HIS A 1 834 ? -13.093 1.013 -0.467 1.00 97.88 834 HIS A N 1
ATOM 6192 C CA . HIS A 1 834 ? -12.373 1.346 0.764 1.00 97.88 834 HIS A CA 1
ATOM 6193 C C . HIS A 1 834 ? -11.018 1.991 0.468 1.00 97.88 834 HIS A C 1
ATOM 6195 O O . HIS A 1 834 ? -10.720 3.007 1.086 1.00 97.88 834 HIS A O 1
ATOM 6201 N N . GLN A 1 835 ? -10.274 1.520 -0.542 1.00 98.56 835 GLN A N 1
ATOM 6202 C CA . GLN A 1 835 ? -9.090 2.242 -1.029 1.00 98.56 835 GLN A CA 1
ATOM 6203 C C . GLN A 1 835 ? -9.458 3.661 -1.487 1.00 98.56 835 GLN A C 1
ATOM 6205 O O . GLN A 1 835 ? -8.786 4.613 -1.108 1.00 98.56 835 GLN A O 1
ATOM 6210 N N . GLN A 1 836 ? -10.550 3.837 -2.241 1.00 98.69 836 GLN A N 1
ATOM 6211 C CA . GLN A 1 836 ? -10.999 5.165 -2.673 1.00 98.69 836 GLN A CA 1
ATOM 6212 C C . GLN A 1 836 ? -11.419 6.052 -1.491 1.00 98.69 836 GLN A C 1
ATOM 6214 O O . GLN A 1 836 ? -11.112 7.242 -1.474 1.00 98.69 836 GLN A O 1
ATOM 6219 N N . LYS A 1 837 ? -12.098 5.483 -0.484 1.00 98.56 837 LYS A N 1
ATOM 6220 C CA . LYS A 1 837 ? -12.408 6.187 0.768 1.00 98.56 837 LYS A CA 1
ATOM 6221 C C . LYS A 1 837 ? -11.116 6.655 1.449 1.00 98.56 837 LYS A C 1
ATOM 6223 O O . LYS A 1 837 ? -11.046 7.820 1.814 1.00 98.56 837 LYS A O 1
ATOM 6228 N N . ASP A 1 838 ? -10.106 5.796 1.564 1.00 98.62 838 ASP A N 1
ATOM 6229 C CA . ASP A 1 838 ? -8.823 6.150 2.182 1.00 98.62 838 ASP A CA 1
ATOM 6230 C C . ASP A 1 838 ? -8.063 7.215 1.371 1.00 98.62 838 ASP A C 1
ATOM 6232 O O . ASP A 1 838 ? -7.548 8.153 1.970 1.00 98.62 838 ASP A O 1
ATOM 6236 N N . MET A 1 839 ? -8.071 7.155 0.029 1.00 98.69 839 MET A N 1
ATOM 6237 C CA . MET A 1 839 ? -7.513 8.224 -0.821 1.00 98.69 839 MET A CA 1
ATOM 6238 C C . MET A 1 839 ? -8.198 9.570 -0.551 1.00 98.69 839 MET A C 1
ATOM 6240 O O . MET A 1 839 ? -7.525 10.577 -0.361 1.00 98.69 839 MET A O 1
ATOM 6244 N N . ARG A 1 840 ? -9.538 9.596 -0.483 1.00 98.62 840 ARG A N 1
ATOM 6245 C CA . ARG A 1 840 ? -10.303 10.816 -0.172 1.00 98.62 840 ARG A CA 1
ATOM 6246 C C . ARG A 1 840 ? -9.959 11.373 1.214 1.00 98.62 840 ARG A C 1
ATOM 6248 O O . ARG A 1 840 ? -9.851 12.584 1.358 1.00 98.62 840 ARG A O 1
ATOM 6255 N N . LEU A 1 841 ? -9.818 10.511 2.222 1.00 98.56 841 LEU A N 1
ATOM 6256 C CA . LEU A 1 841 ? -9.457 10.933 3.579 1.00 98.56 841 LEU A CA 1
ATOM 6257 C C . LEU A 1 841 ? -8.007 11.439 3.650 1.00 98.56 841 LEU A C 1
ATOM 6259 O O . LEU A 1 841 ? -7.755 12.445 4.303 1.00 98.56 841 LEU A O 1
ATOM 6263 N N . ALA A 1 842 ? -7.071 10.808 2.935 1.00 98.69 842 ALA A N 1
ATOM 6264 C CA . ALA A 1 842 ? -5.689 11.276 2.838 1.00 98.69 842 ALA A CA 1
ATOM 6265 C C . ALA A 1 842 ? -5.570 12.631 2.116 1.00 98.69 842 ALA A C 1
ATOM 6267 O O . ALA A 1 842 ? -4.777 13.470 2.532 1.00 98.69 842 ALA A O 1
ATOM 6268 N N . LEU A 1 843 ? -6.390 12.881 1.089 1.00 98.69 843 LEU A N 1
ATOM 6269 C CA . LEU A 1 843 ? -6.467 14.190 0.430 1.00 98.69 843 LEU A CA 1
ATOM 6270 C C . LEU A 1 843 ? -7.024 15.275 1.364 1.00 98.69 843 LEU A C 1
ATOM 6272 O O . LEU A 1 843 ? -6.461 16.362 1.409 1.00 98.69 843 LEU A O 1
ATOM 6276 N N . GLY A 1 844 ? -8.056 14.974 2.161 1.00 98.31 844 GLY A N 1
ATOM 6277 C CA . GLY A 1 844 ? -8.555 15.903 3.188 1.00 98.31 844 GLY A CA 1
ATOM 6278 C C . GLY A 1 844 ? -7.529 16.182 4.297 1.00 98.31 844 GLY A C 1
ATOM 6279 O O . GLY A 1 844 ? -7.394 17.314 4.750 1.00 98.31 844 GLY A O 1
ATOM 6280 N N . LEU A 1 845 ? -6.741 15.172 4.684 1.00 98.12 845 LEU A N 1
ATOM 6281 C CA . LEU A 1 845 ? -5.608 15.337 5.600 1.00 98.12 845 LEU A CA 1
ATOM 6282 C C . LEU A 1 845 ? -4.493 16.206 4.992 1.00 98.12 845 LEU A C 1
ATOM 6284 O O . LEU A 1 845 ? -3.866 16.980 5.703 1.00 98.12 845 LEU A O 1
ATOM 6288 N N . ALA A 1 846 ? -4.241 16.093 3.686 1.00 97.88 846 ALA A N 1
ATOM 6289 C CA . ALA A 1 846 ? -3.283 16.944 2.988 1.00 97.88 846 ALA A CA 1
ATOM 6290 C C . ALA A 1 846 ? -3.781 18.394 2.867 1.00 97.88 846 ALA A C 1
ATOM 6292 O O . ALA A 1 846 ? -3.001 19.328 3.051 1.00 97.88 846 ALA A O 1
ATOM 6293 N N . GLU A 1 847 ? -5.080 18.587 2.628 1.00 97.44 847 GLU A N 1
ATOM 6294 C CA . GLU A 1 847 ? -5.739 19.895 2.595 1.00 97.44 847 GLU A CA 1
ATOM 6295 C C . GLU A 1 847 ? -5.645 20.620 3.949 1.00 97.44 847 GLU A C 1
ATOM 6297 O O . GLU A 1 847 ? -5.232 21.781 3.984 1.00 97.44 847 GLU A O 1
ATOM 6302 N N . SER A 1 848 ? -5.907 19.932 5.070 1.00 96.44 848 SER A N 1
ATOM 6303 C CA . SER A 1 848 ? -5.870 20.544 6.411 1.00 96.44 848 SER A CA 1
ATOM 6304 C C . SER A 1 848 ? -4.486 21.057 6.836 1.00 96.44 848 SER A C 1
ATOM 6306 O O . SER A 1 848 ? -4.400 21.981 7.644 1.00 96.44 848 SER A O 1
ATOM 6308 N N . VAL A 1 849 ? -3.404 20.530 6.247 1.00 95.94 849 VAL A N 1
ATOM 6309 C CA . VAL A 1 849 ? -2.019 21.013 6.439 1.00 95.94 849 VAL A CA 1
ATOM 6310 C C . VAL A 1 849 ? -1.444 21.749 5.219 1.00 95.94 849 VAL A C 1
ATOM 6312 O O . VAL A 1 849 ? -0.245 22.036 5.172 1.00 95.94 849 VAL A O 1
ATOM 6315 N N . SER A 1 850 ? -2.286 22.080 4.230 1.00 95.62 850 SER A N 1
ATOM 6316 C CA . SER A 1 850 ? -1.910 22.774 2.984 1.00 95.62 850 SER A CA 1
ATOM 6317 C C . SER A 1 850 ? -0.760 22.106 2.205 1.00 95.62 850 SER A C 1
ATOM 6319 O O . SER A 1 850 ? 0.084 22.782 1.611 1.00 95.62 850 SER A O 1
ATOM 6321 N N . GLN A 1 851 ? -0.708 20.771 2.202 1.00 96.25 851 GLN A N 1
ATOM 6322 C CA . GLN A 1 851 ? 0.303 19.986 1.495 1.00 96.25 851 GLN A CA 1
ATOM 6323 C C . GLN A 1 851 ? -0.202 19.543 0.115 1.00 96.25 851 GLN A C 1
ATOM 6325 O O . GLN A 1 851 ? -1.193 18.828 -0.014 1.00 96.25 851 GLN A O 1
ATOM 6330 N N . SER A 1 852 ? 0.525 19.920 -0.939 1.00 94.81 852 SER A N 1
ATOM 6331 C CA . SER A 1 852 ? 0.226 19.477 -2.305 1.00 94.81 852 SER A CA 1
ATOM 6332 C C . SER A 1 852 ? 0.502 17.978 -2.476 1.00 94.81 852 SER A C 1
ATOM 6334 O O . SER A 1 852 ? 1.559 17.497 -2.055 1.00 94.81 852 SER A O 1
ATOM 6336 N N . THR A 1 853 ? -0.448 17.261 -3.088 1.00 97.50 853 THR A N 1
ATOM 6337 C CA . THR A 1 853 ? -0.425 15.801 -3.320 1.00 97.50 853 THR A CA 1
ATOM 6338 C C . THR A 1 853 ? -1.005 15.415 -4.708 1.00 97.50 853 THR A C 1
ATOM 6340 O O . THR A 1 853 ? -2.002 14.690 -4.806 1.00 97.50 853 THR A O 1
ATOM 6343 N N . PRO A 1 854 ? -0.437 15.930 -5.823 1.00 97.62 854 PRO A N 1
ATOM 6344 C CA . PRO A 1 854 ? -0.965 15.727 -7.178 1.00 97.62 854 PRO A CA 1
ATOM 6345 C C . PRO A 1 854 ? -1.052 14.258 -7.636 1.00 97.62 854 PRO A C 1
ATOM 6347 O O . PRO A 1 854 ? -1.983 13.912 -8.367 1.00 97.62 854 PRO A O 1
ATOM 6350 N N . ILE A 1 855 ? -0.132 13.382 -7.218 1.00 98.25 855 ILE A N 1
ATOM 6351 C CA . ILE A 1 855 ? -0.135 11.956 -7.584 1.00 98.25 855 ILE A CA 1
ATOM 6352 C C . ILE A 1 855 ? -1.309 11.253 -6.892 1.00 98.25 855 ILE A C 1
ATOM 6354 O O . ILE A 1 855 ? -2.084 10.546 -7.542 1.00 98.25 855 ILE A O 1
ATOM 6358 N N . ALA A 1 856 ? -1.483 11.483 -5.586 1.00 98.62 856 ALA A N 1
ATOM 6359 C CA . ALA A 1 856 ? -2.629 10.978 -4.831 1.00 98.62 856 ALA A CA 1
ATOM 6360 C C . ALA A 1 856 ? -3.973 11.499 -5.369 1.00 98.62 856 ALA A C 1
ATOM 6362 O O . ALA A 1 856 ? -4.943 10.737 -5.436 1.00 98.62 856 ALA A O 1
ATOM 6363 N N . ALA A 1 857 ? -4.030 12.766 -5.792 1.00 98.69 857 ALA A N 1
ATOM 6364 C CA . ALA A 1 857 ? -5.222 13.365 -6.385 1.00 98.69 857 ALA A CA 1
ATOM 6365 C C . ALA A 1 857 ? -5.607 12.672 -7.703 1.00 98.69 857 ALA A C 1
ATOM 6367 O O . ALA A 1 857 ? -6.742 12.213 -7.847 1.00 98.69 857 ALA A O 1
ATOM 6368 N N . ALA A 1 858 ? -4.655 12.503 -8.626 1.00 98.50 858 ALA A N 1
ATOM 6369 C CA . ALA A 1 858 ? -4.883 11.792 -9.883 1.00 98.50 858 ALA A CA 1
ATOM 6370 C C . ALA A 1 858 ? -5.301 10.324 -9.653 1.00 98.50 858 ALA A C 1
ATOM 6372 O O . ALA A 1 858 ? -6.253 9.841 -10.270 1.00 98.50 858 ALA A O 1
ATOM 6373 N N . ALA A 1 859 ? -4.663 9.627 -8.704 1.00 98.69 859 ALA A N 1
ATOM 6374 C CA . ALA A 1 859 ? -5.028 8.256 -8.348 1.00 98.69 859 ALA A CA 1
ATOM 6375 C C . ALA A 1 859 ? -6.456 8.158 -7.780 1.00 98.69 859 ALA A C 1
ATOM 6377 O O . ALA A 1 859 ? -7.201 7.247 -8.141 1.00 98.69 859 ALA A O 1
ATOM 6378 N N . ASN A 1 860 ? -6.878 9.104 -6.933 1.00 98.81 860 ASN A N 1
ATOM 6379 C CA . ASN A 1 860 ? -8.243 9.154 -6.400 1.00 98.81 860 ASN A CA 1
ATOM 6380 C C . ASN A 1 860 ? -9.312 9.273 -7.500 1.00 98.81 860 ASN A C 1
ATOM 6382 O O . ASN A 1 860 ? -10.360 8.631 -7.391 1.00 98.81 860 ASN A O 1
ATOM 6386 N N . GLU A 1 861 ? -9.052 10.036 -8.567 1.00 98.56 861 GLU A N 1
ATOM 6387 C CA . GLU A 1 861 ? -9.978 10.130 -9.702 1.00 98.56 861 GLU A CA 1
ATOM 6388 C C . GLU A 1 861 ? -10.064 8.814 -10.489 1.00 98.56 861 GLU A C 1
ATOM 6390 O O . GLU A 1 861 ? -11.173 8.372 -10.791 1.00 98.56 861 GLU A O 1
ATOM 6395 N N . LEU A 1 862 ? -8.949 8.107 -10.711 1.00 98.50 862 LEU A N 1
ATOM 6396 C CA . LEU A 1 862 ? -8.975 6.757 -11.300 1.00 98.50 862 LEU A CA 1
ATOM 6397 C C . LEU A 1 862 ? -9.806 5.775 -10.456 1.00 98.50 862 LEU A C 1
ATOM 6399 O O . LEU A 1 862 ? -10.654 5.051 -10.982 1.00 98.50 862 LEU A O 1
ATOM 6403 N N . TYR A 1 863 ? -9.664 5.806 -9.126 1.00 98.75 863 TYR A N 1
ATOM 6404 C CA . TYR A 1 863 ? -10.516 5.007 -8.240 1.00 98.75 863 TYR A CA 1
ATOM 6405 C C . TYR A 1 863 ? -12.001 5.411 -8.308 1.00 98.75 863 TYR A C 1
ATOM 6407 O O . TYR A 1 863 ? -12.870 4.544 -8.206 1.00 98.75 863 TYR A O 1
ATOM 6415 N N . LYS A 1 864 ? -12.337 6.695 -8.499 1.00 98.56 864 LYS A N 1
ATOM 6416 C CA . LYS A 1 864 ? -13.729 7.130 -8.732 1.00 98.56 864 LYS A CA 1
ATOM 6417 C C . LYS A 1 864 ? -14.273 6.624 -10.073 1.00 98.56 864 LYS A C 1
ATOM 6419 O O . LYS A 1 864 ? -15.428 6.200 -10.113 1.00 98.56 864 LYS A O 1
ATOM 6424 N N . VAL A 1 865 ? -13.463 6.613 -11.135 1.00 98.00 865 VAL A N 1
ATOM 6425 C CA . VAL A 1 865 ? -13.834 6.042 -12.443 1.00 98.00 865 VAL A CA 1
ATOM 6426 C C . VAL A 1 865 ? -14.077 4.533 -12.325 1.00 98.00 865 VAL A C 1
ATOM 6428 O O . VAL A 1 865 ? -15.132 4.058 -12.734 1.00 98.00 865 VAL A O 1
ATOM 6431 N N . ALA A 1 866 ? -13.193 3.783 -11.663 1.00 97.62 866 ALA A N 1
ATOM 6432 C CA . ALA A 1 866 ? -13.417 2.354 -11.418 1.00 97.62 866 ALA A CA 1
ATOM 6433 C C . ALA A 1 866 ? -14.694 2.088 -10.590 1.00 97.62 866 ALA A C 1
ATOM 6435 O O . ALA A 1 866 ? -15.451 1.155 -10.868 1.00 97.62 866 ALA A O 1
ATOM 6436 N N . LYS A 1 867 ? -15.013 2.946 -9.607 1.00 97.31 867 LYS A N 1
ATOM 6437 C CA . LYS A 1 867 ? -16.296 2.866 -8.883 1.00 97.31 867 LYS A CA 1
ATOM 6438 C C . LYS A 1 867 ? -17.505 3.112 -9.788 1.00 97.31 867 LYS A C 1
ATOM 6440 O O . LYS A 1 867 ? -18.503 2.414 -9.615 1.00 97.31 867 LYS A O 1
ATOM 6445 N N . SER A 1 868 ? -17.444 4.069 -10.721 1.00 97.12 868 SER A N 1
ATOM 6446 C CA . SER A 1 868 ? -18.554 4.359 -11.647 1.00 97.12 868 SER A CA 1
ATOM 6447 C C . SER A 1 868 ? -18.729 3.289 -12.732 1.00 97.12 868 SER A C 1
ATOM 6449 O O . SER A 1 868 ? -19.835 3.115 -13.236 1.00 97.12 868 SER A O 1
ATOM 6451 N N . GLN A 1 869 ? -17.687 2.498 -13.006 1.00 96.06 869 GLN A N 1
ATOM 6452 C CA . GLN A 1 869 ? -17.744 1.246 -13.775 1.00 96.06 869 GLN A CA 1
ATOM 6453 C C . GLN A 1 869 ? -18.333 0.056 -12.977 1.00 96.06 869 GLN A C 1
ATOM 6455 O O . GLN A 1 869 ? -18.378 -1.061 -13.483 1.00 96.06 869 GLN A O 1
ATOM 6460 N N . GLY A 1 870 ? -18.783 0.255 -11.730 1.00 97.00 870 GLY A N 1
ATOM 6461 C CA . GLY A 1 870 ? -19.391 -0.795 -10.898 1.00 97.00 870 GLY A CA 1
ATOM 6462 C C . GLY A 1 870 ? -18.400 -1.649 -10.096 1.00 97.00 870 GLY A C 1
ATOM 6463 O O . GLY A 1 870 ? -18.816 -2.532 -9.349 1.00 97.00 870 GLY A O 1
ATOM 6464 N N . LEU A 1 871 ? -17.096 -1.362 -10.151 1.00 97.62 871 LEU A N 1
ATOM 6465 C CA . LEU A 1 871 ? -16.035 -2.190 -9.550 1.00 97.62 871 LEU A CA 1
ATOM 6466 C C . LEU A 1 871 ? -15.850 -1.959 -8.035 1.00 97.62 871 LEU A C 1
ATOM 6468 O O . LEU A 1 871 ? -14.864 -2.389 -7.444 1.00 97.62 871 LEU A O 1
ATOM 6472 N N . SER A 1 872 ? -16.803 -1.286 -7.380 1.00 97.75 872 SER A N 1
ATOM 6473 C CA . SER A 1 872 ? -16.713 -0.837 -5.979 1.00 97.75 872 SER A CA 1
ATOM 6474 C C . SER A 1 872 ? -16.425 -1.958 -4.968 1.00 97.75 872 SER A C 1
ATOM 6476 O O . SER A 1 872 ? -15.713 -1.724 -3.988 1.00 97.75 872 SER A O 1
ATOM 6478 N N . ASP A 1 873 ? -16.984 -3.150 -5.189 1.00 97.56 873 ASP A N 1
ATOM 6479 C CA . ASP A 1 873 ? -16.844 -4.323 -4.312 1.00 97.56 873 ASP A CA 1
ATOM 6480 C C . ASP A 1 873 ? -15.762 -5.317 -4.759 1.00 97.56 873 ASP A C 1
ATOM 6482 O O . ASP A 1 873 ? -15.476 -6.277 -4.040 1.00 97.56 873 ASP A O 1
ATOM 6486 N N . GLN A 1 874 ? -15.131 -5.078 -5.910 1.00 97.81 874 GLN A N 1
ATOM 6487 C CA . GLN A 1 874 ? -13.960 -5.832 -6.348 1.00 97.81 874 GLN A CA 1
ATOM 6488 C C . GLN A 1 874 ? -12.709 -5.383 -5.581 1.00 97.81 874 GLN A C 1
ATOM 6490 O O . GLN A 1 874 ? -12.733 -4.407 -4.824 1.00 97.81 874 GLN A O 1
ATOM 6495 N N . ASP A 1 875 ? -11.604 -6.108 -5.738 1.00 98.19 875 ASP A N 1
ATOM 6496 C CA . ASP A 1 875 ? -10.328 -5.691 -5.161 1.00 98.19 875 ASP A CA 1
ATOM 6497 C C . ASP A 1 875 ? -9.844 -4.343 -5.727 1.00 98.19 875 ASP A C 1
ATOM 6499 O O . ASP A 1 875 ? -10.060 -4.040 -6.897 1.00 98.19 875 ASP A O 1
ATOM 6503 N N . PHE A 1 876 ? -9.143 -3.541 -4.922 1.00 98.19 876 PHE A N 1
ATOM 6504 C CA . PHE A 1 876 ? -8.609 -2.241 -5.347 1.00 98.19 876 PHE A CA 1
ATOM 6505 C C . PHE A 1 876 ? -7.680 -2.307 -6.569 1.00 98.19 876 PHE A C 1
ATOM 6507 O O . PHE A 1 876 ? -7.570 -1.320 -7.293 1.00 98.19 876 PHE A O 1
ATOM 6514 N N . SER A 1 877 ? -7.073 -3.463 -6.861 1.00 98.25 877 SER A N 1
ATOM 6515 C CA . SER A 1 877 ? -6.312 -3.665 -8.097 1.00 98.25 877 SER A CA 1
ATOM 6516 C C . SER A 1 877 ? -7.160 -3.584 -9.379 1.00 98.25 877 SER A C 1
ATOM 6518 O O . SER A 1 877 ? -6.591 -3.433 -10.455 1.00 98.25 877 SER A O 1
ATOM 6520 N N . ALA A 1 878 ? -8.497 -3.608 -9.287 1.00 98.50 878 ALA A N 1
ATOM 6521 C CA . ALA A 1 878 ? -9.412 -3.338 -10.402 1.00 98.50 878 ALA A CA 1
ATOM 6522 C C . ALA A 1 878 ? -9.367 -1.878 -10.902 1.00 98.50 878 ALA A C 1
ATOM 6524 O O . ALA A 1 878 ? -9.997 -1.552 -11.904 1.00 98.50 878 ALA A O 1
ATOM 6525 N N . VAL A 1 879 ? -8.587 -0.992 -10.264 1.00 98.50 879 VAL A N 1
ATOM 6526 C CA . VAL A 1 879 ? -8.324 0.369 -10.768 1.00 98.50 879 VAL A CA 1
ATOM 6527 C C . VAL A 1 879 ? -7.718 0.380 -12.179 1.00 98.50 879 VAL A C 1
ATOM 6529 O O . VAL A 1 879 ? -7.944 1.334 -12.917 1.00 98.50 879 VAL A O 1
ATOM 6532 N N . ILE A 1 880 ? -7.042 -0.692 -12.606 1.00 98.44 880 ILE A N 1
ATOM 6533 C CA . ILE A 1 880 ? -6.551 -0.850 -13.986 1.00 98.44 880 ILE A CA 1
ATOM 6534 C C . ILE A 1 880 ? -7.667 -0.750 -15.044 1.00 98.44 880 ILE A C 1
ATOM 6536 O O . ILE A 1 880 ? -7.438 -0.206 -16.120 1.00 98.44 880 ILE A O 1
ATOM 6540 N N . GLU A 1 881 ? -8.897 -1.168 -14.732 1.00 97.69 881 GLU A N 1
ATOM 6541 C CA . GLU A 1 881 ? -10.045 -1.059 -15.646 1.00 97.69 881 GLU A CA 1
ATOM 6542 C C . GLU A 1 881 ? -10.474 0.400 -15.897 1.00 97.69 881 GLU A C 1
ATOM 6544 O O . GLU A 1 881 ? -11.083 0.698 -16.923 1.00 97.69 881 GLU A O 1
ATOM 6549 N N . SER A 1 882 ? -10.108 1.345 -15.017 1.00 96.62 882 SER A N 1
ATOM 6550 C CA . SER A 1 882 ? -10.355 2.779 -15.253 1.00 96.62 882 SER A CA 1
ATOM 6551 C C . SER A 1 882 ? -9.480 3.375 -16.361 1.00 96.62 882 SER A C 1
ATOM 6553 O O . SER A 1 882 ? -9.842 4.393 -16.947 1.00 96.62 882 SER A O 1
ATOM 6555 N N . LEU A 1 883 ? -8.344 2.730 -16.652 1.00 95.56 883 LEU A N 1
ATOM 6556 C CA . LEU A 1 883 ? -7.361 3.135 -17.660 1.00 95.56 883 LEU A CA 1
ATOM 6557 C C . LEU A 1 883 ? -7.546 2.401 -18.996 1.00 95.56 883 LEU A C 1
ATOM 6559 O O . LEU A 1 883 ? -6.955 2.799 -20.004 1.00 95.56 883 LEU A O 1
ATOM 6563 N N . LYS A 1 884 ? -8.369 1.345 -19.023 1.00 90.81 884 LYS A N 1
ATOM 6564 C CA . LYS A 1 884 ? -8.836 0.721 -20.261 1.00 90.81 884 LYS A CA 1
ATOM 6565 C C . LYS A 1 884 ? -9.947 1.597 -20.837 1.00 90.81 884 LYS A C 1
ATOM 6567 O O . LYS A 1 884 ? -11.012 1.750 -20.239 1.00 90.81 884 LYS A O 1
ATOM 6572 N N . GLY A 1 885 ? -9.687 2.203 -21.995 1.00 67.75 885 GLY A N 1
ATOM 6573 C CA . GLY A 1 885 ? -10.679 3.023 -22.689 1.00 67.75 885 GLY A CA 1
ATOM 6574 C C . GLY A 1 885 ? -11.974 2.240 -22.918 1.00 67.75 885 GLY A C 1
ATOM 6575 O O . GLY A 1 885 ? -11.930 1.054 -23.247 1.00 67.75 885 GLY A O 1
ATOM 6576 N N . LYS A 1 886 ? -13.131 2.893 -22.742 1.00 54.44 886 LYS A N 1
ATOM 6577 C CA . LYS A 1 886 ? -14.427 2.262 -23.019 1.00 54.44 886 LYS A CA 1
ATOM 6578 C C . LYS A 1 886 ? -14.484 1.847 -24.489 1.00 54.44 886 LYS A C 1
ATOM 6580 O O . LYS A 1 886 ? -14.701 2.695 -25.352 1.00 54.44 886 LYS A O 1
ATOM 6585 N N . LEU A 1 887 ? -14.390 0.546 -24.752 1.00 39.38 887 LEU A N 1
ATOM 6586 C CA . LEU A 1 887 ? -15.046 -0.032 -25.916 1.00 39.38 887 LEU A CA 1
ATOM 6587 C C . LEU A 1 887 ? -16.545 0.219 -25.726 1.00 39.38 887 LEU A C 1
ATOM 6589 O O . LEU A 1 887 ? -17.180 -0.394 -24.869 1.00 39.38 887 LEU A O 1
ATOM 6593 N N . GLN A 1 888 ? -17.082 1.182 -26.472 1.00 28.69 888 GLN A N 1
ATOM 6594 C CA . GLN A 1 888 ? -18.519 1.265 -26.689 1.00 28.69 888 GLN A CA 1
ATOM 6595 C C . GLN A 1 888 ? -18.908 0.005 -27.473 1.00 28.69 888 GLN A C 1
ATOM 6597 O O . GLN A 1 888 ? -18.453 -0.174 -28.603 1.00 28.69 888 GLN A O 1
ATOM 6602 N N . GLN A 1 889 ? -19.659 -0.883 -26.819 1.00 28.11 889 GLN A N 1
ATOM 6603 C CA . GLN A 1 889 ? -20.467 -1.903 -27.491 1.00 28.11 889 GLN A CA 1
ATOM 6604 C C . GLN A 1 889 ? -21.725 -1.250 -28.065 1.00 28.11 889 GLN A C 1
ATOM 6606 O O . GLN A 1 889 ? -22.222 -0.303 -27.410 1.00 28.11 889 GLN A O 1
#

pLDDT: mean 70.77, std 27.57, range [21.12, 98.88]

Organism: Cannabis sativa (NCBI:txid3483)

Foldseek 3Di:
DDDDDDDDDDDDDDDDDDDDPDDDQQLFKKKKAQADQPDPWDDDDWAAWPDKDFDADPVPRTGPRIIMTGGPDSVRLVVRQVDWDDDPNHTIHMDGDDDPVPDDDDPDDQDDADADPPPDPFWDDKAFDADPVPRHTPRDIDTDGNDPVSVVVLVVPPDQDQGPNDTDDDDDDDDDDPDPDDDDDDDDDDDDDDDDDDDDDDDDDDDDDDDDDDDDDDDDDDDDDDDDDDDDDDDDDDDDDDDDDDDDDDDDDDDDDDDDPPPPPVVVPPVVVVVVVVVVVVVVVVVVVVVVVPPDDDDDDDDDQWQEEEEEPQPLLNVLLVVLCVVVVHHYDDPPHQQPGQEYEYEHADVVVVCDQQVDDPHSVVRDDPNGYYEYQYDQDDDGHQKYWDWDFFSVQQNVQAIETLMEHDPVSCVSCVVSNVRRHVYYDYFYHPRSSNLLVLLLLLLVLLLLLLLLLLLVLCVLVPHHSVVLLVQCCLFLQRFLQSVVQVVCLSVVHFAARDFLLVSLVSLVVNVVLCVVLVFDDQSSVLSSVLSVQLVVVVRRGGHNSSSSVSQVPDPPPPPDPPDDPPDDDPPPPDDDPDPDDPPDPDDPDPDPDDDWAEEEEALDLQRVLLQVLCLVVPHAYAYDYPPCVSCVVVVVSVHHYDDALLVRLLVTQEYEYEDQELVRVCCQQPNPRHVLNRAAARHEYEYQYQYAQVSQVVSQVSRVVRNYFYKYWHWRDWSVLQNVLAIETQIEGDPVVCVVCVVSNSSRHDYYDYGYHRRRSNSSVLSSLLSVLLSLSSLLSSLVSCVSVPGHSVVSLVSCCSHRSRGSNCVVLVVCLVVVHFAARDFLLSSLSSLVSNVVSCVVSVGDNSSSVVSSVLSVQLVVVVSRGGHNSSSSVSRPDDPDD

InterPro domains:
  IPR000504 RNA recognition motif domain [PF00076] (45-91)
  IPR000504 RNA recognition motif domain [PF00076] (121-168)
  IPR000504 RNA recognition motif domain [PS50102] (28-99)
  IPR000504 RNA recognition motif domain [PS50102] (90-183)
  IPR000504 RNA recognition motif domain [SM00360] (29-95)
  IPR000504 RNA recognition motif domain [SM00360] (105-171)
  IPR006115 6-phosphogluconate dehydrogenase, NADP-binding [PF03446] (308-331)
  IPR006115 6-phosphogluconate dehydrogenase, NADP-binding [PF03446] (332-432)
  IPR006115 6-phosphogluconate dehydrogenase, NADP-binding [PF03446] (601-760)
  IPR008927 6-phosphogluconate dehydrogenase-like, C-terminal domain superfamily [SSF48179] (433-556)
  IPR008927 6-phosphogluconate dehydrogenase-like, C-terminal domain superfamily [SSF48179] (761-884)
  IPR012677 Nucleotide-binding alpha-beta plait domain superfamily [G3DSA:3.30.70.330] (26-104)
  IPR012677 Nucleotide-binding alpha-beta plait domain superfamily [G3DSA:3.30.70.330] (113-170)
  IPR013328 6-phosphogluconate dehydrogenase, domain 2 [G3DSA:1.10.1040.10] (435-558)
  IPR013328 6-phosphogluconate dehydrogenase, domain 2 [G3DSA:1.10.1040.10] (763-886)
  IPR029154 3-hydroxyisobutyrate dehydrogenase-like, NAD-binding domain [PF14833] (435-554)
  IPR029154 3-hydroxyisobutyrate dehydrogenase-like, NAD-binding domain [PF14833] (763-881)
  IPR035979 RNA-binding domain superfamily [SSF54928] (14-103)
  IPR035979 RNA-binding domain superfamily [SSF54928] (120-182)
  IPR036291 NAD(P)-binding domain superfamily [SSF51735] (307-433)

Sequence (889 aa):
MGSELDQYENGAAMVDLPTGPNYSASGRKLFVGGVSWSTSKVLLPVGEITDSVIILNKHSGNPRGFGFVTFANPTDADKVIEQDHVIDGKKVDVKRTVPKDSMKAPSDKKMILLVDYRCYDDIVRTQIIRCPKSGRSRGFGFVTFSSEDAVEKILKEDTVHVLGGKKVRFCGTKKFNPESAGNNYSNNAATTKSNEASAAGAGHEGSHYGDQYNGKMEQVYWDHEAYCNYGASYYGNYPGFYGFYGAYLYGPPAYIHIRLCMSMLMVLIIVPCTVVMVVALLVMAAVICLAFSSQASNASSQDKLPANVGFLGIGIMGSPMAQNLIKSGYKSSPEEVAASCDVTFAMLSDPESAVDVACGKHGAVSGMSSGKGYVDVSTVDGETSNILAPVSGSKKPAEDGQLIFLTAGDKSLYETVAPFLDIMGKSRFYLGDIGNGAAMKLVVNMIMGSMMASFSEGLLLSEKVGLDPSVLVEVISQGAISAPMYSMKGPSMIQSLYPTAFPLKHQQKDMRLALGLAESVSQSTPIAAAANEMYKVAKSHGLSDQDFSAVIEALKGKLQQRDSVNGELKLILKDLFFPVPSPLSDSASRVVEDRDKSALKLGFLGIGIMGFPMAQNLIKAGYNVTVWNRTKSKCDPLISLGAIYKSTPGEVAASCDVTFAMLSDPQSAVEVACGKNGAASGLSSGKGYVDVSTVDGETSQLISQHIKATGALFLEAPVSGSKKPAEDGQLIFLAAGDKSLYDSVAPYLDIMGKSKFYLGDVGNGAAMKLVVNMVMGSMMASFSEGLLLSEKVGLDPNVLIKVISQGAISAPMYSMKGPSMIQSVYPTAFPLKHQQKDMRLALGLAESVSQSTPIAAAANELYKVAKSQGLSDQDFSAVIESLKGKLQQ

Radius of gyration: 37.57 Å; chains: 1; bounding box: 93×131×100 Å